Protein AF-0000000072931834 (afdb_homodimer)

Solvent-accessible surface area (backbone atoms only — not comparable to full-atom values): 66012 Å² total; per-residue (Å²): 115,67,67,61,47,52,50,42,48,51,49,43,52,51,46,62,69,48,61,74,78,80,80,76,85,80,78,79,78,73,82,78,74,77,70,80,76,71,84,69,80,75,71,74,67,72,70,67,72,64,76,77,71,76,77,73,57,65,72,69,63,38,68,81,48,69,62,38,82,63,57,65,69,58,27,56,60,33,34,58,47,34,62,70,28,42,31,35,56,56,59,52,70,56,64,66,62,57,57,58,51,65,78,66,47,95,62,77,56,69,51,35,39,27,36,27,50,58,27,48,61,78,58,82,58,83,81,57,43,71,67,51,43,41,13,27,38,48,32,37,53,45,53,48,51,41,44,34,42,69,49,42,22,67,61,36,47,54,28,48,49,44,38,44,56,37,42,52,26,50,38,68,51,65,56,35,49,32,57,45,33,26,49,57,50,46,63,62,64,62,50,87,58,94,45,30,67,69,46,59,86,82,76,84,73,59,100,57,72,75,48,67,65,57,50,48,48,53,50,35,47,46,51,50,50,50,49,49,44,37,57,48,19,61,46,46,65,45,80,63,86,76,49,67,67,58,49,60,67,48,47,75,48,45,54,56,66,34,35,58,85,58,54,91,80,64,87,75,72,80,41,31,45,38,52,42,45,56,40,52,54,49,38,55,49,47,47,54,50,40,50,55,54,56,48,62,55,64,34,73,101,37,67,70,52,46,55,53,46,53,52,52,50,52,53,52,53,50,48,57,57,50,50,66,70,69,52,57,74,87,71,47,53,82,74,72,40,40,83,49,94,68,50,54,75,72,29,43,43,26,49,50,45,43,52,35,41,49,34,24,50,51,29,60,60,29,39,57,48,40,60,43,75,52,68,77,57,65,36,77,91,33,44,67,61,20,52,54,25,36,53,49,31,52,51,31,40,51,51,46,51,52,50,48,63,58,35,67,74,75,41,60,75,28,53,57,56,66,42,42,49,20,46,44,49,43,39,41,48,53,52,22,50,25,67,77,69,63,61,76,51,66,67,60,53,50,49,42,50,51,42,37,50,51,24,44,59,43,23,65,71,21,45,37,25,32,51,49,22,51,52,49,54,51,37,52,49,43,62,72,66,63,59,64,90,48,73,80,63,62,50,67,57,53,41,35,78,77,51,40,58,33,59,57,47,50,75,64,48,84,53,60,72,22,48,52,80,57,55,93,77,58,65,82,37,79,66,39,45,83,61,49,69,63,62,59,80,63,48,81,52,62,73,77,77,69,73,70,61,75,70,58,66,69,77,75,76,83,69,69,82,60,66,78,79,81,84,86,63,78,91,63,54,93,70,71,89,61,88,128,115,66,67,62,47,51,53,45,48,50,50,43,52,50,45,60,69,49,59,72,77,79,79,77,85,81,76,78,79,76,80,78,71,76,70,78,76,72,80,70,74,77,70,76,68,73,71,69,71,66,77,77,73,78,77,73,57,65,72,67,63,37,70,81,49,67,62,38,82,62,57,65,67,59,28,55,60,34,35,58,48,37,62,68,29,43,30,34,54,57,58,52,71,58,64,66,61,57,57,57,49,66,78,68,47,95,63,76,57,68,50,34,41,27,35,27,49,59,28,49,61,78,58,82,57,86,82,58,43,71,67,50,43,41,12,25,38,48,32,36,54,45,55,49,49,42,44,34,44,68,50,40,17,69,65,36,45,53,28,47,50,45,39,44,55,37,42,52,26,50,37,66,50,66,54,36,49,32,57,43,33,25,49,58,50,47,62,62,64,61,52,87,58,87,44,33,75,60,49,64,87,73,73,80,71,57,103,59,71,75,48,68,66,56,49,48,48,52,51,35,47,45,51,49,50,49,49,50,43,38,58,49,18,60,47,47,66,45,80,63,85,75,48,67,68,58,49,59,68,46,47,77,48,45,53,55,67,33,36,60,85,56,54,89,81,62,87,77,73,81,41,32,45,40,51,40,45,55,39,50,54,49,37,56,50,47,47,55,48,39,50,55,54,58,48,60,47,65,32,71,99,38,68,70,52,45,55,55,46,53,50,51,49,50,52,51,54,50,49,55,57,50,50,68,69,68,53,59,74,86,70,45,53,83,73,72,40,40,80,70,84,69,50,55,75,71,31,42,42,25,50,50,45,43,51,36,42,49,34,23,51,49,28,61,61,30,39,56,47,38,58,42,75,50,68,78,57,64,35,75,90,33,44,67,60,20,52,53,24,37,53,50,31,53,50,30,40,52,53,45,52,54,49,48,64,60,35,69,75,74,41,58,76,27,53,58,56,66,42,43,49,19,45,44,49,43,39,40,49,52,50,21,49,26,68,76,68,63,60,78,50,68,66,61,52,49,49,43,50,50,42,37,52,49,23,44,60,44,22,64,70,21,46,37,25,32,51,50,21,51,53,49,52,50,38,52,51,45,62,72,66,64,61,64,90,52,74,83,64,62,49,68,56,52,39,34,79,77,52,39,58,32,59,56,48,36,74,64,47,84,53,60,80,15,48,54,81,57,54,94,78,58,68,82,40,79,67,38,44,83,59,47,72,64,58,54,82,66,48,81,54,59,72,77,78,66,75,72,60,74,69,59,66,69,78,76,77,85,73,72,83,65,71,79,79,80,89,89,63,79,89,59,67,82,67,73,76,77,80,121

Secondary structure (DSSP, 8-state):
-HHHHHHHHHHHHHHHTT---------------------------------------HHHHHTTPPP-PPPHHHHHHHHHHHHHHTTTT---S-HHHHHHHHTT-SS--HHHHHHHHHHGGG---TT--HHHHHHHHHHHHHHHHHHHHHS--HHHHHHHHHHHHHHHTT-SSHHHHHHHHHHHHHHHH----SSSSS--SS----S----HHHHHHHHHHHHHHHHHHHHHHHHHT---SS-HHHHHHHHHHHHHHHSTT--SS-TT---HHHHHHHHHHHHHHHHHHHHHHHHHTT-TT-HHHHHHHHHHHHHHHHHHHHHHHHS-GGG--TTTTIIIIIS-GGGHHHHHHHHHHHHHHHHHHHHHHHS--SHHHHSGGGHHHHHHHHHHHHHHHHHHHHHHHHHTTT-GGG--HHHHHHHHHHHHHHHHHHHHH----HHHHHHHHHHHHHHHHHTTT-HHHHHHHHHHHHHHHHHHHTPPTTSS-SHHHHH-TTS-HHHHHHHT---TTTS----TT----SS--GGGGS-----SS---S--GGGT-------------------S---------/-HHHHHHHHHHHHHHHTT---------------------------------------HHHHHTTPPP-PPPHHHHHHHHHHHHHHTTTT---S-HHHHHHHHTT-SS--HHHHHHHHHHGGG---TT--HHHHHHHHHHHHHHHHHHHHHS--HHHHHHHHHHHHHHHTT-SSHHHHHHHHHHHHHHHH----SSSSS--SS----S----HHHHHHHHHHHHHHHHHHHHHHHHHT---SS-HHHHHHHHHHHHHHHSTT--SS-TT---HHHHHHHHHHHHHHHHHHHHHHHHHTT-TT-HHHHHHHHHHHHHHHHHHHHHHHHS-GGG--TTTTIIIIIS-GGGHHHHHHHHHHHHHHHHHHHHHHHS--SHHHHSGGGHHHHHHHHHHHHHHHHHHHHHHHHHTTT-GGG--HHHHHHHHHHHHHHHHHHHHH----HHHHHHHHHHHHHHHHHTTT-HHHHHHHHHHHHHHHHHHHTPPTTSS-SHHHHH-TTS-HHHHHHHT---TTTS----TT----SS--GGGGS-----SS---S--GGGS------------------STT--------

Foldseek 3Di:
DVVVVVVVVVVVVVVVVPPPPDDDDDDDPPDPPPPPPPPPDPPPPPPPPPPPPDDAFLVVVLPPAAADADDQVLLLVLLVQCCVFPCLAQVLDDPVVSVVQSPPDPHDDLLSLLSSQLRVLVDPDPVDDPRNNSRNNVNSVVVLVCCCVVAPALVSLSSLLSNLLSVLLRALDCVNVVSLVSNLVCLQPVDPPCDDDRDDPDDPPPNDDPDPVNVLNSLSSSLSSLLSQLLSCLQNLHARPDDPVNCVVSVVCLCCNQVVPVDPPPPPDDASSNLVSLLSVVSVLSNLLSVLLLLLLVCQPPPVSVVVSVVSLVVSLVVLVVSLVPDDPLLNCVVVPNLPDPPPPSNNQNSLLRLLLSLLSLLLSLLCLLQPLDPVSPDPVNVVSNVVSVVSNVVSLVVNLVSLVSCVPPRLSNHGCSSLVSLLSSLLSLLLVCVVVVDDDPVSVVSNVSSLVSLCVSCSSGVVSVLSSVLSVQSVVCSVVVPDPQQQGLSVLSNHSSRRNNNSSLSPNPPCVSPPCPPPPDSPSPVNPPVVSSSPCVVCPPCPPPDPVVVPPPPPPPPPVPPDPDDDDVVDDPPPDDPD/DVVVVVVVVVVVVVVVVPPPPDDDDDDDPPDPPPPPPDPPDPPPPPPPPPPPPPDAFLVVVLPPAAADADDQVLLLVLLVLCCVFPCLAQVLDDPVVSVVQSPPDPHDDLLSLLSSQLRVLVDPDPVDDPRNNSRNNVNSVVVLVCCCVVAPALVSLLSLLSNLLSVLLRALDCVNVVSLVSNLVCLQPVDVPQAPHRDDPDDPPPVDDPDPVNVLNSLSSSLSSLLSQLLSCLQNLHARPDDPVNCVVSVVVLCCNQVVPVDPPPPPDDASSNLVSLLSVVSVLSNLLSVLLLLLLACFPPPVSVVVSVVSLVVSLVVLVVSLVPDDPLLNCVVVPNLDDPPPPSNNQNSLLRLLLSLLSLLLSLLCLLQPLDPVSPDPVNVVSNVVSVVSNVVSLVVLLVSLVRCLVPRLSNHGCSSLVSLLSSLLSLLLVCVVPVDDDPVSVVSNVSSLVSLCVSCSSGVVSVLSSVLSVQSVVCSVVVPDPQQLGLSVLSNHSSRRNNNSSLSPNPPCVSPPCPPPPDSPSPVSPPCCSVVHCVVCPPCPPDDPVVVPPPDPPDPPPPDDPDDDDDVPDPPPVPPD

Nearest PDB structures (foldseek):
  6x2o-assembly1_C  TM=2.136E-01  e=5.270E-01  Saccharomyces cerevisiae
  5qsu-assembly2_A  TM=3.467E-01  e=9.207E+00  Homo sapiens
  7a6y-assembly2_D  TM=3.320E-01  e=7.905E+00  Homo sapiens
  6x2o-assembly1_C  TM=2.116E-01  e=9.904E-01  Saccharomyces cerevisiae

Sequence (1160 aa):
MLEDKIERLESELRAIRSTPRTSTSTDQAPTQDTIEVDNKSTNEQAIRSMPVGEASPTFERTRRVTERRPPADLVVSLASLYFRHIHPWFPFLDVQRVCADMGSMDEPALLYYALFGVTLPYSFDSRLDQASSDSFWKYSKRSIFVDVLEEPSYSSLEVLTVLVLDLSGMTHGPQVWGPLAVATKLAVQLKNTDGLVFRTSTEAESSESLSKSDGIFRQRLFWAIYALDCTICITTNHHSTLGDDHVHHFLPARQQVWRENLSEVDDTSLTPASVFSYQLELFDLSRRIHRVGMEYSTLYNNQELESTWLGEFHNTAAELNSWMETLPSRLFWHNHSIVEDRVPGAIRPATFMLYGYYYALDIYLNGFLAVPCHFNFQSDSHHEIRRQCLERCLSSVQALAQIVTKVADQTVDKLGWPFAWSVWVAARFLTAHRYFTGETGPEIMARVSLFTTFLSTMGRFWQISASYARMLRRATSDLDAGTEPGQGTILQLMADLRVPTSHIEDQFRPDSMLHGVISPGQSVSTYDNPSYMDVERLDTLLPVFADDACFDMSQDQDNWFRMPLFASSAYQQFNAPEQEMLEDKIERLESELRAIRSTPRTSTSTDQAPTQDTIEVDNKSTNEQAIRSMPVGEASPTFERTRRVTERRPPADLVVSLASLYFRHIHPWFPFLDVQRVCADMGSMDEPALLYYALFGVTLPYSFDSRLDQASSDSFWKYSKRSIFVDVLEEPSYSSLEVLTVLVLDLSGMTHGPQVWGPLAVATKLAVQLKNTDGLVFRTSTEAESSESLSKSDGIFRQRLFWAIYALDCTICITTNHHSTLGDDHVHHFLPARQQVWRENLSEVDDTSLTPASVFSYQLELFDLSRRIHRVGMEYSTLYNNQELESTWLGEFHNTAAELNSWMETLPSRLFWHNHSIVEDRVPGAIRPATFMLYGYYYALDIYLNGFLAVPCHFNFQSDSHHEIRRQCLERCLSSVQALAQIVTKVADQTVDKLGWPFAWSVWVAARFLTAHRYFTGETGPEIMARVSLFTTFLSTMGRFWQISASYARMLRRATSDLDAGTEPGQGTILQLMADLRVPTSHIEDQFRPDSMLHGVISPGQSVSTYDNPSYMDVERLDTLLPVFADDACFDMSQDQDNWFRMPLFASSAYQQFNAPEQE

InterPro domains:
  IPR007219 Xylanolytic transcriptional activator, regulatory domain [PF04082] (80-314)
  IPR050815 Transcription factor, fungi [PTHR47338] (2-525)

Organism: Fusarium oxysporum f. sp. lycopersici (strain 4287 / CBS 123668 / FGSC 9935 / NRRL 34936) (NCBI:txid426428)

Radius of gyration: 34.68 Å; Cα contacts (8 Å, |Δi|>4): 1234; chains: 2; bounding box: 91×113×88 Å

pLDDT: mean 71.9, std 27.27, range [16.44, 98.44]

Structure (mmCIF, N/CA/C/O backbone):
data_AF-0000000072931834-model_v1
#
loop_
_entity.id
_entity.type
_entity.pdbx_description
1 polymer 'Transcription factor domain-containing protein'
#
loop_
_atom_site.group_PDB
_atom_site.id
_atom_site.type_symbol
_atom_site.label_atom_id
_atom_site.label_alt_id
_atom_site.label_comp_id
_atom_site.label_asym_id
_atom_site.label_entity_id
_atom_site.label_seq_id
_atom_site.pdbx_PDB_ins_code
_atom_site.Cartn_x
_atom_site.Cartn_y
_atom_site.Cartn_z
_atom_site.occupancy
_atom_site.B_iso_or_equiv
_atom_site.auth_seq_id
_atom_site.auth_comp_id
_atom_site.auth_asym_id
_atom_site.auth_atom_id
_atom_site.pdbx_PDB_model_num
ATOM 1 N N . MET A 1 1 ? -3.938 44.562 -7.43 1 29.31 1 MET A N 1
ATOM 2 C CA . MET A 1 1 ? -4.988 44.719 -8.438 1 29.31 1 MET A CA 1
ATOM 3 C C . MET A 1 1 ? -6.184 43.812 -8.102 1 29.31 1 MET A C 1
ATOM 5 O O . MET A 1 1 ? -7.328 44.188 -8.359 1 29.31 1 MET A O 1
ATOM 9 N N . LEU A 1 2 ? -5.828 42.75 -7.621 1 33.75 2 LEU A N 1
ATOM 10 C CA . LEU A 1 2 ? -6.777 41.688 -7.328 1 33.75 2 LEU A CA 1
ATOM 11 C C . LEU A 1 2 ? -7.656 42.062 -6.137 1 33.75 2 LEU A C 1
ATOM 13 O O . LEU A 1 2 ? -8.852 41.75 -6.117 1 33.75 2 LEU A O 1
ATOM 17 N N . GLU A 1 3 ? -7.027 42.719 -5.184 1 36.22 3 GLU A N 1
ATOM 18 C CA . GLU A 1 3 ? -7.719 43.188 -3.975 1 36.22 3 GLU A CA 1
ATOM 19 C C . GLU A 1 3 ? -8.875 44.094 -4.309 1 36.22 3 GLU A C 1
ATOM 21 O O . GLU A 1 3 ? -9.969 43.969 -3.754 1 36.22 3 GLU A O 1
ATOM 26 N N . ASP A 1 4 ? -8.57 45.062 -5.125 1 37.12 4 ASP A N 1
ATOM 27 C CA . ASP A 1 4 ? -9.547 46.125 -5.391 1 37.12 4 ASP A CA 1
ATOM 28 C C . ASP A 1 4 ? -10.711 45.594 -6.227 1 37.12 4 ASP A C 1
ATOM 30 O O . ASP A 1 4 ? -11.852 46.031 -6.051 1 37.12 4 ASP A O 1
ATOM 34 N N . LYS A 1 5 ? -10.344 44.5 -7.027 1 40.81 5 LYS A N 1
ATOM 35 C CA . LYS A 1 5 ? -11.391 43.906 -7.855 1 40.81 5 LYS A CA 1
ATOM 36 C C . LYS A 1 5 ? -12.391 43.125 -7.004 1 40.81 5 LYS A C 1
ATOM 38 O O . LYS A 1 5 ? -13.586 43.125 -7.301 1 40.81 5 LYS A O 1
ATOM 43 N N . ILE A 1 6 ? -11.773 42.562 -6.016 1 40.56 6 ILE A N 1
ATOM 44 C CA . ILE A 1 6 ? -12.625 41.812 -5.074 1 40.56 6 ILE A CA 1
ATOM 45 C C . ILE A 1 6 ? -13.594 42.781 -4.402 1 40.56 6 ILE A C 1
ATOM 47 O O . ILE A 1 6 ? -14.781 42.5 -4.27 1 40.56 6 ILE A O 1
ATOM 51 N N . GLU A 1 7 ? -13.023 43.969 -4.152 1 41.78 7 GLU A N 1
ATOM 52 C CA . GLU A 1 7 ? -13.828 45 -3.512 1 41.78 7 GLU A CA 1
ATOM 53 C C . GLU A 1 7 ? -14.945 45.469 -4.434 1 41.78 7 GLU A C 1
ATOM 55 O O . GLU A 1 7 ? -16.062 45.719 -3.984 1 41.78 7 GLU A O 1
ATOM 60 N N . ARG A 1 8 ? -14.594 45.438 -5.688 1 43.09 8 ARG A N 1
ATOM 61 C CA . ARG A 1 8 ? -15.57 45.969 -6.648 1 43.09 8 ARG A CA 1
ATOM 62 C C . ARG A 1 8 ? -16.672 44.938 -6.898 1 43.09 8 ARG A C 1
ATOM 64 O O . ARG A 1 8 ? -17.844 45.281 -6.992 1 43.09 8 ARG A O 1
ATOM 71 N N . LEU A 1 9 ? -16.188 43.75 -6.977 1 41.59 9 LEU A N 1
ATOM 72 C CA . LEU A 1 9 ? -17.188 42.719 -7.219 1 41.59 9 LEU A CA 1
ATOM 73 C C . LEU A 1 9 ? -18.125 42.562 -6.027 1 41.59 9 LEU A C 1
ATOM 75 O O . LEU A 1 9 ? -19.328 42.344 -6.203 1 41.59 9 LEU A O 1
ATOM 79 N N . GLU A 1 10 ? -17.531 42.688 -4.879 1 41.53 10 GLU A N 1
ATOM 80 C CA . GLU A 1 10 ? -18.344 42.812 -3.678 1 41.53 10 GLU A CA 1
ATOM 81 C C . GLU A 1 10 ? -19.328 43.969 -3.777 1 41.53 10 GLU A C 1
ATOM 83 O O . GLU A 1 10 ? -20.484 43.844 -3.369 1 41.53 10 GLU A O 1
ATOM 88 N N . SER A 1 11 ? -18.734 45.094 -4.27 1 42.62 11 SER A N 1
ATOM 89 C CA . SER A 1 11 ? -19.578 46.281 -4.371 1 42.62 11 SER A CA 1
ATOM 90 C C . SER A 1 11 ? -20.688 46.094 -5.406 1 42.62 11 SER A C 1
ATOM 92 O O . SER A 1 11 ? -21.812 46.531 -5.199 1 42.62 11 SER A O 1
ATOM 94 N N . GLU A 1 12 ? -20.156 45.375 -6.48 1 40.62 12 GLU A N 1
ATOM 95 C CA . GLU A 1 12 ? -21.125 45.125 -7.551 1 40.62 12 GLU A CA 1
ATOM 96 C C . GLU A 1 12 ? -22.219 44.156 -7.102 1 40.62 12 GLU A C 1
ATOM 98 O O . GLU A 1 12 ? -23.391 44.312 -7.453 1 40.62 12 GLU A O 1
ATOM 103 N N . LEU A 1 13 ? -21.688 43.062 -6.402 1 35.84 13 LEU A N 1
ATOM 104 C CA . LEU A 1 13 ? -22.656 42.125 -5.84 1 35.84 13 LEU A CA 1
ATOM 105 C C . LEU A 1 13 ? -23.625 42.844 -4.91 1 35.84 13 LEU A C 1
ATOM 107 O O . LEU A 1 13 ? -24.812 42.531 -4.855 1 35.84 13 LEU A O 1
ATOM 111 N N . ARG A 1 14 ? -22.953 43.75 -4.18 1 36.66 14 ARG A N 1
ATOM 112 C CA . ARG A 1 14 ? -23.812 44.625 -3.371 1 36.66 14 ARG A CA 1
ATOM 113 C C . ARG A 1 14 ? -24.844 45.344 -4.238 1 36.66 14 ARG A C 1
ATOM 115 O O . ARG A 1 14 ? -25.984 45.531 -3.818 1 36.66 14 ARG A O 1
ATOM 122 N N . ALA A 1 15 ? -24.125 45.656 -5.402 1 34.28 15 ALA A N 1
ATOM 123 C CA . ALA A 1 15 ? -24.953 46.5 -6.238 1 34.28 15 ALA A CA 1
ATOM 124 C C . ALA A 1 15 ? -26.141 45.719 -6.824 1 34.28 15 ALA A C 1
ATOM 126 O O . ALA A 1 15 ? -27.203 46.281 -7.047 1 34.28 15 ALA A O 1
ATOM 127 N N . ILE A 1 16 ? -25.688 44.5 -7.309 1 34.47 16 ILE A N 1
ATOM 128 C CA . ILE A 1 16 ? -26.75 43.75 -7.969 1 34.47 16 ILE A CA 1
ATOM 129 C C . ILE A 1 16 ? -27.875 43.469 -6.973 1 34.47 16 ILE A C 1
ATOM 131 O O . ILE A 1 16 ? -29.016 43.25 -7.367 1 34.47 16 ILE A O 1
ATOM 135 N N . ARG A 1 17 ? -27.422 43.156 -5.711 1 31.44 17 ARG A N 1
ATOM 136 C CA . ARG A 1 17 ? -28.453 42.969 -4.691 1 31.44 17 ARG A CA 1
ATOM 137 C C . ARG A 1 17 ? -29.391 44.188 -4.621 1 31.44 17 ARG A C 1
ATOM 139 O O . ARG A 1 17 ? -30.359 44.188 -3.867 1 31.44 17 ARG A O 1
ATOM 146 N N . SER A 1 18 ? -28.719 45.281 -5.25 1 27.55 18 SER A N 1
ATOM 147 C CA . SER A 1 18 ? -29.516 46.5 -5.012 1 27.55 18 SER A CA 1
ATOM 148 C C . SER A 1 18 ? -30.75 46.531 -5.906 1 27.55 18 SER A C 1
ATOM 150 O O . SER A 1 18 ? -31.391 47.562 -6.047 1 27.55 18 SER A O 1
ATOM 152 N N . THR A 1 19 ? -30.75 45.531 -6.832 1 26.12 19 THR A N 1
ATOM 153 C CA . THR A 1 19 ? -31.828 45.875 -7.75 1 26.12 19 THR A CA 1
ATOM 154 C C . THR A 1 19 ? -33.125 46.094 -7 1 26.12 19 THR A C 1
ATOM 156 O O . THR A 1 19 ? -33.594 45.188 -6.273 1 26.12 19 THR A O 1
ATOM 159 N N . PRO A 1 20 ? -33.625 47.281 -7.023 1 23.39 20 PRO A N 1
ATOM 160 C CA . PRO A 1 20 ? -34.719 47.875 -6.234 1 23.39 20 PRO A CA 1
ATOM 161 C C . PRO A 1 20 ? -36.062 47.219 -6.484 1 23.39 20 PRO A C 1
ATOM 163 O O . PRO A 1 20 ? -36.531 47.156 -7.629 1 23.39 20 PRO A O 1
ATOM 166 N N . ARG A 1 21 ? -36.281 45.906 -6.133 1 22.39 21 ARG A N 1
ATOM 167 C CA . ARG A 1 21 ? -37.656 45.406 -6.27 1 22.39 21 ARG A CA 1
ATOM 168 C C . ARG A 1 21 ? -38.688 46.5 -6.059 1 22.39 21 ARG A C 1
ATOM 170 O O . ARG A 1 21 ? -38.5 47.344 -5.164 1 22.39 21 ARG A O 1
ATOM 177 N N . THR A 1 22 ? -39.469 46.75 -7.035 1 21.25 22 THR A N 1
ATOM 178 C CA . THR A 1 22 ? -40.5 47.719 -7.316 1 21.25 22 THR A CA 1
ATOM 179 C C . THR A 1 22 ? -41.438 47.844 -6.125 1 21.25 22 THR A C 1
ATOM 181 O O . THR A 1 22 ? -41.656 46.906 -5.379 1 21.25 22 THR A O 1
ATOM 184 N N . SER A 1 23 ? -42.156 49.094 -5.98 1 20.75 23 SER A N 1
ATOM 185 C CA . SER A 1 23 ? -42.719 50.062 -5.039 1 20.75 23 SER A CA 1
ATOM 186 C C . SER A 1 23 ? -44.094 49.625 -4.551 1 20.75 23 SER A C 1
ATOM 188 O O . SER A 1 23 ? -44.781 50.406 -3.891 1 20.75 23 SER A O 1
ATOM 190 N N . THR A 1 24 ? -44.594 48.344 -4.762 1 18.58 24 THR A N 1
ATOM 191 C CA . THR A 1 24 ? -46.062 48.469 -4.789 1 18.58 24 THR A CA 1
ATOM 192 C C . THR A 1 24 ? -46.562 49.219 -3.568 1 18.58 24 THR A C 1
ATOM 194 O O . THR A 1 24 ? -45.844 49.344 -2.564 1 18.58 24 THR A O 1
ATOM 197 N N . SER A 1 25 ? -47.938 48.938 -3.154 1 19.97 25 SER A N 1
ATOM 198 C CA . SER A 1 25 ? -49.094 49.719 -2.732 1 19.97 25 SER A CA 1
ATOM 199 C C . SER A 1 25 ? -48.906 50.25 -1.313 1 19.97 25 SER A C 1
ATOM 201 O O . SER A 1 25 ? -48.125 49.719 -0.541 1 19.97 25 SER A O 1
ATOM 203 N N . THR A 1 26 ? -49.656 51.406 -0.989 1 19.59 26 THR A N 1
ATOM 204 C CA . THR A 1 26 ? -49.719 52.562 -0.115 1 19.59 26 THR A CA 1
ATOM 205 C C . THR A 1 26 ? -50.094 52.156 1.307 1 19.59 26 THR A C 1
ATOM 207 O O . THR A 1 26 ? -50.156 53 2.205 1 19.59 26 THR A O 1
ATOM 210 N N . ASP A 1 27 ? -50.562 50.938 1.563 1 19.75 27 ASP A N 1
ATOM 211 C CA . ASP A 1 27 ? -51.594 51 2.576 1 19.75 27 ASP A CA 1
ATOM 212 C C . ASP A 1 27 ? -51.094 51.594 3.875 1 19.75 27 ASP A C 1
ATOM 214 O O . ASP A 1 27 ? -49.875 51.562 4.152 1 19.75 27 ASP A O 1
ATOM 218 N N . GLN A 1 28 ? -52.156 52.094 4.742 1 19.48 28 GLN A N 1
ATOM 219 C CA . GLN A 1 28 ? -52.312 53.125 5.785 1 19.48 28 GLN A CA 1
ATOM 220 C C . GLN A 1 28 ? -51.469 52.781 7.008 1 19.48 28 GLN A C 1
ATOM 222 O O . GLN A 1 28 ? -51.281 51.594 7.336 1 19.48 28 GLN A O 1
ATOM 227 N N . ALA A 1 29 ? -50.812 53.781 7.434 1 22.64 29 ALA A N 1
ATOM 228 C CA . ALA A 1 29 ? -49.719 54 8.383 1 22.64 29 ALA A CA 1
ATOM 229 C C . ALA A 1 29 ? -50.156 53.656 9.805 1 22.64 29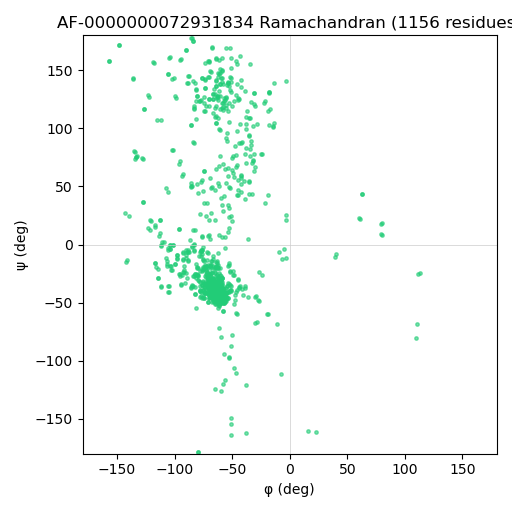 ALA A C 1
ATOM 231 O O . ALA A 1 29 ? -49.406 53.844 10.758 1 22.64 29 ALA A O 1
ATOM 232 N N . PRO A 1 30 ? -50.844 52.438 10.078 1 21.36 30 PRO A N 1
ATOM 233 C CA . PRO A 1 30 ? -51.625 52.625 11.305 1 21.36 30 PRO A CA 1
ATOM 234 C C . PRO A 1 30 ? -50.812 53.188 12.461 1 21.36 30 PRO A C 1
ATOM 236 O O . PRO A 1 30 ? -49.562 53.094 12.445 1 21.36 30 PRO A O 1
ATOM 239 N N . THR A 1 31 ? -51.594 53.781 13.484 1 20.09 31 THR A N 1
ATOM 240 C CA . THR A 1 31 ? -51.438 54.719 14.609 1 20.09 31 THR A CA 1
ATOM 241 C C . THR A 1 31 ? -50.469 54.125 15.633 1 20.09 31 THR A C 1
ATOM 243 O O . THR A 1 31 ? -50.406 52.906 15.836 1 20.09 31 THR A O 1
ATOM 246 N N . GLN A 1 32 ? -49.438 54.938 15.953 1 19.75 32 GLN A N 1
ATOM 247 C CA . GLN A 1 32 ? -48.219 54.844 16.719 1 19.75 32 GLN A CA 1
ATOM 248 C C . GLN A 1 32 ? -48.469 54.469 18.172 1 19.75 32 GLN A C 1
ATOM 250 O O . GLN A 1 32 ? -48.625 55.344 19.031 1 19.75 32 GLN A O 1
ATOM 255 N N . ASP A 1 33 ? -49.531 53.594 18.469 1 21.27 33 ASP A N 1
ATOM 256 C CA . ASP A 1 33 ? -49.906 53.688 19.875 1 21.27 33 ASP A CA 1
ATOM 257 C C . ASP A 1 33 ? -48.719 53.5 20.781 1 21.27 33 ASP A C 1
ATOM 259 O O . ASP A 1 33 ? -47.812 52.719 20.5 1 21.27 33 ASP A O 1
ATOM 263 N N . THR A 1 34 ? -48.469 54.531 21.609 1 22.27 34 THR A N 1
ATOM 264 C CA . THR A 1 34 ? -47.438 54.938 22.562 1 22.27 34 THR A CA 1
ATOM 265 C C . THR A 1 34 ? -47.219 53.812 23.578 1 22.27 34 THR A C 1
ATOM 267 O O . THR A 1 34 ? -47.969 53.688 24.547 1 22.27 34 THR A O 1
ATOM 270 N N . ILE A 1 35 ? -47.344 52.531 23.172 1 23.23 35 ILE A N 1
ATOM 271 C CA . ILE A 1 35 ? -47.469 51.656 24.344 1 23.23 35 ILE A CA 1
ATOM 272 C C . ILE A 1 35 ? -46.25 51.844 25.234 1 23.23 35 ILE A C 1
ATOM 274 O O . ILE A 1 35 ? -45.125 51.906 24.766 1 23.23 35 ILE A O 1
ATOM 278 N N . GLU A 1 36 ? -46.5 52.312 26.484 1 23.7 36 GLU A N 1
ATOM 279 C CA . GLU A 1 36 ? -45.688 52.594 27.672 1 23.7 36 GLU A CA 1
ATOM 280 C C . GLU A 1 36 ? -44.75 51.438 27.969 1 23.7 36 GLU A C 1
ATOM 282 O O . GLU A 1 36 ? -45.156 50.312 28.156 1 23.7 36 GLU A O 1
ATOM 287 N N . VAL A 1 37 ? -43.562 51.469 27.281 1 24.39 37 VAL A N 1
ATOM 288 C CA . VAL A 1 37 ? -42.531 50.438 27.359 1 24.39 37 VAL A CA 1
ATOM 289 C C . VAL A 1 37 ? -42.094 50.281 28.812 1 24.39 37 VAL A C 1
ATOM 291 O O . VAL A 1 37 ? -41.469 51.188 29.391 1 24.39 37 VAL A O 1
ATOM 294 N N . ASP A 1 38 ? -42.969 49.75 29.656 1 24.47 38 ASP A N 1
ATOM 295 C CA . ASP A 1 38 ? -42.562 49.562 31.047 1 24.47 38 ASP A CA 1
ATOM 296 C C . ASP A 1 38 ? -41.156 48.969 31.125 1 24.47 38 ASP A C 1
ATOM 298 O O . ASP A 1 38 ? -40.781 48.156 30.297 1 24.47 38 ASP A O 1
ATOM 302 N N . ASN A 1 39 ? -40.25 49.625 31.875 1 23.47 39 ASN A N 1
ATOM 303 C CA . ASN A 1 39 ? -38.812 49.5 32.156 1 23.47 39 ASN A CA 1
ATOM 304 C C . ASN A 1 39 ? -38.469 48.062 32.625 1 23.47 39 ASN A C 1
ATOM 306 O O . ASN A 1 39 ? -38.406 47.812 33.844 1 23.47 39 ASN A O 1
ATOM 310 N N . LYS A 1 40 ? -39.25 47.031 32.312 1 25.89 40 LYS A N 1
ATOM 311 C CA . LYS A 1 40 ? -38.969 45.75 33.031 1 25.89 40 LYS A CA 1
ATOM 312 C C . LYS A 1 40 ? -37.531 45.312 32.844 1 25.89 40 LYS A C 1
ATOM 314 O O . LYS A 1 40 ? -36.969 45.469 31.75 1 25.89 40 LYS A O 1
ATOM 319 N N . SER A 1 41 ? -36.812 45.094 33.969 1 26.38 41 SER A N 1
ATOM 320 C CA . SER A 1 41 ? -35.438 44.719 34.281 1 26.38 41 SER A CA 1
ATOM 321 C C . SER A 1 41 ? -34.969 43.562 33.406 1 26.38 41 SER A C 1
ATOM 323 O O . SER A 1 41 ? -35.656 42.531 33.281 1 26.38 41 SER A O 1
ATOM 325 N N . THR A 1 42 ? -34.281 43.844 32.375 1 25.75 42 THR A N 1
ATOM 326 C CA . THR A 1 42 ? -33.781 42.938 31.344 1 25.75 42 THR A CA 1
ATOM 327 C C . THR A 1 42 ? -33.062 41.75 31.984 1 25.75 42 THR A C 1
ATOM 329 O O . THR A 1 42 ? -31.984 41.938 32.562 1 25.75 42 THR A O 1
ATOM 332 N N . ASN A 1 43 ? -33.781 40.938 32.719 1 24.58 43 ASN A N 1
ATOM 333 C CA . ASN A 1 43 ? -33.188 39.688 33.219 1 24.58 43 ASN A CA 1
ATOM 334 C C . ASN A 1 43 ? -32.281 39.062 32.188 1 24.58 43 ASN A C 1
ATOM 336 O O . ASN A 1 43 ? -32.719 38.656 31.109 1 24.58 43 ASN A O 1
ATOM 340 N N . GLU A 1 44 ? -31.078 39.562 32.188 1 25.95 44 GLU A N 1
ATOM 341 C CA . GLU A 1 44 ? -30.016 38.969 31.375 1 25.95 44 GLU A CA 1
ATOM 342 C C . GLU A 1 44 ? -30.016 37.438 31.516 1 25.95 44 GLU A C 1
ATOM 344 O O . GLU A 1 44 ? -29.594 36.906 32.531 1 25.95 44 GLU A O 1
ATOM 349 N N . GLN A 1 45 ? -31.109 36.781 31.25 1 24.41 45 GLN A N 1
ATOM 350 C CA . GLN A 1 45 ? -31.047 35.344 31.234 1 24.41 45 GLN A CA 1
ATOM 351 C C . GLN A 1 45 ? -29.75 34.844 30.625 1 24.41 45 GLN A C 1
ATOM 353 O O . GLN A 1 45 ? -29.391 35.219 29.5 1 24.41 45 GLN A O 1
ATOM 358 N N . ALA A 1 46 ? -28.844 34.406 31.484 1 27.2 46 ALA A N 1
ATOM 359 C CA . ALA A 1 46 ? -27.625 33.688 31.125 1 27.2 46 ALA A CA 1
ATOM 360 C C . ALA A 1 46 ? -27.891 32.719 29.969 1 27.2 46 ALA A C 1
ATOM 362 O O . ALA A 1 46 ? -28.672 31.766 30.109 1 27.2 46 ALA A O 1
ATOM 363 N N . ILE A 1 47 ? -28.109 33.312 28.875 1 27.27 47 ILE A N 1
ATOM 364 C CA . ILE A 1 47 ? -28.062 32.344 27.781 1 27.27 47 ILE A CA 1
ATOM 365 C C . ILE A 1 47 ? -27.062 31.25 28.109 1 27.27 47 ILE A C 1
ATOM 367 O O . ILE A 1 47 ? -25.859 31.516 28.188 1 27.27 47 ILE A O 1
ATOM 371 N N . ARG A 1 48 ? -27.406 30.406 29 1 30.53 48 ARG A N 1
ATOM 372 C CA . ARG A 1 48 ? -26.656 29.172 29.172 1 30.53 48 ARG A CA 1
ATOM 373 C C . ARG A 1 48 ? -26.125 28.656 27.844 1 30.53 48 ARG A C 1
ATOM 375 O O . ARG A 1 48 ? -26.922 28.328 26.938 1 30.53 48 ARG A O 1
ATOM 382 N N . SER A 1 49 ? -25.031 29.234 27.469 1 28.5 49 SER A N 1
ATOM 383 C CA . SER A 1 49 ? -24.281 28.719 26.328 1 28.5 49 SER A CA 1
ATOM 384 C C . SER A 1 49 ? -24.391 27.203 26.219 1 28.5 49 SER A C 1
ATOM 386 O O . SER A 1 49 ? -23.938 26.484 27.109 1 28.5 49 SER A O 1
ATOM 388 N N . MET A 1 50 ? -25.547 26.734 25.859 1 29.55 50 MET A N 1
ATOM 389 C CA . MET A 1 50 ? -25.562 25.312 25.516 1 29.55 50 MET A CA 1
ATOM 390 C C . MET A 1 50 ? -24.219 24.875 24.984 1 29.55 50 MET A C 1
ATOM 392 O O . MET A 1 50 ? -23.625 25.547 24.141 1 29.55 50 MET A O 1
ATOM 396 N N . PRO A 1 51 ? -23.375 24.188 25.688 1 33.09 51 PRO A N 1
ATOM 397 C CA . PRO A 1 51 ? -22.141 23.672 25.078 1 33.09 51 PRO A CA 1
ATOM 398 C C . PRO A 1 51 ? -22.328 23.297 23.609 1 33.09 51 PRO A C 1
ATOM 400 O O . PRO A 1 51 ? -23.312 22.625 23.266 1 33.09 51 PRO A O 1
ATOM 403 N N . VAL A 1 52 ? -22.234 24.094 22.672 1 37.28 52 VAL A N 1
ATOM 404 C CA . VAL A 1 52 ? -22.188 23.734 21.25 1 37.28 52 VAL A CA 1
ATOM 405 C C . VAL A 1 52 ? -21.656 22.312 21.109 1 37.28 52 VAL A C 1
ATOM 407 O O . VAL A 1 52 ? -20.484 22.031 21.438 1 37.28 52 VAL A O 1
ATOM 410 N N . GLY A 1 53 ? -22.281 21.25 21.312 1 42.5 53 GLY A N 1
ATOM 411 C CA . GLY A 1 53 ? -21.922 19.844 21.141 1 42.5 53 GLY A CA 1
ATOM 412 C C . GLY A 1 53 ? -21.031 19.594 19.938 1 42.5 53 GLY A C 1
ATOM 413 O O . GLY A 1 53 ? -21.312 20.047 18.828 1 42.5 53 GLY A O 1
ATOM 414 N N . GLU A 1 54 ? -19.703 19.578 20.156 1 54.59 54 GLU A N 1
ATOM 415 C CA . GLU A 1 54 ? -18.719 19.312 19.125 1 54.59 54 GLU A CA 1
ATOM 416 C C . GLU A 1 54 ? -19.234 18.281 18.109 1 54.59 54 GLU A C 1
ATOM 418 O O . GLU A 1 54 ? -19.766 17.25 18.5 1 54.59 54 GLU A O 1
ATOM 423 N N . ALA A 1 55 ? -19.531 18.719 16.891 1 61.53 55 ALA A N 1
ATOM 424 C CA . ALA A 1 55 ? -20.031 17.875 15.812 1 61.53 55 ALA A CA 1
ATOM 425 C C . ALA A 1 55 ? -19.234 16.562 15.734 1 61.53 55 ALA A C 1
ATOM 427 O O . ALA A 1 55 ? -18.016 16.562 15.883 1 61.53 55 ALA A O 1
ATOM 428 N N . SER A 1 56 ? -19.891 15.414 15.781 1 77.25 56 SER A N 1
ATOM 429 C CA . SER A 1 56 ? -19.312 14.086 15.633 1 77.25 56 SER A CA 1
ATOM 430 C C . SER A 1 56 ? -18.5 13.977 14.344 1 77.25 56 SER A C 1
ATOM 432 O O . SER A 1 56 ? -18.812 14.641 13.352 1 77.25 56 SER A O 1
ATOM 434 N N . PRO A 1 57 ? -17.359 13.312 14.414 1 79.5 57 PRO A N 1
ATOM 435 C CA . PRO A 1 57 ? -16.531 13.141 13.227 1 79.5 57 PRO A CA 1
ATOM 436 C C . PRO A 1 57 ? -17.297 12.594 12.031 1 79.5 57 PRO A C 1
ATOM 438 O O . PRO A 1 57 ? -18.266 11.836 12.211 1 79.5 57 PRO A O 1
ATOM 441 N N . THR A 1 58 ? -17 13.016 10.93 1 79.88 58 THR A N 1
ATOM 442 C CA . THR A 1 58 ? -17.672 12.688 9.68 1 79.88 58 THR A CA 1
ATOM 443 C C . THR A 1 58 ? -17.797 11.18 9.516 1 79.88 58 THR A C 1
ATOM 445 O O . THR A 1 58 ? -18.859 10.68 9.141 1 79.88 58 THR A O 1
ATOM 448 N N . PHE A 1 59 ? -16.828 10.422 9.859 1 75.44 59 PHE A N 1
ATOM 449 C CA . PHE A 1 59 ? -16.828 8.977 9.648 1 75.44 59 PHE A CA 1
ATOM 450 C C . PHE A 1 59 ? -17.891 8.305 10.523 1 75.44 59 PHE A C 1
ATOM 452 O O . PHE A 1 59 ? -18.5 7.32 10.117 1 75.44 59 PHE A O 1
ATOM 459 N N . GLU A 1 60 ? -18.078 8.859 11.609 1 76.31 60 GLU A N 1
ATOM 460 C CA . GLU A 1 60 ? -19.094 8.312 12.508 1 76.31 60 GLU A CA 1
ATOM 461 C C . GLU A 1 60 ? -20.5 8.656 12.023 1 76.31 60 GLU A C 1
ATOM 463 O O . GLU A 1 60 ? -21.391 7.812 12.062 1 76.31 60 GLU A O 1
ATOM 468 N N . ARG A 1 61 ? -20.625 9.797 11.555 1 82.5 61 ARG A N 1
ATOM 469 C CA . ARG A 1 61 ? -21.938 10.266 11.109 1 82.5 61 ARG A CA 1
ATOM 470 C C . ARG A 1 61 ? -22.375 9.547 9.836 1 82.5 61 ARG A C 1
ATOM 472 O O . ARG A 1 61 ? -23.562 9.289 9.641 1 82.5 61 ARG A O 1
ATOM 479 N N . THR A 1 62 ? -21.422 9.195 9.039 1 85.12 62 THR A N 1
ATOM 480 C CA . THR A 1 62 ? -21.75 8.68 7.711 1 85.12 62 THR A CA 1
ATOM 481 C C . THR A 1 62 ? -21.969 7.172 7.754 1 85.12 62 THR A C 1
ATOM 483 O O . THR A 1 62 ? -22.422 6.578 6.777 1 85.12 62 THR A O 1
ATOM 486 N N . ARG A 1 63 ? -21.75 6.539 8.781 1 78.81 63 ARG A N 1
ATOM 487 C CA . ARG A 1 63 ? -21.891 5.09 8.875 1 78.81 63 ARG A CA 1
ATOM 488 C C . ARG A 1 63 ? -23.328 4.656 8.617 1 78.81 63 ARG A C 1
ATOM 490 O O . ARG A 1 63 ? -23.562 3.668 7.918 1 78.81 63 ARG A O 1
ATOM 497 N N . ARG A 1 64 ? -24.266 5.43 9.031 1 80 64 ARG A N 1
ATOM 498 C CA . ARG A 1 64 ? -25.672 5.004 8.945 1 80 64 ARG A CA 1
ATOM 499 C C . ARG A 1 64 ? -26.406 5.797 7.879 1 80 64 ARG A C 1
ATOM 501 O O . ARG A 1 64 ? -27.609 5.586 7.664 1 80 64 ARG A O 1
ATOM 508 N N . VAL A 1 65 ? -25.734 6.621 7.227 1 87.56 65 VAL A N 1
ATOM 509 C CA . VAL A 1 65 ? -26.375 7.469 6.227 1 87.56 65 VAL A CA 1
ATOM 510 C C . VAL A 1 65 ? -26.391 6.754 4.879 1 87.56 65 VAL A C 1
ATOM 512 O O . VAL A 1 65 ? -25.438 6.055 4.531 1 87.56 65 VAL A O 1
ATOM 515 N N . THR A 1 66 ? -27.453 6.883 4.227 1 89.56 66 THR A N 1
ATOM 516 C CA . THR A 1 66 ? -27.531 6.336 2.879 1 89.56 66 THR A CA 1
ATOM 517 C C . THR A 1 66 ? -26.891 7.281 1.869 1 89.56 66 THR A C 1
ATOM 519 O O . THR A 1 66 ? -27.094 8.5 1.936 1 89.56 66 THR A O 1
ATOM 522 N N . GLU A 1 67 ? -26.109 6.766 1.044 1 91.25 67 GLU A N 1
ATOM 523 C CA . GLU A 1 67 ? -25.406 7.594 0.07 1 91.25 67 GLU A CA 1
ATOM 524 C C . GLU A 1 67 ? -26.344 8.078 -1.026 1 91.25 67 GLU A C 1
ATOM 526 O O . GLU A 1 67 ? -27.25 7.348 -1.452 1 91.25 67 GLU A O 1
ATOM 531 N N . ARG A 1 68 ? -26.141 9.312 -1.46 1 93.06 68 ARG A N 1
ATOM 532 C CA . ARG A 1 68 ? -26.875 9.922 -2.572 1 93.06 68 ARG A CA 1
ATOM 533 C C . ARG A 1 68 ? -25.922 10.688 -3.49 1 93.06 68 ARG A C 1
ATOM 535 O O . ARG A 1 68 ? -25 11.352 -3.02 1 93.06 68 ARG A O 1
ATOM 542 N N . ARG A 1 69 ? -26.203 10.594 -4.711 1 94 69 ARG A N 1
ATOM 543 C CA . ARG A 1 69 ? -25.391 11.336 -5.676 1 94 69 ARG A CA 1
ATOM 544 C C . ARG A 1 69 ? -25.656 12.836 -5.562 1 94 69 ARG A C 1
ATOM 546 O O . ARG A 1 69 ? -26.812 13.281 -5.633 1 94 69 ARG A O 1
ATOM 553 N N . PRO A 1 70 ? -24.625 13.57 -5.379 1 93.19 70 PRO A N 1
ATOM 554 C CA . PRO A 1 70 ? -24.828 15.016 -5.328 1 93.19 70 PRO A CA 1
ATOM 555 C C . PRO A 1 70 ? -25.234 15.609 -6.676 1 93.19 70 PRO A C 1
ATOM 557 O O . PRO A 1 70 ? -24.844 15.094 -7.723 1 93.19 70 PRO A O 1
ATOM 560 N N . PRO A 1 71 ? -26.016 16.656 -6.613 1 90.44 71 PRO A N 1
ATOM 561 C CA . PRO A 1 71 ? -26.359 17.344 -7.863 1 90.44 71 PRO A CA 1
ATOM 562 C C . PRO A 1 71 ? -25.141 17.859 -8.609 1 90.44 71 PRO A C 1
ATOM 564 O O . PRO A 1 71 ? -24.219 18.406 -7.996 1 90.44 71 PRO A O 1
ATOM 567 N N . ALA A 1 72 ? -25.156 17.797 -9.93 1 88.38 72 ALA A N 1
ATOM 568 C CA . ALA A 1 72 ? -24.016 18.125 -10.781 1 88.38 72 ALA A CA 1
ATOM 569 C C . ALA A 1 72 ? -23.625 19.594 -10.633 1 88.38 72 ALA A C 1
ATOM 571 O O . ALA A 1 72 ? -22.438 19.922 -10.641 1 88.38 72 ALA A O 1
ATOM 572 N N . ASP A 1 73 ? -24.578 20.453 -10.531 1 86.94 73 ASP A N 1
ATOM 573 C CA . ASP A 1 73 ? -24.297 21.875 -10.43 1 86.94 73 ASP A CA 1
ATOM 574 C C . ASP A 1 73 ? -23.578 22.203 -9.125 1 86.94 73 ASP A C 1
ATOM 576 O O . ASP A 1 73 ? -22.688 23.047 -9.094 1 86.94 73 ASP A O 1
ATOM 580 N N . LEU A 1 74 ? -23.969 21.516 -8.062 1 89.12 74 LEU A N 1
ATOM 581 C CA . LEU A 1 74 ? -23.312 21.703 -6.77 1 89.12 74 LEU A CA 1
ATOM 582 C C . LEU A 1 74 ? -21.875 21.203 -6.816 1 89.12 74 LEU A C 1
ATOM 584 O O . LEU A 1 74 ? -20.984 21.859 -6.27 1 89.12 74 LEU A O 1
ATOM 588 N N . VAL A 1 75 ? -21.656 20.109 -7.465 1 91.31 75 VAL A N 1
ATOM 589 C CA . VAL A 1 75 ? -20.328 19.5 -7.582 1 91.31 75 VAL A CA 1
ATOM 590 C C . VAL A 1 75 ? -19.391 20.438 -8.336 1 91.31 75 VAL A C 1
ATOM 592 O O . VAL A 1 75 ? -18.266 20.672 -7.906 1 91.31 75 VAL A O 1
ATOM 595 N N . VAL A 1 76 ? -19.844 21.016 -9.352 1 87.44 76 VAL A N 1
ATOM 596 C CA . VAL A 1 76 ? -19.031 21.891 -10.18 1 87.44 76 VAL A CA 1
ATOM 597 C C . VAL A 1 76 ? -18.781 23.219 -9.453 1 87.44 76 VAL A C 1
ATOM 599 O O . VAL A 1 76 ? -17.688 23.766 -9.5 1 87.44 76 VAL A O 1
ATOM 602 N N . SER A 1 77 ? -19.766 23.703 -8.727 1 86.5 77 SER A N 1
ATOM 603 C CA . SER A 1 77 ? -19.656 24.984 -8.031 1 86.5 77 SER A CA 1
ATOM 604 C C . SER A 1 77 ? -18.625 24.922 -6.914 1 86.5 77 SER A C 1
ATOM 606 O O . SER A 1 77 ? -17.891 25.875 -6.695 1 86.5 77 SER A O 1
ATOM 608 N N . LEU A 1 78 ? -18.547 23.812 -6.285 1 90.94 78 LEU A N 1
ATOM 609 C CA . LEU A 1 78 ? -17.641 23.703 -5.141 1 90.94 78 LEU A CA 1
ATOM 610 C C . LEU A 1 78 ? -16.203 23.484 -5.594 1 90.94 78 LEU A C 1
ATOM 612 O O . LEU A 1 78 ? -15.266 23.703 -4.828 1 90.94 78 LEU A O 1
ATOM 616 N N . ALA A 1 79 ? -16.062 23.031 -6.82 1 88.69 79 ALA A N 1
ATOM 617 C CA . ALA A 1 79 ? -14.727 22.75 -7.328 1 88.69 79 ALA A CA 1
ATOM 618 C C . ALA A 1 79 ? -13.875 24.016 -7.34 1 88.69 79 ALA A C 1
ATOM 620 O O . ALA A 1 79 ? -12.656 23.953 -7.148 1 88.69 79 ALA A O 1
ATOM 621 N N . SER A 1 80 ? -14.469 25.156 -7.516 1 88.19 80 SER A N 1
ATOM 622 C CA . SER A 1 80 ? -13.734 26.406 -7.57 1 88.19 80 SER A CA 1
ATOM 623 C C . SER A 1 80 ? -13.156 26.781 -6.207 1 88.19 80 SER A C 1
ATOM 625 O O . SER A 1 80 ? -12.148 27.484 -6.125 1 88.19 80 SER A O 1
ATOM 627 N N . LEU A 1 81 ? -13.773 26.297 -5.168 1 93 81 LEU A N 1
ATOM 628 C CA . LEU A 1 81 ? -13.32 26.594 -3.814 1 93 81 LEU A CA 1
ATOM 629 C C . LEU A 1 81 ? -11.961 25.953 -3.543 1 93 81 LEU A C 1
ATOM 631 O O . LEU A 1 81 ? -11.211 26.422 -2.689 1 93 81 LEU A O 1
ATOM 635 N N . TYR A 1 82 ? -11.664 24.906 -4.27 1 94.81 82 TYR A N 1
ATOM 636 C CA . TYR A 1 82 ? -10.344 24.297 -4.129 1 94.81 82 TYR A CA 1
ATOM 637 C C . TYR A 1 82 ? -9.242 25.281 -4.48 1 94.81 82 TYR A C 1
ATOM 639 O O . TYR A 1 82 ? -8.242 25.391 -3.766 1 94.81 82 TYR A O 1
ATOM 647 N N . PHE A 1 83 ? -9.391 25.984 -5.539 1 91.19 83 PHE A N 1
ATOM 648 C CA . PHE A 1 83 ? -8.352 26.859 -6.055 1 91.19 83 PHE A CA 1
ATOM 649 C C . PHE A 1 83 ? -8.227 28.109 -5.195 1 91.19 83 PHE A C 1
ATOM 651 O O . PHE A 1 83 ? -7.16 28.734 -5.141 1 91.19 83 PHE A O 1
ATOM 658 N N . ARG A 1 84 ? -9.242 28.391 -4.445 1 90.88 84 ARG A N 1
ATOM 659 C CA . ARG A 1 84 ? -9.203 29.547 -3.557 1 90.88 84 ARG A CA 1
ATOM 660 C C . ARG A 1 84 ? -8.562 29.188 -2.219 1 90.88 84 ARG A C 1
ATOM 662 O O . ARG A 1 84 ? -7.781 29.969 -1.67 1 90.88 84 ARG A O 1
ATOM 669 N N . HIS A 1 85 ? -8.805 28 -1.725 1 93.31 85 HIS A N 1
ATOM 670 C CA . HIS A 1 85 ? -8.484 27.734 -0.327 1 93.31 85 HIS A CA 1
ATOM 671 C C . HIS A 1 85 ? -7.379 26.703 -0.207 1 93.31 85 HIS A C 1
ATOM 673 O O . HIS A 1 85 ? -6.629 26.688 0.774 1 93.31 85 HIS A O 1
ATOM 679 N N . ILE A 1 86 ? -7.246 25.781 -1.167 1 96.12 86 ILE A N 1
ATOM 680 C CA . ILE A 1 86 ? -6.324 24.656 -1.013 1 96.12 86 ILE A CA 1
ATOM 681 C C . ILE A 1 86 ? -5.164 24.797 -1.995 1 96.12 86 ILE A C 1
ATOM 683 O O . ILE A 1 86 ? -4.008 24.578 -1.635 1 96.12 86 ILE A O 1
ATOM 687 N N . HIS A 1 87 ? -5.418 25.297 -3.176 1 93.12 87 HIS A N 1
ATOM 688 C CA . HIS A 1 87 ? -4.426 25.422 -4.234 1 93.12 87 HIS A CA 1
ATOM 689 C C . HIS A 1 87 ? -3.26 26.312 -3.787 1 93.12 87 HIS A C 1
ATOM 691 O O . HIS A 1 87 ? -2.117 26.078 -4.191 1 93.12 87 HIS A O 1
ATOM 697 N N . PRO A 1 88 ? -3.445 27.281 -2.955 1 91.5 88 PRO A N 1
ATOM 698 C CA . PRO A 1 88 ? -2.344 28.172 -2.559 1 91.5 88 PRO A CA 1
ATOM 699 C C . PRO A 1 88 ? -1.241 27.422 -1.803 1 91.5 88 PRO A C 1
ATOM 701 O O . PRO A 1 88 ? -0.081 27.844 -1.833 1 91.5 88 PRO A O 1
ATOM 704 N N . TRP A 1 89 ? -1.619 26.344 -1.151 1 94.69 89 TRP A N 1
ATOM 705 C CA . TRP A 1 89 ? -0.579 25.641 -0.406 1 94.69 89 TRP A CA 1
ATOM 706 C C . TRP A 1 89 ? -0.367 24.234 -0.96 1 94.69 89 TRP A C 1
ATOM 708 O O . TRP A 1 89 ? 0.626 23.578 -0.64 1 94.69 89 TRP A O 1
ATOM 718 N N . PHE A 1 90 ? -1.275 23.75 -1.738 1 95.88 90 PHE A N 1
ATOM 719 C CA . PHE A 1 90 ? -1.176 22.422 -2.357 1 95.88 90 PHE A CA 1
ATOM 720 C C . PHE A 1 90 ? -1.522 22.5 -3.84 1 95.88 90 PHE A C 1
ATOM 722 O O . PHE A 1 90 ? -2.547 21.969 -4.27 1 95.88 90 PHE A O 1
ATOM 729 N N . PRO A 1 91 ? -0.582 23.031 -4.621 1 93.38 91 PRO A N 1
ATOM 730 C CA . PRO A 1 91 ? -0.873 23.391 -6.008 1 93.38 91 PRO A CA 1
ATOM 731 C C . PRO A 1 91 ? -0.543 22.281 -6.996 1 93.38 91 PRO A C 1
ATOM 733 O O . PRO A 1 91 ? 0.056 22.531 -8.047 1 93.38 91 PRO A O 1
ATOM 736 N N . PHE A 1 92 ? -1.118 21.109 -6.93 1 92.38 92 PHE A N 1
ATOM 737 C CA . PHE A 1 92 ? -0.681 20.031 -7.82 1 92.38 92 PHE A CA 1
ATOM 738 C C . PHE A 1 92 ? -1.631 19.891 -9.008 1 92.38 92 PHE A C 1
ATOM 740 O O . PHE A 1 92 ? -1.278 19.297 -10.023 1 92.38 92 PHE A O 1
ATOM 747 N N . LEU A 1 93 ? -2.818 20.484 -8.852 1 92.69 93 LEU A N 1
ATOM 748 C CA . LEU A 1 93 ? -3.773 20.375 -9.945 1 92.69 93 LEU A CA 1
ATOM 749 C C . LEU A 1 93 ? -3.51 21.453 -11 1 92.69 93 LEU A C 1
ATOM 751 O O . LEU A 1 93 ? -3.188 22.594 -10.664 1 92.69 93 LEU A O 1
ATOM 755 N N . ASP A 1 94 ? -3.648 21.062 -12.227 1 85.31 94 ASP A N 1
ATOM 756 C CA . ASP A 1 94 ? -3.578 22.016 -13.328 1 85.31 94 ASP A CA 1
ATOM 757 C C . ASP A 1 94 ? -4.848 22.859 -13.414 1 85.31 94 ASP A C 1
ATOM 759 O O . ASP A 1 94 ? -5.895 22.359 -13.844 1 85.31 94 ASP A O 1
ATOM 763 N N . VAL A 1 95 ? -4.688 24.078 -13.188 1 84.44 95 VAL A N 1
ATOM 764 C CA . VAL A 1 95 ? -5.84 24.969 -13.078 1 84.44 95 VAL A CA 1
ATOM 765 C C . VAL A 1 95 ? -6.555 25.062 -14.43 1 84.44 95 VAL A C 1
ATOM 767 O O . VAL A 1 95 ? -7.785 25.016 -14.492 1 84.44 95 VAL A O 1
ATOM 770 N N . GLN A 1 96 ? -5.777 25.125 -15.477 1 80.69 96 GLN A N 1
ATOM 771 C CA . GLN A 1 96 ? -6.363 25.297 -16.797 1 80.69 96 GLN A CA 1
ATOM 772 C C . GLN A 1 96 ? -7.137 24.047 -17.219 1 80.69 96 GLN A C 1
ATOM 774 O O . GLN A 1 96 ? -8.25 24.141 -17.75 1 80.69 96 GLN A O 1
ATOM 779 N N . ARG A 1 97 ? -6.566 22.953 -16.922 1 82.75 97 ARG A N 1
ATOM 780 C CA . ARG A 1 97 ? -7.207 21.703 -17.297 1 82.75 97 ARG A CA 1
ATOM 781 C C . ARG A 1 97 ? -8.5 21.484 -16.531 1 82.75 97 ARG A C 1
ATOM 783 O O . ARG A 1 97 ? -9.539 21.172 -17.125 1 82.75 97 ARG A O 1
ATOM 790 N N . VAL A 1 98 ? -8.484 21.719 -15.266 1 86.44 98 VAL A N 1
ATOM 791 C CA . VAL A 1 98 ? -9.633 21.453 -14.414 1 86.44 98 VAL A CA 1
ATOM 792 C C . VAL A 1 98 ? -10.742 22.469 -14.703 1 86.44 98 VAL A C 1
ATOM 794 O O . VAL A 1 98 ? -11.922 22.109 -14.734 1 86.44 98 VAL A O 1
ATOM 797 N N . CYS A 1 99 ? -10.367 23.656 -15 1 80.94 99 CYS A N 1
ATOM 798 C CA . CYS A 1 99 ? -11.359 24.703 -15.266 1 80.94 99 CYS A CA 1
ATOM 799 C C . CYS A 1 99 ? -11.969 24.531 -16.641 1 80.94 99 CYS A C 1
ATOM 801 O O . CYS A 1 99 ? -13.156 24.812 -16.844 1 80.94 99 CYS A O 1
ATOM 803 N N . ALA A 1 100 ? -11.188 24.078 -17.578 1 77.38 100 ALA A N 1
ATOM 804 C CA . ALA A 1 100 ? -11.695 23.844 -18.938 1 77.38 100 ALA A CA 1
ATOM 805 C C . ALA A 1 100 ? -12.734 22.719 -18.953 1 77.38 100 ALA A C 1
ATOM 807 O O . ALA A 1 100 ? -13.727 22.797 -19.672 1 77.38 100 ALA A O 1
ATOM 808 N N . ASP A 1 101 ? -12.57 21.812 -18.125 1 74.25 101 ASP A N 1
ATOM 809 C CA . ASP A 1 101 ? -13.438 20.641 -18.078 1 74.25 101 ASP A CA 1
ATOM 810 C C . ASP A 1 101 ? -14.742 20.953 -17.359 1 74.25 101 ASP A C 1
ATOM 812 O O . ASP A 1 101 ? -15.75 20.266 -17.547 1 74.25 101 ASP A O 1
ATOM 816 N N . MET A 1 102 ? -14.789 21.891 -16.484 1 69.5 102 MET A N 1
ATOM 817 C CA . MET A 1 102 ? -15.945 22.266 -15.664 1 69.5 102 MET A CA 1
ATOM 818 C C . MET A 1 102 ? -17.109 22.688 -16.547 1 69.5 102 MET A C 1
ATOM 820 O O . MET A 1 102 ? -18.281 22.422 -16.234 1 69.5 102 MET A O 1
ATOM 824 N N . GLY A 1 103 ? -16.844 23.328 -17.703 1 63.66 103 GLY A N 1
ATOM 825 C CA . GLY A 1 103 ? -17.875 23.891 -18.562 1 63.66 103 GLY A CA 1
ATOM 826 C C . GLY A 1 103 ? -18.344 22.938 -19.641 1 63.66 103 GLY A C 1
ATOM 827 O O . GLY A 1 103 ? -19.391 23.141 -20.266 1 63.66 103 GLY A O 1
ATOM 828 N N . SER A 1 104 ? -17.641 21.922 -19.828 1 61.38 104 SER A N 1
ATOM 829 C CA . SER A 1 104 ? -17.859 21.188 -21.062 1 61.38 104 SER A CA 1
ATOM 830 C C . SER A 1 104 ? -18.594 19.875 -20.812 1 61.38 104 SER A C 1
ATOM 832 O O . SER A 1 104 ? -19.156 19.281 -21.734 1 61.38 104 SER A O 1
ATOM 834 N N . MET A 1 105 ? -18.609 19.453 -19.625 1 63.06 105 MET A N 1
ATOM 835 C CA . MET A 1 105 ? -19.016 18.062 -19.5 1 63.06 105 MET A CA 1
ATOM 836 C C . MET A 1 105 ? -20.484 17.953 -19.078 1 63.06 105 MET A C 1
ATOM 838 O O . MET A 1 105 ? -20.953 18.766 -18.281 1 63.06 105 MET A O 1
ATOM 842 N N . ASP A 1 106 ? -21.281 17.25 -19.734 1 67 106 ASP A N 1
ATOM 843 C CA . ASP A 1 106 ? -22.641 16.922 -19.344 1 67 106 ASP A CA 1
ATOM 844 C C . ASP A 1 106 ? -22.656 16.297 -17.938 1 67 106 ASP A C 1
ATOM 846 O O . ASP A 1 106 ? -23.5 16.672 -17.109 1 67 106 ASP A O 1
ATOM 850 N N . GLU A 1 107 ? -21.609 15.391 -17.719 1 82.75 107 GLU A N 1
ATOM 851 C CA . GLU A 1 107 ? -21.438 14.789 -16.406 1 82.75 107 GLU A CA 1
ATOM 852 C C . GLU A 1 107 ? -20.047 15.078 -15.852 1 82.75 107 GLU A C 1
ATOM 854 O O . GLU A 1 107 ? -19.047 14.938 -16.562 1 82.75 107 GLU A O 1
ATOM 859 N N . PRO A 1 108 ? -20.156 15.57 -14.648 1 88.69 108 PRO A N 1
ATOM 860 C CA . PRO A 1 108 ? -18.859 15.891 -14.062 1 88.69 108 PRO A CA 1
ATOM 861 C C . PRO A 1 108 ? -17.953 14.664 -13.922 1 88.69 108 PRO A C 1
ATOM 863 O O . PRO A 1 108 ? -18.438 13.578 -13.617 1 88.69 108 PRO A O 1
ATOM 866 N N . ALA A 1 109 ? -16.719 14.867 -14.234 1 91.06 109 ALA A N 1
ATOM 867 C CA . ALA A 1 109 ? -15.727 13.812 -14.016 1 91.06 109 ALA A CA 1
ATOM 868 C C . ALA A 1 109 ? -15.586 13.5 -12.523 1 91.06 109 ALA A C 1
ATOM 870 O O . ALA A 1 109 ? -16 14.297 -11.68 1 91.06 109 ALA A O 1
ATOM 871 N N . LEU A 1 110 ? -15.062 12.367 -12.25 1 93.5 110 LEU A N 1
ATOM 872 C CA . LEU A 1 110 ? -14.93 11.914 -10.867 1 93.5 110 LEU A CA 1
ATOM 873 C C . LEU A 1 110 ? -14.047 12.859 -10.062 1 93.5 110 LEU A C 1
ATOM 875 O O . LEU A 1 110 ? -14.195 12.961 -8.844 1 93.5 110 LEU A O 1
ATOM 879 N N . LEU A 1 111 ? -13.156 13.586 -10.727 1 95.44 111 LEU A N 1
ATOM 880 C CA . LEU A 1 111 ? -12.297 14.562 -10.055 1 95.44 111 LEU A CA 1
ATOM 881 C C . LEU A 1 111 ? -13.133 15.617 -9.344 1 95.44 111 LEU A C 1
ATOM 883 O O . LEU A 1 111 ? -12.812 16.016 -8.227 1 95.44 111 LEU A O 1
ATOM 887 N N . TYR A 1 112 ? -14.203 16 -9.922 1 94.88 112 TYR A N 1
ATOM 888 C CA . TYR A 1 112 ? -15.039 17.047 -9.352 1 94.88 112 TYR A CA 1
ATOM 889 C C . TYR A 1 112 ? -15.758 16.562 -8.102 1 94.88 112 TYR A C 1
ATOM 891 O O . TYR A 1 112 ? -16.031 17.344 -7.188 1 94.88 112 TYR A O 1
ATOM 899 N N . TYR A 1 113 ? -16.016 15.312 -8.031 1 95.25 113 TYR A N 1
ATOM 900 C CA . TYR A 1 113 ? -16.609 14.758 -6.816 1 95.25 113 TYR A CA 1
ATOM 901 C C . TYR A 1 113 ? -15.594 14.75 -5.676 1 95.25 113 TYR A C 1
ATOM 903 O O . TYR A 1 113 ? -15.953 14.969 -4.516 1 95.25 113 TYR A O 1
ATOM 911 N N . ALA A 1 114 ? -14.352 14.461 -6.02 1 97.5 114 ALA A N 1
ATOM 912 C CA . ALA A 1 114 ? -13.297 14.539 -5.012 1 97.5 114 ALA A CA 1
ATOM 913 C C . ALA A 1 114 ? -13.125 15.977 -4.523 1 97.5 114 ALA A C 1
ATOM 915 O O . ALA A 1 114 ? -12.984 16.219 -3.32 1 97.5 114 ALA A O 1
ATOM 916 N N . LEU A 1 115 ? -13.133 16.891 -5.473 1 96.88 115 LEU A N 1
ATOM 917 C CA . LEU A 1 115 ? -13.008 18.297 -5.121 1 96.88 115 LEU A CA 1
ATOM 918 C C . LEU A 1 115 ? -14.195 18.766 -4.285 1 96.88 115 LEU A C 1
ATOM 920 O O . LEU A 1 115 ? -14.031 19.531 -3.338 1 96.88 115 LEU A O 1
ATOM 924 N N . PHE A 1 116 ? -15.406 18.266 -4.656 1 95.25 116 PHE A N 1
ATOM 925 C CA . PHE A 1 116 ? -16.609 18.547 -3.881 1 95.25 116 PHE A CA 1
ATOM 926 C C . PHE A 1 116 ? -16.422 18.141 -2.422 1 95.25 116 PHE A C 1
ATOM 928 O O . PHE A 1 116 ? -16.719 18.922 -1.514 1 95.25 116 PHE A O 1
ATOM 935 N N . GLY A 1 117 ? -15.812 16.969 -2.154 1 96.06 117 GLY A N 1
ATOM 936 C CA . GLY A 1 117 ? -15.617 16.469 -0.802 1 96.06 117 GLY A CA 1
ATOM 937 C C . GLY A 1 117 ? -14.664 17.328 0.016 1 96.06 117 GLY A C 1
ATOM 938 O O . GLY A 1 117 ? -15 17.75 1.123 1 96.06 117 GLY A O 1
ATOM 939 N N . VAL A 1 118 ? -13.508 17.641 -0.533 1 97.31 118 VAL A N 1
ATOM 940 C CA . VAL A 1 118 ? -12.445 18.297 0.221 1 97.31 118 VAL A CA 1
ATOM 941 C C . VAL A 1 118 ? -12.812 19.75 0.472 1 97.31 118 VAL A C 1
ATOM 943 O O . VAL A 1 118 ? -12.336 20.359 1.429 1 97.31 118 VAL A O 1
ATOM 946 N N . THR A 1 119 ? -13.781 20.328 -0.333 1 96.81 119 THR A N 1
ATOM 947 C CA . THR A 1 119 ? -14.102 21.75 -0.211 1 96.81 119 THR A CA 1
ATOM 948 C C . THR A 1 119 ? -15.422 21.938 0.523 1 96.81 119 THR A C 1
ATOM 950 O O . THR A 1 119 ? -15.859 23.078 0.739 1 96.81 119 THR A O 1
ATOM 953 N N . LEU A 1 120 ? -16.047 20.875 0.912 1 94.81 120 LEU A N 1
ATOM 954 C CA . LEU A 1 120 ? -17.328 20.922 1.588 1 94.81 120 LEU A CA 1
ATOM 955 C C . LEU A 1 120 ? -17.297 21.875 2.781 1 94.81 120 LEU A C 1
ATOM 957 O O . LEU A 1 120 ? -18.219 22.641 2.996 1 94.81 120 LEU A O 1
ATOM 961 N N . PRO A 1 121 ? -16.219 21.922 3.537 1 94.31 121 PRO A N 1
ATOM 962 C CA . PRO A 1 121 ? -16.203 22.781 4.723 1 94.31 121 PRO A CA 1
ATOM 963 C C . PRO A 1 121 ? -16.188 24.266 4.379 1 94.31 121 PRO A C 1
ATOM 965 O O . PRO A 1 121 ? -16.5 25.109 5.23 1 94.31 121 PRO A O 1
ATOM 968 N N . TYR A 1 122 ? -15.836 24.609 3.197 1 94.56 122 TYR A N 1
ATOM 969 C CA . TYR A 1 122 ? -15.719 26 2.805 1 94.56 122 TYR A CA 1
ATOM 970 C C . TYR A 1 122 ? -17.016 26.5 2.184 1 94.56 122 TYR A C 1
ATOM 972 O O . TYR A 1 122 ? -17.156 27.688 1.889 1 94.56 122 TYR A O 1
ATOM 980 N N . SER A 1 123 ? -17.953 25.578 1.969 1 92.69 123 SER A N 1
ATOM 981 C CA . SER A 1 123 ? -19.156 25.938 1.23 1 92.69 123 SER A CA 1
ATOM 982 C C . SER A 1 123 ? -20.234 26.5 2.16 1 92.69 123 SER A C 1
ATOM 984 O O . SER A 1 123 ? -20.375 26.031 3.297 1 92.69 123 SER A O 1
ATOM 986 N N . PHE A 1 124 ? -20.984 27.484 1.6 1 88.5 124 PHE A N 1
ATOM 987 C CA . PHE A 1 124 ? -22.109 28.062 2.324 1 88.5 124 PHE A CA 1
ATOM 988 C C . PHE A 1 124 ? -23.406 27.875 1.542 1 88.5 124 PHE A C 1
ATOM 990 O O . PHE A 1 124 ? -24.375 28.609 1.752 1 88.5 124 PHE A O 1
ATOM 997 N N . ASP A 1 125 ? -23.344 26.922 0.65 1 89.25 125 ASP A N 1
ATOM 998 C CA . ASP A 1 125 ? -24.547 26.641 -0.133 1 89.25 125 ASP A CA 1
ATOM 999 C C . ASP A 1 125 ? -25.688 26.141 0.759 1 89.25 125 ASP A C 1
ATOM 1001 O O . ASP A 1 125 ? -25.484 25.219 1.564 1 89.25 125 ASP A O 1
ATOM 1005 N N . SER A 1 126 ? -26.859 26.562 0.609 1 88.12 126 SER A N 1
ATOM 1006 C CA . SER A 1 126 ? -28 26.297 1.479 1 88.12 126 SER A CA 1
ATOM 1007 C C . SER A 1 126 ? -28.484 24.844 1.329 1 88.12 126 SER A C 1
ATOM 1009 O O . SER A 1 126 ? -29.141 24.312 2.217 1 88.12 126 SER A O 1
ATOM 1011 N N . ARG A 1 127 ? -28.188 24.203 0.289 1 88.62 127 ARG A N 1
ATOM 1012 C CA . ARG A 1 127 ? -28.625 22.828 0.038 1 88.62 127 ARG A CA 1
ATOM 1013 C C . ARG A 1 127 ? -27.797 21.844 0.838 1 88.62 127 ARG A C 1
ATOM 1015 O O . ARG A 1 127 ? -28.156 20.656 0.928 1 88.62 127 ARG A O 1
ATOM 1022 N N . LEU A 1 128 ? -26.766 22.359 1.414 1 90.56 128 LEU A N 1
ATOM 1023 C CA . LEU A 1 128 ? -25.812 21.484 2.096 1 90.56 128 LEU A CA 1
ATOM 1024 C C . LEU A 1 128 ? -26.016 21.531 3.605 1 90.56 128 LEU A C 1
ATOM 1026 O O . LEU A 1 128 ? -25.281 22.203 4.316 1 90.56 128 LEU A O 1
ATOM 1030 N N . ASP A 1 129 ? -26.969 20.797 4.066 1 88.62 129 ASP A N 1
ATOM 1031 C CA . ASP A 1 129 ? -27.062 20.531 5.5 1 88.62 129 ASP A CA 1
ATOM 1032 C C . ASP A 1 129 ? -26.188 19.344 5.902 1 88.62 129 ASP A C 1
ATOM 1034 O O . ASP A 1 129 ? -25.516 18.734 5.055 1 88.62 129 ASP A O 1
ATOM 1038 N N . GLN A 1 130 ? -26.156 19.078 7.059 1 88.12 130 GLN A N 1
ATOM 1039 C CA . GLN A 1 130 ? -25.25 18.047 7.531 1 88.12 130 GLN A CA 1
ATOM 1040 C C . GLN A 1 130 ? -25.594 16.688 6.926 1 88.12 130 GLN A C 1
ATOM 1042 O O . GLN A 1 130 ? -24.703 15.961 6.473 1 88.12 130 GLN A O 1
ATOM 1047 N N . ALA A 1 131 ? -26.812 16.375 6.859 1 88.31 131 ALA A N 1
ATOM 1048 C CA . ALA A 1 131 ? -27.25 15.07 6.359 1 88.31 131 ALA A CA 1
ATOM 1049 C C . ALA A 1 131 ? -26.938 14.922 4.875 1 88.31 131 ALA A C 1
ATOM 1051 O O . ALA A 1 131 ? -26.453 13.875 4.438 1 88.31 131 ALA A O 1
ATOM 1052 N N . SER A 1 132 ? -27.312 15.922 4.16 1 91.25 132 SER A N 1
ATOM 1053 C CA . SER A 1 132 ? -27.062 15.867 2.725 1 91.25 132 SER A CA 1
ATOM 1054 C C . SER A 1 132 ? -25.578 15.844 2.422 1 91.25 132 SER A C 1
ATOM 1056 O O . SER A 1 132 ? -25.125 15.094 1.55 1 91.25 132 SER A O 1
ATOM 1058 N N . SER A 1 133 ? -24.859 16.719 3.17 1 93.5 133 SER A N 1
ATOM 1059 C CA . SER A 1 133 ? -23.406 16.75 2.971 1 93.5 133 SER A CA 1
ATOM 1060 C C . SER A 1 133 ? -22.781 15.391 3.227 1 93.5 133 SER A C 1
ATOM 1062 O O . SER A 1 133 ? -21.938 14.938 2.453 1 93.5 133 SER A O 1
ATOM 1064 N N . ASP A 1 134 ? -23.234 14.766 4.27 1 93.38 134 ASP A N 1
ATOM 1065 C CA . ASP A 1 134 ? -22.703 13.453 4.625 1 93.38 134 ASP A CA 1
ATOM 1066 C C . ASP A 1 134 ? -23.062 12.414 3.568 1 93.38 134 ASP A C 1
ATOM 1068 O O . ASP A 1 134 ? -22.234 11.578 3.203 1 93.38 134 ASP A O 1
ATOM 1072 N N . SER A 1 135 ? -24.234 12.492 3.096 1 94.38 135 SER A N 1
ATOM 1073 C CA . SER A 1 135 ? -24.703 11.547 2.09 1 94.38 135 SER A CA 1
ATOM 1074 C C . SER A 1 135 ? -23.953 11.727 0.773 1 94.38 135 SER A C 1
ATOM 1076 O O . SER A 1 135 ? -23.578 10.742 0.131 1 94.38 135 SER A O 1
ATOM 1078 N N . PHE A 1 136 ? -23.812 12.977 0.382 1 95.31 136 PHE A N 1
ATOM 1079 C CA . PHE A 1 136 ? -23.125 13.289 -0.863 1 95.31 136 PHE A CA 1
ATOM 1080 C C . PHE A 1 136 ? -21.641 12.898 -0.775 1 95.31 136 PHE A C 1
ATOM 1082 O O . PHE A 1 136 ? -21.078 12.367 -1.73 1 95.31 136 PHE A O 1
ATOM 1089 N N . TRP A 1 137 ? -21.078 13.18 0.344 1 95.75 137 TRP A N 1
ATOM 1090 C CA . TRP A 1 137 ? -19.672 12.859 0.548 1 95.75 137 TRP A CA 1
ATOM 1091 C C . TRP A 1 137 ? -19.453 11.344 0.514 1 95.75 137 TRP A C 1
ATOM 1093 O O . TRP A 1 137 ? -18.484 10.867 -0.083 1 95.75 137 TRP A O 1
ATOM 1103 N N . LYS A 1 138 ? -20.328 10.641 1.166 1 95.12 138 LYS A N 1
ATOM 1104 C CA . LYS A 1 138 ? -20.25 9.18 1.19 1 95.12 138 LYS A CA 1
ATOM 1105 C C . LYS A 1 138 ? -20.312 8.602 -0.22 1 95.12 138 LYS A C 1
ATOM 1107 O O . LYS A 1 138 ? -19.562 7.695 -0.56 1 95.12 138 LYS A O 1
ATOM 1112 N N . TYR A 1 139 ? -21.188 9.109 -0.987 1 95.25 139 TYR A N 1
ATOM 1113 C CA . TYR A 1 139 ? -21.312 8.68 -2.375 1 95.25 139 TYR A CA 1
ATOM 1114 C C . TYR A 1 139 ? -20.016 8.922 -3.133 1 95.25 139 TYR A C 1
ATOM 1116 O O . TYR A 1 139 ? -19.531 8.047 -3.854 1 95.25 139 TYR A O 1
ATOM 1124 N N . SER A 1 140 ? -19.516 10.117 -3.008 1 95.69 140 SER A N 1
ATOM 1125 C CA . SER A 1 140 ? -18.297 10.5 -3.715 1 95.69 140 SER A CA 1
ATOM 1126 C C . SER A 1 140 ? -17.125 9.609 -3.312 1 95.69 140 SER A C 1
ATOM 1128 O O . SER A 1 140 ? -16.406 9.109 -4.172 1 95.69 140 SER A O 1
ATOM 1130 N N . LYS A 1 141 ? -16.938 9.469 -2.049 1 96.69 141 LYS A N 1
ATOM 1131 C CA . LYS A 1 141 ? -15.852 8.648 -1.517 1 96.69 141 LYS A CA 1
ATOM 1132 C C . LYS A 1 141 ? -15.922 7.227 -2.061 1 96.69 141 LYS A C 1
ATOM 1134 O O . LYS A 1 141 ? -14.93 6.695 -2.559 1 96.69 141 LYS A O 1
ATOM 1139 N N . ARG A 1 142 ? -17.047 6.629 -2.055 1 95.81 142 ARG A N 1
ATOM 1140 C CA . ARG A 1 142 ? -17.219 5.242 -2.479 1 95.81 142 ARG A CA 1
ATOM 1141 C C . ARG A 1 142 ? -16.984 5.098 -3.979 1 95.81 142 ARG A C 1
ATOM 1143 O O . ARG A 1 142 ? -16.375 4.125 -4.426 1 95.81 142 ARG A O 1
ATOM 1150 N N . SER A 1 143 ? -17.484 6.016 -4.711 1 95.69 143 SER A N 1
ATOM 1151 C CA . SER A 1 143 ? -17.281 5.992 -6.156 1 95.69 143 SER A CA 1
ATOM 1152 C C . SER A 1 143 ? -15.805 6.062 -6.512 1 95.69 143 SER A C 1
ATOM 1154 O O . SER A 1 143 ? -15.352 5.391 -7.445 1 95.69 143 SER A O 1
ATOM 1156 N N . ILE A 1 144 ? -15.102 6.828 -5.797 1 97.06 144 ILE A N 1
ATOM 1157 C CA . ILE A 1 144 ? -13.68 6.992 -6.055 1 97.06 144 ILE A CA 1
ATOM 1158 C C . ILE A 1 144 ? -12.938 5.707 -5.699 1 97.06 144 ILE A C 1
ATOM 1160 O O . ILE A 1 144 ? -12.062 5.262 -6.445 1 97.06 144 ILE A O 1
ATOM 1164 N N . PHE A 1 145 ? -13.289 5.082 -4.547 1 96 145 PHE A N 1
ATOM 1165 C CA . PHE A 1 145 ? -12.672 3.824 -4.141 1 96 145 PHE A CA 1
ATOM 1166 C C . PHE A 1 145 ? -12.812 2.773 -5.234 1 96 145 PHE A C 1
ATOM 1168 O O . PHE A 1 145 ? -11.836 2.125 -5.609 1 96 145 PHE A O 1
ATOM 1175 N N . VAL A 1 146 ? -13.961 2.689 -5.73 1 94.81 146 VAL A N 1
ATOM 1176 C CA . VAL A 1 146 ? -14.25 1.662 -6.727 1 94.81 146 VAL A CA 1
ATOM 1177 C C . VAL A 1 146 ? -13.508 1.977 -8.023 1 94.81 146 VAL A C 1
ATOM 1179 O O . VAL A 1 146 ? -12.898 1.09 -8.625 1 94.81 146 VAL A O 1
ATOM 1182 N N . ASP A 1 147 ? -13.516 3.172 -8.414 1 92.06 147 ASP A N 1
ATOM 1183 C CA . ASP A 1 147 ? -12.898 3.568 -9.68 1 92.06 147 ASP A CA 1
ATOM 1184 C C . ASP A 1 147 ? -11.398 3.285 -9.672 1 92.06 147 ASP A C 1
ATOM 1186 O O . ASP A 1 147 ? -10.867 2.713 -10.633 1 92.06 147 ASP A O 1
ATOM 1190 N N . VAL A 1 148 ? -10.727 3.664 -8.664 1 93.12 148 VAL A N 1
ATOM 1191 C CA . VAL A 1 148 ? -9.273 3.578 -8.641 1 93.12 148 VAL A CA 1
ATOM 1192 C C . VAL A 1 148 ? -8.844 2.115 -8.531 1 93.12 148 VAL A C 1
ATOM 1194 O O . VAL A 1 148 ? -7.809 1.725 -9.086 1 93.12 148 VAL A O 1
ATOM 1197 N N . LEU A 1 149 ? -9.602 1.3 -7.859 1 92.81 149 LEU A N 1
ATOM 1198 C CA . LEU A 1 149 ? -9.211 -0.096 -7.68 1 92.81 149 LEU A CA 1
ATOM 1199 C C . LEU A 1 149 ? -9.625 -0.933 -8.891 1 92.81 149 LEU A C 1
ATOM 1201 O O . LEU A 1 149 ? -8.969 -1.923 -9.211 1 92.81 149 LEU A O 1
ATOM 1205 N N . GLU A 1 150 ? -10.633 -0.514 -9.547 1 88.5 150 GLU A N 1
ATOM 1206 C CA . GLU A 1 150 ? -11.109 -1.266 -10.711 1 88.5 150 GLU A CA 1
ATOM 1207 C C . GLU A 1 150 ? -10.289 -0.929 -11.953 1 88.5 150 GLU A C 1
ATOM 1209 O O . GLU A 1 150 ? -10.008 -1.807 -12.773 1 88.5 150 GLU A O 1
ATOM 1214 N N . GLU A 1 151 ? -10.062 0.395 -12.016 1 85.38 151 GLU A N 1
ATOM 1215 C CA . GLU A 1 151 ? -9.352 0.87 -13.195 1 85.38 151 GLU A CA 1
ATOM 1216 C C . GLU A 1 151 ? -8.258 1.866 -12.82 1 85.38 151 GLU A C 1
ATOM 1218 O O . GLU A 1 151 ? -8.391 3.064 -13.078 1 85.38 151 GLU A O 1
ATOM 1223 N N . PRO A 1 152 ? -7.207 1.303 -12.406 1 88.19 152 PRO A N 1
ATOM 1224 C CA . PRO A 1 152 ? -6.129 2.223 -12.031 1 88.19 152 PRO A CA 1
ATOM 1225 C C . PRO A 1 152 ? -5.562 2.986 -13.227 1 88.19 152 PRO A C 1
ATOM 1227 O O . PRO A 1 152 ? -5.285 2.389 -14.273 1 88.19 152 PRO A O 1
ATOM 1230 N N . SER A 1 153 ? -5.539 4.238 -13.172 1 86.44 153 SER A N 1
ATOM 1231 C CA . SER A 1 153 ? -4.996 5.168 -14.156 1 86.44 153 SER A CA 1
ATOM 1232 C C . SER A 1 153 ? -4.449 6.422 -13.484 1 86.44 153 SER A C 1
ATOM 1234 O O . SER A 1 153 ? -4.621 6.617 -12.281 1 86.44 153 SER A O 1
ATOM 1236 N N . TYR A 1 154 ? -3.773 7.285 -14.234 1 87.38 154 TYR A N 1
ATOM 1237 C CA . TYR A 1 154 ? -3.281 8.531 -13.664 1 87.38 154 TYR A CA 1
ATOM 1238 C C . TYR A 1 154 ? -4.438 9.453 -13.289 1 87.38 154 TYR A C 1
ATOM 1240 O O . TYR A 1 154 ? -4.352 10.203 -12.312 1 87.38 154 TYR A O 1
ATOM 1248 N N . SER A 1 155 ? -5.52 9.367 -14.039 1 88.88 155 SER A N 1
ATOM 1249 C CA . SER A 1 155 ? -6.695 10.172 -13.711 1 88.88 155 SER A CA 1
ATOM 1250 C C . SER A 1 155 ? -7.332 9.719 -12.406 1 88.88 155 SER A C 1
ATOM 1252 O O . SER A 1 155 ? -7.68 10.539 -11.555 1 88.88 155 SER A O 1
ATOM 1254 N N . SER A 1 156 ? -7.484 8.398 -12.305 1 92.88 156 SER A N 1
ATOM 1255 C CA . SER A 1 156 ? -8.055 7.879 -11.062 1 92.88 156 SER A CA 1
ATOM 1256 C C . SER A 1 156 ? -7.125 8.133 -9.883 1 92.88 156 SER A C 1
ATOM 1258 O O . SER A 1 156 ? -7.582 8.336 -8.758 1 92.88 156 SER A O 1
ATOM 1260 N N . LEU A 1 157 ? -5.832 8.078 -10.164 1 94.62 157 LEU A N 1
ATOM 1261 C CA . LEU A 1 157 ? -4.848 8.352 -9.125 1 94.62 157 LEU A CA 1
ATOM 1262 C C . LEU A 1 157 ? -4.934 9.805 -8.664 1 94.62 157 LEU A C 1
ATOM 1264 O O . LEU A 1 157 ? -4.805 10.094 -7.473 1 94.62 157 LEU A O 1
ATOM 1268 N N . GLU A 1 158 ? -5.113 10.719 -9.609 1 96.06 158 GLU A N 1
ATOM 1269 C CA . GLU A 1 158 ? -5.305 12.125 -9.273 1 96.06 158 GLU A CA 1
ATOM 1270 C C . GLU A 1 158 ? -6.52 12.32 -8.375 1 96.06 158 GLU A C 1
ATOM 1272 O O . GLU A 1 158 ? -6.449 13.047 -7.383 1 96.06 158 GLU A O 1
ATOM 1277 N N . VAL A 1 159 ? -7.59 11.664 -8.703 1 97.38 159 VAL A N 1
ATOM 1278 C CA . VAL A 1 159 ? -8.828 11.727 -7.934 1 97.38 159 VAL A CA 1
ATOM 1279 C C . VAL A 1 159 ? -8.594 11.18 -6.527 1 97.38 159 VAL A C 1
ATOM 1281 O O . VAL A 1 159 ? -9.016 11.789 -5.539 1 97.38 159 VAL A O 1
ATOM 1284 N N . LEU A 1 160 ? -7.914 10.047 -6.453 1 98.12 160 LEU A N 1
ATOM 1285 C CA . LEU A 1 160 ? -7.613 9.43 -5.164 1 98.12 160 LEU A CA 1
ATOM 1286 C C . LEU A 1 160 ? -6.746 10.344 -4.309 1 98.12 160 LEU A C 1
ATOM 1288 O O . LEU A 1 160 ? -6.906 10.398 -3.088 1 98.12 160 LEU A O 1
ATOM 1292 N N . THR A 1 161 ? -5.824 11.023 -4.895 1 98.19 161 THR A N 1
ATOM 1293 C CA . THR A 1 161 ? -4.926 11.922 -4.176 1 98.19 161 THR A CA 1
ATOM 1294 C C . THR A 1 161 ? -5.715 13.016 -3.463 1 98.19 161 THR A C 1
ATOM 1296 O O . THR A 1 161 ? -5.438 13.328 -2.303 1 98.19 161 THR A O 1
ATOM 1299 N N . VAL A 1 162 ? -6.672 13.562 -4.152 1 98.44 162 VAL A N 1
ATOM 1300 C CA . VAL A 1 162 ? -7.527 14.578 -3.547 1 98.44 162 VAL A CA 1
ATOM 1301 C C . VAL A 1 162 ? -8.312 13.977 -2.385 1 98.44 162 VAL A C 1
ATOM 1303 O O . VAL A 1 162 ? -8.484 14.617 -1.345 1 98.44 162 VAL A O 1
ATOM 1306 N N . LEU A 1 163 ? -8.773 12.781 -2.598 1 98.44 163 LEU A N 1
ATOM 1307 C CA . LEU A 1 163 ? -9.523 12.125 -1.531 1 98.44 163 LEU A CA 1
ATOM 1308 C C . LEU A 1 163 ? -8.633 11.852 -0.326 1 98.44 163 LEU A C 1
ATOM 1310 O O . LEU A 1 163 ? -9.062 12 0.819 1 98.44 163 LEU A O 1
ATOM 1314 N N . VAL A 1 164 ? -7.414 11.406 -0.558 1 98.19 164 VAL A N 1
ATOM 1315 C CA . VAL A 1 164 ? -6.48 11.156 0.538 1 98.19 164 VAL A CA 1
ATOM 1316 C C . VAL A 1 164 ? -6.234 12.445 1.312 1 98.19 164 VAL A C 1
ATOM 1318 O O . VAL A 1 164 ? -6.148 12.438 2.543 1 98.19 164 VAL A O 1
ATOM 1321 N N . LEU A 1 165 ? -6.07 13.547 0.619 1 98.44 165 LEU A N 1
ATOM 1322 C CA . LEU A 1 165 ? -5.949 14.844 1.273 1 98.44 165 LEU A CA 1
ATOM 1323 C C . LEU A 1 165 ? -7.152 15.109 2.174 1 98.44 165 LEU A C 1
ATOM 1325 O O . LEU A 1 165 ? -6.992 15.555 3.311 1 98.44 165 LEU A O 1
ATOM 1329 N N . ASP A 1 166 ? -8.289 14.844 1.675 1 97.81 166 ASP A N 1
ATOM 1330 C CA . ASP A 1 166 ? -9.531 15.047 2.418 1 97.81 166 ASP A CA 1
ATOM 1331 C C . ASP A 1 166 ? -9.578 14.156 3.656 1 97.81 166 ASP A C 1
ATOM 1333 O O . ASP A 1 166 ? -9.828 14.641 4.766 1 97.81 166 ASP A O 1
ATOM 1337 N N . LEU A 1 167 ? -9.312 12.883 3.463 1 96.69 167 LEU A N 1
ATOM 1338 C CA . LEU A 1 167 ? -9.391 11.914 4.547 1 96.69 167 LEU A CA 1
ATOM 1339 C C . LEU A 1 167 ? -8.367 12.227 5.633 1 96.69 167 LEU A C 1
ATOM 1341 O O . LEU A 1 167 ? -8.672 12.141 6.824 1 96.69 167 LEU A O 1
ATOM 1345 N N . SER A 1 168 ? -7.188 12.594 5.25 1 96 168 SER A N 1
ATOM 1346 C CA . SER A 1 168 ? -6.121 12.867 6.207 1 96 168 SER A CA 1
ATOM 1347 C C . SER A 1 168 ? -6.41 14.125 7.012 1 96 168 SER A C 1
ATOM 1349 O O . SER A 1 168 ? -5.871 14.312 8.109 1 96 168 SER A O 1
ATOM 1351 N N . GLY A 1 169 ? -7.207 15.016 6.445 1 96.19 169 GLY A N 1
ATOM 1352 C CA . GLY A 1 169 ? -7.637 16.188 7.191 1 96.19 169 GLY A CA 1
ATOM 1353 C C . GLY A 1 169 ? -8.727 15.891 8.195 1 96.19 169 GLY A C 1
ATOM 1354 O O . GLY A 1 169 ? -9.086 16.734 9.016 1 96.19 169 GLY A O 1
ATOM 1355 N N . MET A 1 170 ? -9.203 14.648 8.164 1 92.94 170 MET A N 1
ATOM 1356 C CA . MET A 1 170 ? -10.305 14.273 9.047 1 92.94 170 MET A CA 1
ATOM 1357 C C . MET A 1 170 ? -9.805 13.422 10.203 1 92.94 170 MET A C 1
ATOM 1359 O O . MET A 1 170 ? -10.258 13.586 11.344 1 92.94 170 MET A O 1
ATOM 1363 N N . THR A 1 171 ? -8.859 12.484 9.852 1 88.69 171 THR A N 1
ATOM 1364 C CA . THR A 1 171 ? -8.453 11.555 10.898 1 88.69 171 THR A CA 1
ATOM 1365 C C . THR A 1 171 ? -7.07 10.977 10.602 1 88.69 171 THR A C 1
ATOM 1367 O O . THR A 1 171 ? -6.602 11.031 9.461 1 88.69 171 THR A O 1
ATOM 1370 N N . HIS A 1 172 ? -6.453 10.516 11.664 1 86.44 172 HIS A N 1
ATOM 1371 C CA . HIS A 1 172 ? -5.219 9.75 11.516 1 86.44 172 HIS A CA 1
ATOM 1372 C C . HIS A 1 172 ? -5.496 8.25 11.523 1 86.44 172 HIS A C 1
ATOM 1374 O O . HIS A 1 172 ? -4.562 7.445 11.57 1 86.44 172 HIS A O 1
ATOM 1380 N N . GLY A 1 173 ? -6.672 7.863 11.398 1 81.19 173 GLY A N 1
ATOM 1381 C CA . GLY A 1 173 ? -7.086 6.48 11.562 1 81.19 173 GLY A CA 1
ATOM 1382 C C . GLY A 1 173 ? -6.809 5.625 10.336 1 81.19 173 GLY A C 1
ATOM 1383 O O . GLY A 1 173 ? -6.195 6.094 9.375 1 81.19 173 GLY A O 1
ATOM 1384 N N . PRO A 1 174 ? -7.176 4.359 10.352 1 82.12 174 PRO A N 1
ATOM 1385 C CA . PRO A 1 174 ? -6.895 3.395 9.289 1 82.12 174 PRO A CA 1
ATOM 1386 C C . PRO A 1 174 ? -7.594 3.746 7.977 1 82.12 174 PRO A C 1
ATOM 1388 O O . PRO A 1 174 ? -7.203 3.26 6.914 1 82.12 174 PRO A O 1
ATOM 1391 N N . GLN A 1 175 ? -8.617 4.578 8.047 1 88.62 175 GLN A N 1
ATOM 1392 C CA . GLN A 1 175 ? -9.344 4.977 6.844 1 88.62 175 GLN A CA 1
ATOM 1393 C C . GLN A 1 175 ? -8.438 5.73 5.875 1 88.62 175 GLN A C 1
ATOM 1395 O O . GLN A 1 175 ? -8.742 5.84 4.684 1 88.62 175 GLN A O 1
ATOM 1400 N N . VAL A 1 176 ? -7.375 6.223 6.465 1 92.38 176 VAL A N 1
ATOM 1401 C CA . VAL A 1 176 ? -6.453 7 5.641 1 92.38 176 VAL A CA 1
ATOM 1402 C C . VAL A 1 176 ? -5.363 6.09 5.082 1 92.38 176 VAL A C 1
ATOM 1404 O O . VAL A 1 176 ? -4.812 6.355 4.012 1 92.38 176 VAL A O 1
ATOM 1407 N N . TRP A 1 177 ? -5.086 4.957 5.715 1 90.44 177 TRP A N 1
ATOM 1408 C CA . TRP A 1 177 ? -3.92 4.137 5.395 1 90.44 177 TRP A CA 1
ATOM 1409 C C . TRP A 1 177 ? -4.125 3.389 4.082 1 90.44 177 TRP A C 1
ATOM 1411 O O . TRP A 1 177 ? -3.23 3.354 3.234 1 90.44 177 TRP A O 1
ATOM 1421 N N . GLY A 1 178 ? -5.289 2.811 3.961 1 92.25 178 GLY A N 1
ATOM 1422 C CA . GLY A 1 178 ? -5.586 2.045 2.76 1 92.25 178 GLY A CA 1
ATOM 1423 C C . GLY A 1 178 ? -5.465 2.861 1.486 1 92.25 178 GLY A C 1
ATOM 1424 O O . GLY A 1 178 ? -4.664 2.533 0.608 1 92.25 178 GLY A O 1
ATOM 1425 N N . PRO A 1 179 ? -6.207 3.943 1.417 1 96.12 179 PRO A N 1
ATOM 1426 C CA . PRO A 1 179 ? -6.121 4.789 0.226 1 96.12 179 PRO A CA 1
ATOM 1427 C C . PRO A 1 179 ? -4.707 5.312 -0.026 1 96.12 179 PRO A C 1
ATOM 1429 O O . PRO A 1 179 ? -4.273 5.395 -1.178 1 96.12 179 PRO A O 1
ATOM 1432 N N . LEU A 1 180 ? -4.027 5.672 1.037 1 96.06 180 LEU A N 1
ATOM 1433 C CA . LEU A 1 180 ? -2.656 6.141 0.865 1 96.06 180 LEU A CA 1
ATOM 1434 C C . LEU A 1 180 ? -1.772 5.031 0.302 1 96.06 180 LEU A C 1
ATOM 1436 O O . LEU A 1 180 ? -0.918 5.285 -0.551 1 96.06 180 LEU A O 1
ATOM 1440 N N . ALA A 1 181 ? -1.962 3.848 0.748 1 93.81 181 ALA A N 1
ATOM 1441 C CA . ALA A 1 181 ? -1.188 2.713 0.252 1 93.81 181 ALA A CA 1
ATOM 1442 C C . ALA A 1 181 ? -1.42 2.502 -1.241 1 93.81 181 ALA A C 1
ATOM 1444 O O . ALA A 1 181 ? -0.476 2.246 -1.993 1 93.81 181 ALA A O 1
ATOM 1445 N N . VAL A 1 182 ? -2.65 2.582 -1.626 1 95.44 182 VAL A N 1
ATOM 1446 C CA . VAL A 1 182 ? -2.98 2.441 -3.041 1 95.44 182 VAL A CA 1
ATOM 1447 C C . VAL A 1 182 ? -2.295 3.545 -3.844 1 95.44 182 VAL A C 1
ATOM 1449 O O . VAL A 1 182 ? -1.688 3.277 -4.883 1 95.44 182 VAL A O 1
ATOM 1452 N N . ALA A 1 183 ? -2.389 4.75 -3.318 1 95.44 183 ALA A N 1
ATOM 1453 C CA . ALA A 1 183 ? -1.844 5.902 -4.035 1 95.44 183 ALA A CA 1
ATOM 1454 C C . ALA A 1 183 ? -0.333 5.773 -4.211 1 95.44 183 ALA A C 1
ATOM 1456 O O . ALA A 1 183 ? 0.191 5.992 -5.305 1 95.44 183 ALA A O 1
ATOM 1457 N N . THR A 1 184 ? 0.367 5.465 -3.189 1 91.94 184 THR A N 1
ATOM 1458 C CA . THR A 1 184 ? 1.822 5.387 -3.264 1 91.94 184 THR A CA 1
ATOM 1459 C C . THR A 1 184 ? 2.256 4.219 -4.148 1 91.94 184 THR A C 1
ATOM 1461 O O . THR A 1 184 ? 3.227 4.332 -4.898 1 91.94 184 THR A O 1
ATOM 1464 N N . LYS A 1 185 ? 1.519 3.094 -4.051 1 89.5 185 LYS A N 1
ATOM 1465 C CA . LYS A 1 185 ? 1.851 1.943 -4.887 1 89.5 185 LYS A CA 1
ATOM 1466 C C . LYS A 1 185 ? 1.663 2.266 -6.367 1 89.5 185 LYS A C 1
ATOM 1468 O O . LYS A 1 185 ? 2.541 1.983 -7.184 1 89.5 185 LYS A O 1
ATOM 1473 N N . LEU A 1 186 ? 0.548 2.834 -6.691 1 88.12 186 LEU A N 1
ATOM 1474 C CA . LEU A 1 186 ? 0.252 3.152 -8.086 1 88.12 186 LEU A CA 1
ATOM 1475 C C . LEU A 1 186 ? 1.178 4.25 -8.602 1 88.12 186 LEU A C 1
ATOM 1477 O O . LEU A 1 186 ? 1.542 4.258 -9.773 1 88.12 186 LEU A O 1
ATOM 1481 N N . ALA A 1 187 ? 1.597 5.168 -7.754 1 87.06 187 ALA A N 1
ATOM 1482 C CA . ALA A 1 187 ? 2.492 6.25 -8.156 1 87.06 187 ALA A CA 1
ATOM 1483 C C . ALA A 1 187 ? 3.83 5.699 -8.648 1 87.06 187 ALA A C 1
ATOM 1485 O O . ALA A 1 187 ? 4.465 6.289 -9.523 1 87.06 187 ALA A O 1
ATOM 1486 N N . VAL A 1 188 ? 4.215 4.598 -8.133 1 80.31 188 VAL A N 1
ATOM 1487 C CA . VAL A 1 188 ? 5.52 4.039 -8.461 1 80.31 188 VAL A CA 1
ATOM 1488 C C . VAL A 1 188 ? 5.375 3.039 -9.609 1 80.31 188 VAL A C 1
ATOM 1490 O O . VAL A 1 188 ? 6.27 2.922 -10.453 1 80.31 188 VAL A O 1
ATOM 1493 N N . GLN A 1 189 ? 4.262 2.35 -9.602 1 77.75 189 GLN A N 1
ATOM 1494 C CA . GLN A 1 189 ? 4.184 1.204 -10.508 1 77.75 189 GLN A CA 1
ATOM 1495 C C . GLN A 1 189 ? 3.541 1.592 -11.836 1 77.75 189 GLN A C 1
ATOM 1497 O O . GLN A 1 189 ? 3.768 0.938 -12.852 1 77.75 189 GLN A O 1
ATOM 1502 N N . LEU A 1 190 ? 2.701 2.662 -11.734 1 75.62 190 LEU A N 1
ATOM 1503 C CA . LEU A 1 190 ? 2.082 3.057 -12.992 1 75.62 190 LEU A CA 1
ATOM 1504 C C . LEU A 1 190 ? 3.133 3.547 -13.984 1 75.62 190 LEU A C 1
ATOM 1506 O O . LEU A 1 190 ? 4.039 4.297 -13.617 1 75.62 190 LEU A O 1
ATOM 1510 N N . LYS A 1 191 ? 3.447 2.801 -15.078 1 59.78 191 LYS A N 1
ATOM 1511 C CA . LYS A 1 191 ? 4.41 3.164 -16.109 1 59.78 191 LYS A CA 1
ATOM 1512 C C . LYS A 1 191 ? 3.701 3.674 -17.359 1 59.78 191 LYS A C 1
ATOM 1514 O O . LYS A 1 191 ? 2.523 3.381 -17.578 1 59.78 191 LYS A O 1
ATOM 1519 N N . ASN A 1 192 ? 4.332 4.746 -18.031 1 46.53 192 ASN A N 1
ATOM 1520 C CA . ASN A 1 192 ? 3.871 5.164 -19.344 1 46.53 192 ASN A CA 1
ATOM 1521 C C . ASN A 1 192 ? 4.008 4.039 -20.375 1 46.53 192 ASN A C 1
ATOM 1523 O O . ASN A 1 192 ? 5.121 3.639 -20.719 1 46.53 192 ASN A O 1
ATOM 1527 N N . THR A 1 193 ? 3.494 2.793 -20.078 1 39.75 193 THR A N 1
ATOM 1528 C CA . THR A 1 193 ? 3.738 1.926 -21.219 1 39.75 193 THR A CA 1
ATOM 1529 C C . THR A 1 193 ? 3.457 2.664 -22.531 1 39.75 193 THR A C 1
ATOM 1531 O O . THR A 1 193 ? 2.652 3.598 -22.562 1 39.75 193 THR A O 1
ATOM 1534 N N . ASP A 1 194 ? 4.168 2.588 -23.422 1 34.66 194 ASP A N 1
ATOM 1535 C CA . ASP A 1 194 ? 3.826 2.82 -24.812 1 34.66 194 ASP A CA 1
ATOM 1536 C C . ASP A 1 194 ? 2.449 2.248 -25.141 1 34.66 194 ASP A C 1
ATOM 1538 O O . ASP A 1 194 ? 2.34 1.274 -25.891 1 34.66 194 ASP A O 1
ATOM 1542 N N . GLY A 1 195 ? 1.175 2.336 -24.703 1 31.59 195 GLY A N 1
ATOM 1543 C CA . GLY A 1 195 ? -0.218 1.969 -24.891 1 31.59 195 GLY A CA 1
ATOM 1544 C C . GLY A 1 195 ? -0.731 0.992 -23.844 1 31.59 195 GLY A C 1
ATOM 1545 O O . GLY A 1 195 ? -1.929 0.704 -23.797 1 31.59 195 GLY A O 1
ATOM 1546 N N . LEU A 1 196 ? -0.567 -0.344 -23.781 1 32.12 196 LEU A N 1
ATOM 1547 C CA . LEU A 1 196 ? -1.348 -1.429 -23.188 1 32.12 196 LEU A CA 1
ATOM 1548 C C . LEU A 1 196 ? -1.541 -1.213 -21.688 1 32.12 196 LEU A C 1
ATOM 1550 O O . LEU A 1 196 ? -2.65 -1.366 -21.172 1 32.12 196 LEU A O 1
ATOM 1554 N N . VAL A 1 197 ? -1.271 -1.787 -20.719 1 34.25 197 VAL A N 1
ATOM 1555 C CA . VAL A 1 197 ? -1.95 -2.049 -19.453 1 34.25 197 VAL A CA 1
ATOM 1556 C C . VAL A 1 197 ? -2.533 -0.751 -18.891 1 34.25 197 VAL A C 1
ATOM 1558 O O . VAL A 1 197 ? -3.705 -0.701 -18.516 1 34.25 197 VAL A O 1
ATOM 1561 N N . PHE A 1 198 ? -2.111 0.043 -17.828 1 34.84 198 PHE A N 1
ATOM 1562 C CA . PHE A 1 198 ? -2.762 1.037 -16.984 1 34.84 198 PHE A CA 1
ATOM 1563 C C . PHE A 1 198 ? -3.277 2.203 -17.828 1 34.84 198 PHE A C 1
ATOM 1565 O O . PHE A 1 198 ? -2.49 3.006 -18.328 1 34.84 198 PHE A O 1
ATOM 1572 N N . ARG A 1 199 ? -4.379 2.025 -18.547 1 30.38 199 ARG A N 1
ATOM 1573 C CA . ARG A 1 199 ? -5.098 3.086 -19.25 1 30.38 199 ARG A CA 1
ATOM 1574 C C . ARG A 1 199 ? -5.203 4.336 -18.391 1 30.38 199 ARG A C 1
ATOM 1576 O O . ARG A 1 199 ? -5.465 4.25 -17.188 1 30.38 199 ARG A O 1
ATOM 1583 N N . THR A 1 200 ? -5.098 5.516 -18.875 1 29.52 200 THR A N 1
ATOM 1584 C CA . THR A 1 200 ? -5.797 6.781 -19.062 1 29.52 200 THR A CA 1
ATOM 1585 C C . THR A 1 200 ? -7.293 6.551 -19.266 1 29.52 200 THR A C 1
ATOM 1587 O O . THR A 1 200 ? -7.703 5.527 -19.797 1 29.52 200 THR A O 1
ATOM 1590 N N . SER A 1 201 ? -8.469 6.965 -18.641 1 27.17 201 SER A N 1
ATOM 1591 C CA . SER A 1 201 ? -9.586 7.438 -19.438 1 27.17 201 SER A CA 1
ATOM 1592 C C . SER A 1 201 ? -9.188 7.57 -20.906 1 27.17 201 SER A C 1
ATOM 1594 O O . SER A 1 201 ? -9.883 7.066 -21.797 1 27.17 201 SER A O 1
ATOM 1596 N N . THR A 1 202 ? -9.109 8.984 -21.469 1 27.14 202 THR A N 1
ATOM 1597 C CA . THR A 1 202 ? -9.375 9.422 -22.844 1 27.14 202 THR A CA 1
ATOM 1598 C C . THR A 1 202 ? -8.594 8.57 -23.844 1 27.14 202 THR A C 1
ATOM 1600 O O . THR A 1 202 ? -7.676 7.844 -23.453 1 27.14 202 THR A O 1
ATOM 1603 N N . GLU A 1 203 ? -8.211 9.344 -25.109 1 27.59 203 GLU A N 1
ATOM 1604 C CA . GLU A 1 203 ? -7.891 9.32 -26.531 1 27.59 203 GLU A CA 1
ATOM 1605 C C . GLU A 1 203 ? -6.613 8.531 -26.797 1 27.59 203 GLU A C 1
ATOM 1607 O O . GLU A 1 203 ? -5.695 8.531 -25.969 1 27.59 203 GLU A O 1
ATOM 1612 N N . ALA A 1 204 ? -6.566 7.531 -27.703 1 30.36 204 ALA A N 1
ATOM 1613 C CA . ALA A 1 204 ? -5.578 7.043 -28.656 1 30.36 204 ALA A CA 1
ATOM 1614 C C . ALA A 1 204 ? -4.332 7.926 -28.656 1 30.36 204 ALA A C 1
ATOM 1616 O O . ALA A 1 204 ? -4.207 8.828 -29.484 1 30.36 204 ALA A O 1
ATOM 1617 N N . GLU A 1 205 ? -3.924 8.719 -27.75 1 29.64 205 GLU A N 1
ATOM 1618 C CA . GLU A 1 205 ? -2.826 9.508 -28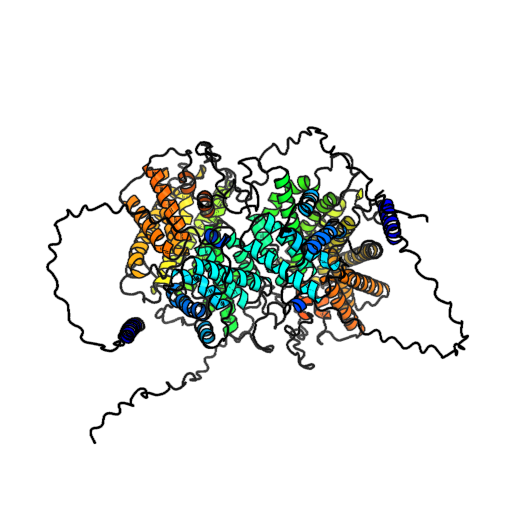.297 1 29.64 205 GLU A CA 1
ATOM 1619 C C . GLU A 1 205 ? -1.67 8.609 -28.734 1 29.64 205 GLU A C 1
ATOM 1621 O O . GLU A 1 205 ? -1.311 7.668 -28.031 1 29.64 205 GLU A O 1
ATOM 1626 N N . SER A 1 206 ? -1.26 8.5 -29.969 1 30.44 206 SER A N 1
ATOM 1627 C CA . SER A 1 206 ? -0.172 8.07 -30.844 1 30.44 206 SER A CA 1
ATOM 1628 C C . SER A 1 206 ? 1.107 7.82 -30.047 1 30.44 206 SER A C 1
ATOM 1630 O O . SER A 1 206 ? 1.296 8.391 -28.969 1 30.44 206 SER A O 1
ATOM 1632 N N . SER A 1 207 ? 1.854 6.738 -30.375 1 36.09 207 SER A N 1
ATOM 1633 C CA . SER A 1 207 ? 3.301 6.586 -30.25 1 36.09 207 SER A CA 1
ATOM 1634 C C . SER A 1 207 ? 3.967 7.914 -29.906 1 36.09 207 SER A C 1
ATOM 1636 O O . SER A 1 207 ? 5.191 8.047 -30 1 36.09 207 SER A O 1
ATOM 1638 N N . GLU A 1 208 ? 3.254 9.039 -29.891 1 37.16 208 GLU A N 1
ATOM 1639 C CA . GLU A 1 208 ? 3.857 10.367 -29.766 1 37.16 208 GLU A CA 1
ATOM 1640 C C . GLU A 1 208 ? 4.336 10.625 -28.344 1 37.16 208 GLU A C 1
ATOM 1642 O O . GLU A 1 208 ? 3.715 10.164 -27.375 1 37.16 208 GLU A O 1
ATOM 1647 N N . SER A 1 209 ? 5.547 10.992 -28.172 1 44.94 209 SER A N 1
ATOM 1648 C CA . SER A 1 209 ? 6.254 11.648 -27.078 1 44.94 209 SER A CA 1
ATOM 1649 C C . SER A 1 209 ? 5.277 12.25 -26.078 1 44.94 209 SER A C 1
ATOM 1651 O O . SER A 1 209 ? 4.297 12.891 -26.453 1 44.94 209 SER A O 1
ATOM 1653 N N . LEU A 1 210 ? 5.098 11.43 -24.797 1 53.12 210 LEU A N 1
ATOM 1654 C CA . LEU A 1 210 ? 4.391 12.141 -23.734 1 53.12 210 LEU A CA 1
ATOM 1655 C C . LEU A 1 210 ? 4.41 13.648 -23.984 1 53.12 210 LEU A C 1
ATOM 1657 O O . LEU A 1 210 ? 5.473 14.227 -24.203 1 53.12 210 LEU A O 1
ATOM 1661 N N . SER A 1 211 ? 3.168 14.117 -24.203 1 61.34 211 SER A N 1
ATOM 1662 C CA . SER A 1 211 ? 3.152 15.57 -24.281 1 61.34 211 SER A CA 1
ATOM 1663 C C . SER A 1 211 ? 3.797 16.203 -23.062 1 61.34 211 SER A C 1
ATOM 1665 O O . SER A 1 211 ? 3.857 15.586 -22 1 61.34 211 SER A O 1
ATOM 1667 N N . LYS A 1 212 ? 4.453 17.078 -23.281 1 65.25 212 LYS A N 1
ATOM 1668 C CA . LYS A 1 212 ? 5.082 17.828 -22.203 1 65.25 212 LYS A CA 1
ATOM 1669 C C . LYS A 1 212 ? 4.094 18.078 -21.062 1 65.25 212 LYS A C 1
ATOM 1671 O O . LYS A 1 212 ? 4.453 17.969 -19.891 1 65.25 212 LYS A O 1
ATOM 1676 N N . SER A 1 213 ? 2.879 18.281 -21.453 1 72.62 213 SER A N 1
ATOM 1677 C CA . SER A 1 213 ? 1.859 18.562 -20.438 1 72.62 213 SER A CA 1
ATOM 1678 C C . SER A 1 213 ? 1.556 17.328 -19.594 1 72.62 213 SER A C 1
ATOM 1680 O O . SER A 1 213 ? 1.379 17.438 -18.391 1 72.62 213 SER A O 1
ATOM 1682 N N . ASP A 1 214 ? 1.573 16.203 -20.234 1 74.12 214 ASP A N 1
ATOM 1683 C CA . ASP A 1 214 ? 1.316 14.961 -19.5 1 74.12 214 ASP A CA 1
ATOM 1684 C C . ASP A 1 214 ? 2.479 14.617 -18.578 1 74.12 214 ASP A C 1
ATOM 1686 O O . ASP A 1 214 ? 2.271 14.094 -17.469 1 74.12 214 ASP A O 1
ATOM 1690 N N . GLY A 1 215 ? 3.566 14.977 -19.031 1 74.31 215 GLY A N 1
ATOM 1691 C CA . GLY A 1 215 ? 4.734 14.766 -18.188 1 74.31 215 GLY A CA 1
ATOM 1692 C C . GLY A 1 215 ? 4.711 15.586 -16.922 1 74.31 215 GLY A C 1
ATOM 1693 O O . GLY A 1 215 ? 4.988 15.07 -15.836 1 74.31 215 GLY A O 1
ATOM 1694 N N . ILE A 1 216 ? 4.363 16.844 -17.078 1 77.56 216 ILE A N 1
ATOM 1695 C CA . ILE A 1 216 ? 4.293 17.734 -15.938 1 77.56 216 ILE A CA 1
ATOM 1696 C C . ILE A 1 216 ? 3.182 17.281 -14.992 1 77.56 216 ILE A C 1
ATOM 1698 O O . ILE A 1 216 ? 3.355 17.297 -13.766 1 77.56 216 ILE A O 1
ATOM 1702 N N . PHE A 1 217 ? 2.18 16.844 -15.648 1 82.94 217 PHE A N 1
ATOM 1703 C CA . PHE A 1 217 ? 1.046 16.359 -14.875 1 82.94 217 PHE A CA 1
ATOM 1704 C C . PHE A 1 217 ? 1.457 15.18 -14 1 82.94 217 PHE A C 1
ATOM 1706 O O . PHE A 1 217 ? 1.184 15.164 -12.805 1 82.94 217 PHE A O 1
ATOM 1713 N N . ARG A 1 218 ? 2.041 14.266 -14.523 1 82.44 218 ARG A N 1
ATOM 1714 C CA . ARG A 1 218 ? 2.43 13.047 -13.812 1 82.44 218 ARG A CA 1
ATOM 1715 C C . ARG A 1 218 ? 3.455 13.359 -12.727 1 82.44 218 ARG A C 1
ATOM 1717 O O . ARG A 1 218 ? 3.402 12.781 -11.641 1 82.44 218 ARG A O 1
ATOM 1724 N N . GLN A 1 219 ? 4.312 14.258 -13.008 1 82.44 219 GLN A N 1
ATOM 1725 C CA . GLN A 1 219 ? 5.324 14.625 -12.023 1 82.44 219 GLN A CA 1
ATOM 1726 C C . GLN A 1 219 ? 4.703 15.367 -10.844 1 82.44 219 GLN A C 1
ATOM 1728 O O . GLN A 1 219 ? 5.035 15.102 -9.688 1 82.44 219 GLN A O 1
ATOM 1733 N N . ARG A 1 220 ? 3.877 16.281 -11.141 1 87.31 220 ARG A N 1
ATOM 1734 C CA . ARG A 1 220 ? 3.211 17.016 -10.07 1 87.31 220 ARG A CA 1
ATOM 1735 C C . ARG A 1 220 ? 2.369 16.078 -9.211 1 87.31 220 ARG A C 1
ATOM 1737 O O . ARG A 1 220 ? 2.322 16.234 -7.984 1 87.31 220 ARG A O 1
ATOM 1744 N N . LEU A 1 221 ? 1.778 15.148 -9.906 1 90.5 221 LEU A N 1
ATOM 1745 C CA . LEU A 1 221 ? 0.968 14.164 -9.188 1 90.5 221 LEU A CA 1
ATOM 1746 C C . LEU A 1 221 ? 1.83 13.328 -8.25 1 90.5 221 LEU A C 1
ATOM 1748 O O . LEU A 1 221 ? 1.463 13.109 -7.094 1 90.5 221 LEU A O 1
ATOM 1752 N N . PHE A 1 222 ? 3.01 12.867 -8.719 1 88.44 222 PHE A N 1
ATOM 1753 C CA . PHE A 1 222 ? 3.91 12.086 -7.875 1 88.44 222 PHE A CA 1
ATOM 1754 C C . PHE A 1 222 ? 4.305 12.875 -6.629 1 88.44 222 PHE A C 1
ATOM 1756 O O . PHE A 1 222 ? 4.258 12.344 -5.516 1 88.44 222 PHE A O 1
ATOM 1763 N N . TRP A 1 223 ? 4.645 14.102 -6.801 1 89.81 223 TRP A N 1
ATOM 1764 C CA . TRP A 1 223 ? 5.148 14.898 -5.688 1 89.81 223 TRP A CA 1
ATOM 1765 C C . TRP A 1 223 ? 4.027 15.25 -4.719 1 89.81 223 TRP A C 1
ATOM 1767 O O . TRP A 1 223 ? 4.258 15.391 -3.516 1 89.81 223 TRP A O 1
ATOM 1777 N N . ALA A 1 224 ? 2.83 15.445 -5.262 1 94.38 224 ALA A N 1
ATOM 1778 C CA . ALA A 1 224 ? 1.69 15.648 -4.375 1 94.38 224 ALA A CA 1
ATOM 1779 C C . ALA A 1 224 ? 1.473 14.445 -3.471 1 94.38 224 ALA A C 1
ATOM 1781 O O . ALA A 1 224 ? 1.234 14.594 -2.27 1 94.38 224 ALA A O 1
ATOM 1782 N N . ILE A 1 225 ? 1.564 13.242 -4.051 1 94.62 225 ILE A N 1
ATOM 1783 C CA . ILE A 1 225 ? 1.404 12.008 -3.293 1 94.62 225 ILE A CA 1
ATOM 1784 C C . ILE A 1 225 ? 2.547 11.867 -2.289 1 94.62 225 ILE A C 1
ATOM 1786 O O . ILE A 1 225 ? 2.328 11.461 -1.143 1 94.62 225 ILE A O 1
ATOM 1790 N N . TYR A 1 226 ? 3.738 12.219 -2.711 1 92.25 226 TYR A N 1
ATOM 1791 C CA . TYR A 1 226 ? 4.906 12.156 -1.84 1 92.25 226 TYR A CA 1
ATOM 1792 C C . TYR A 1 226 ? 4.738 13.078 -0.636 1 92.25 226 TYR A C 1
ATOM 1794 O O . TYR A 1 226 ? 5.051 12.695 0.494 1 92.25 226 TYR A O 1
ATOM 1802 N N . ALA A 1 227 ? 4.246 14.273 -0.906 1 94.56 227 ALA A N 1
ATOM 1803 C CA . ALA A 1 227 ? 4.008 15.227 0.173 1 94.56 227 ALA A CA 1
ATOM 1804 C C . ALA A 1 227 ? 3.008 14.68 1.185 1 94.56 227 ALA A C 1
ATOM 1806 O O . ALA A 1 227 ? 3.219 14.773 2.395 1 94.56 227 ALA A O 1
ATOM 1807 N N . LEU A 1 228 ? 1.96 14.125 0.7 1 96.94 228 LEU A N 1
ATOM 1808 C CA . LEU A 1 228 ? 0.95 13.547 1.576 1 96.94 228 LEU A CA 1
ATOM 1809 C C . LEU A 1 228 ? 1.519 12.359 2.348 1 96.94 228 LEU A C 1
ATOM 1811 O O . LEU A 1 228 ? 1.248 12.203 3.541 1 96.94 228 LEU A O 1
ATOM 1815 N N . ASP A 1 229 ? 2.258 11.531 1.667 1 94.94 229 ASP A N 1
ATOM 1816 C CA . ASP A 1 229 ? 2.865 10.375 2.322 1 94.94 229 ASP A CA 1
ATOM 1817 C C . ASP A 1 229 ? 3.75 10.812 3.488 1 94.94 229 ASP A C 1
ATOM 1819 O O . ASP A 1 229 ? 3.66 10.25 4.582 1 94.94 229 ASP A O 1
ATOM 1823 N N . CYS A 1 230 ? 4.559 11.82 3.297 1 94.12 230 CYS A N 1
ATOM 1824 C CA . CYS A 1 230 ? 5.465 12.305 4.332 1 94.12 230 CYS A CA 1
ATOM 1825 C C . CYS A 1 230 ? 4.688 12.852 5.523 1 94.12 230 CYS A C 1
ATOM 1827 O O . CYS A 1 230 ? 4.969 12.508 6.668 1 94.12 230 CYS A O 1
ATOM 1829 N N . THR A 1 231 ? 3.732 13.68 5.203 1 95.62 231 THR A N 1
ATOM 1830 C CA . THR A 1 231 ? 3.012 14.359 6.277 1 95.62 231 THR A CA 1
ATOM 1831 C C . THR A 1 231 ? 2.127 13.375 7.039 1 95.62 231 THR A C 1
ATOM 1833 O O . THR A 1 231 ? 2.016 13.453 8.266 1 95.62 231 THR A O 1
ATOM 1836 N N . ILE A 1 232 ? 1.533 12.422 6.352 1 95.38 232 ILE A N 1
ATOM 1837 C CA . ILE A 1 232 ? 0.656 11.453 7.004 1 95.38 232 ILE A CA 1
ATOM 1838 C C . ILE A 1 232 ? 1.49 10.469 7.816 1 95.38 232 ILE A C 1
ATOM 1840 O O . ILE A 1 232 ? 1.13 10.125 8.945 1 95.38 232 ILE A O 1
ATOM 1844 N N . CYS A 1 233 ? 2.588 10.047 7.301 1 92.69 233 CYS A N 1
ATOM 1845 C CA . CYS A 1 233 ? 3.412 9.055 7.984 1 92.69 233 CYS A CA 1
ATOM 1846 C C . CYS A 1 233 ? 3.961 9.609 9.289 1 92.69 233 CYS A C 1
ATOM 1848 O O . CYS A 1 233 ? 3.992 8.914 10.305 1 92.69 233 CYS A O 1
ATOM 1850 N N . ILE A 1 234 ? 4.383 10.828 9.336 1 92.69 234 ILE A N 1
ATOM 1851 C CA . ILE A 1 234 ? 4.98 11.383 10.547 1 92.69 234 ILE A CA 1
ATOM 1852 C C . ILE A 1 234 ? 3.902 11.57 11.609 1 92.69 234 ILE A C 1
ATOM 1854 O O . ILE A 1 234 ? 4.176 11.453 12.805 1 92.69 234 ILE A O 1
ATOM 1858 N N . THR A 1 235 ? 2.635 11.812 11.203 1 90.06 235 THR A N 1
ATOM 1859 C CA . THR A 1 235 ? 1.557 12.016 12.164 1 90.06 235 THR A CA 1
ATOM 1860 C C . THR A 1 235 ? 1.015 10.68 12.664 1 90.06 235 THR A C 1
ATOM 1862 O O . THR A 1 235 ? 0.435 10.602 13.742 1 90.06 235 THR A O 1
ATOM 1865 N N . THR A 1 236 ? 1.159 9.641 11.875 1 84.25 236 THR A N 1
ATOM 1866 C CA . THR A 1 236 ? 0.613 8.336 12.234 1 84.25 236 THR A CA 1
ATOM 1867 C C . THR A 1 236 ? 1.718 7.406 12.719 1 84.25 236 THR A C 1
ATOM 1869 O O . THR A 1 236 ? 1.445 6.281 13.141 1 84.25 236 THR A O 1
ATOM 1872 N N . ASN A 1 237 ? 2.959 7.82 12.68 1 81.25 237 ASN A N 1
ATOM 1873 C CA . ASN A 1 237 ? 4.125 7.07 13.125 1 81.25 237 ASN A CA 1
ATOM 1874 C C . ASN A 1 237 ? 4.32 5.797 12.312 1 81.25 237 ASN A C 1
ATOM 1876 O O . ASN A 1 237 ? 4.531 4.719 12.875 1 81.25 237 ASN A O 1
ATOM 1880 N N . HIS A 1 238 ? 4.16 5.941 11.031 1 82.62 238 HIS A N 1
ATOM 1881 C CA . HIS A 1 238 ? 4.422 4.832 10.117 1 82.62 238 HIS A CA 1
ATOM 1882 C C . HIS A 1 238 ? 5.535 5.176 9.133 1 82.62 238 HIS A C 1
ATOM 1884 O O . HIS A 1 238 ? 5.805 6.355 8.883 1 82.62 238 HIS A O 1
ATOM 1890 N N . HIS A 1 239 ? 6.121 4.109 8.648 1 79.81 239 HIS A N 1
ATOM 1891 C CA . HIS A 1 239 ? 7.172 4.34 7.66 1 79.81 239 HIS A CA 1
ATOM 1892 C C . HIS A 1 239 ? 6.582 4.715 6.305 1 79.81 239 HIS A C 1
ATOM 1894 O O . HIS A 1 239 ? 5.527 4.203 5.918 1 79.81 239 HIS A O 1
ATOM 1900 N N . SER A 1 240 ? 7.293 5.57 5.734 1 81.5 240 SER A N 1
ATOM 1901 C CA . SER A 1 240 ? 6.902 5.918 4.371 1 81.5 240 SER A CA 1
ATOM 1902 C C . SER A 1 240 ? 7.027 4.723 3.436 1 81.5 240 SER A C 1
ATOM 1904 O O . SER A 1 240 ? 7.945 3.912 3.574 1 81.5 240 SER A O 1
ATOM 1906 N N . THR A 1 241 ? 6.105 4.613 2.551 1 76.31 241 THR A N 1
ATOM 1907 C CA . THR A 1 241 ? 6.145 3.537 1.567 1 76.31 241 THR A CA 1
ATOM 1908 C C . THR A 1 241 ? 7.129 3.859 0.45 1 76.31 241 THR A C 1
ATOM 1910 O O . THR A 1 241 ? 7.715 2.955 -0.152 1 76.31 241 THR A O 1
ATOM 1913 N N . LEU A 1 242 ? 7.223 5.164 0.195 1 79.5 242 LEU A N 1
ATOM 1914 C CA . LEU A 1 242 ? 8.133 5.582 -0.868 1 79.5 242 LEU A CA 1
ATOM 1915 C C . LEU A 1 242 ? 9.562 5.676 -0.353 1 79.5 242 LEU A C 1
ATOM 1917 O O . LEU A 1 242 ? 9.836 6.387 0.618 1 79.5 242 LEU A O 1
ATOM 1921 N N . GLY A 1 243 ? 10.438 4.855 -0.893 1 70 243 GLY A N 1
ATOM 1922 C CA . GLY A 1 243 ? 11.828 4.82 -0.467 1 70 243 GLY A CA 1
ATOM 1923 C C . GLY A 1 243 ? 12.68 5.871 -1.145 1 70 243 GLY A C 1
ATOM 1924 O O . GLY A 1 243 ? 12.195 6.633 -1.981 1 70 243 GLY A O 1
ATOM 1925 N N . ASP A 1 244 ? 13.859 5.906 -0.719 1 64.38 244 ASP A N 1
ATOM 1926 C CA . ASP A 1 244 ? 14.82 6.883 -1.225 1 64.38 244 ASP A CA 1
ATOM 1927 C C . ASP A 1 244 ? 15.055 6.695 -2.723 1 64.38 244 ASP A C 1
ATOM 1929 O O . ASP A 1 244 ? 15.227 7.672 -3.453 1 64.38 244 ASP A O 1
ATOM 1933 N N . ASP A 1 245 ? 14.961 5.531 -3.088 1 62.59 245 ASP A N 1
ATOM 1934 C CA . ASP A 1 245 ? 15.219 5.254 -4.496 1 62.59 245 ASP A CA 1
ATOM 1935 C C . ASP A 1 245 ? 14.156 5.895 -5.387 1 62.59 245 ASP A C 1
ATOM 1937 O O . ASP A 1 245 ? 14.477 6.43 -6.453 1 62.59 245 ASP A O 1
ATOM 1941 N N . HIS A 1 246 ? 13.07 5.848 -4.918 1 62.72 246 HIS A N 1
ATOM 1942 C CA . HIS A 1 246 ? 12 6.461 -5.691 1 62.72 246 HIS A CA 1
ATOM 1943 C C . HIS A 1 246 ? 12.148 7.977 -5.742 1 62.72 246 HIS A C 1
ATOM 1945 O O . HIS A 1 246 ? 12.016 8.586 -6.805 1 62.72 246 HIS A O 1
ATOM 1951 N N . VAL A 1 247 ? 12.469 8.469 -4.641 1 65.69 247 VAL A N 1
ATOM 1952 C CA . VAL A 1 247 ? 12.586 9.922 -4.512 1 65.69 247 VAL A CA 1
ATOM 1953 C C . VAL A 1 247 ? 13.758 10.422 -5.352 1 65.69 247 VAL A C 1
ATOM 1955 O O . VAL A 1 247 ? 13.641 11.43 -6.055 1 65.69 247 VAL A O 1
ATOM 1958 N N . HIS A 1 248 ? 14.75 9.68 -5.262 1 60.44 248 HIS A N 1
ATOM 1959 C CA . HIS A 1 248 ? 15.938 10.102 -5.992 1 60.44 248 HIS A CA 1
ATOM 1960 C C . HIS A 1 248 ? 15.703 10.062 -7.5 1 60.44 248 HIS A C 1
ATOM 1962 O O . HIS A 1 248 ? 16.25 10.875 -8.242 1 60.44 248 HIS A O 1
ATOM 1968 N N . HIS A 1 249 ? 14.914 9.219 -7.781 1 57.84 249 HIS A N 1
ATOM 1969 C CA . HIS A 1 249 ? 14.617 9.086 -9.203 1 57.84 249 HIS A CA 1
ATOM 1970 C C . HIS A 1 249 ? 13.836 10.297 -9.719 1 57.84 249 HIS A C 1
ATOM 1972 O O . HIS A 1 249 ? 14.055 10.75 -10.836 1 57.84 249 HIS A O 1
ATOM 1978 N N . PHE A 1 250 ? 13.102 10.836 -8.859 1 58.5 250 PHE A N 1
ATOM 1979 C CA . PHE A 1 250 ? 12.219 11.914 -9.289 1 58.5 250 PHE A CA 1
ATOM 1980 C C . PHE A 1 250 ? 12.844 13.273 -8.992 1 58.5 250 PHE A C 1
ATOM 1982 O O . PHE A 1 250 ? 12.391 14.297 -9.508 1 58.5 250 PHE A O 1
ATOM 1989 N N . LEU A 1 251 ? 13.891 13.289 -8.297 1 56.91 251 LEU A N 1
ATOM 1990 C CA . LEU A 1 251 ? 14.492 14.492 -7.746 1 56.91 251 LEU A CA 1
ATOM 1991 C C . LEU A 1 251 ? 14.898 15.453 -8.859 1 56.91 251 LEU A C 1
ATOM 1993 O O . LEU A 1 251 ? 14.648 16.656 -8.766 1 56.91 251 LEU A O 1
ATOM 1997 N N . PRO A 1 252 ? 15.445 14.828 -9.82 1 51.5 252 PRO A N 1
ATOM 1998 C CA . PRO A 1 252 ? 15.898 15.805 -10.812 1 51.5 252 PRO A CA 1
ATOM 1999 C C . PRO A 1 252 ? 14.75 16.594 -11.438 1 51.5 252 PRO A C 1
ATOM 2001 O O . PRO A 1 252 ? 14.938 17.719 -11.883 1 51.5 252 PRO A O 1
ATOM 2004 N N . ALA A 1 253 ? 13.609 16.062 -11.32 1 58.56 253 ALA A N 1
ATOM 2005 C CA . ALA A 1 253 ? 12.445 16.672 -11.969 1 58.56 253 ALA A CA 1
ATOM 2006 C C . ALA A 1 253 ? 11.758 17.672 -11.039 1 58.56 253 ALA A C 1
ATOM 2008 O O . ALA A 1 253 ? 10.969 18.5 -11.484 1 58.56 253 ALA A O 1
ATOM 2009 N N . ARG A 1 254 ? 12.156 17.672 -9.898 1 64.44 254 ARG A N 1
ATOM 2010 C CA . ARG A 1 254 ? 11.445 18.531 -8.953 1 64.44 254 ARG A CA 1
ATOM 2011 C C . ARG A 1 254 ? 11.641 20.016 -9.297 1 64.44 254 ARG A C 1
ATOM 2013 O O . ARG A 1 254 ? 10.672 20.781 -9.336 1 64.44 254 ARG A O 1
ATOM 2020 N N . GLN A 1 255 ? 12.82 20.266 -9.641 1 62.72 255 GLN A N 1
ATOM 2021 C CA . GLN A 1 255 ? 13.094 21.672 -9.906 1 62.72 255 GLN A CA 1
ATOM 2022 C C . GLN A 1 255 ? 12.484 22.094 -11.242 1 62.72 255 GLN A C 1
ATOM 2024 O O . GLN A 1 255 ? 11.945 23.203 -11.352 1 62.72 255 GLN A O 1
ATOM 2029 N N . GLN A 1 256 ? 12.484 21.234 -12.047 1 62.5 256 GLN A N 1
ATOM 2030 C CA . GLN A 1 256 ? 12.008 21.594 -13.375 1 62.5 256 GLN A CA 1
ATOM 2031 C C . GLN A 1 256 ? 10.492 21.719 -13.398 1 62.5 256 GLN A C 1
ATOM 2033 O O . GLN A 1 256 ? 9.945 22.609 -14.062 1 62.5 256 GLN A O 1
ATOM 2038 N N . VAL A 1 257 ? 9.914 21 -12.648 1 68.38 257 VAL A N 1
ATOM 2039 C CA . VAL A 1 257 ? 8.453 20.938 -12.703 1 68.38 257 VAL A CA 1
ATOM 2040 C C . VAL A 1 257 ? 7.852 22.047 -11.867 1 68.38 257 VAL A C 1
ATOM 2042 O O . VAL A 1 257 ? 6.855 22.672 -12.258 1 68.38 257 VAL A O 1
ATOM 2045 N N . TRP A 1 258 ? 8.492 22.344 -10.828 1 73.25 258 TRP A N 1
ATOM 2046 C CA . TRP A 1 258 ? 7.852 23.25 -9.883 1 73.25 258 TRP A CA 1
ATOM 2047 C C . TRP A 1 258 ? 8.453 24.641 -9.969 1 73.25 258 TRP A C 1
ATOM 2049 O O . TRP A 1 258 ? 7.848 25.625 -9.516 1 73.25 258 TRP A O 1
ATOM 2059 N N . ARG A 1 259 ? 9.711 24.656 -10.586 1 63.47 259 ARG A N 1
ATOM 2060 C CA . ARG A 1 259 ? 10.383 25.953 -10.617 1 63.47 259 ARG A CA 1
ATOM 2061 C C . ARG A 1 259 ? 10.5 26.469 -12.047 1 63.47 259 ARG A C 1
ATOM 2063 O O . ARG A 1 259 ? 11.297 27.375 -12.32 1 63.47 259 ARG A O 1
ATOM 2070 N N . GLU A 1 260 ? 9.898 25.828 -12.977 1 56.59 260 GLU A N 1
ATOM 2071 C CA . GLU A 1 260 ? 10.078 26.156 -14.391 1 56.59 260 GLU A CA 1
ATOM 2072 C C . GLU A 1 260 ? 10.422 27.625 -14.578 1 56.59 260 GLU A C 1
ATOM 2074 O O . GLU A 1 260 ? 11.273 27.969 -15.398 1 56.59 260 GLU A O 1
ATOM 2079 N N . ASN A 1 261 ? 9.469 28.5 -14.258 1 49.34 261 ASN A N 1
ATOM 2080 C CA . ASN A 1 261 ? 9.688 29.875 -14.695 1 49.34 261 ASN A CA 1
ATOM 2081 C C . ASN A 1 261 ? 10.719 30.594 -13.82 1 49.34 261 ASN A C 1
ATOM 2083 O O . ASN A 1 261 ? 10.797 31.812 -13.828 1 49.34 261 ASN A O 1
ATOM 2087 N N . LEU A 1 262 ? 11.305 29.859 -12.992 1 49.22 262 LEU A N 1
ATOM 2088 C CA . LEU A 1 262 ? 12.273 30.641 -12.234 1 49.22 262 LEU A CA 1
ATOM 2089 C C . LEU A 1 262 ? 13.523 30.906 -13.062 1 49.22 262 LEU A C 1
ATOM 2091 O O . LEU A 1 262 ? 14.344 30.016 -13.281 1 49.22 262 LEU A O 1
ATOM 2095 N N . SER A 1 263 ? 13.539 31.422 -14.188 1 43.12 263 SER A N 1
ATOM 2096 C CA . SER A 1 263 ? 14.742 31.984 -14.781 1 43.12 263 SER A CA 1
ATOM 2097 C C . SER A 1 263 ? 15.773 32.344 -13.711 1 43.12 263 SER A C 1
ATOM 2099 O O . SER A 1 263 ? 15.414 32.75 -12.609 1 43.12 263 SER A O 1
ATOM 2101 N N . GLU A 1 264 ? 17.016 31.812 -13.781 1 44.12 264 GLU A N 1
ATOM 2102 C CA . GLU A 1 264 ? 18.188 32.125 -12.961 1 44.12 264 GLU A CA 1
ATOM 2103 C C . GLU A 1 264 ? 18.016 33.5 -12.281 1 44.12 264 GLU A C 1
ATOM 2105 O O . GLU A 1 264 ? 18.641 33.75 -11.25 1 44.12 264 GLU A O 1
ATOM 2110 N N . VAL A 1 265 ? 17.859 34.531 -13.141 1 41.62 265 VAL A N 1
ATOM 2111 C CA . VAL A 1 265 ? 18.078 35.938 -12.797 1 41.62 265 VAL A CA 1
ATOM 2112 C C . VAL A 1 265 ? 17.141 36.344 -11.656 1 41.62 265 VAL A C 1
ATOM 2114 O O . VAL A 1 265 ? 17.562 37.031 -10.719 1 41.62 265 VAL A O 1
ATOM 2117 N N . ASP A 1 266 ? 15.68 36.688 -11.844 1 41.81 266 ASP A N 1
ATOM 2118 C CA . ASP A 1 266 ? 14.852 37.562 -11.008 1 41.81 266 ASP A CA 1
ATOM 2119 C C . ASP A 1 266 ? 14.07 36.75 -9.977 1 41.81 266 ASP A C 1
ATOM 2121 O O . ASP A 1 266 ? 13.172 36 -10.328 1 41.81 266 ASP A O 1
ATOM 2125 N N . ASP A 1 267 ? 14.594 36.125 -8.867 1 48.03 267 ASP A N 1
ATOM 2126 C CA . ASP A 1 267 ? 13.969 35.969 -7.555 1 48.03 267 ASP A CA 1
ATOM 2127 C C . ASP A 1 267 ? 12.617 36.688 -7.508 1 48.03 267 ASP A C 1
ATOM 2129 O O . ASP A 1 267 ? 12.023 36.844 -6.438 1 48.03 267 ASP A O 1
ATOM 2133 N N . THR A 1 268 ? 12.25 37.5 -8.438 1 51.75 268 THR A N 1
ATOM 2134 C CA . THR A 1 268 ? 11.211 38.531 -8.375 1 51.75 268 THR A CA 1
ATOM 2135 C C . THR A 1 268 ? 9.828 37.906 -8.422 1 51.75 268 THR A C 1
ATOM 2137 O O . THR A 1 268 ? 8.844 38.5 -7.977 1 51.75 268 THR A O 1
ATOM 2140 N N . SER A 1 269 ? 9.539 36.531 -8.961 1 65.12 269 SER A N 1
ATOM 2141 C CA . SER A 1 269 ? 8.102 36.312 -8.883 1 65.12 269 SER A CA 1
ATOM 2142 C C . SER A 1 269 ? 7.801 34.938 -8.289 1 65.12 269 SER A C 1
ATOM 2144 O O . SER A 1 269 ? 7.641 33.969 -9.016 1 65.12 269 SER A O 1
ATOM 2146 N N . LEU A 1 270 ? 7.957 34.75 -6.973 1 77.25 270 LEU A N 1
ATOM 2147 C CA . LEU A 1 270 ? 7.598 33.531 -6.246 1 77.25 270 LEU A CA 1
ATOM 2148 C C . LEU A 1 270 ? 6.113 33.219 -6.418 1 77.25 270 LEU A C 1
ATOM 2150 O O . LEU A 1 270 ? 5.277 34.125 -6.379 1 77.25 270 LEU A O 1
ATOM 2154 N N . THR A 1 271 ? 5.82 32.062 -6.938 1 81.12 271 THR A N 1
ATOM 2155 C CA . THR A 1 271 ? 4.465 31.516 -7.047 1 81.12 271 THR A CA 1
ATOM 2156 C C . THR A 1 271 ? 4.227 30.438 -5.996 1 81.12 271 THR A C 1
ATOM 2158 O O . THR A 1 271 ? 5.172 29.938 -5.375 1 81.12 271 THR A O 1
ATOM 2161 N N . PRO A 1 272 ? 3.023 30.156 -5.742 1 83.81 272 PRO A N 1
ATOM 2162 C CA . PRO A 1 272 ? 2.752 29.047 -4.82 1 83.81 272 PRO A CA 1
ATOM 2163 C C . PRO A 1 272 ? 3.453 27.75 -5.23 1 83.81 272 PRO A C 1
ATOM 2165 O O . PRO A 1 272 ? 3.938 27.016 -4.371 1 83.81 272 PRO A O 1
ATOM 2168 N N . ALA A 1 273 ? 3.586 27.547 -6.473 1 85.06 273 ALA A N 1
ATOM 2169 C CA . ALA A 1 273 ? 4.262 26.359 -6.973 1 85.06 273 ALA A CA 1
ATOM 2170 C C . ALA A 1 273 ? 5.746 26.375 -6.633 1 85.06 273 ALA A C 1
ATOM 2172 O O . ALA A 1 273 ? 6.324 25.359 -6.262 1 85.06 273 ALA A O 1
ATOM 2173 N N . SER A 1 274 ? 6.316 27.5 -6.77 1 84.38 274 SER A N 1
ATOM 2174 C CA . SER A 1 274 ? 7.738 27.625 -6.449 1 84.38 274 SER A CA 1
ATOM 2175 C C . SER A 1 274 ? 7.988 27.406 -4.961 1 84.38 274 SER A C 1
ATOM 2177 O O . SER A 1 274 ? 8.969 26.766 -4.578 1 84.38 274 SER A O 1
ATOM 2179 N N . VAL A 1 275 ? 7.102 28.016 -4.129 1 88.56 275 VAL A N 1
ATOM 2180 C CA . VAL A 1 275 ? 7.254 27.828 -2.689 1 88.56 275 VAL A CA 1
ATOM 2181 C C . VAL A 1 275 ? 7.066 26.359 -2.338 1 88.56 275 VAL A C 1
ATOM 2183 O O . VAL A 1 275 ? 7.766 25.828 -1.47 1 88.56 275 VAL A O 1
ATOM 2186 N N . PHE A 1 276 ? 6.141 25.719 -3.078 1 90.38 276 PHE A N 1
ATOM 2187 C CA . PHE A 1 276 ? 5.879 24.297 -2.844 1 90.38 276 PHE A CA 1
ATOM 2188 C C . PHE A 1 276 ? 7.113 23.453 -3.143 1 90.38 276 PHE A C 1
ATOM 2190 O O . PHE A 1 276 ? 7.355 22.438 -2.49 1 90.38 276 PHE A O 1
ATOM 2197 N N . SER A 1 277 ? 7.895 23.875 -4.074 1 86.44 277 SER A N 1
ATOM 2198 C CA . SER A 1 277 ? 9.125 23.156 -4.395 1 86.44 277 SER A CA 1
ATOM 2199 C C . SER A 1 277 ? 10.078 23.125 -3.201 1 86.44 277 SER A C 1
ATOM 2201 O O . SER A 1 277 ? 10.758 22.125 -2.967 1 86.44 277 SER A O 1
ATOM 2203 N N . TYR A 1 278 ? 10.148 24.219 -2.467 1 87.5 278 TYR A N 1
ATOM 2204 C CA . TYR A 1 278 ? 10.977 24.266 -1.269 1 87.5 278 TYR A CA 1
ATOM 2205 C C . TYR A 1 278 ? 10.352 23.438 -0.144 1 87.5 278 TYR A C 1
ATOM 2207 O O . TYR A 1 278 ? 11.062 22.828 0.657 1 87.5 278 TYR A O 1
ATOM 2215 N N . GLN A 1 279 ? 9.031 23.484 -0.138 1 92.56 279 GLN A N 1
ATOM 2216 C CA . GLN A 1 279 ? 8.344 22.656 0.849 1 92.56 279 GLN A CA 1
ATOM 2217 C C . GLN A 1 279 ? 8.641 21.188 0.631 1 92.56 279 GLN A C 1
ATOM 2219 O O . GLN A 1 279 ? 8.719 20.406 1.59 1 92.56 279 GLN A O 1
ATOM 2224 N N . LEU A 1 280 ? 8.781 20.75 -0.617 1 90.12 280 LEU A N 1
ATOM 2225 C CA . LEU A 1 280 ? 9.078 19.359 -0.938 1 90.12 280 LEU A CA 1
ATOM 2226 C C . LEU A 1 280 ? 10.43 18.953 -0.365 1 90.12 280 LEU A C 1
ATOM 2228 O O . LEU A 1 280 ? 10.602 17.812 0.082 1 90.12 280 LEU A O 1
ATOM 2232 N N . GLU A 1 281 ? 11.359 19.844 -0.344 1 88.06 281 GLU A N 1
ATOM 2233 C CA . GLU A 1 281 ? 12.648 19.578 0.281 1 88.06 281 GLU A CA 1
ATOM 2234 C C . GLU A 1 281 ? 12.5 19.359 1.783 1 88.06 281 GLU A C 1
ATOM 2236 O O . GLU A 1 281 ? 13.164 18.484 2.361 1 88.06 281 GLU A O 1
ATOM 2241 N N . LEU A 1 282 ? 11.688 20.188 2.275 1 92.81 282 LEU A N 1
ATOM 2242 C CA . LEU A 1 282 ? 11.43 20.062 3.705 1 92.81 282 LEU A CA 1
ATOM 2243 C C . LEU A 1 282 ? 10.727 18.734 4.012 1 92.81 282 LEU A C 1
ATOM 2245 O O . LEU A 1 282 ? 10.969 18.125 5.051 1 92.81 282 LEU A O 1
ATOM 2249 N N . PHE A 1 283 ? 9.82 18.328 3.139 1 92.69 283 PHE A N 1
ATOM 2250 C CA . PHE A 1 283 ? 9.148 17.047 3.311 1 92.69 283 PHE A CA 1
ATOM 2251 C C . PHE A 1 283 ? 10.156 15.898 3.258 1 92.69 283 PHE A C 1
ATOM 2253 O O . PHE A 1 283 ? 10.031 14.922 4 1 92.69 283 PHE A O 1
ATOM 2260 N N . ASP A 1 284 ? 11.102 16 2.445 1 89.31 284 ASP A N 1
ATOM 2261 C CA . ASP A 1 284 ? 12.148 14.984 2.387 1 89.31 284 ASP A CA 1
ATOM 2262 C C . ASP A 1 284 ? 12.906 14.906 3.711 1 89.31 284 ASP A C 1
ATOM 2264 O O . ASP A 1 284 ? 13.203 13.812 4.195 1 89.31 284 ASP A O 1
ATOM 2268 N N . LEU A 1 285 ? 13.211 16.047 4.227 1 92.06 285 LEU A N 1
ATOM 2269 C CA . LEU A 1 285 ? 13.875 16.094 5.523 1 92.06 285 LEU A CA 1
ATOM 2270 C C . LEU A 1 285 ? 12.984 15.523 6.617 1 92.06 285 LEU A C 1
ATOM 2272 O O . LEU A 1 285 ? 13.469 14.875 7.547 1 92.06 285 LEU A O 1
ATOM 2276 N N . SER A 1 286 ? 11.734 15.891 6.5 1 95.25 286 SER A N 1
ATOM 2277 C CA . SER A 1 286 ? 10.781 15.406 7.496 1 95.25 286 SER A CA 1
ATOM 2278 C C . SER A 1 286 ? 10.758 13.883 7.539 1 95.25 286 SER A C 1
ATOM 2280 O O . SER A 1 286 ? 10.578 13.289 8.602 1 95.25 286 SER A O 1
ATOM 2282 N N . ARG A 1 287 ? 10.875 13.219 6.43 1 91.38 287 ARG A N 1
ATOM 2283 C CA . ARG A 1 287 ? 10.938 11.758 6.379 1 91.38 287 ARG A CA 1
ATOM 2284 C C . ARG A 1 287 ? 12.133 11.234 7.168 1 91.38 287 ARG A C 1
ATOM 2286 O O . ARG A 1 287 ? 12.008 10.258 7.914 1 91.38 287 ARG A O 1
ATOM 2293 N N . ARG A 1 288 ? 13.25 11.852 7.02 1 91.38 288 ARG A N 1
ATOM 2294 C CA . ARG A 1 288 ? 14.453 11.445 7.742 1 91.38 288 ARG A CA 1
ATOM 2295 C C . ARG A 1 288 ? 14.312 11.719 9.234 1 91.38 288 ARG A C 1
ATOM 2297 O O . ARG A 1 288 ? 14.711 10.898 10.062 1 91.38 288 ARG A O 1
ATOM 2304 N N . ILE A 1 289 ? 13.789 12.867 9.484 1 95.88 289 ILE A N 1
ATOM 2305 C CA . ILE A 1 289 ? 13.555 13.234 10.875 1 95.88 289 ILE A CA 1
ATOM 2306 C C . ILE A 1 289 ? 12.617 12.227 11.523 1 95.88 289 ILE A C 1
ATOM 2308 O O . ILE A 1 289 ? 12.828 11.812 12.672 1 95.88 289 ILE A O 1
ATOM 2312 N N . HIS A 1 290 ? 11.609 11.867 10.797 1 94.19 290 HIS A N 1
ATOM 2313 C CA . HIS A 1 290 ? 10.656 10.891 11.305 1 94.19 290 HIS A CA 1
ATOM 2314 C C . HIS A 1 290 ? 11.336 9.555 11.586 1 94.19 290 HIS A C 1
ATOM 2316 O O . HIS A 1 290 ? 11.016 8.891 12.578 1 94.19 290 HIS A O 1
ATOM 2322 N N . ARG A 1 291 ? 12.242 9.133 10.766 1 91.06 291 ARG A N 1
ATOM 2323 C CA . ARG A 1 291 ? 12.992 7.895 10.992 1 91.06 291 ARG A CA 1
ATOM 2324 C C . ARG A 1 291 ? 13.797 7.973 12.281 1 91.06 291 ARG A C 1
ATOM 2326 O O . ARG A 1 291 ? 13.836 7.012 13.055 1 91.06 291 ARG A O 1
ATOM 2333 N N . VAL A 1 292 ? 14.43 9.086 12.5 1 94.06 292 VAL A N 1
ATOM 2334 C CA . VAL A 1 292 ? 15.188 9.297 13.727 1 94.06 292 VAL A CA 1
ATOM 2335 C C . VAL A 1 292 ? 14.258 9.188 14.93 1 94.06 292 VAL A C 1
ATOM 2337 O O . VAL A 1 292 ? 14.617 8.602 15.953 1 94.06 292 VAL A O 1
ATOM 2340 N N . GLY A 1 293 ? 13.094 9.812 14.758 1 92.75 293 GLY A N 1
ATOM 2341 C CA . GLY A 1 293 ? 12.117 9.727 15.828 1 92.75 293 GLY A CA 1
ATOM 2342 C C . GLY A 1 293 ? 11.664 8.305 16.109 1 92.75 293 GLY A C 1
ATOM 2343 O O . GLY A 1 293 ? 11.547 7.898 17.266 1 92.75 293 GLY A O 1
ATOM 2344 N N . MET A 1 294 ? 11.406 7.555 15.117 1 87.25 294 MET A N 1
ATOM 2345 C CA . MET A 1 294 ? 10.961 6.172 15.273 1 87.25 294 MET A CA 1
ATOM 2346 C C . MET A 1 294 ? 12.055 5.316 15.906 1 87.25 294 MET A C 1
ATOM 2348 O O . MET A 1 294 ? 11.773 4.434 16.719 1 87.25 294 MET A O 1
ATOM 2352 N N . GLU A 1 295 ? 13.266 5.555 15.547 1 87.56 295 GLU A N 1
ATOM 2353 C CA . GLU A 1 295 ? 14.398 4.816 16.094 1 87.56 295 GLU A CA 1
ATOM 2354 C C . GLU A 1 295 ? 14.586 5.113 17.578 1 87.56 295 GLU A C 1
ATOM 2356 O O . GLU A 1 295 ? 15.047 4.254 18.344 1 87.56 295 GLU A O 1
ATOM 2361 N N . TYR A 1 296 ? 14.289 6.336 17.953 1 89.31 296 TYR A N 1
ATOM 2362 C CA . TYR A 1 296 ? 14.375 6.711 19.359 1 89.31 296 TYR A CA 1
ATOM 2363 C C . TYR A 1 296 ? 13.547 5.77 20.234 1 89.31 296 TYR A C 1
ATOM 2365 O O . TYR A 1 296 ? 13.961 5.41 21.328 1 89.31 296 TYR A O 1
ATOM 2373 N N . SER A 1 297 ? 12.422 5.32 19.719 1 80 297 SER A N 1
ATOM 2374 C CA . SER A 1 297 ? 11.492 4.484 20.469 1 80 297 SER A CA 1
ATOM 2375 C C . SER A 1 297 ? 12.008 3.055 20.594 1 80 297 SER A C 1
ATOM 2377 O O . SER A 1 297 ? 11.531 2.289 21.438 1 80 297 SER A O 1
ATOM 2379 N N . THR A 1 298 ? 13.047 2.73 19.781 1 76.56 298 THR A N 1
ATOM 2380 C CA . THR A 1 298 ? 13.547 1.358 19.781 1 76.56 298 THR A CA 1
ATOM 2381 C C . THR A 1 298 ? 14.875 1.261 20.516 1 76.56 298 THR A C 1
ATOM 2383 O O . THR A 1 298 ? 15.523 0.209 20.516 1 76.56 298 THR A O 1
ATOM 2386 N N . LEU A 1 299 ? 15.477 2.334 21.016 1 79.62 299 LEU A N 1
ATOM 2387 C CA . LEU A 1 299 ? 16.812 2.369 21.609 1 79.62 299 LEU A CA 1
ATOM 2388 C C . LEU A 1 299 ? 16.859 1.488 22.859 1 79.62 299 LEU A C 1
ATOM 2390 O O . LEU A 1 299 ? 17.891 0.889 23.156 1 79.62 299 LEU A O 1
ATOM 2394 N N . TYR A 1 300 ? 15.93 1.09 23.375 1 69.69 300 TYR A N 1
ATOM 2395 C CA . TYR A 1 300 ? 15.961 0.312 24.609 1 69.69 300 TYR A CA 1
ATOM 2396 C C . TYR A 1 300 ? 17.25 0.562 25.391 1 69.69 300 TYR A C 1
ATOM 2398 O O . TYR A 1 300 ? 17.844 1.64 25.281 1 69.69 300 TYR A O 1
ATOM 2406 N N . ASN A 1 301 ? 17.75 -0.227 26.344 1 69.38 301 ASN A N 1
ATOM 2407 C CA . ASN A 1 301 ? 18.969 -0.038 27.125 1 69.38 301 ASN A CA 1
ATOM 2408 C C . ASN A 1 301 ? 20.188 -0.581 26.391 1 69.38 301 ASN A C 1
ATOM 2410 O O . ASN A 1 301 ? 20.859 -1.489 26.875 1 69.38 301 ASN A O 1
ATOM 2414 N N . ASN A 1 302 ? 20.312 -0.09 25.141 1 78.06 302 ASN A N 1
ATOM 2415 C CA . ASN A 1 302 ? 21.438 -0.49 24.312 1 78.06 302 ASN A CA 1
ATOM 2416 C C . ASN A 1 302 ? 22.359 0.692 24 1 78.06 302 ASN A C 1
ATOM 2418 O O . ASN A 1 302 ? 22.047 1.521 23.141 1 78.06 302 ASN A O 1
ATOM 2422 N N . GLN A 1 303 ? 23.484 0.706 24.594 1 78.75 303 GLN A N 1
ATOM 2423 C CA . GLN A 1 303 ? 24.406 1.837 24.531 1 78.75 303 GLN A CA 1
ATOM 2424 C C . GLN A 1 303 ? 24.906 2.061 23.109 1 78.75 303 GLN A C 1
ATOM 2426 O O . GLN A 1 303 ? 25.109 3.201 22.688 1 78.75 303 GLN A O 1
ATOM 2431 N N . GLU A 1 304 ? 25.172 1.006 22.438 1 84.81 304 GLU A N 1
ATOM 2432 C CA . GLU A 1 304 ? 25.641 1.135 21.062 1 84.81 304 GLU A CA 1
ATOM 2433 C C . GLU A 1 304 ? 24.594 1.794 20.172 1 84.81 304 GLU A C 1
ATOM 2435 O O . GLU A 1 304 ? 24.922 2.648 19.344 1 84.81 304 GLU A O 1
ATOM 2440 N N . LEU A 1 305 ? 23.406 1.445 20.375 1 87.19 305 LEU A N 1
ATOM 2441 C CA . LEU A 1 305 ? 22.312 2.035 19.609 1 87.19 305 LEU A CA 1
ATOM 2442 C C . LEU A 1 305 ? 22.125 3.504 19.984 1 87.19 305 LEU A C 1
ATOM 2444 O O . LEU A 1 305 ? 21.797 4.324 19.125 1 87.19 305 LEU A O 1
ATOM 2448 N N . GLU A 1 306 ? 22.391 3.85 21.234 1 90.62 306 GLU A N 1
ATOM 2449 C CA . GLU A 1 306 ? 22.234 5.227 21.703 1 90.62 306 GLU A CA 1
ATOM 2450 C C . GLU A 1 306 ? 23.25 6.145 21.031 1 90.62 306 GLU A C 1
ATOM 2452 O O . GLU A 1 306 ? 22.922 7.25 20.609 1 90.62 306 GLU A O 1
ATOM 2457 N N . SER A 1 307 ? 24.469 5.641 20.953 1 91.44 307 SER A N 1
ATOM 2458 C CA . SER A 1 307 ? 25.531 6.441 20.344 1 91.44 307 SER A CA 1
ATOM 2459 C C . SER A 1 307 ? 25.281 6.641 18.844 1 91.44 307 SER A C 1
ATOM 2461 O O . SER A 1 307 ? 25.484 7.734 18.328 1 91.44 307 SER A O 1
ATOM 2463 N N . THR A 1 308 ? 24.828 5.574 18.188 1 93.25 308 THR A N 1
ATOM 2464 C CA . THR A 1 308 ? 24.516 5.668 16.766 1 93.25 308 THR A CA 1
ATOM 2465 C C . THR A 1 308 ? 23.359 6.629 16.531 1 93.25 308 THR A C 1
ATOM 2467 O O . THR A 1 308 ? 23.375 7.418 15.586 1 93.25 308 THR A O 1
ATOM 2470 N N . TRP A 1 309 ? 22.391 6.555 17.422 1 94.69 309 TRP A N 1
ATOM 2471 C CA . TRP A 1 309 ? 21.219 7.422 17.312 1 94.69 309 TRP A CA 1
ATOM 2472 C C . TRP A 1 309 ? 21.609 8.883 17.484 1 94.69 309 TRP A C 1
ATOM 2474 O O . TRP A 1 309 ? 21.109 9.758 16.766 1 94.69 309 TRP A O 1
ATOM 2484 N N . LEU A 1 310 ? 22.469 9.203 18.5 1 95 310 LEU A N 1
ATOM 2485 C CA . LEU A 1 310 ? 22.922 10.57 18.75 1 95 310 LEU A CA 1
ATOM 2486 C C . LEU A 1 310 ? 23.656 11.133 17.547 1 95 310 LEU A C 1
ATOM 2488 O O . LEU A 1 310 ? 23.547 12.328 17.234 1 95 310 LEU A O 1
ATOM 2492 N N . GLY A 1 311 ? 24.375 10.211 16.891 1 95.81 311 GLY A N 1
ATOM 2493 C CA . GLY A 1 311 ? 25.031 10.625 15.648 1 95.81 311 GLY A CA 1
ATOM 2494 C C . GLY A 1 311 ? 24.047 11.016 14.562 1 95.81 311 GLY A C 1
ATOM 2495 O O . GLY A 1 311 ? 24.219 12.039 13.891 1 95.81 311 GLY A O 1
ATOM 2496 N N . GLU A 1 312 ? 23.016 10.219 14.383 1 96.38 312 GLU A N 1
ATOM 2497 C CA . GLU A 1 312 ? 21.984 10.516 13.398 1 96.38 312 GLU A CA 1
ATOM 2498 C C . GLU A 1 312 ? 21.219 11.781 13.758 1 96.38 312 GLU A C 1
ATOM 2500 O O . GLU A 1 312 ? 20.844 12.562 12.883 1 96.38 312 GLU A O 1
ATOM 2505 N N . PHE A 1 313 ? 20.969 11.938 15.07 1 97 313 PHE A N 1
ATOM 2506 C CA . PHE A 1 313 ? 20.297 13.133 15.57 1 97 313 PHE A CA 1
ATOM 2507 C C . PHE A 1 313 ? 21.078 14.391 15.195 1 97 313 PHE A C 1
ATOM 2509 O O . PHE A 1 313 ? 20.5 15.336 14.641 1 97 313 PHE A O 1
ATOM 2516 N N . HIS A 1 314 ? 22.328 14.383 15.414 1 97.44 314 HIS A N 1
ATOM 2517 C CA . HIS A 1 314 ? 23.156 15.555 15.141 1 97.44 314 HIS A CA 1
ATOM 2518 C C . HIS A 1 314 ? 23.234 15.844 13.648 1 97.44 314 HIS A C 1
ATOM 2520 O O . HIS A 1 314 ? 23.141 17 13.234 1 97.44 314 HIS A O 1
ATOM 2526 N N . ASN A 1 315 ? 23.359 14.789 12.898 1 96.81 315 ASN A N 1
ATOM 2527 C CA . ASN A 1 315 ? 23.422 14.969 11.453 1 96.81 315 ASN A CA 1
ATOM 2528 C C . ASN A 1 315 ? 22.141 15.562 10.898 1 96.81 315 ASN A C 1
ATOM 2530 O O . ASN A 1 315 ? 22.172 16.484 10.078 1 96.81 315 ASN A O 1
ATOM 2534 N N . THR A 1 316 ? 21.062 15.039 11.344 1 97.06 316 THR A N 1
ATOM 2535 C CA . THR A 1 316 ? 19.766 15.484 10.852 1 97.06 316 THR A CA 1
ATOM 2536 C C . THR A 1 316 ? 19.469 16.891 11.344 1 97.06 316 THR A C 1
ATOM 2538 O O . THR A 1 316 ? 18.891 17.703 10.609 1 97.06 316 THR A O 1
ATOM 2541 N N . ALA A 1 317 ? 19.781 17.203 12.594 1 96.94 317 ALA A N 1
ATOM 2542 C CA . ALA A 1 317 ? 19.594 18.547 13.133 1 96.94 317 ALA A CA 1
ATOM 2543 C C . ALA A 1 317 ? 20.422 19.578 12.352 1 96.94 317 ALA A C 1
ATOM 2545 O O . ALA A 1 317 ? 19.953 20.688 12.078 1 96.94 317 ALA A O 1
ATOM 2546 N N . ALA A 1 318 ? 21.609 19.156 12.055 1 96.38 318 ALA A N 1
ATOM 2547 C CA . ALA A 1 318 ? 22.484 20.047 11.289 1 96.38 318 ALA A CA 1
ATOM 2548 C C . ALA A 1 318 ? 21.922 20.297 9.891 1 96.38 318 ALA A C 1
ATOM 2550 O O . ALA A 1 318 ? 22 21.422 9.383 1 96.38 318 ALA A O 1
ATOM 2551 N N . GLU A 1 319 ? 21.422 19.281 9.297 1 95.81 319 GLU A N 1
ATOM 2552 C CA . GLU A 1 319 ? 20.828 19.422 7.969 1 95.81 319 GLU A CA 1
ATOM 2553 C C . GLU A 1 319 ? 19.609 20.328 7.996 1 95.81 319 GLU A C 1
ATOM 2555 O O . GLU A 1 319 ? 19.406 21.125 7.074 1 95.81 319 GLU A O 1
ATOM 2560 N N . LEU A 1 320 ? 18.766 20.203 8.984 1 96.25 320 LEU A N 1
ATOM 2561 C CA . LEU A 1 320 ? 17.594 21.047 9.117 1 96.25 320 LEU A CA 1
ATOM 2562 C C . LEU A 1 320 ? 17.984 22.516 9.266 1 96.25 320 LEU A C 1
ATOM 2564 O O . LEU A 1 320 ? 17.375 23.391 8.641 1 96.25 320 LEU A O 1
ATOM 2568 N N . ASN A 1 321 ? 18.984 22.719 10.047 1 93.94 321 ASN A N 1
ATOM 2569 C CA . ASN A 1 321 ? 19.469 24.078 10.242 1 93.94 321 ASN A CA 1
ATOM 2570 C C . ASN A 1 321 ? 20.047 24.656 8.961 1 93.94 321 ASN A C 1
ATOM 2572 O O . ASN A 1 321 ? 19.828 25.828 8.641 1 93.94 321 ASN A O 1
ATOM 2576 N N . SER A 1 322 ? 20.781 23.844 8.266 1 93.38 322 SER A N 1
ATOM 2577 C CA . SER A 1 322 ? 21.406 24.281 7.023 1 93.38 322 SER A CA 1
ATOM 2578 C C . SER A 1 322 ? 20.359 24.562 5.949 1 93.38 322 SER A C 1
ATOM 2580 O O . SER A 1 322 ? 20.531 25.438 5.113 1 93.38 322 SER A O 1
ATOM 2582 N N . TRP A 1 323 ? 19.328 23.812 5.977 1 92.88 323 TRP A N 1
ATOM 2583 C CA . TRP A 1 323 ? 18.266 23.969 4.984 1 92.88 323 TRP A CA 1
ATOM 2584 C C . TRP A 1 323 ? 17.672 25.359 5.051 1 92.88 323 TRP A C 1
ATOM 2586 O O . TRP A 1 323 ? 17.422 25.984 4.016 1 92.88 323 TRP A O 1
ATOM 2596 N N . MET A 1 324 ? 17.438 25.922 6.195 1 88.31 324 MET A N 1
ATOM 2597 C CA . MET A 1 324 ? 16.844 27.25 6.379 1 88.31 324 MET A CA 1
ATOM 2598 C C . MET A 1 324 ? 17.734 28.328 5.77 1 88.31 324 MET A C 1
ATOM 2600 O O . MET A 1 324 ? 17.234 29.312 5.223 1 88.31 324 MET A O 1
ATOM 2604 N N . GLU A 1 325 ? 19 28.031 5.738 1 86.06 325 GLU A N 1
ATOM 2605 C CA . GLU A 1 325 ? 19.953 29 5.23 1 86.06 325 GLU A CA 1
ATOM 2606 C C . GLU A 1 325 ? 20 28.984 3.705 1 86.06 325 GLU A C 1
ATOM 2608 O O . GLU A 1 325 ? 20.453 29.953 3.088 1 86.06 325 GLU A O 1
ATOM 2613 N N . THR A 1 326 ? 19.484 27.922 3.129 1 84.31 326 THR A N 1
ATOM 2614 C CA . THR A 1 326 ? 19.562 27.797 1.679 1 84.31 326 THR A CA 1
ATOM 2615 C C . THR A 1 326 ? 18.344 28.422 1.018 1 84.31 326 THR A C 1
ATOM 2617 O O . THR A 1 326 ? 18.297 28.578 -0.204 1 84.31 326 THR A O 1
ATOM 2620 N N . LEU A 1 327 ? 17.375 28.891 1.79 1 84.38 327 LEU A N 1
ATOM 2621 C CA . LEU A 1 327 ? 16.172 29.484 1.228 1 84.38 327 LEU A CA 1
ATOM 2622 C C . LEU A 1 327 ? 16.469 30.828 0.58 1 84.38 327 LEU A C 1
ATOM 2624 O O . LEU A 1 327 ? 17.328 31.578 1.053 1 84.38 327 LEU A O 1
ATOM 2628 N N . PRO A 1 328 ? 15.773 31.078 -0.497 1 80.81 328 PRO A N 1
ATOM 2629 C CA . PRO A 1 328 ? 15.93 32.406 -1.08 1 80.81 328 PRO A CA 1
ATOM 2630 C C . PRO A 1 328 ? 15.555 33.531 -0.11 1 80.81 328 PRO A C 1
ATOM 2632 O O . PRO A 1 328 ? 14.656 33.344 0.718 1 80.81 328 PRO A O 1
ATOM 2635 N N . SER A 1 329 ? 16.188 34.625 -0.267 1 75.69 329 SER A N 1
ATOM 2636 C CA . SER A 1 329 ? 16.047 35.75 0.646 1 75.69 329 SER A CA 1
ATOM 2637 C C . SER A 1 329 ? 14.594 36.219 0.709 1 75.69 329 SER A C 1
ATOM 2639 O O . SER A 1 329 ? 14.141 36.688 1.751 1 75.69 329 SER A O 1
ATOM 2641 N N . ARG A 1 330 ? 13.906 36.031 -0.345 1 76.19 330 ARG A N 1
ATOM 2642 C CA . ARG A 1 330 ? 12.531 36.5 -0.405 1 76.19 330 ARG A CA 1
ATOM 2643 C C . ARG A 1 330 ? 11.625 35.688 0.524 1 76.19 330 ARG A C 1
ATOM 2645 O O . ARG A 1 330 ? 10.531 36.125 0.871 1 76.19 330 ARG A O 1
ATOM 2652 N N . LEU A 1 331 ? 12.094 34.562 0.897 1 80.12 331 LEU A N 1
ATOM 2653 C CA . LEU A 1 331 ? 11.297 33.688 1.764 1 80.12 331 LEU A CA 1
ATOM 2654 C C . LEU A 1 331 ? 11.773 33.781 3.209 1 80.12 331 LEU A C 1
ATOM 2656 O O . LEU A 1 331 ? 11.234 33.094 4.09 1 80.12 331 LEU A O 1
ATOM 2660 N N . PHE A 1 332 ? 12.773 34.562 3.5 1 74.62 332 PHE A N 1
ATOM 2661 C CA . PHE A 1 332 ? 13.297 34.625 4.863 1 74.62 332 PHE A CA 1
ATOM 2662 C C . PHE A 1 332 ? 12.305 35.312 5.793 1 74.62 332 PHE A C 1
ATOM 2664 O O . PHE A 1 332 ? 11.797 36.406 5.477 1 74.62 332 PHE A O 1
ATOM 2671 N N . TRP A 1 333 ? 11.859 34.625 6.77 1 63.72 333 TRP A N 1
ATOM 2672 C CA . TRP A 1 333 ? 10.93 35.125 7.781 1 63.72 333 TRP A CA 1
ATOM 2673 C C . TRP A 1 333 ? 11.641 36.062 8.758 1 63.72 333 TRP A C 1
ATOM 2675 O O . TRP A 1 333 ? 11.039 37 9.297 1 63.72 333 TRP A O 1
ATOM 2685 N N . HIS A 1 334 ? 12.914 35.781 9.203 1 54.44 334 HIS A N 1
ATOM 2686 C CA . HIS A 1 334 ? 13.547 36.531 10.281 1 54.44 334 HIS A CA 1
ATOM 2687 C C . HIS A 1 334 ? 13.391 38.031 10.078 1 54.44 334 HIS A C 1
ATOM 2689 O O . HIS A 1 334 ? 13.562 38.812 11.023 1 54.44 334 HIS A O 1
ATOM 2695 N N . ASN A 1 335 ? 13.688 38.344 8.898 1 44.03 335 ASN A N 1
ATOM 2696 C CA . ASN A 1 335 ? 13.695 39.812 8.93 1 44.03 335 ASN A CA 1
ATOM 2697 C C . ASN A 1 335 ? 12.305 40.375 9.156 1 44.03 335 ASN A C 1
ATOM 2699 O O . ASN A 1 335 ? 12.047 41.562 8.867 1 44.03 335 ASN A O 1
ATOM 2703 N N . HIS A 1 336 ? 11.547 39.906 10.156 1 45.84 336 HIS A N 1
ATOM 2704 C CA . HIS A 1 336 ? 10.281 40.375 10.719 1 45.84 336 HIS A CA 1
ATOM 2705 C C . HIS A 1 336 ? 9.336 40.844 9.625 1 45.84 336 HIS A C 1
ATOM 2707 O O . HIS A 1 336 ? 8.203 41.25 9.906 1 45.84 336 HIS A O 1
ATOM 2713 N N . SER A 1 337 ? 9.844 40.906 8.461 1 45.25 337 SER A N 1
ATOM 2714 C CA . SER A 1 337 ? 9.156 41.594 7.375 1 45.25 337 SER A CA 1
ATOM 2715 C C . SER A 1 337 ? 8.273 40.625 6.582 1 45.25 337 SER A C 1
ATOM 2717 O O . SER A 1 337 ? 7.676 41.031 5.574 1 45.25 337 SER A O 1
ATOM 2719 N N . ILE A 1 338 ? 8.438 39.375 6.551 1 49.75 338 ILE A N 1
ATOM 2720 C CA . ILE A 1 338 ? 7.637 38.5 5.715 1 49.75 338 ILE A CA 1
ATOM 2721 C C . ILE A 1 338 ? 6.16 38.844 5.84 1 49.75 338 ILE A C 1
ATOM 2723 O O . ILE A 1 338 ? 5.43 38.875 4.848 1 49.75 338 ILE A O 1
ATOM 2727 N N . VAL A 1 339 ? 5.637 38.75 7.18 1 48.97 339 VAL A N 1
ATOM 2728 C CA . VAL A 1 339 ? 4.223 38.969 7.473 1 48.97 339 VAL A CA 1
ATOM 2729 C C . VAL A 1 339 ? 3.816 40.375 7.07 1 48.97 339 VAL A C 1
ATOM 2731 O O . VAL A 1 339 ? 2.646 40.625 6.777 1 48.97 339 VAL A O 1
ATOM 2734 N N . GLU A 1 340 ? 4.68 41.219 7.453 1 49.22 340 GLU A N 1
ATOM 2735 C CA . GLU A 1 340 ? 4.125 42.531 7.156 1 49.22 340 GLU A CA 1
ATOM 2736 C C . GLU A 1 340 ? 3.854 42.688 5.664 1 49.22 340 GLU A C 1
ATOM 2738 O O . GLU A 1 340 ? 3.988 41.719 4.895 1 49.22 340 GLU A O 1
ATOM 2743 N N . ASP A 1 341 ? 4.426 43.812 5 1 51.5 341 ASP A N 1
ATOM 2744 C CA . ASP A 1 341 ? 4.023 44.594 3.818 1 51.5 341 ASP A CA 1
ATOM 2745 C C . ASP A 1 341 ? 4.625 43.969 2.551 1 51.5 341 ASP A C 1
ATOM 2747 O O . ASP A 1 341 ? 4.242 44.344 1.439 1 51.5 341 ASP A O 1
ATOM 2751 N N . ARG A 1 342 ? 5.652 42.75 2.68 1 55.16 342 ARG A N 1
ATOM 2752 C CA . ARG A 1 342 ? 6.363 42.625 1.411 1 55.16 342 ARG A CA 1
ATOM 2753 C C . ARG A 1 342 ? 6.027 41.312 0.72 1 55.16 342 ARG A C 1
ATOM 2755 O O . ARG A 1 342 ? 6.379 41.094 -0.445 1 55.16 342 ARG A O 1
ATOM 2762 N N . VAL A 1 343 ? 5.504 40.219 1.527 1 62.34 343 VAL A N 1
ATOM 2763 C CA . VAL A 1 343 ? 5.207 39 0.793 1 62.34 343 VAL A CA 1
ATOM 2764 C C . VAL A 1 343 ? 3.873 39.156 0.062 1 62.34 343 VAL A C 1
ATOM 2766 O O . VAL A 1 343 ? 2.863 39.531 0.668 1 62.34 343 VAL A O 1
ATOM 2769 N N . PRO A 1 344 ? 4.082 38.938 -1.187 1 68.44 344 PRO A N 1
ATOM 2770 C CA . PRO A 1 344 ? 2.836 39.031 -1.949 1 68.44 344 PRO A CA 1
ATOM 2771 C C . PRO A 1 344 ? 1.725 38.156 -1.395 1 68.44 344 PRO A C 1
ATOM 2773 O O . PRO A 1 344 ? 1.997 37.062 -0.896 1 68.44 344 PRO A O 1
ATOM 2776 N N . GLY A 1 345 ? 0.625 38.625 -1.325 1 72.31 345 GLY A N 1
ATOM 2777 C CA . GLY A 1 345 ? -0.555 37.969 -0.792 1 72.31 345 GLY A CA 1
ATOM 2778 C C . GLY A 1 345 ? -0.763 36.594 -1.354 1 72.31 345 GLY A C 1
ATOM 2779 O O . GLY A 1 345 ? -1.201 35.688 -0.638 1 72.31 345 GLY A O 1
ATOM 2780 N N . ALA A 1 346 ? -0.271 36.375 -2.525 1 75.81 346 ALA A N 1
ATOM 2781 C CA . ALA A 1 346 ? -0.562 35.156 -3.236 1 75.81 346 ALA A CA 1
ATOM 2782 C C . ALA A 1 346 ? 0.271 34 -2.688 1 75.81 346 ALA A C 1
ATOM 2784 O O . ALA A 1 346 ? -0.139 32.812 -2.766 1 75.81 346 ALA A O 1
ATOM 2785 N N . ILE A 1 347 ? 1.357 34.281 -2.062 1 86.31 347 ILE A N 1
ATOM 2786 C CA . ILE A 1 347 ? 2.234 33.219 -1.636 1 86.31 347 ILE A CA 1
ATOM 2787 C C . ILE A 1 347 ? 2.244 33.125 -0.112 1 86.31 347 ILE A C 1
ATOM 2789 O O . ILE A 1 347 ? 2.883 32.219 0.461 1 86.31 347 ILE A O 1
ATOM 2793 N N . ARG A 1 348 ? 1.53 33.969 0.551 1 86.25 348 ARG A N 1
ATOM 2794 C CA . ARG A 1 348 ? 1.557 34.031 2.008 1 86.25 348 ARG A CA 1
ATOM 2795 C C . ARG A 1 348 ? 1.151 32.719 2.635 1 86.25 348 ARG A C 1
ATOM 2797 O O . ARG A 1 348 ? 1.841 32.188 3.52 1 86.25 348 ARG A O 1
ATOM 2804 N N . PRO A 1 349 ? 0.043 32.125 2.17 1 90.56 349 PRO A N 1
ATOM 2805 C CA . PRO A 1 349 ? -0.334 30.844 2.777 1 90.56 349 PRO A CA 1
ATOM 2806 C C . PRO A 1 349 ? 0.749 29.781 2.629 1 90.56 349 PRO A C 1
ATOM 2808 O O . PRO A 1 349 ? 1.049 29.062 3.586 1 90.56 349 PRO A O 1
ATOM 2811 N N . ALA A 1 350 ? 1.345 29.719 1.491 1 91.69 350 ALA A N 1
ATOM 2812 C CA . ALA A 1 350 ? 2.398 28.734 1.244 1 91.69 350 ALA A CA 1
ATOM 2813 C C . ALA A 1 350 ? 3.609 29 2.137 1 91.69 350 ALA A C 1
ATOM 2815 O O . ALA A 1 350 ? 4.254 28.062 2.604 1 91.69 350 ALA A O 1
ATOM 2816 N N . THR A 1 351 ? 3.9 30.234 2.336 1 90.56 351 THR A N 1
ATOM 2817 C CA . THR A 1 351 ? 5.047 30.594 3.158 1 90.56 351 THR A CA 1
ATOM 2818 C C . THR A 1 351 ? 4.797 30.25 4.621 1 90.56 351 THR A C 1
ATOM 2820 O O . THR A 1 351 ? 5.699 29.766 5.312 1 90.56 351 THR A O 1
ATOM 2823 N N . PHE A 1 352 ? 3.572 30.531 5.031 1 91.75 352 PHE A N 1
ATOM 2824 C CA . PHE A 1 352 ? 3.229 30.156 6.402 1 91.75 352 PHE A CA 1
ATOM 2825 C C . PHE A 1 352 ? 3.305 28.656 6.59 1 91.75 352 PHE A C 1
ATOM 2827 O O . PHE A 1 352 ? 3.773 28.172 7.625 1 91.75 352 PHE A O 1
ATOM 2834 N N . MET A 1 353 ? 2.811 27.891 5.59 1 95.19 353 MET A N 1
ATOM 2835 C CA . MET A 1 353 ? 2.91 26.438 5.633 1 95.19 353 MET A CA 1
ATOM 2836 C C . MET A 1 353 ? 4.367 26 5.754 1 95.19 353 MET A C 1
ATOM 2838 O O . MET A 1 353 ? 4.68 25.078 6.512 1 95.19 353 MET A O 1
ATOM 2842 N N . LEU A 1 354 ? 5.207 26.641 5.016 1 94.12 354 LEU A N 1
ATOM 2843 C CA . LEU A 1 354 ? 6.625 26.312 4.957 1 94.12 354 LEU A CA 1
ATOM 2844 C C . LEU A 1 354 ? 7.293 26.547 6.309 1 94.12 354 LEU A C 1
ATOM 2846 O O . LEU A 1 354 ? 7.926 25.641 6.855 1 94.12 354 LEU A O 1
ATOM 2850 N N . TYR A 1 355 ? 7.121 27.688 6.898 1 93.56 355 TYR A N 1
ATOM 2851 C CA . TYR A 1 355 ? 7.781 28.031 8.156 1 93.56 355 TYR A CA 1
ATOM 2852 C C . TYR A 1 355 ? 7.152 27.281 9.32 1 93.56 355 TYR A C 1
ATOM 2854 O O . TYR A 1 355 ? 7.848 26.875 10.258 1 93.56 355 TYR A O 1
ATOM 2862 N N . GLY A 1 356 ? 5.812 27.219 9.266 1 95.62 356 GLY A N 1
ATOM 2863 C CA . GLY A 1 356 ? 5.176 26.422 10.305 1 95.62 356 GLY A CA 1
ATOM 2864 C C . GLY A 1 356 ? 5.727 25.016 10.398 1 95.62 356 GLY A C 1
ATOM 2865 O O . GLY A 1 356 ? 6.051 24.547 11.492 1 95.62 356 GLY A O 1
ATOM 2866 N N . TYR A 1 357 ? 5.859 24.406 9.242 1 97.38 357 TYR A N 1
ATOM 2867 C CA . TYR A 1 357 ? 6.344 23.031 9.195 1 97.38 357 TYR A CA 1
ATOM 2868 C C . TYR A 1 357 ? 7.805 22.953 9.625 1 97.38 357 TYR A C 1
ATOM 2870 O O . TYR A 1 357 ? 8.219 22 10.289 1 97.38 357 TYR A O 1
ATOM 2878 N N . TYR A 1 358 ? 8.602 23.938 9.289 1 96.5 358 TYR A N 1
ATOM 2879 C CA . TYR A 1 358 ? 10.008 23.969 9.672 1 96.5 358 TYR A CA 1
ATOM 2880 C C . TYR A 1 358 ? 10.164 23.984 11.188 1 96.5 358 TYR A C 1
ATOM 2882 O O . TYR A 1 358 ? 10.898 23.172 11.75 1 96.5 358 TYR A O 1
ATOM 2890 N N . TYR A 1 359 ? 9.531 24.859 11.789 1 97.12 359 TYR A N 1
ATOM 2891 C CA . TYR A 1 359 ? 9.688 25 13.227 1 97.12 359 TYR A CA 1
ATOM 2892 C C . TYR A 1 359 ? 9.078 23.812 13.961 1 97.12 359 TYR A C 1
ATOM 2894 O O . TYR A 1 359 ? 9.578 23.391 15.008 1 97.12 359 TYR A O 1
ATOM 2902 N N . ALA A 1 360 ? 7.996 23.281 13.383 1 98.25 360 ALA A N 1
ATOM 2903 C CA . ALA A 1 360 ? 7.43 22.062 13.977 1 98.25 360 ALA A CA 1
ATOM 2904 C C . ALA A 1 360 ? 8.438 20.922 13.93 1 98.25 360 ALA A C 1
ATOM 2906 O O . ALA A 1 360 ? 8.562 20.156 14.898 1 98.25 360 ALA A O 1
ATOM 2907 N N . LEU A 1 361 ? 9.125 20.766 12.789 1 98.31 361 LEU A N 1
ATOM 2908 C CA . LEU A 1 361 ? 10.125 19.719 12.656 1 98.31 361 LEU A CA 1
ATOM 2909 C C . LEU A 1 361 ? 11.281 19.922 13.633 1 98.31 361 LEU A C 1
ATOM 2911 O O . LEU A 1 361 ? 11.828 18.969 14.172 1 98.31 361 LEU A O 1
ATOM 2915 N N . ASP A 1 362 ? 11.641 21.172 13.789 1 98.12 362 ASP A N 1
ATOM 2916 C CA . ASP A 1 362 ? 12.688 21.5 14.75 1 98.12 362 ASP A CA 1
ATOM 2917 C C . ASP A 1 362 ? 12.289 21.078 16.156 1 98.12 362 ASP A C 1
ATOM 2919 O O . ASP A 1 362 ? 13.094 20.5 16.891 1 98.12 362 ASP A O 1
ATOM 2923 N N . ILE A 1 363 ? 11.094 21.375 16.547 1 98.44 363 ILE A N 1
ATOM 2924 C CA . ILE A 1 363 ? 10.594 21 17.859 1 98.44 363 ILE A CA 1
ATOM 2925 C C . ILE A 1 363 ? 10.5 19.484 17.953 1 98.44 363 ILE A C 1
ATOM 2927 O O . ILE A 1 363 ? 10.891 18.8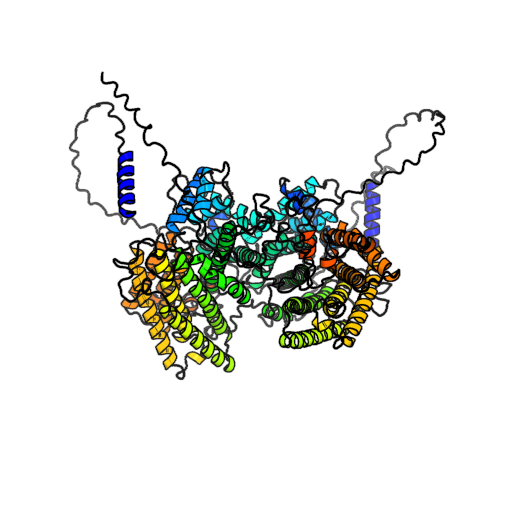91 18.969 1 98.44 363 ILE A O 1
ATOM 2931 N N . TYR A 1 364 ? 9.945 18.859 16.922 1 97.81 364 TYR A N 1
ATOM 2932 C CA . TYR A 1 364 ? 9.758 17.406 16.875 1 97.81 364 TYR A CA 1
ATOM 2933 C C . TYR A 1 364 ? 11.078 16.688 17.094 1 97.81 364 TYR A C 1
ATOM 2935 O O . TYR A 1 364 ? 11.156 15.766 17.922 1 97.81 364 TYR A O 1
ATOM 2943 N N . LEU A 1 365 ? 12.086 17.109 16.375 1 98.06 365 LEU A N 1
ATOM 2944 C CA . LEU A 1 365 ? 13.375 16.438 16.453 1 98.06 365 LEU A CA 1
ATOM 2945 C C . LEU A 1 365 ? 14.055 16.703 17.797 1 98.06 365 LEU A C 1
ATOM 2947 O O . LEU A 1 365 ? 14.477 15.766 18.469 1 98.06 365 LEU A O 1
ATOM 2951 N N . ASN A 1 366 ? 14.141 17.938 18.219 1 97.94 366 ASN A N 1
ATOM 2952 C CA . ASN A 1 366 ? 14.859 18.312 19.438 1 97.94 366 ASN A CA 1
ATOM 2953 C C . ASN A 1 366 ? 14.062 17.938 20.688 1 97.94 366 ASN A C 1
ATOM 2955 O O . ASN A 1 366 ? 14.633 17.844 21.781 1 97.94 366 ASN A O 1
ATOM 2959 N N . GLY A 1 367 ? 12.773 17.781 20.547 1 97.19 367 GLY A N 1
ATOM 2960 C CA . GLY A 1 367 ? 11.922 17.453 21.688 1 97.19 367 GLY A CA 1
ATOM 2961 C C . GLY A 1 367 ? 12.32 16.172 22.375 1 97.19 367 GLY A C 1
ATOM 2962 O O . GLY A 1 367 ? 12.164 16.031 23.594 1 97.19 367 GLY A O 1
ATOM 2963 N N . PHE A 1 368 ? 12.906 15.219 21.641 1 95.25 368 PHE A N 1
ATOM 2964 C CA . PHE A 1 368 ? 13.273 13.922 22.172 1 95.25 368 PHE A CA 1
ATOM 2965 C C . PHE A 1 368 ? 14.383 14.055 23.219 1 95.25 368 PHE A C 1
ATOM 2967 O O . PHE A 1 368 ? 14.484 13.234 24.125 1 95.25 368 PHE A O 1
ATOM 2974 N N . LEU A 1 369 ? 15.211 15.078 23.031 1 96.31 369 LEU A N 1
ATOM 2975 C CA . LEU A 1 369 ? 16.312 15.281 23.953 1 96.31 369 LEU A CA 1
ATOM 2976 C C . LEU A 1 369 ? 16 16.406 24.938 1 96.31 369 LEU A C 1
ATOM 2978 O O . LEU A 1 369 ? 16.578 16.469 26.031 1 96.31 369 LEU A O 1
ATOM 2982 N N . ALA A 1 370 ? 15.055 17.312 24.547 1 96.69 370 ALA A N 1
ATOM 2983 C CA . ALA A 1 370 ? 14.664 18.391 25.453 1 96.69 370 ALA A CA 1
ATOM 2984 C C . ALA A 1 370 ? 13.875 17.844 26.641 1 96.69 370 ALA A C 1
ATOM 2986 O O . ALA A 1 370 ? 14.07 18.297 27.766 1 96.69 370 ALA A O 1
ATOM 2987 N N . VAL A 1 371 ? 12.969 16.938 26.375 1 92.94 371 VAL A N 1
ATOM 2988 C CA . VAL A 1 371 ? 12.188 16.25 27.391 1 92.94 371 VAL A CA 1
ATOM 2989 C C . VAL A 1 371 ? 12.289 14.742 27.203 1 92.94 371 VAL A C 1
ATOM 2991 O O . VAL A 1 371 ? 11.305 14.086 26.844 1 92.94 371 VAL A O 1
ATOM 2994 N N . PRO A 1 372 ? 13.477 14.195 27.562 1 90.75 372 PRO A N 1
ATOM 2995 C CA . PRO A 1 372 ? 13.719 12.789 27.219 1 90.75 372 PRO A CA 1
ATOM 2996 C C . PRO A 1 372 ? 12.922 11.828 28.094 1 90.75 372 PRO A C 1
ATOM 2998 O O . PRO A 1 372 ? 12.812 12.031 29.312 1 90.75 372 PRO A O 1
ATOM 3001 N N . CYS A 1 373 ? 12.383 10.922 27.438 1 84.5 373 CYS A N 1
ATOM 3002 C CA . CYS A 1 373 ? 11.695 9.844 28.156 1 84.5 373 CYS A CA 1
ATOM 3003 C C . CYS A 1 373 ? 12.594 8.617 28.281 1 84.5 373 CYS A C 1
ATOM 3005 O O . CYS A 1 373 ? 12.305 7.719 29.078 1 84.5 373 CYS A O 1
ATOM 3007 N N . HIS A 1 374 ? 13.672 8.648 27.531 1 81.62 374 HIS A N 1
ATOM 3008 C CA . HIS A 1 374 ? 14.672 7.602 27.672 1 81.62 374 HIS A CA 1
ATOM 3009 C C . HIS A 1 374 ? 15.586 7.859 28.859 1 81.62 374 HIS A C 1
ATOM 3011 O O . HIS A 1 374 ? 16.219 8.914 28.953 1 81.62 374 HIS A O 1
ATOM 3017 N N . PHE A 1 375 ? 15.781 6.98 29.719 1 82.69 375 PHE A N 1
ATOM 3018 C CA . PHE A 1 375 ? 16.406 7.141 31.016 1 82.69 375 PHE A CA 1
ATOM 3019 C C . PHE A 1 375 ? 17.859 7.59 30.859 1 82.69 375 PHE A C 1
ATOM 3021 O O . PHE A 1 375 ? 18.312 8.477 31.594 1 82.69 375 PHE A O 1
ATOM 3028 N N . ASN A 1 376 ? 18.5 7.023 29.906 1 85.25 376 ASN A N 1
ATOM 3029 C CA . ASN A 1 376 ? 19.922 7.348 29.734 1 85.25 376 ASN A CA 1
ATOM 3030 C C . ASN A 1 376 ? 20.109 8.812 29.359 1 85.25 376 ASN A C 1
ATOM 3032 O O . ASN A 1 376 ? 21.125 9.422 29.719 1 85.25 376 ASN A O 1
ATOM 3036 N N . PHE A 1 377 ? 19.203 9.352 28.672 1 91.44 377 PHE A N 1
ATOM 3037 C CA . PHE A 1 377 ? 19.344 10.727 28.203 1 91.44 377 PHE A CA 1
ATOM 3038 C C . PHE A 1 377 ? 18.922 11.711 29.297 1 91.44 377 PHE A C 1
ATOM 3040 O O . PHE A 1 377 ? 19.125 12.914 29.156 1 91.44 377 PHE A O 1
ATOM 3047 N N . GLN A 1 378 ? 18.422 11.227 30.422 1 89.25 378 GLN A N 1
ATOM 3048 C CA . GLN A 1 378 ? 18.047 12.062 31.562 1 89.25 378 GLN A CA 1
ATOM 3049 C C . GLN A 1 378 ? 19.234 12.266 32.5 1 89.25 378 GLN A C 1
ATOM 3051 O O . GLN A 1 378 ? 19.203 13.156 33.375 1 89.25 378 GLN A O 1
ATOM 3056 N N . SER A 1 379 ? 20.188 11.469 32.281 1 89.12 379 SER A N 1
ATOM 3057 C CA . SER A 1 379 ? 21.328 11.5 33.188 1 89.12 379 SER A CA 1
ATOM 3058 C C . SER A 1 379 ? 22.094 12.82 33.062 1 89.12 379 SER A C 1
ATOM 3060 O O . SER A 1 379 ? 21.906 13.555 32.094 1 89.12 379 SER A O 1
ATOM 3062 N N . ASP A 1 380 ? 23.031 13.078 33.969 1 91.81 380 ASP A N 1
ATOM 3063 C CA . ASP A 1 380 ? 23.781 14.32 34.031 1 91.81 380 ASP A CA 1
ATOM 3064 C C . ASP A 1 380 ? 24.797 14.422 32.875 1 91.81 380 ASP A C 1
ATOM 3066 O O . ASP A 1 380 ? 25.156 15.523 32.469 1 91.81 380 ASP A O 1
ATOM 3070 N N . SER A 1 381 ? 25.141 13.32 32.406 1 90.75 381 SER A N 1
ATOM 3071 C CA . SER A 1 381 ? 26.109 13.312 31.328 1 90.75 381 SER A CA 1
ATOM 3072 C C . SER A 1 381 ? 25.562 13.984 30.078 1 90.75 381 SER A C 1
ATOM 3074 O O . SER A 1 381 ? 26.328 14.453 29.234 1 90.75 381 SER A O 1
ATOM 3076 N N . HIS A 1 382 ? 24.203 14.078 30 1 92.75 382 HIS A N 1
ATOM 3077 C CA . HIS A 1 382 ? 23.562 14.664 28.828 1 92.75 382 HIS A CA 1
ATOM 3078 C C . HIS A 1 382 ? 22.875 15.984 29.156 1 92.75 382 HIS A C 1
ATOM 3080 O O . HIS A 1 382 ? 22.016 16.438 28.422 1 92.75 382 HIS A O 1
ATOM 3086 N N . HIS A 1 383 ? 23.281 16.594 30.219 1 94.56 383 HIS A N 1
ATOM 3087 C CA . HIS A 1 383 ? 22.641 17.812 30.688 1 94.56 383 HIS A CA 1
ATOM 3088 C C . HIS A 1 383 ? 22.812 18.953 29.688 1 94.56 383 HIS A C 1
ATOM 3090 O O . HIS A 1 383 ? 21.875 19.703 29.422 1 94.56 383 HIS A O 1
ATOM 3096 N N . GLU A 1 384 ? 23.984 19.094 29.125 1 95.38 384 GLU A N 1
ATOM 3097 C CA . GLU A 1 384 ? 24.266 20.203 28.203 1 95.38 384 GLU A CA 1
ATOM 3098 C C . GLU A 1 384 ? 23.453 20.078 26.922 1 95.38 384 GLU A C 1
ATOM 3100 O O . GLU A 1 384 ? 22.875 21.062 26.453 1 95.38 384 GLU A O 1
ATOM 3105 N N . ILE A 1 385 ? 23.391 18.906 26.359 1 95.69 385 ILE A N 1
ATOM 3106 C CA . ILE A 1 385 ? 22.656 18.719 25.125 1 95.69 385 ILE A CA 1
ATOM 3107 C C . ILE A 1 385 ? 21.156 18.891 25.391 1 95.69 385 ILE A C 1
ATOM 3109 O O . ILE A 1 385 ? 20.422 19.391 24.547 1 95.69 385 ILE A O 1
ATOM 3113 N N . ARG A 1 386 ? 20.672 18.484 26.469 1 96.19 386 ARG A N 1
ATOM 3114 C CA . ARG A 1 386 ? 19.281 18.672 26.844 1 96.19 386 ARG A CA 1
ATOM 3115 C C . ARG A 1 386 ? 18.922 20.156 26.922 1 96.19 386 ARG A C 1
ATOM 3117 O O . ARG A 1 386 ? 17.891 20.578 26.406 1 96.19 386 ARG A O 1
ATOM 3124 N N . ARG A 1 387 ? 19.828 20.906 27.594 1 96.31 387 ARG A N 1
ATOM 3125 C CA . ARG A 1 387 ? 19.609 22.344 27.719 1 96.31 387 ARG A CA 1
ATOM 3126 C C . ARG A 1 387 ? 19.578 23.016 26.359 1 96.31 387 ARG A C 1
ATOM 3128 O O . ARG A 1 387 ? 18.719 23.859 26.094 1 96.31 387 ARG A O 1
ATOM 3135 N N . GLN A 1 388 ? 20.5 22.641 25.516 1 97 388 GLN A N 1
ATOM 3136 C CA . GLN A 1 388 ? 20.562 23.219 24.172 1 97 388 GLN A CA 1
ATOM 3137 C C . GLN A 1 388 ? 19.312 22.891 23.375 1 97 388 GLN A C 1
ATOM 3139 O O . GLN A 1 388 ? 18.75 23.766 22.703 1 97 388 GLN A O 1
ATOM 3144 N N . CYS A 1 389 ? 18.891 21.672 23.453 1 97.94 389 CYS A N 1
ATOM 3145 C CA . CYS A 1 389 ? 17.688 21.234 22.734 1 97.94 389 CYS A CA 1
ATOM 3146 C C . CYS A 1 389 ? 16.453 21.922 23.297 1 97.94 389 CYS A C 1
ATOM 3148 O O . CYS A 1 389 ? 15.531 22.266 22.547 1 97.94 389 CYS A O 1
ATOM 3150 N N . LEU A 1 390 ? 16.391 22.062 24.578 1 97.25 390 LEU A N 1
ATOM 3151 C CA . LEU A 1 390 ? 15.266 22.75 25.203 1 97.25 390 LEU A CA 1
ATOM 3152 C C . LEU A 1 390 ? 15.18 24.203 24.734 1 97.25 390 LEU A C 1
ATOM 3154 O O . LEU A 1 390 ? 14.094 24.688 24.406 1 97.25 390 LEU A O 1
ATOM 3158 N N . GLU A 1 391 ? 16.297 24.859 24.734 1 97.19 391 GLU A N 1
ATOM 3159 C CA . GLU A 1 391 ? 16.328 26.25 24.266 1 97.19 391 GLU A CA 1
ATOM 3160 C C . GLU A 1 391 ? 15.891 26.359 22.812 1 97.19 391 GLU A C 1
ATOM 3162 O O . GLU A 1 391 ? 15.18 27.297 22.438 1 97.19 391 GLU A O 1
ATOM 3167 N N . ARG A 1 392 ? 16.312 25.453 22.062 1 97.25 392 ARG A N 1
ATOM 3168 C CA . ARG A 1 392 ? 15.945 25.438 20.656 1 97.25 392 ARG A CA 1
ATOM 3169 C C . ARG A 1 392 ? 14.445 25.219 20.484 1 97.25 392 ARG A C 1
ATOM 3171 O O . ARG A 1 392 ? 13.805 25.891 19.656 1 97.25 392 ARG A O 1
ATOM 3178 N N . CYS A 1 393 ? 13.906 24.281 21.188 1 98.06 393 CYS A N 1
ATOM 3179 C CA . CYS A 1 393 ? 12.477 24.016 21.125 1 98.06 393 CYS A CA 1
ATOM 3180 C C . CYS A 1 393 ? 11.672 25.25 21.547 1 98.06 393 CYS A C 1
ATOM 3182 O O . CYS A 1 393 ? 10.703 25.625 20.891 1 98.06 393 CYS A O 1
ATOM 3184 N N . LEU A 1 394 ? 12.094 25.891 22.625 1 96.69 394 LEU A N 1
ATOM 3185 C CA . LEU A 1 394 ? 11.367 27.062 23.109 1 96.69 394 LEU A CA 1
ATOM 3186 C C . LEU A 1 394 ? 11.445 28.219 22.125 1 96.69 394 LEU A C 1
ATOM 3188 O O . LEU A 1 394 ? 10.477 28.953 21.938 1 96.69 394 LEU A O 1
ATOM 3192 N N . SER A 1 395 ? 12.594 28.359 21.516 1 96.69 395 SER A N 1
ATOM 3193 C CA . SER A 1 395 ? 12.742 29.375 20.484 1 96.69 395 SER A CA 1
ATOM 3194 C C . SER A 1 395 ? 11.836 29.109 19.297 1 96.69 395 SER A C 1
ATOM 3196 O O . SER A 1 395 ? 11.211 30.016 18.75 1 96.69 395 SER A O 1
ATOM 3198 N N . SER A 1 396 ? 11.812 27.891 18.859 1 97.5 396 SER A N 1
ATOM 3199 C CA . SER A 1 396 ? 10.953 27.5 17.75 1 97.5 396 SER A CA 1
ATOM 3200 C C . SER A 1 396 ? 9.477 27.656 18.109 1 97.5 396 SER A C 1
ATOM 3202 O O . SER A 1 396 ? 8.664 28.016 17.25 1 97.5 396 SER A O 1
ATOM 3204 N N . VAL A 1 397 ? 9.102 27.375 19.344 1 97.81 397 VAL A N 1
ATOM 3205 C CA . VAL A 1 397 ? 7.738 27.578 19.812 1 97.81 397 VAL A CA 1
ATOM 3206 C C . VAL A 1 397 ? 7.379 29.062 19.734 1 97.81 397 VAL A C 1
ATOM 3208 O O . VAL A 1 397 ? 6.273 29.406 19.328 1 97.81 397 VAL A O 1
ATOM 3211 N N . GLN A 1 398 ? 8.297 29.859 20.125 1 95.44 398 GLN A N 1
ATOM 3212 C CA . GLN A 1 398 ? 8.07 31.297 20.062 1 95.44 398 GLN A CA 1
ATOM 3213 C C . GLN A 1 398 ? 7.863 31.766 18.625 1 95.44 398 GLN A C 1
ATOM 3215 O O . GLN A 1 398 ? 6.977 32.594 18.359 1 95.44 398 GLN A O 1
ATOM 3220 N N . ALA A 1 399 ? 8.688 31.25 17.75 1 93.88 399 ALA A N 1
ATOM 3221 C CA . ALA A 1 399 ? 8.547 31.609 16.328 1 93.88 399 ALA A CA 1
ATOM 3222 C C . ALA A 1 399 ? 7.188 31.172 15.789 1 93.88 399 ALA A C 1
ATOM 3224 O O . ALA A 1 399 ? 6.531 31.922 15.07 1 93.88 399 ALA A O 1
ATOM 3225 N N . LEU A 1 400 ? 6.777 30 16.125 1 95.75 400 LEU A N 1
ATOM 3226 C CA . LEU A 1 400 ? 5.492 29.484 15.664 1 95.75 400 LEU A CA 1
ATOM 3227 C C . LEU A 1 400 ? 4.34 30.297 16.25 1 95.75 400 LEU A C 1
ATOM 3229 O O . LEU A 1 400 ? 3.322 30.5 15.586 1 95.75 400 LEU A O 1
ATOM 3233 N N . ALA A 1 401 ? 4.473 30.703 17.531 1 95.56 401 ALA A N 1
ATOM 3234 C CA . ALA A 1 401 ? 3.451 31.531 18.141 1 95.56 401 ALA A CA 1
ATOM 3235 C C . ALA A 1 401 ? 3.299 32.875 17.406 1 95.56 401 ALA A C 1
ATOM 3237 O O . ALA A 1 401 ? 2.186 33.375 17.234 1 95.56 401 ALA A O 1
ATOM 3238 N N . GLN A 1 402 ? 4.41 33.406 16.969 1 91.81 402 GLN A N 1
ATOM 3239 C CA . GLN A 1 402 ? 4.371 34.625 16.188 1 91.81 402 GLN A CA 1
ATOM 3240 C C . GLN A 1 402 ? 3.666 34.438 14.852 1 91.81 402 GLN A C 1
ATOM 3242 O O . GLN A 1 402 ? 2.877 35.281 14.422 1 91.81 402 GLN A O 1
ATOM 3247 N N . ILE A 1 403 ? 3.949 33.344 14.219 1 91.56 403 ILE A N 1
ATOM 3248 C CA . ILE A 1 403 ? 3.324 33.031 12.938 1 91.56 403 ILE A CA 1
ATOM 3249 C C . ILE A 1 403 ? 1.819 32.844 13.125 1 91.56 403 ILE A C 1
ATOM 3251 O O . ILE A 1 403 ? 1.021 33.375 12.359 1 91.56 403 ILE A O 1
ATOM 3255 N N . VAL A 1 404 ? 1.443 32.094 14.164 1 95 404 VAL A N 1
ATOM 3256 C CA . VAL A 1 404 ? 0.04 31.797 14.43 1 95 404 VAL A CA 1
ATOM 3257 C C . VAL A 1 404 ? -0.717 33.094 14.711 1 95 404 VAL A C 1
ATOM 3259 O O . VAL A 1 404 ? -1.86 33.25 14.273 1 95 404 VAL A O 1
ATOM 3262 N N . THR A 1 405 ? -0.125 33.969 15.438 1 90.62 405 THR A N 1
ATOM 3263 C CA . THR A 1 405 ? -0.748 35.281 15.734 1 90.62 405 THR A CA 1
ATOM 3264 C C . THR A 1 405 ? -0.98 36.062 14.453 1 90.62 405 THR A C 1
ATOM 3266 O O . THR A 1 405 ? -2.008 36.719 14.312 1 90.62 405 THR A O 1
ATOM 3269 N N . LYS A 1 406 ? -0.11 35.906 13.578 1 83.25 406 LYS A N 1
ATOM 3270 C CA . LYS A 1 406 ? -0.222 36.656 12.32 1 83.25 406 LYS A CA 1
ATOM 3271 C C . LYS A 1 406 ? -1.269 36.031 11.406 1 83.25 406 LYS A C 1
ATOM 3273 O O . LYS A 1 406 ? -1.995 36.719 10.703 1 83.25 406 LYS A O 1
ATOM 3278 N N . VAL A 1 407 ? -1.281 34.75 11.359 1 85.31 407 VAL A N 1
ATOM 3279 C CA . VAL A 1 407 ? -2.145 34 10.438 1 85.31 407 VAL A CA 1
ATOM 3280 C C . VAL A 1 407 ? -3.586 34.062 10.945 1 85.31 407 VAL A C 1
ATOM 3282 O O . VAL A 1 407 ? -4.527 34.031 10.148 1 85.31 407 VAL A O 1
ATOM 3285 N N . ALA A 1 408 ? -3.783 33.938 12.133 1 73.75 408 ALA A N 1
ATOM 3286 C CA . ALA A 1 408 ? -5.117 33.875 12.727 1 73.75 408 ALA A CA 1
ATOM 3287 C C . ALA A 1 408 ? -5.996 35.031 12.211 1 73.75 408 ALA A C 1
ATOM 3289 O O . ALA A 1 408 ? -7.211 34.875 12.07 1 73.75 408 ALA A O 1
ATOM 3290 N N . ASP A 1 409 ? -5.465 35.969 11.812 1 67.31 409 ASP A N 1
ATOM 3291 C CA . ASP A 1 409 ? -6.211 37.188 11.445 1 67.31 409 ASP A CA 1
ATOM 3292 C C . ASP A 1 409 ? -6.621 37.156 9.977 1 67.31 409 ASP A C 1
ATOM 3294 O O . ASP A 1 409 ? -7.672 37.656 9.609 1 67.31 409 ASP A O 1
ATOM 3298 N N . GLN A 1 410 ? -5.891 36.406 9.18 1 71.06 410 GLN A N 1
ATOM 3299 C CA . GLN A 1 410 ? -6.188 36.75 7.785 1 71.06 410 GLN A CA 1
ATOM 3300 C C . GLN A 1 410 ? -6.184 35.5 6.914 1 71.06 410 GLN A C 1
ATOM 3302 O O . GLN A 1 410 ? -6.777 35.469 5.836 1 71.06 410 GLN A O 1
ATOM 3307 N N . THR A 1 411 ? -5.691 34.469 7.355 1 82.25 411 THR A N 1
ATOM 3308 C CA . THR A 1 411 ? -5.371 33.438 6.344 1 82.25 411 THR A CA 1
ATOM 3309 C C . THR A 1 411 ? -5.645 32.031 6.871 1 82.25 411 THR A C 1
ATOM 3311 O O . THR A 1 411 ? -5.113 31.062 6.344 1 82.25 411 THR A O 1
ATOM 3314 N N . VAL A 1 412 ? -6.594 31.922 7.82 1 89.12 412 VAL A N 1
ATOM 3315 C CA . VAL A 1 412 ? -6.754 30.625 8.461 1 89.12 412 VAL A CA 1
ATOM 3316 C C . VAL A 1 412 ? -7.438 29.656 7.5 1 89.12 412 VAL A C 1
ATOM 3318 O O . VAL A 1 412 ? -7.16 28.453 7.516 1 89.12 412 VAL A O 1
ATOM 3321 N N . ASP A 1 413 ? -8.234 30.188 6.59 1 92.69 413 ASP A N 1
ATOM 3322 C CA . ASP A 1 413 ? -9 29.359 5.672 1 92.69 413 ASP A CA 1
ATOM 3323 C C . ASP A 1 413 ? -8.148 28.938 4.477 1 92.69 413 ASP A C 1
ATOM 3325 O O . ASP A 1 413 ? -8.617 28.188 3.613 1 92.69 413 ASP A O 1
ATOM 3329 N N . LYS A 1 414 ? -6.918 29.359 4.449 1 94.06 414 LYS A N 1
ATOM 3330 C CA . LYS A 1 414 ? -6.047 29.016 3.33 1 94.06 414 LYS A CA 1
ATOM 3331 C C . LYS A 1 414 ? -4.859 28.172 3.799 1 94.06 414 LYS A C 1
ATOM 3333 O O . LYS A 1 414 ? -3.844 28.094 3.107 1 94.06 414 LYS A O 1
ATOM 3338 N N . LEU A 1 415 ? -4.945 27.656 4.945 1 95.75 415 LEU A N 1
ATOM 3339 C CA . LEU A 1 415 ? -3.898 26.781 5.477 1 95.75 415 LEU A CA 1
ATOM 3340 C C . LEU A 1 415 ? -4.34 25.328 5.461 1 95.75 415 LEU A C 1
ATOM 3342 O O . LEU A 1 415 ? -5.531 25.031 5.582 1 95.75 415 LEU A O 1
ATOM 3346 N N . GLY A 1 416 ? -3.395 24.469 5.25 1 96.88 416 GLY A N 1
ATOM 3347 C CA . GLY A 1 416 ? -3.686 23.047 5.238 1 96.88 416 GLY A CA 1
ATOM 3348 C C . GLY A 1 416 ? -3.555 22.406 6.605 1 96.88 416 GLY A C 1
ATOM 3349 O O . GLY A 1 416 ? -3.068 23.031 7.551 1 96.88 416 GLY A O 1
ATOM 3350 N N . TRP A 1 417 ? -4.055 21.156 6.723 1 97.19 417 TRP A N 1
ATOM 3351 C CA . TRP A 1 417 ? -4.074 20.469 8.008 1 97.19 417 TRP A CA 1
ATOM 3352 C C . TRP A 1 417 ? -2.654 20.203 8.508 1 97.19 417 TRP A C 1
ATOM 3354 O O . TRP A 1 417 ? -2.428 20.078 9.711 1 97.19 417 TRP A O 1
ATOM 3364 N N . PRO A 1 418 ? -1.614 20.125 7.609 1 97.38 418 PRO A N 1
ATOM 3365 C CA . PRO A 1 418 ? -0.256 20 8.141 1 97.38 418 PRO A CA 1
ATOM 3366 C C . PRO A 1 418 ? 0.145 21.172 9.039 1 97.38 418 PRO A C 1
ATOM 3368 O O . PRO A 1 418 ? 0.978 21 9.93 1 97.38 418 PRO A O 1
ATOM 3371 N N . PHE A 1 419 ? -0.411 22.344 8.758 1 97.44 419 PHE A N 1
ATOM 3372 C CA . PHE A 1 419 ? -0.144 23.469 9.641 1 97.44 419 PHE A CA 1
ATOM 3373 C C . PHE A 1 419 ? -0.754 23.234 11.016 1 97.44 419 PHE A C 1
ATOM 3375 O O . PHE A 1 419 ? -0.176 23.625 12.031 1 97.44 419 PHE A O 1
ATOM 3382 N N . ALA A 1 420 ? -1.959 22.672 11.016 1 97.62 420 ALA A N 1
ATOM 3383 C CA . ALA A 1 420 ? -2.553 22.297 12.289 1 97.62 420 ALA A CA 1
ATOM 3384 C C . ALA A 1 420 ? -1.632 21.359 13.062 1 97.62 420 ALA A C 1
ATOM 3386 O O . ALA A 1 420 ? -1.49 21.484 14.281 1 97.62 420 ALA A O 1
ATOM 3387 N N . TRP A 1 421 ? -1.059 20.453 12.375 1 97.38 421 TRP A N 1
ATOM 3388 C CA . TRP A 1 421 ? -0.124 19.516 13.008 1 97.38 421 TRP A CA 1
ATOM 3389 C C . TRP A 1 421 ? 1.082 20.266 13.57 1 97.38 421 TRP A C 1
ATOM 3391 O O . TRP A 1 421 ? 1.587 19.922 14.641 1 97.38 421 TRP A O 1
ATOM 3401 N N . SER A 1 422 ? 1.569 21.234 12.828 1 98.12 422 SER A N 1
ATOM 3402 C CA . SER A 1 422 ? 2.695 22.031 13.312 1 98.12 422 SER A CA 1
ATOM 3403 C C . SER A 1 422 ? 2.369 22.703 14.641 1 98.12 422 SER A C 1
ATOM 3405 O O . SER A 1 422 ? 3.188 22.688 15.562 1 98.12 422 SER A O 1
ATOM 3407 N N . VAL A 1 423 ? 1.185 23.234 14.688 1 98.38 423 VAL A N 1
ATOM 3408 C CA . VAL A 1 423 ? 0.743 23.906 15.914 1 98.38 423 VAL A CA 1
ATOM 3409 C C . VAL A 1 423 ? 0.563 22.875 17.031 1 98.38 423 VAL A C 1
ATOM 3411 O O . VAL A 1 423 ? 0.915 23.141 18.172 1 98.38 423 VAL A O 1
ATOM 3414 N N . TRP A 1 424 ? 0.045 21.766 16.672 1 98 424 TRP A N 1
ATOM 3415 C CA . TRP A 1 424 ? -0.131 20.672 17.625 1 98 424 TRP A CA 1
ATOM 3416 C C . TRP A 1 424 ? 1.204 20.25 18.234 1 98 424 TRP A C 1
ATOM 3418 O O . TRP A 1 424 ? 1.302 20.062 19.453 1 98 424 TRP A O 1
ATOM 3428 N N . VAL A 1 425 ? 2.236 20.125 17.453 1 97.81 425 VAL A N 1
ATOM 3429 C CA . VAL A 1 425 ? 3.553 19.703 17.906 1 97.81 425 VAL A CA 1
ATOM 3430 C C . VAL A 1 425 ? 4.086 20.688 18.938 1 97.81 425 VAL A C 1
ATOM 3432 O O . VAL A 1 425 ? 4.621 20.297 19.984 1 97.81 425 VAL A O 1
ATOM 3435 N N . ALA A 1 426 ? 3.904 21.969 18.672 1 98.44 426 ALA A N 1
ATOM 3436 C CA . ALA A 1 426 ? 4.359 23 19.594 1 98.44 426 ALA A CA 1
ATOM 3437 C C . ALA A 1 426 ? 3.566 22.969 20.906 1 98.44 426 ALA A C 1
ATOM 3439 O O . ALA A 1 426 ? 4.145 23.016 22 1 98.44 426 ALA A O 1
ATOM 3440 N N . ALA A 1 427 ? 2.287 22.859 20.781 1 98.12 427 ALA A N 1
ATOM 3441 C CA . ALA A 1 427 ? 1.428 22.828 21.969 1 98.12 427 ALA A CA 1
ATOM 3442 C C . ALA A 1 427 ? 1.702 21.594 22.812 1 98.12 427 ALA A C 1
ATOM 3444 O O . ALA A 1 427 ? 1.729 21.672 24.047 1 98.12 427 ALA A O 1
ATOM 3445 N N . ARG A 1 428 ? 1.84 20.5 22.156 1 96.88 428 ARG A N 1
ATOM 3446 C CA . ARG A 1 428 ? 2.125 19.266 22.875 1 96.88 428 ARG A CA 1
ATOM 3447 C C . ARG A 1 428 ? 3.459 19.344 23.609 1 96.88 428 ARG A C 1
ATOM 3449 O O . ARG A 1 428 ? 3.58 18.891 24.75 1 96.88 428 ARG A O 1
ATOM 3456 N N . PHE A 1 429 ? 4.426 19.906 22.969 1 97.56 429 PHE A N 1
ATOM 3457 C CA . PHE A 1 429 ? 5.73 20.062 23.609 1 97.56 429 PHE A CA 1
ATOM 3458 C C . PHE A 1 429 ? 5.613 20.906 24.875 1 97.56 429 PHE A C 1
ATOM 3460 O O . PHE A 1 429 ? 6.176 20.547 25.906 1 97.56 429 PHE A O 1
ATOM 3467 N N . LEU A 1 430 ? 4.898 22 24.781 1 97.12 430 LEU A N 1
ATOM 3468 C CA . LEU A 1 430 ? 4.719 22.859 25.938 1 97.12 430 LEU A CA 1
ATOM 3469 C C . LEU A 1 430 ? 3.988 22.109 27.062 1 97.12 430 LEU A C 1
ATOM 3471 O O . LEU A 1 430 ? 4.312 22.281 28.234 1 97.12 430 LEU A O 1
ATOM 3475 N N . THR A 1 431 ? 3.025 21.328 26.656 1 94.75 431 THR A N 1
ATOM 3476 C CA . THR A 1 431 ? 2.283 20.547 27.625 1 94.75 431 THR A CA 1
ATOM 3477 C C . THR A 1 431 ? 3.195 19.531 28.312 1 94.75 431 THR A C 1
ATOM 3479 O O . THR A 1 431 ? 3.133 19.344 29.531 1 94.75 431 THR A O 1
ATOM 3482 N N . ALA A 1 432 ? 4.008 18.859 27.531 1 94.25 432 ALA A N 1
ATOM 3483 C CA . ALA A 1 432 ? 4.965 17.906 28.078 1 94.25 432 ALA A CA 1
ATOM 3484 C C . ALA A 1 432 ? 5.965 18.609 29 1 94.25 432 ALA A C 1
ATOM 3486 O O . ALA A 1 432 ? 6.293 18.109 30.062 1 94.25 432 ALA A O 1
ATOM 3487 N N . HIS A 1 433 ? 6.449 19.734 28.547 1 93.56 433 HIS A N 1
ATOM 3488 C CA . HIS A 1 433 ? 7.379 20.531 29.359 1 93.56 433 HIS A CA 1
ATOM 3489 C C . HIS A 1 433 ? 6.762 20.906 30.703 1 93.56 433 HIS A C 1
ATOM 3491 O O . HIS A 1 433 ? 7.41 20.781 31.734 1 93.56 433 HIS A O 1
ATOM 3497 N N . ARG A 1 434 ? 5.543 21.297 30.703 1 91.94 434 ARG A N 1
ATOM 3498 C CA . ARG A 1 434 ? 4.836 21.641 31.938 1 91.94 434 ARG A CA 1
ATOM 3499 C C . ARG A 1 434 ? 4.656 20.422 32.812 1 91.94 434 ARG A C 1
ATOM 3501 O O . ARG A 1 434 ? 4.777 20.5 34.031 1 91.94 434 ARG A O 1
ATOM 3508 N N . TYR A 1 435 ? 4.375 19.406 32.219 1 91 435 TYR A N 1
ATOM 3509 C CA . TYR A 1 435 ? 4.152 18.156 32.938 1 91 435 TYR A CA 1
ATOM 3510 C C . TYR A 1 435 ? 5.406 17.734 33.688 1 91 435 TYR A C 1
ATOM 3512 O O . TYR A 1 435 ? 5.328 17.359 34.875 1 91 435 TYR A O 1
ATOM 3520 N N . PHE A 1 436 ? 6.566 17.812 33.094 1 88.88 436 PHE A N 1
ATOM 3521 C CA . PHE A 1 436 ? 7.805 17.312 33.688 1 88.88 436 PHE A CA 1
ATOM 3522 C C . PHE A 1 436 ? 8.391 18.344 34.656 1 88.88 436 PHE A C 1
ATOM 3524 O O . PHE A 1 436 ? 9.008 17.969 35.656 1 88.88 436 PHE A O 1
ATOM 3531 N N . THR A 1 437 ? 8.273 19.609 34.344 1 88.25 437 THR A N 1
ATOM 3532 C CA . THR A 1 437 ? 8.938 20.625 35.125 1 88.25 437 THR A CA 1
ATOM 3533 C C . THR A 1 437 ? 7.98 21.188 36.188 1 88.25 437 THR A C 1
ATOM 3535 O O . THR A 1 437 ? 8.414 21.812 37.156 1 88.25 437 THR A O 1
ATOM 3538 N N . GLY A 1 438 ? 6.672 21.125 35.875 1 85.56 438 GLY A N 1
ATOM 3539 C CA . GLY A 1 438 ? 5.691 21.75 36.75 1 85.56 438 GLY A CA 1
ATOM 3540 C C . GLY A 1 438 ? 5.57 23.25 36.562 1 85.56 438 GLY A C 1
ATOM 3541 O O . GLY A 1 438 ? 4.898 23.938 37.312 1 85.56 438 GLY A O 1
ATOM 3542 N N . GLU A 1 439 ? 6.23 23.719 35.531 1 83.5 439 GLU A N 1
ATOM 3543 C CA . GLU A 1 439 ? 6.211 25.156 35.25 1 83.5 439 GLU A CA 1
ATOM 3544 C C . GLU A 1 439 ? 4.812 25.625 34.844 1 83.5 439 GLU A C 1
ATOM 3546 O O . GLU A 1 439 ? 4.168 25 34 1 83.5 439 GLU A O 1
ATOM 3551 N N . THR A 1 440 ? 4.309 26.703 35.5 1 81.56 440 THR A N 1
ATOM 3552 C CA . THR A 1 440 ? 2.994 27.25 35.188 1 81.56 440 THR A CA 1
ATOM 3553 C C . THR A 1 440 ? 3.094 28.75 34.906 1 81.56 440 THR A C 1
ATOM 3555 O O . THR A 1 440 ? 2.191 29.516 35.281 1 81.56 440 THR A O 1
ATOM 3558 N N . GLY A 1 441 ? 4.09 29.156 34.312 1 86.69 441 GLY A N 1
ATOM 3559 C CA . GLY A 1 441 ? 4.266 30.562 33.969 1 86.69 441 GLY A CA 1
ATOM 3560 C C . GLY A 1 441 ? 3.188 31.094 33.062 1 86.69 441 GLY A C 1
ATOM 3561 O O . GLY A 1 441 ? 2.652 30.359 32.219 1 86.69 441 GLY A O 1
ATOM 3562 N N . PRO A 1 442 ? 2.857 32.312 33.188 1 90.19 442 PRO A N 1
ATOM 3563 C CA . PRO A 1 442 ? 1.777 32.906 32.406 1 90.19 442 PRO A CA 1
ATOM 3564 C C . PRO A 1 442 ? 2.072 32.875 30.906 1 90.19 442 PRO A C 1
ATOM 3566 O O . PRO A 1 442 ? 1.154 32.75 30.094 1 90.19 442 PRO A O 1
ATOM 3569 N N . GLU A 1 443 ? 3.33 33.031 30.594 1 92.69 443 GLU A N 1
ATOM 3570 C CA . GLU A 1 443 ? 3.688 33.062 29.172 1 92.69 443 GLU A CA 1
ATOM 3571 C C . GLU A 1 443 ? 3.408 31.703 28.516 1 92.69 443 GLU A C 1
ATOM 3573 O O . GLU A 1 443 ? 2.891 31.656 27.391 1 92.69 443 GLU A O 1
ATOM 3578 N N . ILE A 1 444 ? 3.801 30.672 29.172 1 92.81 444 ILE A N 1
ATOM 3579 C CA . ILE A 1 444 ? 3.604 29.328 28.641 1 92.81 444 ILE A CA 1
ATOM 3580 C C . ILE A 1 444 ? 2.109 29.031 28.547 1 92.81 444 ILE A C 1
ATOM 3582 O O . ILE A 1 444 ? 1.648 28.469 27.547 1 92.81 444 ILE A O 1
ATOM 3586 N N . MET A 1 445 ? 1.39 29.422 29.531 1 92.69 445 MET A N 1
ATOM 3587 C CA . MET A 1 445 ? -0.052 29.203 29.531 1 92.69 445 MET A CA 1
ATOM 3588 C C . MET A 1 445 ? -0.731 29.984 28.406 1 92.69 445 MET A C 1
ATOM 3590 O O . MET A 1 445 ? -1.653 29.484 27.766 1 92.69 445 MET A O 1
ATOM 3594 N N . ALA A 1 446 ? -0.277 31.156 28.219 1 95.25 446 ALA A N 1
ATOM 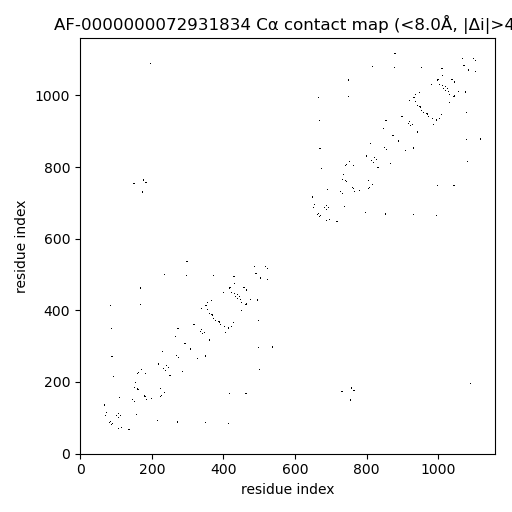3595 C CA . ALA A 1 446 ? -0.832 31.984 27.156 1 95.25 446 ALA A CA 1
ATOM 3596 C C . ALA A 1 446 ? -0.575 31.375 25.781 1 95.25 446 ALA A C 1
ATOM 3598 O O . ALA A 1 446 ? -1.425 31.438 24.891 1 95.25 446 ALA A O 1
ATOM 3599 N N . ARG A 1 447 ? 0.581 30.828 25.641 1 96.06 447 ARG A N 1
ATOM 3600 C CA . ARG A 1 447 ? 0.929 30.219 24.375 1 96.06 447 ARG A CA 1
ATOM 3601 C C . ARG A 1 447 ? 0.09 28.969 24.125 1 96.06 447 ARG A C 1
ATOM 3603 O O . ARG A 1 447 ? -0.367 28.734 23 1 96.06 447 ARG A O 1
ATOM 3610 N N . VAL A 1 448 ? -0.068 28.109 25.094 1 96.31 448 VAL A N 1
ATOM 3611 C CA . VAL A 1 448 ? -0.895 26.922 24.969 1 96.31 448 VAL A CA 1
ATOM 3612 C C . VAL A 1 448 ? -2.324 27.312 24.609 1 96.31 448 VAL A C 1
ATOM 3614 O O . VAL A 1 448 ? -2.957 26.688 23.766 1 96.31 448 VAL A O 1
ATOM 3617 N N . SER A 1 449 ? -2.801 28.344 25.266 1 96.31 449 SER A N 1
ATOM 3618 C CA . SER A 1 449 ? -4.145 28.844 24.984 1 96.31 449 SER A CA 1
ATOM 3619 C C . SER A 1 449 ? -4.25 29.359 23.547 1 96.31 449 SER A C 1
ATOM 3621 O O . SER A 1 449 ? -5.246 29.125 22.859 1 96.31 449 SER A O 1
ATOM 3623 N N . LEU A 1 450 ? -3.242 30.109 23.156 1 97.31 450 LEU A N 1
ATOM 3624 C CA . LEU A 1 450 ? -3.191 30.609 21.781 1 97.31 450 LEU A CA 1
ATOM 3625 C C . LEU A 1 450 ? -3.26 29.469 20.781 1 97.31 450 LEU A C 1
ATOM 3627 O O . LEU A 1 450 ? -4.055 29.516 19.844 1 97.31 450 LEU A O 1
ATOM 3631 N N . PHE A 1 451 ? -2.451 28.484 20.984 1 98.38 451 PHE A N 1
ATOM 3632 C CA . PHE A 1 451 ? -2.398 27.344 20.078 1 98.38 451 PHE A CA 1
ATOM 3633 C C . PHE A 1 451 ? -3.717 26.578 20.094 1 98.38 451 PHE A C 1
ATOM 3635 O O . PHE A 1 451 ? -4.227 26.188 19.031 1 98.38 451 PHE A O 1
ATOM 3642 N N . THR A 1 452 ? -4.277 26.359 21.25 1 97.81 452 THR A N 1
ATOM 3643 C CA . THR A 1 452 ? -5.531 25.625 21.375 1 97.81 452 THR A CA 1
ATOM 3644 C C . THR A 1 452 ? -6.664 26.359 20.672 1 97.81 452 THR A C 1
ATOM 3646 O O . THR A 1 452 ? -7.473 25.734 19.984 1 97.81 452 THR A O 1
ATOM 3649 N N . THR A 1 453 ? -6.727 27.656 20.859 1 96.75 453 THR A N 1
ATOM 3650 C CA . THR A 1 453 ? -7.762 28.469 20.219 1 96.75 453 THR A CA 1
ATOM 3651 C C . THR A 1 453 ? -7.605 28.438 18.703 1 96.75 453 THR A C 1
ATOM 3653 O O . THR A 1 453 ? -8.594 28.344 17.984 1 96.75 453 THR A O 1
ATOM 3656 N N . PHE A 1 454 ? -6.441 28.594 18.25 1 97.31 454 PHE A N 1
ATOM 3657 C CA . PHE A 1 454 ? -6.18 28.547 16.828 1 97.31 454 PHE A CA 1
ATOM 3658 C C . PHE A 1 454 ? -6.625 27.219 16.234 1 97.31 454 PHE A C 1
ATOM 3660 O O . PHE A 1 454 ? -7.273 27.188 15.18 1 97.31 454 PHE A O 1
ATOM 3667 N N . LEU A 1 455 ? -6.188 26.125 16.875 1 97.94 455 LEU A N 1
ATOM 3668 C CA . LEU A 1 455 ? -6.562 24.797 16.406 1 97.94 455 LEU A CA 1
ATOM 3669 C C . LEU A 1 455 ? -8.078 24.625 16.391 1 97.94 455 LEU A C 1
ATOM 3671 O O . LEU A 1 455 ? -8.633 24.016 15.477 1 97.94 455 LEU A O 1
ATOM 3675 N N . SER A 1 456 ? -8.734 25.156 17.375 1 96.12 456 SER A N 1
ATOM 3676 C CA . SER A 1 456 ? -10.195 25.109 17.422 1 96.12 456 SER A CA 1
ATOM 3677 C C . SER A 1 456 ? -10.805 25.844 16.234 1 96.12 456 SER A C 1
ATOM 3679 O O . SER A 1 456 ? -11.766 25.375 15.625 1 96.12 456 SER A O 1
ATOM 3681 N N . THR A 1 457 ? -10.219 26.969 15.93 1 95 457 THR A N 1
ATOM 3682 C CA . THR A 1 457 ? -10.703 27.75 14.797 1 95 457 THR A CA 1
ATOM 3683 C C . THR A 1 457 ? -10.469 27.016 13.484 1 95 457 THR A C 1
ATOM 3685 O O . THR A 1 457 ? -11.352 26.984 12.625 1 95 457 THR A O 1
ATOM 3688 N N . MET A 1 458 ? -9.32 26.453 13.367 1 96.19 458 MET A N 1
ATOM 3689 C CA . MET A 1 458 ? -8.984 25.719 12.156 1 96.19 458 MET A CA 1
ATOM 3690 C C . MET A 1 458 ? -9.828 24.438 12.047 1 96.19 458 MET A C 1
ATOM 3692 O O . MET A 1 458 ? -9.945 23.875 10.961 1 96.19 458 MET A O 1
ATOM 3696 N N . GLY A 1 459 ? -10.422 24 13.148 1 95.19 459 GLY A N 1
ATOM 3697 C CA . GLY A 1 459 ? -11.258 22.812 13.195 1 95.19 459 GLY A CA 1
ATOM 3698 C C . GLY A 1 459 ? -12.5 22.938 12.336 1 95.19 459 GLY A C 1
ATOM 3699 O O . GLY A 1 459 ? -13.109 21.922 11.969 1 95.19 459 GLY A O 1
ATOM 3700 N N . ARG A 1 460 ? -12.805 24.156 11.969 1 92.38 460 ARG A N 1
ATOM 3701 C CA . ARG A 1 460 ? -13.93 24.375 11.07 1 92.38 460 ARG A CA 1
ATOM 3702 C C . ARG A 1 460 ? -13.656 23.812 9.68 1 92.38 460 ARG A C 1
ATOM 3704 O O . ARG A 1 460 ? -14.57 23.344 9.008 1 92.38 460 ARG A O 1
ATOM 3711 N N . PHE A 1 461 ? -12.414 23.781 9.297 1 94.25 461 PHE A N 1
ATOM 3712 C CA . PHE A 1 461 ? -12.047 23.391 7.941 1 94.25 461 PHE A CA 1
ATOM 3713 C C . PHE A 1 461 ? -11.461 21.984 7.922 1 94.25 461 PHE A C 1
ATOM 3715 O O . PHE A 1 461 ? -11.633 21.25 6.949 1 94.25 461 PHE A O 1
ATOM 3722 N N . TRP A 1 462 ? -10.734 21.688 8.961 1 96.5 462 TRP A N 1
ATOM 3723 C CA . TRP A 1 462 ? -10.094 20.391 9.078 1 96.5 462 TRP A CA 1
ATOM 3724 C C . TRP A 1 462 ? -10.445 19.719 10.406 1 96.5 462 TRP A C 1
ATOM 3726 O O . TRP A 1 462 ? -10.047 20.188 11.477 1 96.5 462 TRP A O 1
ATOM 3736 N N . GLN A 1 463 ? -11.086 18.656 10.391 1 93.88 463 GLN A N 1
ATOM 3737 C CA . GLN A 1 463 ? -11.594 17.984 11.586 1 93.88 463 GLN A CA 1
ATOM 3738 C C . GLN A 1 463 ? -10.461 17.531 12.492 1 93.88 463 GLN A C 1
ATOM 3740 O O . GLN A 1 463 ? -10.602 17.516 13.719 1 93.88 463 GLN A O 1
ATOM 3745 N N . ILE A 1 464 ? -9.383 17.188 11.969 1 94 464 ILE A N 1
ATOM 3746 C CA . ILE A 1 464 ? -8.25 16.703 12.758 1 94 464 ILE A CA 1
ATOM 3747 C C . ILE A 1 464 ? -7.766 17.812 13.688 1 94 464 ILE A C 1
ATOM 3749 O O . ILE A 1 464 ? -7.293 17.547 14.797 1 94 464 ILE A O 1
ATOM 3753 N N . SER A 1 465 ? -7.836 19.062 13.211 1 95.94 465 SER A N 1
ATOM 3754 C CA . SER A 1 465 ? -7.457 20.203 14.047 1 95.94 465 SER A CA 1
ATOM 3755 C C . SER A 1 465 ? -8.359 20.312 15.273 1 95.94 465 SER A C 1
ATOM 3757 O O . SER A 1 465 ? -7.891 20.625 16.359 1 95.94 465 SER A O 1
ATOM 3759 N N . ALA A 1 466 ? -9.617 20.062 15.078 1 93.62 466 ALA A N 1
ATOM 3760 C CA . ALA A 1 466 ? -10.547 20.062 16.203 1 93.62 466 ALA A CA 1
ATOM 3761 C C . ALA A 1 466 ? -10.203 18.953 17.203 1 93.62 466 ALA A C 1
ATOM 3763 O O . ALA A 1 466 ? -10.352 19.125 18.406 1 93.62 466 ALA A O 1
ATOM 3764 N N . SER A 1 467 ? -9.781 17.844 16.672 1 91.88 467 SER A N 1
ATOM 3765 C CA . SER A 1 467 ? -9.367 16.75 17.531 1 91.88 467 SER A CA 1
ATOM 3766 C C . SER A 1 467 ? -8.148 17.125 18.359 1 91.88 467 SER A C 1
ATOM 3768 O O . SER A 1 467 ? -8.07 16.797 19.547 1 91.88 467 SER A O 1
ATOM 3770 N N . TYR A 1 468 ? -7.172 17.812 17.734 1 95.31 468 TYR A N 1
ATOM 3771 C CA . TYR A 1 468 ? -6.012 18.312 18.453 1 95.31 468 TYR A CA 1
ATOM 3772 C C . TYR A 1 468 ? -6.43 19.25 19.594 1 95.31 468 TYR A C 1
ATOM 3774 O O . TYR A 1 468 ? -5.941 19.125 20.719 1 95.31 468 TYR A O 1
ATOM 3782 N N . ALA A 1 469 ? -7.363 20.141 19.266 1 95.75 469 ALA A N 1
ATOM 3783 C CA . ALA A 1 469 ? -7.828 21.109 20.266 1 95.75 469 ALA A CA 1
ATOM 3784 C C . ALA A 1 469 ? -8.508 20.406 21.438 1 95.75 469 ALA A C 1
ATOM 3786 O O . ALA A 1 469 ? -8.305 20.766 22.594 1 95.75 469 ALA A O 1
ATOM 3787 N N . ARG A 1 470 ? -9.258 19.391 21.125 1 91.81 470 ARG A N 1
ATOM 3788 C CA . ARG A 1 470 ? -9.938 18.641 22.156 1 91.81 470 ARG A CA 1
ATOM 3789 C C . ARG A 1 470 ? -8.945 17.938 23.078 1 91.81 470 ARG A C 1
ATOM 3791 O O . ARG A 1 470 ? -9.094 17.953 24.297 1 91.81 470 ARG A O 1
ATOM 3798 N N . MET A 1 471 ? -7.988 17.344 22.516 1 91.62 471 MET A N 1
ATOM 3799 C CA . MET A 1 471 ? -6.965 16.641 23.281 1 91.62 471 MET A CA 1
ATOM 3800 C C . MET A 1 471 ? -6.191 17.625 24.156 1 91.62 471 MET A C 1
ATOM 3802 O O . MET A 1 471 ? -5.895 17.328 25.328 1 91.62 471 MET A O 1
ATOM 3806 N N . LEU A 1 472 ? -5.887 18.766 23.609 1 95.12 472 LEU A N 1
ATOM 3807 C CA . LEU A 1 472 ? -5.137 19.766 24.359 1 95.12 472 LEU A CA 1
ATOM 3808 C C . LEU A 1 472 ? -5.965 20.328 25.5 1 95.12 472 LEU A C 1
ATOM 3810 O O . LEU A 1 472 ? -5.434 20.578 26.594 1 95.12 472 LEU A O 1
ATOM 3814 N N . ARG A 1 473 ? -7.254 20.547 25.281 1 93.62 473 ARG A N 1
ATOM 3815 C CA . ARG A 1 473 ? -8.133 21.031 26.344 1 93.62 473 ARG A CA 1
ATOM 3816 C C . ARG A 1 473 ? -8.203 20.031 27.5 1 93.62 473 ARG A C 1
ATOM 3818 O O . ARG A 1 473 ? -8.164 20.422 28.672 1 93.62 473 ARG A O 1
ATOM 3825 N N . ARG A 1 474 ? -8.258 18.812 27.094 1 89.62 474 ARG A N 1
ATOM 3826 C CA . ARG A 1 474 ? -8.289 17.781 28.125 1 89.62 474 ARG A CA 1
ATOM 3827 C C . ARG A 1 474 ? -6.973 17.734 28.891 1 89.62 474 ARG A C 1
ATOM 3829 O O . ARG A 1 474 ? -6.973 17.609 30.125 1 89.62 474 ARG A O 1
ATOM 3836 N N . ALA A 1 475 ? -5.922 17.781 28.234 1 91.44 475 ALA A N 1
ATOM 3837 C CA . ALA A 1 475 ? -4.613 17.766 28.875 1 91.44 475 ALA A CA 1
ATOM 3838 C C . ALA A 1 475 ? -4.426 18.969 29.797 1 91.44 475 ALA A C 1
ATOM 3840 O O . ALA A 1 475 ? -3.881 18.828 30.891 1 91.44 475 ALA A O 1
ATOM 3841 N N . THR A 1 476 ? -4.84 20.125 29.312 1 91.88 476 THR A N 1
ATOM 3842 C CA . THR A 1 476 ? -4.723 21.344 30.125 1 91.88 476 THR A CA 1
ATOM 3843 C C . THR A 1 476 ? -5.59 21.25 31.375 1 91.88 476 THR A C 1
ATOM 3845 O O . THR A 1 476 ? -5.172 21.672 32.469 1 91.88 476 THR A O 1
ATOM 3848 N N . SER A 1 477 ? -6.742 20.672 31.219 1 89.19 477 SER A N 1
ATOM 3849 C CA . SER A 1 477 ? -7.625 20.469 32.344 1 89.19 477 SER A CA 1
ATOM 3850 C C . SER A 1 477 ? -7.02 19.516 33.375 1 89.19 477 SER A C 1
ATOM 3852 O O . SER A 1 477 ? -7.09 19.75 34.594 1 89.19 477 SER A O 1
ATOM 3854 N N . ASP A 1 478 ? -6.422 18.438 32.906 1 87.5 478 ASP A N 1
ATOM 3855 C CA . ASP A 1 478 ? -5.777 17.453 33.781 1 87.5 478 ASP A CA 1
ATOM 3856 C C . ASP A 1 478 ? -4.59 18.062 34.5 1 87.5 478 ASP A C 1
ATOM 3858 O O . ASP A 1 478 ? -4.359 17.766 35.688 1 87.5 478 ASP A O 1
ATOM 3862 N N . LEU A 1 479 ? -3.824 18.859 33.875 1 88.69 479 LEU A N 1
ATOM 3863 C CA . LEU A 1 479 ? -2.67 19.516 34.469 1 88.69 479 LEU A CA 1
ATOM 3864 C C . LEU A 1 479 ? -3.109 20.5 35.562 1 88.69 479 LEU A C 1
ATOM 3866 O O . LEU A 1 479 ? -2.48 20.594 36.625 1 88.69 479 LEU A O 1
ATOM 3870 N N . ASP A 1 480 ? -4.137 21.234 35.25 1 86.56 480 ASP A N 1
ATOM 3871 C CA . ASP A 1 480 ? -4.613 22.25 36.188 1 86.56 480 ASP A CA 1
ATOM 3872 C C . ASP A 1 480 ? -5.277 21.609 37.406 1 86.56 480 ASP A C 1
ATOM 3874 O O . ASP A 1 480 ? -5.242 22.156 38.5 1 86.56 480 ASP A O 1
ATOM 3878 N N . ALA A 1 481 ? -5.875 20.438 37.188 1 82.69 481 ALA A N 1
ATOM 3879 C CA . ALA A 1 481 ? -6.52 19.719 38.281 1 82.69 481 ALA A CA 1
ATOM 3880 C C . ALA A 1 481 ? -5.488 19.031 39.188 1 82.69 481 ALA A C 1
ATOM 3882 O O . ALA A 1 481 ? -5.789 18.641 40.312 1 82.69 481 ALA A O 1
ATOM 3883 N N . GLY A 1 482 ? -4.25 19.062 38.875 1 73.69 482 GLY A N 1
ATOM 3884 C CA . GLY A 1 482 ? -3.217 18.391 39.656 1 73.69 482 GLY A CA 1
ATOM 3885 C C . GLY A 1 482 ? -3.414 16.891 39.75 1 73.69 482 GLY A C 1
ATOM 3886 O O . GLY A 1 482 ? -3.086 16.281 40.75 1 73.69 482 GLY A O 1
ATOM 3887 N N . THR A 1 483 ? -4.145 16.328 38.781 1 63.53 483 THR A N 1
ATOM 3888 C CA . THR A 1 483 ? -4.465 14.906 38.812 1 63.53 483 THR A CA 1
ATOM 3889 C C . THR A 1 483 ? -3.193 14.07 38.719 1 63.53 483 THR A C 1
ATOM 3891 O O . THR A 1 483 ? -2.291 14.383 37.938 1 63.53 483 THR A O 1
ATOM 3894 N N . GLU A 1 484 ? -3.031 13.125 39.719 1 59.16 484 GLU A N 1
ATOM 3895 C CA . GLU A 1 484 ? -1.873 12.234 39.781 1 59.16 484 GLU A CA 1
ATOM 3896 C C . GLU A 1 484 ? -1.741 11.398 38.531 1 59.16 484 GLU A C 1
ATOM 3898 O O . GLU A 1 484 ? -2.746 11 37.938 1 59.16 484 GLU A O 1
ATOM 3903 N N . PRO A 1 485 ? -0.397 11.273 38.062 1 57.94 485 PRO A N 1
ATOM 3904 C CA . PRO A 1 485 ? -0.111 10.406 36.938 1 57.94 485 PRO A CA 1
ATOM 3905 C C . PRO A 1 485 ? -0.694 9 37.094 1 57.94 485 PRO A C 1
ATOM 3907 O O . PRO A 1 485 ? -0.688 8.453 38.219 1 57.94 485 PRO A O 1
ATOM 3910 N N . GLY A 1 486 ? -1.37 8.367 36.25 1 51 486 GLY A N 1
ATOM 3911 C CA . GLY A 1 486 ? -1.896 7.016 36.312 1 51 486 GLY A CA 1
ATOM 3912 C C . GLY A 1 486 ? -3.412 6.965 36.375 1 51 486 GLY A C 1
ATOM 3913 O O . GLY A 1 486 ? -4.012 5.918 36.125 1 51 486 GLY A O 1
ATOM 3914 N N . GLN A 1 487 ? -4.035 7.977 36.844 1 49.78 487 GLN A N 1
ATOM 3915 C CA . GLN A 1 487 ? -5.461 7.945 37.125 1 49.78 487 GLN A CA 1
ATOM 3916 C C . GLN A 1 487 ? -6.293 8.273 35.906 1 49.78 487 GLN A C 1
ATOM 3918 O O . GLN A 1 487 ? -7.156 9.148 35.938 1 49.78 487 GLN A O 1
ATOM 3923 N N . GLY A 1 488 ? -6.035 7.609 34.75 1 58.41 488 GLY A N 1
ATOM 3924 C CA . GLY A 1 488 ? -6.945 7.719 33.625 1 58.41 488 GLY A CA 1
ATOM 3925 C C . GLY A 1 488 ? -6.758 9 32.844 1 58.41 488 GLY A C 1
ATOM 3926 O O . GLY A 1 488 ? -7.695 9.484 32.188 1 58.41 488 GLY A O 1
ATOM 3927 N N . THR A 1 489 ? -5.688 9.641 33 1 68.44 489 THR A N 1
ATOM 3928 C CA . THR A 1 489 ? -5.469 10.914 32.312 1 68.44 489 THR A CA 1
ATOM 3929 C C . THR A 1 489 ? -4.707 10.711 31 1 68.44 489 THR A C 1
ATOM 3931 O O . THR A 1 489 ? -4.137 9.641 30.766 1 68.44 489 THR A O 1
ATOM 3934 N N . ILE A 1 490 ? -4.852 11.727 30.125 1 81.25 490 ILE A N 1
ATOM 3935 C CA . ILE A 1 490 ? -4.195 11.688 28.828 1 81.25 490 ILE A CA 1
ATOM 3936 C C . ILE A 1 490 ? -2.766 12.211 28.953 1 81.25 490 ILE A C 1
ATOM 3938 O O . ILE A 1 490 ? -1.994 12.172 27.984 1 81.25 490 ILE A O 1
ATOM 3942 N N . LEU A 1 491 ? -2.383 12.641 30.203 1 84.88 491 LEU A N 1
ATOM 3943 C CA . LEU A 1 491 ? -1.166 13.422 30.391 1 84.88 491 LEU A CA 1
ATOM 3944 C C . LEU A 1 491 ? 0.074 12.57 30.156 1 84.88 491 LEU A C 1
ATOM 3946 O O . LEU A 1 491 ? 1.049 13.031 29.562 1 84.88 491 LEU A O 1
ATOM 3950 N N . GLN A 1 492 ? 0.022 11.367 30.594 1 82.81 492 GLN A N 1
ATOM 3951 C CA . GLN A 1 492 ? 1.184 10.508 30.391 1 82.81 492 GLN A CA 1
ATOM 3952 C C . GLN A 1 492 ? 1.443 10.25 28.922 1 82.81 492 GLN A C 1
ATOM 3954 O O . GLN A 1 492 ? 2.596 10.227 28.469 1 82.81 492 GLN A O 1
ATOM 3959 N N . LEU A 1 493 ? 0.365 10.102 28.156 1 84.5 493 LEU A N 1
ATOM 3960 C CA . LEU A 1 493 ? 0.49 9.883 26.719 1 84.5 493 LEU A CA 1
ATOM 3961 C C . LEU A 1 493 ? 0.96 11.148 26.016 1 84.5 493 LEU A C 1
ATOM 3963 O O . LEU A 1 493 ? 1.765 11.078 25.078 1 84.5 493 LEU A O 1
ATOM 3967 N N . MET A 1 494 ? 0.487 12.227 26.516 1 89.5 494 MET A N 1
ATOM 3968 C CA . MET A 1 494 ? 0.828 13.516 25.922 1 89.5 494 MET A CA 1
ATOM 3969 C C . MET A 1 494 ? 2.279 13.883 26.219 1 89.5 494 MET A C 1
ATOM 3971 O O . MET A 1 494 ? 2.945 14.5 25.375 1 89.5 494 MET A O 1
ATOM 3975 N N . ALA A 1 495 ? 2.697 13.516 27.344 1 90.31 495 ALA A N 1
ATOM 3976 C CA . ALA A 1 495 ? 4.023 13.93 27.797 1 90.31 495 ALA A CA 1
ATOM 3977 C C . ALA A 1 495 ? 5.109 13.062 27.172 1 90.31 495 ALA A C 1
ATOM 3979 O O . ALA A 1 495 ? 6.258 13.492 27.031 1 90.31 495 ALA A O 1
ATOM 3980 N N . ASP A 1 496 ? 4.762 11.852 26.828 1 88.31 496 ASP A N 1
ATOM 3981 C CA . ASP A 1 496 ? 5.719 10.953 26.188 1 88.31 496 ASP A CA 1
ATOM 3982 C C . ASP A 1 496 ? 5.75 11.164 24.688 1 88.31 496 ASP A C 1
ATOM 3984 O O . ASP A 1 496 ? 4.906 10.633 23.953 1 88.31 496 ASP A O 1
ATOM 3988 N N . LEU A 1 497 ? 6.746 11.836 24.234 1 90.38 497 LEU A N 1
ATOM 3989 C CA . LEU A 1 497 ? 6.828 12.227 22.828 1 90.38 497 LEU A CA 1
ATOM 3990 C C . LEU A 1 497 ? 7.105 11.016 21.938 1 90.38 497 LEU A C 1
ATOM 3992 O O . LEU A 1 497 ? 7.059 11.117 20.719 1 90.38 497 LEU A O 1
ATOM 3996 N N . ARG A 1 498 ? 7.375 9.82 22.516 1 85.81 498 ARG A N 1
ATOM 3997 C CA . ARG A 1 498 ? 7.516 8.578 21.766 1 85.81 498 ARG A CA 1
ATOM 3998 C C . ARG A 1 498 ? 6.16 8.094 21.25 1 85.81 498 ARG A C 1
ATOM 4000 O O . ARG A 1 498 ? 6.09 7.324 20.297 1 85.81 498 ARG A O 1
ATOM 4007 N N . VAL A 1 499 ? 5.168 8.5 21.969 1 83.69 499 VAL A N 1
ATOM 4008 C CA . VAL A 1 499 ? 3.812 8.086 21.609 1 83.69 499 VAL A CA 1
ATOM 4009 C C . VAL A 1 499 ? 3.312 8.906 20.422 1 83.69 499 VAL A C 1
ATOM 4011 O O . VAL A 1 499 ? 3.258 10.133 20.484 1 83.69 499 VAL A O 1
ATOM 4014 N N . PRO A 1 500 ? 2.938 8.203 19.422 1 81.81 500 PRO A N 1
ATOM 4015 C CA . PRO A 1 500 ? 2.467 8.945 18.25 1 81.81 500 PRO A CA 1
ATOM 4016 C C . PRO A 1 500 ? 1.118 9.625 18.484 1 81.81 500 PRO A C 1
ATOM 4018 O O . PRO A 1 500 ? 0.334 9.172 19.312 1 81.81 500 PRO A O 1
ATOM 4021 N N . THR A 1 501 ? 0.947 10.609 17.672 1 83.31 501 THR A N 1
ATOM 4022 C CA . THR A 1 501 ? -0.289 11.383 17.766 1 83.31 501 THR A CA 1
ATOM 4023 C C . THR A 1 501 ? -1.501 10.492 17.5 1 83.31 501 THR A C 1
ATOM 4025 O O . THR A 1 501 ? -2.549 10.656 18.125 1 83.31 501 THR A O 1
ATOM 4028 N N . SER A 1 502 ? -1.397 9.609 16.594 1 79.38 502 SER A N 1
ATOM 4029 C CA . SER A 1 502 ? -2.504 8.727 16.234 1 79.38 502 SER A CA 1
ATOM 4030 C C . SER A 1 502 ? -2.92 7.855 17.422 1 79.38 502 SER A C 1
ATOM 4032 O O . SER A 1 502 ? -4.109 7.582 17.609 1 79.38 502 SER A O 1
ATOM 4034 N N . HIS A 1 503 ? -1.988 7.488 18.219 1 76.94 503 HIS A N 1
ATOM 4035 C CA . HIS A 1 503 ? -2.279 6.68 19.406 1 76.94 503 HIS A CA 1
ATOM 4036 C C . HIS A 1 503 ? -3.057 7.48 20.438 1 76.94 503 HIS A C 1
ATOM 4038 O O . HIS A 1 503 ? -3.951 6.945 21.109 1 76.94 503 HIS A O 1
ATOM 4044 N N . ILE A 1 504 ? -2.688 8.695 20.578 1 79.75 504 ILE A N 1
ATOM 4045 C CA . ILE A 1 504 ? -3.4 9.562 21.516 1 79.75 504 ILE A CA 1
ATOM 4046 C C . ILE A 1 504 ? -4.836 9.758 21.031 1 79.75 504 ILE A C 1
ATOM 4048 O O . ILE A 1 504 ? -5.777 9.695 21.828 1 79.75 504 ILE A O 1
ATOM 4052 N N . GLU A 1 505 ? -4.973 9.953 19.75 1 77.56 505 GLU A N 1
ATOM 4053 C CA . GLU A 1 505 ? -6.297 10.141 19.156 1 77.56 505 GLU A CA 1
ATOM 4054 C C . GLU A 1 505 ? -7.168 8.906 19.359 1 77.56 505 GLU A C 1
ATOM 4056 O O . GLU A 1 505 ? -8.367 9.023 19.625 1 77.56 505 GLU A O 1
ATOM 4061 N N . ASP A 1 506 ? -6.621 7.789 19.188 1 68.56 506 ASP A N 1
ATOM 4062 C CA . ASP A 1 506 ? -7.363 6.539 19.328 1 68.56 506 ASP A CA 1
ATOM 4063 C C . ASP A 1 506 ? -7.91 6.379 20.75 1 68.56 506 ASP A C 1
ATOM 4065 O O . ASP A 1 506 ? -8.992 5.82 20.938 1 68.56 506 ASP A O 1
ATOM 4069 N N . GLN A 1 507 ? -7.164 6.812 21.656 1 64.62 507 GLN A N 1
ATOM 4070 C CA . GLN A 1 507 ? -7.574 6.66 23.047 1 64.62 507 GLN A CA 1
ATOM 4071 C C . GLN A 1 507 ? -8.703 7.625 23.406 1 64.62 507 GLN A C 1
ATOM 4073 O O . GLN A 1 507 ? -9.5 7.359 24.312 1 64.62 507 GLN A O 1
ATOM 4078 N N . PHE A 1 508 ? -8.875 8.609 22.625 1 61.81 508 PHE A N 1
ATOM 4079 C CA . PHE A 1 508 ? -9.859 9.625 22.984 1 61.81 508 PHE A CA 1
ATOM 4080 C C . PHE A 1 508 ? -10.906 9.789 21.891 1 61.81 508 PHE A C 1
ATOM 4082 O O . PHE A 1 508 ? -11.516 10.852 21.766 1 61.81 508 PHE A O 1
ATOM 4089 N N . ARG A 1 509 ? -10.922 8.859 21.016 1 57.56 509 ARG A N 1
ATOM 4090 C CA . ARG A 1 509 ? -11.992 8.906 20.016 1 57.56 509 ARG A CA 1
ATOM 4091 C C . ARG A 1 509 ? -13.359 8.727 20.672 1 57.56 509 ARG A C 1
ATOM 4093 O O . ARG A 1 509 ? -13.523 7.887 21.562 1 57.56 509 ARG A O 1
ATOM 4100 N N . PRO A 1 510 ? -14.328 9.766 20.562 1 46.62 510 PRO A N 1
ATOM 4101 C CA . PRO A 1 510 ? -15.641 9.648 21.203 1 46.62 510 PRO A CA 1
ATOM 4102 C C . PRO A 1 510 ? -16.359 8.352 20.844 1 46.62 510 PRO A C 1
ATOM 4104 O O . PRO A 1 510 ? -17.422 8.055 21.391 1 46.62 510 PRO A O 1
ATOM 4107 N N . ASP A 1 511 ? -15.992 7.781 19.922 1 41.81 511 ASP A N 1
ATOM 4108 C CA . ASP A 1 511 ? -16.734 6.621 19.438 1 41.81 511 ASP A CA 1
ATOM 4109 C C . ASP A 1 511 ? -16.734 5.5 20.469 1 41.81 511 ASP A C 1
ATOM 4111 O O . ASP A 1 511 ? -15.68 5.09 20.953 1 41.81 511 ASP A O 1
ATOM 4115 N N . SER A 1 512 ? -17.891 5.375 21.109 1 35.53 512 SER A N 1
ATOM 4116 C CA . SER A 1 512 ? -18.25 4.359 22.094 1 35.53 512 SER A CA 1
ATOM 4117 C C . SER A 1 512 ? -17.688 2.998 21.719 1 35.53 512 SER A C 1
ATOM 4119 O O . SER A 1 512 ? -17.734 2.061 22.516 1 35.53 512 SER A O 1
ATOM 4121 N N . MET A 1 513 ? -17.688 2.754 20.562 1 33.22 513 MET A N 1
ATOM 4122 C CA . MET A 1 513 ? -17.344 1.396 20.141 1 33.22 513 MET A CA 1
ATOM 4123 C C . MET A 1 513 ? -15.906 1.054 20.531 1 33.22 513 MET A C 1
ATOM 4125 O O . MET A 1 513 ? -15.531 -0.12 20.562 1 33.22 513 MET A O 1
ATOM 4129 N N . LEU A 1 514 ? -15.094 2.037 20.5 1 37.59 514 LEU A N 1
ATOM 4130 C CA . LEU A 1 514 ? -13.719 1.807 20.938 1 37.59 514 LEU A CA 1
ATOM 4131 C C . LEU A 1 514 ? -13.641 1.702 22.453 1 37.59 514 LEU A C 1
ATOM 4133 O O . LEU A 1 514 ? -12.766 1.022 22.984 1 37.59 514 LEU A O 1
ATOM 4137 N N . HIS A 1 515 ? -14.406 2.74 23.188 1 32.53 515 HIS A N 1
ATOM 4138 C CA . HIS A 1 515 ? -14.398 2.729 24.641 1 32.53 515 HIS A CA 1
ATOM 4139 C C . HIS A 1 515 ? -15.266 1.603 25.188 1 32.53 515 HIS A C 1
ATOM 4141 O O . HIS A 1 515 ? -16.484 1.636 25.062 1 32.53 515 HIS A O 1
ATOM 4147 N N . GLY A 1 516 ? -15.047 0.417 25 1 31.03 516 GLY A N 1
ATOM 4148 C CA . GLY A 1 516 ? -15.773 -0.398 25.969 1 31.03 516 GLY A CA 1
ATOM 4149 C C . GLY A 1 516 ? -16.234 0.383 27.172 1 31.03 516 GLY A C 1
ATOM 4150 O O . GLY A 1 516 ? -15.672 1.433 27.5 1 31.03 516 GLY A O 1
ATOM 4151 N N . VAL A 1 517 ? -17.531 0.242 27.562 1 29.56 517 VAL A N 1
ATOM 4152 C CA . VAL A 1 517 ? -18 0.73 28.859 1 29.56 517 VAL A CA 1
ATOM 4153 C C . VAL A 1 517 ? -16.875 0.646 29.875 1 29.56 517 VAL A C 1
ATOM 4155 O O . VAL A 1 517 ? -16.5 -0.447 30.312 1 29.56 517 VAL A O 1
ATOM 4158 N N . ILE A 1 518 ? -15.852 1.253 29.797 1 30.61 518 ILE A N 1
ATOM 4159 C CA . ILE A 1 518 ? -15.219 1.372 31.109 1 30.61 518 ILE A CA 1
ATOM 4160 C C . ILE A 1 518 ? -16.266 1.685 32.156 1 30.61 518 ILE A C 1
ATOM 4162 O O . ILE A 1 518 ? -16.953 2.705 32.094 1 30.61 518 ILE A O 1
ATOM 4166 N N . SER A 1 519 ? -16.844 0.634 32.688 1 28.34 519 SER A N 1
ATOM 4167 C CA . SER A 1 519 ? -17.516 1.037 33.938 1 28.34 519 SER A CA 1
ATOM 4168 C C . SER A 1 519 ? -16.766 2.178 34.594 1 28.34 519 SER A C 1
ATOM 4170 O O . SER A 1 519 ? -15.531 2.219 34.594 1 28.34 519 SER A O 1
ATOM 4172 N N . PRO A 1 520 ? -17.375 3.287 35 1 30.92 520 PRO A N 1
ATOM 4173 C CA . PRO A 1 520 ? -16.719 4.383 35.719 1 30.92 520 PRO A CA 1
ATOM 4174 C C . PRO A 1 520 ? -15.508 3.926 36.531 1 30.92 520 PRO A C 1
ATOM 4176 O O . PRO A 1 520 ? -14.594 4.715 36.75 1 30.92 520 PRO A O 1
ATOM 4179 N N . GLY A 1 521 ? -15.578 2.896 37.312 1 28.98 521 GLY A N 1
ATOM 4180 C CA . GLY A 1 521 ? -14.617 2.467 38.312 1 28.98 521 GLY A CA 1
ATOM 4181 C C . GLY A 1 521 ? -13.398 1.779 37.719 1 28.98 521 GLY A C 1
ATOM 4182 O O . GLY A 1 521 ? -12.438 1.489 38.438 1 28.98 521 GLY A O 1
ATOM 4183 N N . GLN A 1 522 ? -13.625 0.882 36.75 1 30.36 522 GLN A N 1
ATOM 4184 C CA . GLN A 1 522 ? -12.453 0.06 36.469 1 30.36 522 GLN A CA 1
ATOM 4185 C C . GLN A 1 522 ? -11.5 0.762 35.531 1 30.36 522 GLN A C 1
ATOM 4187 O O . GLN A 1 522 ? -11.898 1.12 34.406 1 30.36 522 GLN A O 1
ATOM 4192 N N . SER A 1 523 ? -10.562 1.574 36 1 30.36 523 SER A N 1
ATOM 4193 C CA . SER A 1 523 ? -9.336 2.158 35.469 1 30.36 523 SER A CA 1
ATOM 4194 C C . SER A 1 523 ? -8.617 1.18 34.531 1 30.36 523 SER A C 1
ATOM 4196 O O . SER A 1 523 ? -8.164 0.122 34.969 1 30.36 523 SER A O 1
ATOM 4198 N N . VAL A 1 524 ? -9.188 0.698 33.625 1 32.91 524 VAL A N 1
ATOM 4199 C CA . VAL A 1 524 ? -8.328 -0.183 32.844 1 32.91 524 VAL A CA 1
ATOM 4200 C C . VAL A 1 524 ? -6.961 0.47 32.656 1 32.91 524 VAL A C 1
ATOM 4202 O O . VAL A 1 524 ? -6.816 1.389 31.844 1 32.91 524 VAL A O 1
ATOM 4205 N N . SER A 1 525 ? -6.211 0.838 33.688 1 31.33 525 SER A N 1
ATOM 4206 C CA . SER A 1 525 ? -4.875 1.342 34 1 31.33 525 SER A CA 1
ATOM 4207 C C . SER A 1 525 ? -3.797 0.483 33.344 1 31.33 525 SER A C 1
ATOM 4209 O O . SER A 1 525 ? -3.219 -0.393 34 1 31.33 525 SER A O 1
ATOM 4211 N N . THR A 1 526 ? -4.086 -0.234 32.25 1 33.41 526 THR A N 1
ATOM 4212 C CA . THR A 1 526 ? -2.838 -0.872 31.844 1 33.41 526 THR A CA 1
ATOM 4213 C C . THR A 1 526 ? -1.68 0.121 31.891 1 33.41 526 THR A C 1
ATOM 4215 O O . THR A 1 526 ? -0.514 -0.275 31.844 1 33.41 526 THR A O 1
ATOM 4218 N N . TYR A 1 527 ? -1.979 1.355 31.672 1 31.95 527 TYR A N 1
ATOM 4219 C CA . TYR A 1 527 ? -0.995 2.41 31.906 1 31.95 527 TYR A CA 1
ATOM 4220 C C . TYR A 1 527 ? -0.858 2.725 33.375 1 31.95 527 TYR A C 1
ATOM 4222 O O . TYR A 1 527 ? -0.188 3.689 33.75 1 31.95 527 TYR A O 1
ATOM 4230 N N . ASP A 1 528 ? -1.589 2.195 34.25 1 32.44 528 ASP A N 1
ATOM 4231 C CA . ASP A 1 528 ? -1.446 2.412 35.688 1 32.44 528 ASP A CA 1
ATOM 4232 C C . ASP A 1 528 ? -0.154 1.789 36.219 1 32.44 528 ASP A C 1
ATOM 4234 O O . ASP A 1 528 ? 0.02 1.63 37.406 1 32.44 528 ASP A O 1
ATOM 4238 N N . ASN A 1 529 ? 0.48 0.893 35.375 1 30.38 529 ASN A N 1
ATOM 4239 C CA . ASN A 1 529 ? 1.77 0.512 35.969 1 30.38 529 ASN A CA 1
ATOM 4240 C C . ASN A 1 529 ? 2.684 1.722 36.125 1 30.38 529 ASN A C 1
ATOM 4242 O O . ASN A 1 529 ? 2.992 2.418 35.156 1 30.38 529 ASN A O 1
ATOM 4246 N N . PRO A 1 530 ? 2.756 2.285 37.344 1 32.75 530 PRO A N 1
ATOM 4247 C CA . PRO A 1 530 ? 3.713 3.357 37.625 1 32.75 530 PRO A CA 1
ATOM 4248 C C . PRO A 1 530 ? 4.98 3.258 36.781 1 32.75 530 PRO A C 1
ATOM 4250 O O . PRO A 1 530 ? 5.703 4.246 36.625 1 32.75 530 PRO A O 1
ATOM 4253 N N . SER A 1 531 ? 5.555 2.027 36.656 1 29.39 531 SER A N 1
ATOM 4254 C CA . SER A 1 531 ? 6.785 1.829 35.906 1 29.39 531 SER A CA 1
ATOM 4255 C C . SER A 1 531 ? 6.535 1.983 34.406 1 29.39 531 SER A C 1
ATOM 4257 O O . SER A 1 531 ? 7.211 1.355 33.594 1 29.39 531 SER A O 1
ATOM 4259 N N . TYR A 1 532 ? 5.531 2.336 34.125 1 31.72 532 TYR A N 1
ATOM 4260 C CA . TYR A 1 532 ? 5.148 2.555 32.719 1 31.72 532 TYR A CA 1
ATOM 4261 C C . TYR A 1 532 ? 6.234 3.311 31.969 1 31.72 532 TYR A C 1
ATOM 4263 O O . TYR A 1 532 ? 6.223 3.369 30.734 1 31.72 532 TYR A O 1
ATOM 4271 N N . MET A 1 533 ? 6.781 4.25 32.719 1 32.91 533 MET A N 1
ATOM 4272 C CA . MET A 1 533 ? 7.973 4.836 32.125 1 32.91 533 MET A CA 1
ATOM 4273 C C . MET A 1 533 ? 8.961 3.75 31.703 1 32.91 533 MET A C 1
ATOM 4275 O O . MET A 1 533 ? 10.039 4.051 31.188 1 32.91 533 MET A O 1
ATOM 4279 N N . ASP A 1 534 ? 8.969 2.732 32.5 1 31.72 534 ASP A N 1
ATOM 4280 C CA . ASP A 1 534 ? 9.797 1.662 31.969 1 31.72 534 ASP A CA 1
ATOM 4281 C C . ASP A 1 534 ? 9.312 1.251 30.578 1 31.72 534 ASP A C 1
ATOM 4283 O O . ASP A 1 534 ? 8.398 0.432 30.453 1 31.72 534 ASP A O 1
ATOM 4287 N N . VAL A 1 535 ? 9.016 2.184 29.875 1 34.31 535 VAL A N 1
ATOM 4288 C CA . VAL A 1 535 ? 8.695 2.332 28.469 1 34.31 535 VAL A CA 1
ATOM 4289 C C . VAL A 1 535 ? 9.211 1.117 27.688 1 34.31 535 VAL A C 1
ATOM 4291 O O . VAL A 1 535 ? 10.398 1.031 27.375 1 34.31 535 VAL A O 1
ATOM 4294 N N . GLU A 1 536 ? 9.031 0.062 28.203 1 33.59 536 GLU A N 1
ATOM 4295 C CA . GLU A 1 536 ? 9.375 -1.094 27.375 1 33.59 536 GLU A CA 1
ATOM 4296 C C . GLU A 1 536 ? 8.992 -0.867 25.922 1 33.59 536 GLU A C 1
ATOM 4298 O O . GLU A 1 536 ? 8.32 0.114 25.594 1 33.59 536 GLU A O 1
ATOM 4303 N N . ARG A 1 537 ? 8.914 -2.104 25.109 1 35.5 537 ARG A N 1
ATOM 4304 C CA . ARG A 1 537 ? 8.977 -2.285 23.672 1 35.5 537 ARG A CA 1
ATOM 4305 C C . ARG A 1 537 ? 7.73 -1.72 22.984 1 35.5 537 ARG A C 1
ATOM 4307 O O . ARG A 1 537 ? 6.641 -2.275 23.125 1 35.5 537 ARG A O 1
ATOM 4314 N N . LEU A 1 538 ? 7.535 -0.447 23.234 1 34.56 538 LEU A N 1
ATOM 4315 C CA . LEU A 1 538 ? 6.598 0.058 22.234 1 34.56 538 LEU A CA 1
ATOM 4316 C C . LEU A 1 538 ? 6.82 -0.621 20.891 1 34.56 538 LEU A C 1
ATOM 4318 O O . LEU A 1 538 ? 7.645 -0.169 20.094 1 34.56 538 LEU A O 1
ATOM 4322 N N . ASP A 1 539 ? 6.988 -1.85 20.969 1 35.84 539 ASP A N 1
ATOM 4323 C CA . ASP A 1 539 ? 7.148 -2.574 19.703 1 35.84 539 ASP A CA 1
ATOM 4324 C C . ASP A 1 539 ? 6.039 -2.215 18.719 1 35.84 539 ASP A C 1
ATOM 4326 O O . ASP A 1 539 ? 4.859 -2.443 19 1 35.84 539 ASP A O 1
ATOM 4330 N N . THR A 1 540 ? 6.27 -1.087 18.281 1 37.78 540 THR A N 1
ATOM 4331 C CA . THR A 1 540 ? 5.387 -0.652 17.219 1 37.78 540 THR A CA 1
ATOM 4332 C C . THR A 1 540 ? 4.824 -1.853 16.453 1 37.78 540 THR A C 1
ATOM 4334 O O . THR A 1 540 ? 3.949 -1.699 15.602 1 37.78 540 THR A O 1
ATOM 4337 N N . LEU A 1 541 ? 5.605 -2.93 16.562 1 33.66 541 LEU A N 1
ATOM 4338 C CA . LEU A 1 541 ? 5.055 -4.105 15.891 1 33.66 541 LEU A CA 1
ATOM 4339 C C . LEU A 1 541 ? 4.051 -4.816 16.797 1 33.66 541 LEU A C 1
ATOM 4341 O O . LEU A 1 541 ? 4.176 -4.781 18.016 1 33.66 541 LEU A O 1
ATOM 4345 N N . LEU A 1 542 ? 3.004 -4.934 16.5 1 35.22 542 LEU A N 1
ATOM 4346 C CA . LEU A 1 542 ? 1.915 -5.621 17.188 1 35.22 542 LEU A CA 1
ATOM 4347 C C . LEU A 1 542 ? 2.457 -6.586 18.234 1 35.22 542 LEU A C 1
ATOM 4349 O O . LEU A 1 542 ? 3.332 -7.402 17.953 1 35.22 542 LEU A O 1
ATOM 4353 N N . PRO A 1 543 ? 2.422 -6.246 19.656 1 33.25 543 PRO A N 1
ATOM 4354 C CA . PRO A 1 543 ? 2.656 -7.355 20.578 1 33.25 543 PRO A CA 1
ATOM 4355 C C . PRO A 1 543 ? 1.879 -8.617 20.203 1 33.25 543 PRO A C 1
ATOM 4357 O O . PRO A 1 543 ? 0.708 -8.75 20.562 1 33.25 543 PRO A O 1
ATOM 4360 N N . VAL A 1 544 ? 1.89 -8.977 19.141 1 33.25 544 VAL A N 1
ATOM 4361 C CA . VAL A 1 544 ? 1.096 -10.172 18.891 1 33.25 544 VAL A CA 1
ATOM 4362 C C . VAL A 1 544 ? 1.27 -11.156 20.047 1 33.25 544 VAL A C 1
ATOM 4364 O O . VAL A 1 544 ? 0.373 -11.953 20.344 1 33.25 544 VAL A O 1
ATOM 4367 N N . PHE A 1 545 ? 2.562 -11.406 20.594 1 31.61 545 PHE A N 1
ATOM 4368 C CA . PHE A 1 545 ? 2.828 -12.508 21.5 1 31.61 545 PHE A CA 1
ATOM 4369 C C . PHE A 1 545 ? 3.051 -11.992 22.922 1 31.61 545 PHE A C 1
ATOM 4371 O O . PHE A 1 545 ? 4.188 -11.727 23.312 1 31.61 545 PHE A O 1
ATOM 4378 N N . ALA A 1 546 ? 2.377 -11.258 23.438 1 30.11 546 ALA A N 1
ATOM 4379 C CA . ALA A 1 546 ? 2.717 -10.898 24.812 1 30.11 546 ALA A CA 1
ATOM 4380 C C . ALA A 1 546 ? 2.881 -12.141 25.688 1 30.11 546 ALA A C 1
ATOM 4382 O O . ALA A 1 546 ? 3.887 -12.281 26.375 1 30.11 546 ALA A O 1
ATOM 4383 N N . ASP A 1 547 ? 1.699 -12.547 26.5 1 28.89 547 ASP A N 1
ATOM 4384 C CA . ASP A 1 547 ? 1.708 -13.281 27.766 1 28.89 547 ASP A CA 1
ATOM 4385 C C . ASP A 1 547 ? 2.312 -14.672 27.594 1 28.89 547 ASP A C 1
ATOM 4387 O O . ASP A 1 547 ? 2.164 -15.289 26.531 1 28.89 547 ASP A O 1
ATOM 4391 N N . ASP A 1 548 ? 3.066 -15.164 28.625 1 29.66 548 ASP A N 1
ATOM 4392 C CA . ASP A 1 548 ? 3.521 -16.484 29.062 1 29.66 548 ASP A CA 1
ATOM 4393 C C . ASP A 1 548 ? 2.414 -17.531 28.922 1 29.66 548 ASP A C 1
ATOM 4395 O O . ASP A 1 548 ? 2.625 -18.703 29.203 1 29.66 548 ASP A O 1
ATOM 4399 N N . ALA A 1 549 ? 1.158 -17.125 29.234 1 28.7 549 ALA A N 1
ATOM 4400 C CA . ALA A 1 549 ? 0.081 -18.094 29.344 1 28.7 549 ALA A CA 1
ATOM 4401 C C . ALA A 1 549 ? -0.1 -18.859 28.047 1 28.7 549 ALA A C 1
ATOM 4403 O O . ALA A 1 549 ? -0.821 -19.859 28 1 28.7 549 ALA A O 1
ATOM 4404 N N . CYS A 1 550 ? 0.11 -18.219 26.969 1 29.72 550 CYS A N 1
ATOM 4405 C CA . CYS A 1 550 ? -0.126 -19.141 25.859 1 29.72 550 CYS A CA 1
ATOM 4406 C C . CYS A 1 550 ? 0.883 -20.281 25.891 1 29.72 550 CYS A C 1
ATOM 4408 O O . CYS A 1 550 ? 0.789 -21.219 25.094 1 29.72 550 CYS A O 1
ATOM 4410 N N . PHE A 1 551 ? 1.952 -20.016 26.594 1 28.94 551 PHE A N 1
ATOM 4411 C CA . PHE A 1 551 ? 2.789 -21.203 26.688 1 28.94 551 PHE A CA 1
ATOM 4412 C C . PHE A 1 551 ? 2.273 -22.156 27.75 1 28.94 551 PHE A C 1
ATOM 4414 O O . PHE A 1 551 ? 2.83 -23.234 27.953 1 28.94 551 PHE A O 1
ATOM 4421 N N . ASP A 1 552 ? 1.638 -21.609 28.797 1 25.14 552 ASP A N 1
ATOM 4422 C CA . ASP A 1 552 ? 1.207 -22.656 29.703 1 25.14 552 ASP A CA 1
ATOM 4423 C C . ASP A 1 552 ? -0.019 -23.391 29.156 1 25.14 552 ASP A C 1
ATOM 4425 O O . ASP A 1 552 ? -1.153 -23.031 29.484 1 25.14 552 ASP A O 1
ATOM 4429 N N . MET A 1 553 ? 0.033 -23.703 27.984 1 27.58 553 MET A N 1
ATOM 4430 C CA . MET A 1 553 ? -0.953 -24.688 27.547 1 27.58 553 MET A CA 1
ATOM 4431 C C . MET A 1 553 ? -0.927 -25.922 28.438 1 27.58 553 MET A C 1
ATOM 4433 O O . MET A 1 553 ? -0.242 -26.891 28.141 1 27.58 553 MET A O 1
ATOM 4437 N N . SER A 1 554 ? -0.962 -25.766 29.734 1 23.81 554 SER A N 1
ATOM 4438 C CA . SER A 1 554 ? -1.326 -27 30.422 1 23.81 554 SER A CA 1
ATOM 4439 C C . SER A 1 554 ? -2.652 -27.547 29.906 1 23.81 554 SER A C 1
ATOM 4441 O O . SER A 1 554 ? -3.621 -26.797 29.75 1 23.81 554 SER A O 1
ATOM 4443 N N . GLN A 1 555 ? -2.615 -28.703 29.406 1 24.42 555 GLN A N 1
ATOM 4444 C CA . GLN A 1 555 ? -3.617 -29.688 28.984 1 24.42 555 GLN A CA 1
ATOM 4445 C C . GLN A 1 555 ? -4.707 -29.844 30.047 1 24.42 555 GLN A C 1
ATOM 4447 O O . GLN A 1 555 ? -4.527 -30.594 31.016 1 24.42 555 GLN A O 1
ATOM 4452 N N . ASP A 1 556 ? -5.289 -29 30.703 1 23.44 556 ASP A N 1
ATOM 4453 C CA . ASP A 1 556 ? -6.398 -29.688 31.344 1 23.44 556 ASP A CA 1
ATOM 4454 C C . ASP A 1 556 ? -7.277 -30.391 30.312 1 23.44 556 ASP A C 1
ATOM 4456 O O . ASP A 1 556 ? -7.551 -29.844 29.25 1 23.44 556 ASP A O 1
ATOM 4460 N N . GLN A 1 557 ? -7.551 -31.781 30.5 1 22.86 557 GLN A N 1
ATOM 4461 C CA . GLN A 1 557 ? -8.25 -32.875 29.812 1 22.86 557 GLN A CA 1
ATOM 4462 C C . GLN A 1 557 ? -9.711 -32.5 29.562 1 22.86 557 GLN A C 1
ATOM 4464 O O . GLN A 1 557 ? -10.547 -33.375 29.328 1 22.86 557 GLN A O 1
ATOM 4469 N N . ASP A 1 558 ? -10.266 -31.484 29.922 1 22.34 558 ASP A N 1
ATOM 4470 C CA . ASP A 1 558 ? -11.719 -31.625 30 1 22.34 558 ASP A CA 1
ATOM 4471 C C . ASP A 1 558 ? -12.297 -32.062 28.656 1 22.34 558 ASP A C 1
ATOM 4473 O O . ASP A 1 558 ? -11.867 -31.578 27.609 1 22.34 558 ASP A O 1
ATOM 4477 N N . ASN A 1 559 ? -13.07 -33.281 28.688 1 20.83 559 ASN A N 1
ATOM 4478 C CA . ASN A 1 559 ? -13.812 -34.25 27.906 1 20.83 559 ASN A CA 1
ATOM 4479 C C . ASN A 1 559 ? -14.922 -33.594 27.094 1 20.83 559 ASN A C 1
ATOM 4481 O O . ASN A 1 559 ? -15.859 -34.281 26.656 1 20.83 559 ASN A O 1
ATOM 4485 N N . TRP A 1 560 ? -14.984 -32.469 27.078 1 20.05 560 TRP A N 1
ATOM 4486 C CA . TRP A 1 560 ? -16.344 -31.969 26.922 1 20.05 560 TRP A CA 1
ATOM 4487 C C . TRP A 1 560 ? -16.953 -32.438 25.609 1 20.05 560 TRP A C 1
ATOM 4489 O O . TRP A 1 560 ? -18.109 -32.094 25.297 1 20.05 560 TRP A O 1
ATOM 4499 N N . PHE A 1 561 ? -16.125 -32.812 24.688 1 19.45 561 PHE A N 1
ATOM 4500 C CA . PHE A 1 561 ? -16.875 -32.844 23.438 1 19.45 561 PHE A CA 1
ATOM 4501 C C . PHE A 1 561 ? -17.906 -33.969 23.438 1 19.45 561 PHE A C 1
ATOM 4503 O O . PHE A 1 561 ? -17.875 -34.875 22.578 1 19.45 561 PHE A O 1
ATOM 4510 N N . ARG A 1 562 ? -18.375 -34.344 24.719 1 20.06 562 ARG A N 1
ATOM 4511 C CA . ARG A 1 562 ? -19.297 -35.469 24.562 1 20.06 562 ARG A CA 1
ATOM 4512 C C . ARG A 1 562 ? -20.594 -35.031 23.906 1 20.06 562 ARG A C 1
ATOM 4514 O O . ARG A 1 562 ? -21.578 -34.781 24.578 1 20.06 562 ARG A O 1
ATOM 4521 N N . MET A 1 563 ? -20.703 -34.031 23.234 1 18.39 563 MET A N 1
ATOM 4522 C CA . MET A 1 563 ? -22.125 -33.875 23.016 1 18.39 563 MET A CA 1
ATOM 4523 C C . MET A 1 563 ? -22.719 -35.125 22.344 1 18.39 563 MET A C 1
ATOM 4525 O O . MET A 1 563 ? -22.078 -35.719 21.469 1 18.39 563 MET A O 1
ATOM 4529 N N . PRO A 1 564 ? -23.719 -35.688 22.922 1 17.41 564 PRO A N 1
ATOM 4530 C CA . PRO A 1 564 ? -24.406 -36.875 22.469 1 17.41 564 PRO A CA 1
ATOM 4531 C C . PRO A 1 564 ? -24.781 -36.844 20.984 1 17.41 564 PRO A C 1
ATOM 4533 O O . PRO A 1 564 ? -25 -35.75 20.438 1 17.41 564 PRO A O 1
ATOM 4536 N N . LEU A 1 565 ? -24.375 -37.781 20.219 1 18.38 565 LEU A N 1
ATOM 4537 C CA . LEU A 1 565 ? -24.672 -38.188 18.844 1 18.38 565 LEU A CA 1
ATOM 4538 C C . LEU A 1 565 ? -26.172 -38.281 18.594 1 18.38 565 LEU A C 1
ATOM 4540 O O . LEU A 1 565 ? -26.844 -39.125 19.188 1 18.38 565 LEU A O 1
ATOM 4544 N N . PHE A 1 566 ? -27.016 -37.156 18.719 1 18.11 566 PHE A N 1
ATOM 4545 C CA . PHE A 1 566 ? -28.453 -37.375 18.703 1 18.11 566 PHE A CA 1
ATOM 4546 C C . PHE A 1 566 ? -28.812 -38.531 17.766 1 18.11 566 PHE A C 1
ATOM 4548 O O . PHE A 1 566 ? -28.062 -38.844 16.844 1 18.11 566 PHE A O 1
ATOM 4555 N N . ALA A 1 567 ? -30.141 -39.25 18.094 1 16.44 567 ALA A N 1
ATOM 4556 C CA . ALA A 1 567 ? -30.969 -40.406 17.891 1 16.44 567 ALA A CA 1
ATOM 4557 C C . ALA A 1 567 ? -31.25 -40.656 16.406 1 16.44 567 ALA A C 1
ATOM 4559 O O . ALA A 1 567 ? -31.141 -39.719 15.594 1 16.44 567 ALA A O 1
ATOM 4560 N N . SER A 1 568 ? -31.844 -41.875 16.078 1 17.28 568 SER A N 1
ATOM 4561 C CA . SER A 1 568 ? -32.125 -42.906 15.102 1 17.28 568 SER A CA 1
ATOM 4562 C C . SER A 1 568 ? -33 -42.375 13.969 1 17.28 568 SER A C 1
ATOM 4564 O O . SER A 1 568 ? -33.438 -41.219 14.008 1 17.28 568 SER A O 1
ATOM 4566 N N . SER A 1 569 ? -34.219 -43.094 13.742 1 18.98 569 SER A N 1
ATOM 4567 C CA . SER A 1 569 ? -34.969 -43.906 12.805 1 18.98 569 SER A CA 1
ATOM 4568 C C . SER A 1 569 ? -36.125 -43.094 12.195 1 18.98 569 SER A C 1
ATOM 4570 O O . SER A 1 569 ? -36.875 -43.594 11.367 1 18.98 569 SER A O 1
ATOM 4572 N N . ALA A 1 570 ? -36.531 -41.906 12.727 1 18.38 570 ALA A N 1
ATOM 4573 C CA . ALA A 1 570 ? -38 -41.875 12.609 1 18.38 570 ALA A CA 1
ATOM 4574 C C . ALA A 1 570 ? -38.438 -41.812 11.148 1 18.38 570 ALA A C 1
ATOM 4576 O O . ALA A 1 570 ? -39.594 -41.531 10.859 1 18.38 570 ALA A O 1
ATOM 4577 N N . TYR A 1 571 ? -37.562 -41.594 10.148 1 17.59 571 TYR A N 1
ATOM 4578 C CA . TYR A 1 571 ? -38.25 -41.719 8.867 1 17.59 571 TYR A CA 1
ATOM 4579 C C . TYR A 1 571 ? -38.75 -43.156 8.633 1 17.59 571 TYR A C 1
ATOM 4581 O O . TYR A 1 571 ? -38.188 -43.875 7.785 1 17.59 571 TYR A O 1
ATOM 4589 N N . GLN A 1 572 ? -38.906 -43.969 9.844 1 17.41 572 GLN A N 1
ATOM 4590 C CA . GLN A 1 572 ? -39.594 -45.219 9.609 1 17.41 572 GLN A CA 1
ATOM 4591 C C . GLN A 1 572 ? -40.906 -45 8.867 1 17.41 572 GLN A C 1
ATOM 4593 O O . GLN A 1 572 ? -41.156 -45.656 7.855 1 17.41 572 GLN A O 1
ATOM 4598 N N . GLN A 1 573 ? -41.969 -44.75 9.617 1 18.09 573 GLN A N 1
ATOM 4599 C CA . GLN A 1 573 ? -43.094 -45.688 9.703 1 18.09 573 GLN A CA 1
ATOM 4600 C C . GLN A 1 573 ? -44.156 -45.375 8.648 1 18.09 573 GLN A C 1
ATOM 4602 O O . GLN A 1 573 ? -45.062 -46.156 8.445 1 18.09 573 GLN A O 1
ATOM 4607 N N . PHE A 1 574 ? -44.5 -44.156 8.164 1 18.55 574 PHE A N 1
ATOM 4608 C CA . PHE A 1 574 ? -45.969 -44.281 8.117 1 18.55 574 PHE A CA 1
ATOM 4609 C C . PHE A 1 574 ? -46.375 -45.219 6.977 1 18.55 574 PHE A C 1
ATOM 4611 O O . PHE A 1 574 ? -46.469 -44.781 5.824 1 18.55 574 PHE A O 1
ATOM 4618 N N . ASN A 1 575 ? -45.469 -46.375 6.73 1 17.69 575 ASN A N 1
ATOM 4619 C CA . ASN A 1 575 ? -46.188 -47.375 5.977 1 17.69 575 ASN A CA 1
ATOM 4620 C C . ASN A 1 575 ? -47.5 -47.781 6.648 1 17.69 575 ASN A C 1
ATOM 4622 O O . ASN A 1 575 ? -47.5 -48.219 7.789 1 17.69 575 ASN A O 1
ATOM 4626 N N . ALA A 1 576 ? -48.688 -47.281 6.367 1 19.5 576 ALA A N 1
ATOM 4627 C CA . ALA A 1 576 ? -50.062 -47.75 6.629 1 19.5 576 ALA A CA 1
ATOM 4628 C C . ALA A 1 576 ? -50.25 -49.156 6.129 1 19.5 576 ALA A C 1
ATOM 4630 O O . ALA A 1 576 ? -51.312 -49.781 6.34 1 19.5 576 ALA A O 1
ATOM 4631 N N . PRO A 1 577 ? -49.281 -50.156 5.715 1 20.16 577 PRO A N 1
ATOM 4632 C CA . PRO A 1 577 ? -50.188 -51.219 5.234 1 20.16 577 PRO A CA 1
ATOM 4633 C C . PRO A 1 577 ? -51.094 -51.75 6.332 1 20.16 577 PRO A C 1
ATOM 4635 O O . PRO A 1 577 ? -50.781 -51.656 7.52 1 20.16 577 PRO A O 1
ATOM 4638 N N . GLU A 1 578 ? -52.531 -52.25 6.113 1 19.92 578 GLU A N 1
ATOM 4639 C CA . GLU A 1 578 ? -53.781 -53.062 6.266 1 19.92 578 GLU A CA 1
ATOM 4640 C C . GLU A 1 578 ? -53.438 -54.531 6.539 1 19.92 578 GLU A C 1
ATOM 4642 O O . GLU A 1 578 ? -54.344 -55.281 6.91 1 19.92 578 GLU A O 1
ATOM 4647 N N . GLN A 1 579 ? -52.5 -55.5 6.777 1 19.02 579 GLN A N 1
ATOM 4648 C CA . GLN A 1 579 ? -53.25 -56.75 6.922 1 19.02 579 GLN A CA 1
ATOM 4649 C C . GLN A 1 579 ? -54.156 -56.719 8.156 1 19.02 579 GLN A C 1
ATOM 4651 O O . GLN A 1 579 ? -55.219 -57.344 8.164 1 19.02 579 GLN A O 1
ATOM 4656 N N . GLU A 1 580 ? -54.156 -56.281 9.484 1 19.94 580 GLU A N 1
ATOM 4657 C CA . GLU A 1 580 ? -55.406 -56.75 10.086 1 19.94 580 GLU A CA 1
ATOM 4658 C C . GLU A 1 580 ? -56.562 -55.844 9.711 1 19.94 580 GLU A C 1
ATOM 4660 O O . GLU A 1 580 ? -56.406 -54.594 9.656 1 19.94 580 GLU A O 1
ATOM 4665 N N . MET B 1 1 ? -12.016 -42.656 4.336 1 29.09 1 MET B N 1
ATOM 4666 C CA . MET B 1 1 ? -13.398 -42.625 4.793 1 29.09 1 MET B CA 1
ATOM 4667 C C . MET B 1 1 ? -14.211 -41.594 4.008 1 29.09 1 MET B C 1
ATOM 4669 O O . MET B 1 1 ? -15.391 -41.812 3.719 1 29.09 1 MET B O 1
ATOM 4673 N N . LEU B 1 2 ? -13.539 -40.625 3.719 1 34.44 2 LEU B N 1
ATOM 4674 C CA . LEU B 1 2 ? -14.148 -39.469 3.09 1 34.44 2 LEU B CA 1
ATOM 4675 C C . LEU B 1 2 ? -14.477 -39.75 1.626 1 34.44 2 LEU B C 1
ATOM 4677 O O . LEU B 1 2 ? -15.492 -39.281 1.112 1 34.44 2 LEU B O 1
ATOM 4681 N N . GLU B 1 3 ? -13.617 -40.5 0.981 1 35.69 3 GLU B N 1
ATOM 4682 C CA . GLU B 1 3 ? -13.789 -40.875 -0.422 1 35.69 3 GLU B CA 1
ATOM 4683 C C . GLU B 1 3 ? -15.086 -41.656 -0.635 1 35.69 3 GLU B C 1
ATOM 4685 O O . GLU B 1 3 ? -15.828 -41.375 -1.581 1 35.69 3 GLU B O 1
ATOM 4690 N N . ASP B 1 4 ? -15.289 -42.656 0.152 1 36.69 4 ASP B N 1
ATOM 4691 C CA . ASP B 1 4 ? -16.406 -43.562 -0.098 1 36.69 4 ASP B CA 1
ATOM 4692 C C . ASP B 1 4 ? -17.734 -42.906 0.23 1 36.69 4 ASP B C 1
ATOM 4694 O O . ASP B 1 4 ? -18.75 -43.188 -0.409 1 36.69 4 ASP B O 1
ATOM 4698 N N . LYS B 1 5 ? -17.625 -41.812 1.195 1 40.84 5 LYS B N 1
ATOM 4699 C CA . LYS B 1 5 ? -18.859 -41.094 1.517 1 40.84 5 LYS B CA 1
ATOM 4700 C C . LYS B 1 5 ? -19.297 -40.219 0.35 1 40.84 5 LYS B C 1
ATOM 4702 O O . LYS B 1 5 ? -20.484 -40.031 0.116 1 40.84 5 LYS B O 1
ATOM 4707 N N . ILE B 1 6 ? -18.266 -39.719 -0.275 1 40.97 6 ILE B N 1
ATOM 4708 C CA . ILE B 1 6 ? -18.547 -38.906 -1.455 1 40.97 6 ILE B CA 1
ATOM 4709 C C . ILE B 1 6 ? -19.25 -39.781 -2.508 1 40.97 6 ILE B C 1
ATOM 4711 O O . ILE B 1 6 ? -20.234 -39.344 -3.117 1 40.97 6 ILE B O 1
ATOM 4715 N N . GLU B 1 7 ? -18.781 -41.031 -2.557 1 41 7 GLU B N 1
ATOM 4716 C CA . GLU B 1 7 ? -19.375 -41.938 -3.52 1 41 7 GLU B CA 1
ATOM 4717 C C . GLU B 1 7 ? -20.828 -42.25 -3.152 1 41 7 GLU B C 1
ATOM 4719 O O . GLU B 1 7 ? -21.688 -42.375 -4.027 1 41 7 GLU B O 1
ATOM 4724 N N . ARG B 1 8 ? -21.047 -42.25 -1.836 1 43.47 8 ARG B N 1
ATOM 4725 C CA . ARG B 1 8 ? -22.391 -42.625 -1.392 1 43.47 8 ARG B CA 1
ATOM 4726 C C . ARG B 1 8 ? -23.359 -41.438 -1.587 1 43.47 8 ARG B C 1
ATOM 4728 O O . ARG B 1 8 ? -24.5 -41.625 -2.008 1 43.47 8 ARG B O 1
ATOM 4735 N N . LEU B 1 9 ? -22.797 -40.312 -1.29 1 41.75 9 LEU B N 1
ATOM 4736 C CA . LEU B 1 9 ? -23.672 -39.156 -1.464 1 41.75 9 LEU B CA 1
ATOM 4737 C C . LEU B 1 9 ? -23.984 -38.938 -2.939 1 41.75 9 LEU B C 1
ATOM 4739 O O . LEU B 1 9 ? -25.094 -38.562 -3.291 1 41.75 9 LEU B O 1
ATOM 4743 N N . GLU B 1 10 ? -22.984 -39.188 -3.74 1 41.44 10 GLU B N 1
ATOM 4744 C CA . GLU B 1 10 ? -23.219 -39.219 -5.18 1 41.44 10 GLU B CA 1
ATOM 4745 C C . GLU B 1 10 ? -24.281 -40.25 -5.539 1 41.44 10 GLU B C 1
ATOM 4747 O O . GLU B 1 10 ? -25.141 -39.969 -6.387 1 41.44 10 GLU B O 1
ATOM 4752 N N . SER B 1 11 ? -24.141 -41.406 -4.906 1 42.81 11 SER B N 1
ATOM 4753 C CA . SER B 1 11 ? -25.094 -42.469 -5.219 1 42.81 11 SER B CA 1
ATOM 4754 C C . SER B 1 11 ? -26.484 -42.125 -4.719 1 42.81 11 SER B C 1
ATOM 4756 O O . SER B 1 11 ? -27.484 -42.406 -5.391 1 42.81 11 SER B O 1
ATOM 4758 N N . GLU B 1 12 ? -26.406 -41.406 -3.504 1 41.69 12 GLU B N 1
ATOM 4759 C CA . GLU B 1 12 ? -27.688 -41 -2.953 1 41.69 12 GLU B CA 1
ATOM 4760 C C . GLU B 1 12 ? -28.344 -39.938 -3.803 1 41.69 12 GLU B C 1
ATOM 4762 O O . GLU B 1 12 ? -29.547 -39.938 -4.004 1 41.69 12 GLU B O 1
ATOM 4767 N N . LEU B 1 13 ? -27.438 -38.938 -4.184 1 36.12 13 LEU B N 1
ATOM 4768 C CA . LEU B 1 13 ? -27.953 -37.906 -5.082 1 36.12 13 LEU B CA 1
ATOM 4769 C C . LEU B 1 13 ? -28.484 -38.531 -6.367 1 36.12 13 LEU B C 1
ATOM 4771 O O . LEU B 1 13 ? -29.469 -38.031 -6.938 1 36.12 13 LEU B O 1
ATOM 4775 N N . ARG B 1 14 ? -27.672 -39.5 -6.758 1 37.12 14 ARG B N 1
ATOM 4776 C CA . ARG B 1 14 ? -28.203 -40.281 -7.883 1 37.12 14 ARG B CA 1
ATOM 4777 C C . ARG B 1 14 ? -29.578 -40.844 -7.551 1 37.12 14 ARG B C 1
ATOM 4779 O O . ARG B 1 14 ? -30.438 -40.938 -8.43 1 37.12 14 ARG B O 1
ATOM 4786 N N . ALA B 1 15 ? -29.5 -41.188 -6.215 1 35.16 15 ALA B N 1
ATOM 4787 C CA . ALA B 1 15 ? -30.719 -41.906 -5.836 1 35.16 15 ALA B CA 1
ATOM 4788 C C . ALA B 1 15 ? -31.922 -40.969 -5.785 1 35.16 15 ALA B C 1
ATOM 4790 O O . ALA B 1 15 ? -33.062 -41.406 -6.027 1 35.16 15 ALA B O 1
ATOM 4791 N N . ILE B 1 16 ? -31.562 -39.781 -5.184 1 34.94 16 ILE B N 1
ATOM 4792 C CA . ILE B 1 16 ? -32.719 -38.875 -5.066 1 34.94 16 ILE B CA 1
ATOM 4793 C C . ILE B 1 16 ? -33.219 -38.531 -6.457 1 34.94 16 ILE B C 1
ATOM 4795 O O . ILE B 1 16 ? -34.406 -38.156 -6.617 1 34.94 16 ILE B O 1
ATOM 4799 N N . ARG B 1 17 ? -32.25 -38.312 -7.391 1 31.8 17 ARG B N 1
ATOM 4800 C CA . ARG B 1 17 ? -32.688 -38.094 -8.758 1 31.8 17 ARG B CA 1
ATOM 4801 C C . ARG B 1 17 ? -33.625 -39.188 -9.234 1 31.8 17 ARG B C 1
ATOM 4803 O O . ARG B 1 17 ? -34.188 -39.125 -10.328 1 31.8 17 ARG B O 1
ATOM 4810 N N . SER B 1 18 ? -33.375 -40.344 -8.414 1 27.61 18 SER B N 1
ATOM 4811 C CA . SER B 1 18 ? -34.156 -41.469 -8.969 1 27.61 18 SER B CA 1
ATOM 4812 C C . SER B 1 18 ? -35.625 -41.344 -8.633 1 27.61 18 SER B C 1
ATOM 4814 O O . SER B 1 18 ? -36.375 -42.312 -8.688 1 27.61 18 SER B O 1
ATOM 4816 N N . THR B 1 19 ? -35.906 -40.25 -7.852 1 25.91 19 THR B N 1
ATOM 4817 C CA . THR B 1 19 ? -37.312 -40.438 -7.473 1 25.91 19 THR B CA 1
ATOM 4818 C C . THR B 1 19 ? -38.188 -40.594 -8.711 1 25.91 19 THR B C 1
ATOM 4820 O O . THR B 1 19 ? -38.156 -39.75 -9.602 1 25.91 19 THR B O 1
ATOM 4823 N N . PRO B 1 20 ? -38.781 -41.688 -8.828 1 22.83 20 PRO B N 1
ATOM 4824 C CA . PRO B 1 20 ? -39.531 -42.281 -9.969 1 22.83 20 PRO B CA 1
ATOM 4825 C C . PRO B 1 20 ? -40.75 -41.438 -10.359 1 22.83 20 PRO B C 1
ATOM 4827 O O . PRO B 1 20 ? -41.625 -41.188 -9.523 1 22.83 20 PRO B O 1
ATOM 4830 N N . ARG B 1 21 ? -40.594 -40.188 -10.914 1 22.17 21 ARG B N 1
ATOM 4831 C CA . ARG B 1 21 ? -41.844 -39.594 -11.438 1 22.17 21 ARG B CA 1
ATOM 4832 C C . ARG B 1 21 ? -42.781 -40.656 -11.938 1 22.17 21 ARG B C 1
ATOM 4834 O O . ARG B 1 21 ? -42.344 -41.656 -12.539 1 22.17 21 ARG B O 1
ATOM 4841 N N . THR B 1 22 ? -43.938 -40.688 -11.367 1 20.89 22 THR B N 1
ATOM 4842 C CA . THR B 1 22 ? -45.125 -41.531 -11.5 1 20.89 22 THR B CA 1
ATOM 4843 C C . THR B 1 22 ? -45.469 -41.719 -12.969 1 20.89 22 THR B C 1
ATOM 4845 O O . THR B 1 22 ? -45.156 -40.875 -13.812 1 20.89 22 THR B O 1
ATOM 4848 N N . SER B 1 23 ? -46.25 -42.844 -13.273 1 20.03 23 SER B N 1
ATOM 4849 C CA . SER B 1 23 ? -46.5 -43.906 -14.242 1 20.03 23 SER B CA 1
ATOM 4850 C C . SER B 1 23 ? -47.438 -43.406 -15.359 1 20.03 23 SER B C 1
ATOM 4852 O O . SER B 1 23 ? -47.906 -44.219 -16.172 1 20.03 23 SER B O 1
ATOM 4854 N N . THR B 1 24 ? -47.719 -42.062 -15.5 1 18.94 24 THR B N 1
ATOM 4855 C CA . THR B 1 24 ? -49.031 -42 -16.156 1 18.94 24 THR B CA 1
ATOM 4856 C C . THR B 1 24 ? -49.031 -42.875 -17.406 1 18.94 24 THR B C 1
ATOM 4858 O O . THR B 1 24 ? -47.969 -43.219 -17.938 1 18.94 24 THR B O 1
ATOM 4861 N N . SER B 1 25 ? -50.125 -42.594 -18.312 1 19.95 25 SER B N 1
ATOM 4862 C CA . SER B 1 25 ? -51.031 -43.344 -19.172 1 19.95 25 SER B CA 1
ATOM 4863 C C . SER B 1 25 ? -50.312 -43.938 -20.375 1 19.95 25 SER B C 1
ATOM 4865 O O . SER B 1 25 ? -49.219 -43.469 -20.75 1 19.95 25 SER B O 1
ATOM 4867 N N . THR B 1 26 ? -50.906 -45.031 -20.969 1 19.61 26 THR B N 1
ATOM 4868 C CA . THR B 1 26 ? -50.719 -46.219 -21.781 1 19.61 26 THR B CA 1
ATOM 4869 C C . THR B 1 26 ? -50.375 -45.844 -23.219 1 19.61 26 THR B C 1
ATOM 4871 O O . THR B 1 26 ? -50.031 -46.719 -24.031 1 19.61 26 THR B O 1
ATOM 4874 N N . ASP B 1 27 ? -50.625 -44.594 -23.656 1 20 27 ASP B N 1
ATOM 4875 C CA . ASP B 1 27 ? -51.156 -44.625 -25.016 1 20 27 ASP B CA 1
ATOM 4876 C C . ASP B 1 27 ? -50.156 -45.25 -25.984 1 20 27 ASP B C 1
ATOM 4878 O O . ASP B 1 27 ? -48.969 -45.25 -25.734 1 20 27 ASP B O 1
ATOM 4882 N N . GLN B 1 28 ? -50.75 -45.75 -27.172 1 19.91 28 GLN B N 1
ATOM 4883 C CA . GLN B 1 28 ? -50.531 -46.719 -28.234 1 19.91 28 GLN B CA 1
ATOM 4884 C C . GLN B 1 28 ? -49.312 -46.312 -29.078 1 19.91 28 GLN B C 1
ATOM 4886 O O . GLN B 1 28 ? -49.156 -45.156 -29.438 1 19.91 28 GLN B O 1
ATOM 4891 N N . ALA B 1 29 ? -48.344 -47.125 -28.969 1 22.83 29 ALA B N 1
ATOM 4892 C CA . ALA B 1 29 ? -46.969 -47.062 -29.469 1 22.83 29 ALA B CA 1
ATOM 4893 C C . ALA B 1 29 ? -46.969 -46.875 -31 1 22.83 29 ALA B C 1
ATOM 4895 O O . ALA B 1 29 ? -47.312 -47.812 -31.734 1 22.83 29 ALA B O 1
ATOM 4896 N N . PRO B 1 30 ? -47.469 -45.719 -31.562 1 21.86 30 PRO B N 1
ATOM 4897 C CA . PRO B 1 30 ? -47.75 -45.906 -33 1 21.86 30 PRO B CA 1
ATOM 4898 C C . PRO B 1 30 ? -46.562 -46.5 -33.75 1 21.86 30 PRO B C 1
ATOM 4900 O O . PRO B 1 30 ? -45.406 -46.438 -33.281 1 21.86 30 PRO B O 1
ATOM 4903 N N . THR B 1 31 ? -46.906 -47.25 -34.875 1 20.3 31 THR B N 1
ATOM 4904 C CA . THR B 1 31 ? -46.312 -48.125 -35.875 1 20.3 31 THR B CA 1
ATOM 4905 C C . THR B 1 31 ? -45.125 -47.469 -36.531 1 20.3 31 THR B C 1
ATOM 4907 O O . THR B 1 31 ? -45.188 -46.312 -36.969 1 20.3 31 THR B O 1
ATOM 4910 N N . GLN B 1 32 ? -43.906 -47.906 -36.188 1 19.52 32 GLN B N 1
ATOM 4911 C CA . GLN B 1 32 ? -42.531 -47.531 -36.5 1 19.52 32 GLN B CA 1
ATOM 4912 C C . GLN B 1 32 ? -42.312 -47.531 -38.031 1 19.52 32 GLN B C 1
ATOM 4914 O O . GLN B 1 32 ? -42.25 -48.594 -38.656 1 19.52 32 GLN B O 1
ATOM 4919 N N . ASP B 1 33 ? -43.219 -46.781 -38.781 1 20.95 33 ASP B N 1
ATOM 4920 C CA . ASP B 1 33 ? -43.062 -46.938 -40.219 1 20.95 33 ASP B CA 1
ATOM 4921 C C . ASP B 1 33 ? -41.594 -46.812 -40.594 1 20.95 33 ASP B C 1
ATOM 4923 O O . ASP B 1 33 ? -40.844 -46.062 -40 1 20.95 33 ASP B O 1
ATOM 4927 N N . THR B 1 34 ? -41.156 -47.812 -41.344 1 22.58 34 THR B N 1
ATOM 4928 C CA . THR B 1 34 ? -39.906 -48.25 -41.938 1 22.58 34 THR B CA 1
ATOM 4929 C C . THR B 1 34 ? -39.281 -47.125 -42.75 1 22.58 34 THR B C 1
ATOM 4931 O O . THR B 1 34 ? -39.469 -47.062 -43.969 1 22.58 34 THR B O 1
ATOM 4934 N N . ILE B 1 35 ? -39.5 -45.844 -42.344 1 23.22 35 ILE B N 1
ATOM 4935 C CA . ILE B 1 35 ? -39.094 -45 -43.469 1 23.22 35 ILE B CA 1
ATOM 4936 C C . ILE B 1 35 ? -37.625 -45.281 -43.812 1 23.22 35 ILE B C 1
ATOM 4938 O O . ILE B 1 35 ? -36.781 -45.375 -42.938 1 23.22 35 ILE B O 1
ATOM 4942 N N . GLU B 1 36 ? -37.469 -45.812 -45.031 1 23.3 36 GLU B N 1
ATOM 4943 C CA . GLU B 1 36 ? -36.312 -46.156 -45.844 1 23.3 36 GLU B CA 1
ATOM 4944 C C . GLU B 1 36 ? -35.281 -45.031 -45.844 1 23.3 36 GLU B C 1
ATOM 4946 O O . GLU B 1 36 ? -35.562 -43.938 -46.344 1 23.3 36 GLU B O 1
ATOM 4951 N N . VAL B 1 37 ? -34.688 -44.875 -44.656 1 25.3 37 VAL B N 1
ATOM 4952 C CA . VAL B 1 37 ? -33.719 -43.781 -44.5 1 25.3 37 VAL B CA 1
ATOM 4953 C C . VAL B 1 37 ? -32.625 -43.906 -45.562 1 25.3 37 VAL B C 1
ATOM 4955 O O . VAL B 1 37 ? -31.953 -44.906 -45.656 1 25.3 37 VAL B O 1
ATOM 4958 N N . ASP B 1 38 ? -32.875 -43.219 -46.719 1 23.06 38 ASP B N 1
ATOM 4959 C CA . ASP B 1 38 ? -31.984 -43.031 -47.844 1 23.06 38 ASP B CA 1
ATOM 4960 C C . ASP B 1 38 ? -30.547 -42.812 -47.375 1 23.06 38 ASP B C 1
ATOM 4962 O O . ASP B 1 38 ? -30.328 -42.219 -46.312 1 23.06 38 ASP B O 1
ATOM 4966 N N . ASN B 1 39 ? -29.656 -43.531 -48 1 21.64 39 ASN B N 1
ATOM 4967 C CA . ASN B 1 39 ? -28.219 -43.781 -47.938 1 21.64 39 ASN B CA 1
ATOM 4968 C C . ASN B 1 39 ? -27.422 -42.5 -48 1 21.64 39 ASN B C 1
ATOM 4970 O O . ASN B 1 39 ? -26.719 -42.25 -48.969 1 21.64 39 ASN B O 1
ATOM 4974 N N . LYS B 1 40 ? -28.109 -41.281 -47.875 1 25.75 40 LYS B N 1
ATOM 4975 C CA . LYS B 1 40 ? -27.266 -40.156 -48.281 1 25.75 40 LYS B CA 1
ATOM 4976 C C . LYS B 1 40 ? -25.906 -40.219 -47.594 1 25.75 40 LYS B C 1
ATOM 4978 O O . LYS B 1 40 ? -25.828 -40.562 -46.406 1 25.75 40 LYS B O 1
ATOM 4983 N N . SER B 1 41 ? -24.875 -40.312 -48.406 1 24.14 41 SER B N 1
ATOM 4984 C CA . SER B 1 41 ? -23.438 -40.312 -48.156 1 24.14 41 SER B CA 1
ATOM 4985 C C . SER B 1 41 ? -23.047 -39.344 -47.062 1 24.14 41 SER B C 1
ATOM 4987 O O . SER B 1 41 ? -23.531 -38.219 -47.031 1 24.14 41 SER B O 1
ATOM 4989 N N . THR B 1 42 ? -22.859 -39.844 -45.938 1 26.66 42 THR B N 1
ATOM 4990 C CA . THR B 1 42 ? -22.516 -39.156 -44.719 1 26.66 42 THR B CA 1
ATOM 4991 C C . THR B 1 42 ? -21.344 -38.188 -44.969 1 26.66 42 THR B C 1
ATOM 4993 O O . THR B 1 42 ? -20.203 -38.625 -45.125 1 26.66 42 THR B O 1
ATOM 4996 N N . ASN B 1 43 ? -21.578 -37.219 -45.969 1 26.55 43 ASN B N 1
ATOM 4997 C CA . ASN B 1 43 ? -20.562 -36.219 -46.125 1 26.55 43 ASN B CA 1
ATOM 4998 C C . ASN B 1 43 ? -20.031 -35.719 -44.781 1 26.55 43 ASN B C 1
ATOM 5000 O O . ASN B 1 43 ? -20.781 -35.188 -43.969 1 26.55 43 ASN B O 1
ATOM 5004 N N . GLU B 1 44 ? -19.031 -36.438 -44.344 1 25.73 44 GLU B N 1
ATOM 5005 C CA . GLU B 1 44 ? -18.234 -36.031 -43.188 1 25.73 44 GLU B CA 1
ATOM 5006 C C . GLU B 1 44 ? -17.906 -34.562 -43.188 1 25.73 44 GLU B C 1
ATOM 5008 O O . GLU B 1 44 ? -16.984 -34.125 -43.906 1 25.73 44 GLU B O 1
ATOM 5013 N N . GLN B 1 45 ? -18.906 -33.719 -43.469 1 26.98 45 GLN B N 1
ATOM 5014 C CA . GLN B 1 45 ? -18.531 -32.312 -43.375 1 26.98 45 GLN B CA 1
ATOM 5015 C C . GLN B 1 45 ? -17.688 -32.062 -42.125 1 26.98 45 GLN B C 1
ATOM 5017 O O . GLN B 1 45 ? -18.094 -32.406 -41 1 26.98 45 GLN B O 1
ATOM 5022 N N . ALA B 1 46 ? -16.359 -31.906 -42.406 1 29.59 46 ALA B N 1
ATOM 5023 C CA . ALA B 1 46 ? -15.344 -31.453 -41.469 1 29.59 46 ALA B CA 1
ATOM 5024 C C . ALA B 1 46 ? -15.898 -30.344 -40.562 1 29.59 46 ALA B C 1
ATOM 5026 O O . ALA B 1 46 ? -16.281 -29.281 -41.062 1 29.59 46 ALA B O 1
ATOM 5027 N N . ILE B 1 47 ? -16.594 -30.75 -39.688 1 27.52 47 ILE B N 1
ATOM 5028 C CA . ILE B 1 47 ? -16.953 -29.766 -38.656 1 27.52 47 ILE B CA 1
ATOM 5029 C C . ILE B 1 47 ? -15.797 -28.797 -38.438 1 27.52 47 ILE B C 1
ATOM 5031 O O . ILE B 1 47 ? -14.727 -29.203 -38 1 27.52 47 ILE B O 1
ATOM 5035 N N . ARG B 1 48 ? -15.648 -27.891 -39.344 1 30.12 48 ARG B N 1
ATOM 5036 C CA . ARG B 1 48 ? -14.781 -26.75 -39.062 1 30.12 48 ARG B CA 1
ATOM 5037 C C . ARG B 1 48 ? -14.781 -26.391 -37.594 1 30.12 48 ARG B C 1
ATOM 5039 O O . ARG B 1 48 ? -15.82 -26.016 -37.031 1 30.12 48 ARG B O 1
ATOM 5046 N N . SER B 1 49 ? -14.031 -27.188 -36.875 1 26.89 49 SER B N 1
ATOM 5047 C CA . SER B 1 49 ? -13.797 -26.828 -35.469 1 26.89 49 SER B CA 1
ATOM 5048 C C . SER B 1 49 ? -13.773 -25.312 -35.281 1 26.89 49 SER B C 1
ATOM 5050 O O . SER B 1 49 ? -12.898 -24.641 -35.844 1 26.89 49 SER B O 1
ATOM 5052 N N . MET B 1 50 ? -14.867 -24.703 -35.375 1 29.11 50 MET B N 1
ATOM 5053 C CA . MET B 1 50 ? -14.859 -23.297 -35 1 29.11 50 MET B CA 1
ATOM 5054 C C . MET B 1 50 ? -13.844 -23.031 -33.906 1 29.11 50 MET B C 1
ATOM 5056 O O . MET B 1 50 ? -13.805 -23.75 -32.906 1 29.11 50 MET B O 1
ATOM 5060 N N . PRO B 1 51 ? -12.664 -22.484 -34.125 1 33.12 51 PRO B N 1
ATOM 5061 C CA . PRO B 1 51 ? -11.773 -22.125 -33 1 33.12 51 PRO B CA 1
ATOM 5062 C C . PRO B 1 51 ? -12.531 -21.672 -31.766 1 33.12 51 PRO B C 1
ATOM 5064 O O . PRO B 1 51 ? -13.492 -20.906 -31.875 1 33.12 51 PRO B O 1
ATOM 5067 N N . VAL B 1 52 ? -12.938 -22.469 -30.859 1 37.22 52 VAL B N 1
ATOM 5068 C CA . VAL B 1 52 ? -13.453 -22.062 -29.562 1 37.22 52 VAL B CA 1
ATOM 5069 C C . VAL B 1 52 ? -12.906 -20.688 -29.188 1 37.22 52 VAL B C 1
ATOM 5071 O O . VAL B 1 52 ? -11.703 -20.531 -28.984 1 37.22 52 VAL B O 1
ATOM 5074 N N . GLY B 1 53 ? -13.266 -19.594 -29.594 1 42.47 53 GLY B N 1
ATOM 5075 C CA . GLY B 1 53 ? -12.891 -18.219 -29.281 1 42.47 53 GLY B CA 1
ATOM 5076 C C . GLY B 1 53 ? -12.562 -18 -27.812 1 42.47 53 GLY B C 1
ATOM 5077 O O . GLY B 1 53 ? -13.344 -18.375 -26.938 1 42.47 53 GLY B O 1
ATOM 5078 N N . GLU B 1 54 ? -11.281 -18.094 -27.406 1 54.31 54 GLU B N 1
ATOM 5079 C CA . GLU B 1 54 ? -10.773 -17.875 -26.047 1 54.31 54 GLU B CA 1
ATOM 5080 C C . GLU B 1 54 ? -11.547 -16.766 -25.344 1 54.31 54 GLU B C 1
ATOM 5082 O O . GLU B 1 54 ? -11.758 -15.688 -25.906 1 54.31 54 GLU B O 1
ATOM 5087 N N . ALA B 1 55 ? -12.375 -17.109 -24.344 1 61.06 55 ALA B N 1
ATOM 5088 C CA . ALA B 1 55 ? -13.188 -16.188 -23.562 1 61.06 55 ALA B CA 1
ATOM 5089 C C . ALA B 1 55 ? -12.375 -14.969 -23.141 1 61.06 55 ALA B C 1
ATOM 5091 O O . ALA B 1 55 ? -11.211 -15.102 -22.75 1 61.06 55 ALA B O 1
ATOM 5092 N N . SER B 1 56 ? -12.797 -13.75 -23.453 1 77.06 56 SER B N 1
ATOM 5093 C CA . SER B 1 56 ? -12.211 -12.484 -23.031 1 77.06 56 SER B CA 1
ATOM 5094 C C . SER B 1 56 ? -12 -12.438 -21.516 1 77.06 56 SER B C 1
ATOM 5096 O O . SER B 1 56 ? -12.773 -13.031 -20.766 1 77.06 56 SER B O 1
ATOM 5098 N N . PRO B 1 57 ? -10.875 -11.883 -21.078 1 79.75 57 PRO B N 1
ATOM 5099 C CA . PRO B 1 57 ? -10.609 -11.773 -19.656 1 79.75 57 PRO B CA 1
ATOM 5100 C C . PRO B 1 57 ? -11.758 -11.117 -18.891 1 79.75 57 PRO B C 1
ATOM 5102 O O . PRO B 1 57 ? -12.469 -10.273 -19.438 1 79.75 57 PRO B O 1
ATOM 5105 N N . THR B 1 58 ? -11.984 -11.539 -17.766 1 80.62 58 THR B N 1
ATOM 5106 C CA . THR B 1 58 ? -13.086 -11.109 -16.922 1 80.62 58 THR B CA 1
ATOM 5107 C C . THR B 1 58 ? -13.109 -9.586 -16.797 1 80.62 58 THR B C 1
ATOM 5109 O O . THR B 1 58 ? -14.172 -8.969 -16.891 1 80.62 58 THR B O 1
ATOM 5112 N N . PHE B 1 59 ? -12.016 -8.945 -16.672 1 76.25 59 PHE B N 1
ATOM 5113 C CA . PHE B 1 59 ? -11.961 -7.504 -16.453 1 76.25 59 PHE B CA 1
ATOM 5114 C C . PHE B 1 59 ? -12.461 -6.75 -17.688 1 76.25 59 PHE B C 1
ATOM 5116 O O . PHE B 1 59 ? -13.086 -5.695 -17.562 1 76.25 59 PHE B O 1
ATOM 5123 N N . GLU B 1 60 ? -12.25 -7.305 -18.766 1 76.5 60 GLU B N 1
ATOM 5124 C CA . GLU B 1 60 ? -12.734 -6.684 -20 1 76.5 60 GLU B CA 1
ATOM 5125 C C . GLU B 1 60 ? -14.234 -6.867 -20.156 1 76.5 60 GLU B C 1
ATOM 5127 O O . GLU B 1 60 ? -14.945 -5.938 -20.547 1 76.5 60 GLU B O 1
ATOM 5132 N N . ARG B 1 61 ? -14.664 -7.98 -19.812 1 82.94 61 ARG B N 1
ATOM 5133 C CA . ARG B 1 61 ? -16.078 -8.297 -19.969 1 82.94 61 ARG B CA 1
ATOM 5134 C C . ARG B 1 61 ? -16.922 -7.504 -18.984 1 82.94 61 ARG B C 1
ATOM 5136 O O . ARG B 1 61 ? -18.047 -7.113 -19.297 1 82.94 61 ARG B O 1
ATOM 5143 N N . THR B 1 62 ? -16.375 -7.23 -17.844 1 85.56 62 THR B N 1
ATOM 5144 C CA . THR B 1 62 ? -17.172 -6.652 -16.781 1 85.56 62 THR B CA 1
ATOM 5145 C C . THR B 1 62 ? -17.203 -5.129 -16.875 1 85.56 62 THR B C 1
ATOM 5147 O O . THR B 1 62 ? -17.969 -4.469 -16.188 1 85.56 62 THR B O 1
ATOM 5150 N N . ARG B 1 63 ? -16.5 -4.535 -17.703 1 78.75 63 ARG B N 1
ATOM 5151 C CA . ARG B 1 63 ? -16.438 -3.08 -17.812 1 78.75 63 ARG B CA 1
ATOM 5152 C C . ARG B 1 63 ? -17.797 -2.502 -18.188 1 78.75 63 ARG B C 1
ATOM 5154 O O . ARG B 1 63 ? -18.203 -1.466 -17.656 1 78.75 63 ARG B O 1
ATOM 5161 N N . ARG B 1 64 ? -18.578 -3.209 -18.953 1 80 64 ARG B N 1
ATOM 5162 C CA . ARG B 1 64 ? -19.828 -2.646 -19.469 1 80 64 ARG B CA 1
ATOM 5163 C C . ARG B 1 64 ? -21.031 -3.328 -18.828 1 80 64 ARG B C 1
ATOM 5165 O O . ARG B 1 64 ? -22.172 -2.984 -19.125 1 80 64 ARG B O 1
ATOM 5172 N N . VAL B 1 65 ? -20.766 -4.184 -17.969 1 87.56 65 VAL B N 1
ATOM 5173 C CA . VAL B 1 65 ? -21.859 -4.934 -17.344 1 87.56 65 VAL B CA 1
ATOM 5174 C C . VAL B 1 65 ? -22.359 -4.191 -16.109 1 87.56 65 VAL B C 1
ATOM 5176 O O . VAL B 1 65 ? -21.578 -3.576 -15.391 1 87.56 65 VAL B O 1
ATOM 5179 N N . THR B 1 66 ? -23.594 -4.191 -15.969 1 89.88 66 THR B N 1
ATOM 5180 C CA . THR B 1 66 ? -24.172 -3.607 -14.766 1 89.88 66 THR B CA 1
ATOM 5181 C C . THR B 1 66 ? -24.109 -4.594 -13.602 1 89.88 66 THR B C 1
ATOM 5183 O O . THR B 1 66 ? -24.375 -5.785 -13.781 1 89.88 66 THR B O 1
ATOM 5186 N N . GLU B 1 67 ? -23.703 -4.141 -12.516 1 91.25 67 GLU B N 1
ATOM 5187 C CA . GLU B 1 67 ? -23.578 -5.016 -11.352 1 91.25 67 GLU B CA 1
ATOM 5188 C C . GLU B 1 67 ? -24.938 -5.375 -10.766 1 91.25 67 GLU B C 1
ATOM 5190 O O . GLU B 1 67 ? -25.844 -4.543 -10.742 1 91.25 67 GLU B O 1
ATOM 5195 N N . ARG B 1 68 ? -25.062 -6.617 -10.336 1 93.12 68 ARG B N 1
ATOM 5196 C CA . ARG B 1 68 ? -26.25 -7.117 -9.641 1 93.12 68 ARG B CA 1
ATOM 5197 C C . ARG B 1 68 ? -25.859 -7.961 -8.438 1 93.12 68 ARG B C 1
ATOM 5199 O O . ARG B 1 68 ? -24.906 -8.727 -8.492 1 93.12 68 ARG B O 1
ATOM 5206 N N . ARG B 1 69 ? -26.609 -7.828 -7.445 1 94.06 69 ARG B N 1
ATOM 5207 C CA . ARG B 1 69 ? -26.375 -8.633 -6.25 1 94.06 69 ARG B CA 1
ATOM 5208 C C . ARG B 1 69 ? -26.719 -10.094 -6.5 1 94.06 69 ARG B C 1
ATOM 5210 O O . ARG B 1 69 ? -27.828 -10.414 -6.938 1 94.06 69 ARG B O 1
ATOM 5217 N N . PRO B 1 70 ? -25.781 -10.93 -6.242 1 93.25 70 PRO B N 1
ATOM 5218 C CA . PRO B 1 70 ? -26.109 -12.352 -6.414 1 93.25 70 PRO B CA 1
ATOM 5219 C C . PRO B 1 70 ? -27.094 -12.867 -5.379 1 93.25 70 PRO B C 1
ATOM 5221 O O . PRO B 1 70 ? -27.125 -12.375 -4.25 1 93.25 70 PRO B O 1
ATOM 5224 N N . PRO B 1 71 ? -27.891 -13.844 -5.785 1 90.56 71 PRO B N 1
ATOM 5225 C CA . PRO B 1 71 ? -28.797 -14.453 -4.82 1 90.56 71 PRO B CA 1
ATOM 5226 C C . PRO B 1 71 ? -28.062 -15.086 -3.637 1 90.56 71 PRO B C 1
ATOM 5228 O O . PRO B 1 71 ? -27.031 -15.727 -3.816 1 90.56 71 PRO B O 1
ATOM 5231 N N . ALA B 1 72 ? -28.625 -14.992 -2.447 1 88.56 72 ALA B N 1
ATOM 5232 C CA . ALA B 1 72 ? -27.984 -15.414 -1.202 1 88.56 72 ALA B CA 1
ATOM 5233 C C . ALA B 1 72 ? -27.719 -16.922 -1.203 1 88.56 72 ALA B C 1
ATOM 5235 O O . ALA B 1 72 ? -26.688 -17.375 -0.706 1 88.56 72 ALA B O 1
ATOM 5236 N N . ASP B 1 73 ? -28.625 -17.672 -1.718 1 87.19 73 ASP B N 1
ATOM 5237 C CA . ASP B 1 73 ? -28.469 -19.109 -1.723 1 87.19 73 ASP B CA 1
ATOM 5238 C C . ASP B 1 73 ? -27.297 -19.547 -2.609 1 87.19 73 ASP B C 1
ATOM 5240 O O . ASP B 1 73 ? -26.578 -20.484 -2.279 1 87.19 73 ASP B O 1
ATOM 5244 N N . LEU B 1 74 ? -27.156 -18.844 -3.725 1 89.38 74 LEU B N 1
ATOM 5245 C CA . LEU B 1 74 ? -26.031 -19.125 -4.625 1 89.38 74 LEU B CA 1
ATOM 5246 C C . LEU B 1 74 ? -24.703 -18.781 -3.961 1 89.38 74 LEU B C 1
ATOM 5248 O O . LEU B 1 74 ? -23.734 -19.531 -4.086 1 89.38 74 LEU B O 1
ATOM 5252 N N . VAL B 1 75 ? -24.672 -17.688 -3.26 1 91.56 75 VAL B N 1
ATOM 5253 C CA . VAL B 1 75 ? -23.469 -17.219 -2.582 1 91.56 75 VAL B CA 1
ATOM 5254 C C . VAL B 1 75 ? -23.047 -18.234 -1.523 1 91.56 75 VAL B C 1
ATOM 5256 O O . VAL B 1 75 ? -21.859 -18.594 -1.443 1 91.56 75 VAL B O 1
ATOM 5259 N N . VAL B 1 76 ? -23.922 -18.734 -0.807 1 87.69 76 VAL B N 1
ATOM 5260 C CA . VAL B 1 76 ? -23.625 -19.672 0.271 1 87.69 76 VAL B CA 1
ATOM 5261 C C . VAL B 1 76 ? -23.25 -21.031 -0.315 1 87.69 76 VAL B C 1
ATOM 5263 O O . VAL B 1 76 ? -22.328 -21.703 0.179 1 87.69 76 VAL B O 1
ATOM 5266 N N . SER B 1 77 ? -23.875 -21.422 -1.393 1 86.88 77 SER B N 1
ATOM 5267 C CA . SER B 1 77 ? -23.609 -22.719 -2.008 1 86.88 77 SER B CA 1
ATOM 5268 C C . SER B 1 77 ? -22.203 -22.797 -2.58 1 86.88 77 SER B C 1
ATOM 5270 O O . SER B 1 77 ? -21.547 -23.828 -2.488 1 86.88 77 SER B O 1
ATOM 5272 N N . LEU B 1 78 ? -21.75 -21.719 -3.088 1 91.12 78 LEU B N 1
ATOM 5273 C CA . LEU B 1 78 ? -20.453 -21.734 -3.74 1 91.12 78 LEU B CA 1
ATOM 5274 C C . LEU B 1 78 ? -19.328 -21.656 -2.711 1 91.12 78 LEU B C 1
ATOM 5276 O O . LEU B 1 78 ? -18.172 -21.984 -3.01 1 91.12 78 LEU B O 1
ATOM 5280 N N . ALA B 1 79 ? -19.672 -21.188 -1.527 1 88.81 79 ALA B N 1
ATOM 5281 C CA . ALA B 1 79 ? -18.656 -21.031 -0.488 1 88.81 79 ALA B CA 1
ATOM 5282 C C . ALA B 1 79 ? -18.016 -22.375 -0.147 1 88.81 79 ALA B C 1
ATOM 5284 O O . ALA B 1 79 ? -16.828 -22.453 0.2 1 88.81 79 ALA B O 1
ATOM 5285 N N . SER B 1 80 ? -18.734 -23.438 -0.272 1 88.19 80 SER B N 1
ATOM 5286 C CA . SER B 1 80 ? -18.234 -24.766 0.059 1 88.19 80 SER B CA 1
ATOM 5287 C C . SER B 1 80 ? -17.172 -25.219 -0.94 1 88.19 80 SER B C 1
ATOM 5289 O O . SER B 1 80 ? -16.297 -26.031 -0.606 1 88.19 80 SER B O 1
ATOM 5291 N N . LEU B 1 81 ? -17.25 -24.703 -2.139 1 93 81 LEU B N 1
ATOM 5292 C CA . LEU B 1 81 ? -16.297 -25.094 -3.174 1 93 81 LEU B CA 1
ATOM 5293 C C . LEU B 1 81 ? -14.898 -24.594 -2.83 1 93 81 LEU B C 1
ATOM 5295 O O . LEU B 1 81 ? -13.906 -25.156 -3.297 1 93 81 LEU B O 1
ATOM 5299 N N . TYR B 1 82 ? -14.797 -23.578 -1.994 1 94.94 82 TYR B N 1
ATOM 5300 C CA . TYR B 1 82 ? -13.492 -23.094 -1.543 1 94.94 82 TYR B CA 1
ATOM 5301 C C . TYR B 1 82 ? -12.75 -24.188 -0.78 1 94.94 82 TYR B C 1
ATOM 5303 O O . TYR B 1 82 ? -11.562 -24.406 -1.002 1 94.94 82 TYR B O 1
ATOM 5311 N N . PHE B 1 83 ? -13.422 -24.859 0.068 1 91.06 83 PHE B N 1
ATOM 5312 C CA . PHE B 1 83 ? -12.789 -25.828 0.954 1 91.06 83 PHE B CA 1
ATOM 5313 C C . PHE B 1 83 ? -12.438 -27.109 0.196 1 91.06 83 PHE B C 1
ATOM 5315 O O . PHE B 1 83 ? -11.523 -27.828 0.582 1 91.06 83 PHE B O 1
ATOM 5322 N N . ARG B 1 84 ? -13.094 -27.281 -0.935 1 90.88 84 ARG B N 1
ATOM 5323 C CA . ARG B 1 84 ? -12.797 -28.453 -1.753 1 90.88 84 ARG B CA 1
ATOM 5324 C C . ARG B 1 84 ? -11.617 -28.188 -2.682 1 90.88 84 ARG B C 1
ATOM 5326 O O . ARG B 1 84 ? -10.758 -29.062 -2.863 1 90.88 84 ARG B O 1
ATOM 5333 N N . HIS B 1 85 ? -11.508 -27.016 -3.199 1 93.38 85 HIS B N 1
ATOM 5334 C CA . HIS B 1 85 ? -10.602 -26.812 -4.32 1 93.38 85 HIS B CA 1
ATOM 5335 C C . HIS B 1 85 ? -9.445 -25.891 -3.938 1 93.38 85 HIS B C 1
ATOM 5337 O O . HIS B 1 85 ? -8.359 -25.969 -4.508 1 93.38 85 HIS B O 1
ATOM 5343 N N . ILE B 1 86 ? -9.633 -24.969 -2.996 1 96.12 86 ILE B N 1
ATOM 5344 C CA . ILE B 1 86 ? -8.625 -23.953 -2.721 1 96.12 86 ILE B CA 1
ATOM 5345 C C . ILE B 1 86 ? -8.016 -24.188 -1.342 1 96.12 86 ILE B C 1
ATOM 5347 O O . ILE B 1 86 ? -6.797 -24.109 -1.176 1 96.12 86 ILE B O 1
ATOM 5351 N N . HIS B 1 87 ? -8.789 -24.625 -0.387 1 93.12 87 HIS B N 1
ATOM 5352 C CA . HIS B 1 87 ? -8.352 -24.844 0.989 1 93.12 87 HIS B CA 1
ATOM 5353 C C . HIS B 1 87 ? -7.207 -25.844 1.06 1 93.12 87 HIS B C 1
ATOM 5355 O O . HIS B 1 87 ? -6.328 -25.719 1.914 1 93.12 87 HIS B O 1
ATOM 5361 N N . PRO B 1 88 ? -7.121 -26.828 0.206 1 91.62 88 PRO B N 1
ATOM 5362 C CA . PRO B 1 88 ? -6.051 -27.812 0.295 1 91.62 88 PRO B CA 1
ATOM 5363 C C . PRO B 1 88 ? -4.664 -27.219 0.096 1 91.62 88 PRO B C 1
ATOM 5365 O O . PRO B 1 88 ? -3.674 -27.75 0.609 1 91.62 88 PRO B O 1
ATOM 5368 N N . TRP B 1 89 ? -4.621 -26.109 -0.628 1 94.75 89 TRP B N 1
ATOM 5369 C CA . TRP B 1 89 ? -3.297 -25.531 -0.846 1 94.75 89 TRP B CA 1
ATOM 5370 C C . TRP B 1 89 ? -3.197 -24.141 -0.228 1 94.75 89 TRP B C 1
ATOM 5372 O O . TRP B 1 89 ? -2.102 -23.594 -0.088 1 94.75 89 TRP B O 1
ATOM 5382 N N . PHE B 1 90 ? -4.297 -23.547 0.096 1 95.81 90 PHE B N 1
ATOM 5383 C CA . PHE B 1 90 ? -4.336 -22.234 0.727 1 95.81 90 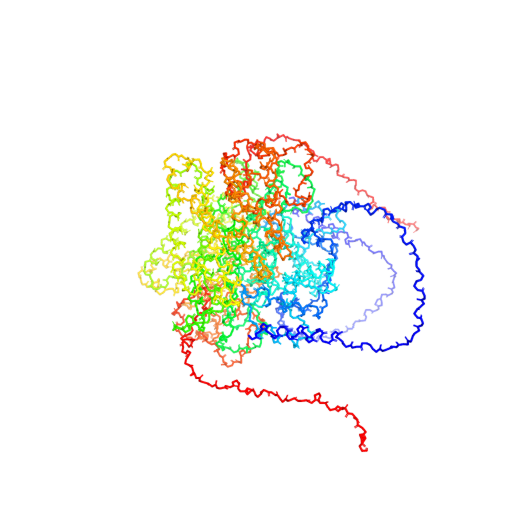PHE B CA 1
ATOM 5384 C C . PHE B 1 90 ? -5.281 -22.234 1.922 1 95.81 90 PHE B C 1
ATOM 5386 O O . PHE B 1 90 ? -6.332 -21.594 1.889 1 95.81 90 PHE B O 1
ATOM 5393 N N . PRO B 1 91 ? -4.816 -22.828 3.023 1 93.38 91 PRO B N 1
ATOM 5394 C CA . PRO B 1 91 ? -5.707 -23.141 4.148 1 93.38 91 PRO B CA 1
ATOM 5395 C C . PRO B 1 91 ? -5.715 -22.031 5.211 1 93.38 91 PRO B C 1
ATOM 5397 O O . PRO B 1 91 ? -5.648 -22.328 6.406 1 93.38 91 PRO B O 1
ATOM 5400 N N . PHE B 1 92 ? -6.066 -20.812 4.934 1 92.38 92 PHE B N 1
ATOM 5401 C CA . PHE B 1 92 ? -5.938 -19.781 5.953 1 92.38 92 PHE B CA 1
ATOM 5402 C C . PHE B 1 92 ? -7.277 -19.516 6.629 1 92.38 92 PHE B C 1
ATOM 5404 O O . PHE B 1 92 ? -7.328 -18.953 7.723 1 92.38 92 PHE B O 1
ATOM 5411 N N . LEU B 1 93 ? -8.352 -19.969 5.965 1 92.69 93 LEU B N 1
ATOM 5412 C CA . LEU B 1 93 ? -9.664 -19.75 6.555 1 92.69 93 LEU B CA 1
ATOM 5413 C C . LEU B 1 93 ? -9.984 -20.812 7.598 1 92.69 93 LEU B C 1
ATOM 5415 O O . LEU B 1 93 ? -9.672 -22 7.402 1 92.69 93 LEU B O 1
ATOM 5419 N N . ASP B 1 94 ? -10.562 -20.375 8.656 1 85.38 94 ASP B N 1
ATOM 5420 C CA . ASP B 1 94 ? -11.062 -21.312 9.672 1 85.38 94 ASP B CA 1
ATOM 5421 C C . ASP B 1 94 ? -12.336 -22.016 9.195 1 85.38 94 ASP B C 1
ATOM 5423 O O . ASP B 1 94 ? -13.406 -21.406 9.164 1 85.38 94 ASP B O 1
ATOM 5427 N N . VAL B 1 95 ? -12.227 -23.266 9.023 1 84.69 95 VAL B N 1
ATOM 5428 C CA . VAL B 1 95 ? -13.312 -24.031 8.422 1 84.69 95 VAL B CA 1
ATOM 5429 C C . VAL B 1 95 ? -14.531 -24.016 9.344 1 84.69 95 VAL B C 1
ATOM 5431 O O . VAL B 1 95 ? -15.664 -23.844 8.883 1 84.69 95 VAL B O 1
ATOM 5434 N N . GLN B 1 96 ? -14.273 -24.125 10.617 1 81.25 96 GLN B N 1
ATOM 5435 C CA . GLN B 1 96 ? -15.375 -24.203 11.578 1 81.25 96 GLN B CA 1
ATOM 5436 C C . GLN B 1 96 ? -16.125 -22.875 11.664 1 81.25 96 GLN B C 1
ATOM 5438 O O . GLN B 1 96 ? -17.359 -22.859 11.656 1 81.25 96 GLN B O 1
ATOM 5443 N N . ARG B 1 97 ? -15.375 -21.875 11.641 1 83.12 97 ARG B N 1
ATOM 5444 C CA . ARG B 1 97 ? -15.984 -20.547 11.75 1 83.12 97 ARG B CA 1
ATOM 5445 C C . ARG B 1 97 ? -16.797 -20.219 10.508 1 83.12 97 ARG B C 1
ATOM 5447 O O . ARG B 1 97 ? -17.953 -19.781 10.609 1 83.12 97 ARG B O 1
ATOM 5454 N N . VAL B 1 98 ? -16.281 -20.469 9.359 1 86.62 98 VAL B N 1
ATOM 5455 C CA . VAL B 1 98 ? -16.938 -20.109 8.109 1 86.62 98 VAL B CA 1
ATOM 5456 C C . VAL B 1 98 ? -18.156 -20.984 7.883 1 86.62 98 VAL B C 1
ATOM 5458 O O . VAL B 1 98 ? -19.203 -20.5 7.426 1 86.62 98 VAL B O 1
ATOM 5461 N N . CYS B 1 99 ? -18.062 -22.219 8.281 1 81.44 99 CYS B N 1
ATOM 5462 C CA . CYS B 1 99 ? -19.172 -23.141 8.078 1 81.44 99 CYS B CA 1
ATOM 5463 C C . CYS B 1 99 ? -20.281 -22.875 9.086 1 81.44 99 CYS B C 1
ATOM 5465 O O . CYS B 1 99 ? -21.469 -23.031 8.758 1 81.44 99 CYS B O 1
ATOM 5467 N N . ALA B 1 100 ? -19.922 -22.484 10.281 1 77.62 100 ALA B N 1
ATOM 5468 C CA . ALA B 1 100 ? -20.922 -22.172 11.297 1 77.62 100 ALA B CA 1
ATOM 5469 C C . ALA B 1 100 ? -21.75 -20.953 10.898 1 77.62 100 ALA B C 1
ATOM 5471 O O . ALA B 1 100 ? -22.953 -20.906 11.141 1 77.62 100 ALA B O 1
ATOM 5472 N N . ASP B 1 101 ? -21.156 -20.094 10.219 1 74.38 101 ASP B N 1
ATOM 5473 C CA . ASP B 1 101 ? -21.797 -18.844 9.836 1 74.38 101 ASP B CA 1
ATOM 5474 C C . ASP B 1 101 ? -22.703 -19.047 8.625 1 74.38 101 ASP B C 1
ATOM 5476 O O . ASP B 1 101 ? -23.625 -18.25 8.391 1 74.38 101 ASP B O 1
ATOM 5480 N N . MET B 1 102 ? -22.484 -20 7.793 1 69.94 102 MET B N 1
ATOM 5481 C CA . MET B 1 102 ? -23.219 -20.266 6.559 1 69.94 102 MET B CA 1
ATOM 5482 C C . MET B 1 102 ? -24.688 -20.547 6.848 1 69.94 102 MET B C 1
ATOM 5484 O O . MET B 1 102 ? -25.562 -20.156 6.078 1 69.94 102 MET B O 1
ATOM 5488 N N . GLY B 1 103 ? -25 -21.188 8.016 1 63.81 103 GLY B N 1
ATOM 5489 C CA . GLY B 1 103 ? -26.359 -21.625 8.336 1 63.81 103 GLY B CA 1
ATOM 5490 C C . GLY B 1 103 ? -27.141 -20.594 9.133 1 63.81 103 GLY B C 1
ATOM 5491 O O . GLY B 1 103 ? -28.359 -20.688 9.25 1 63.81 103 GLY B O 1
ATOM 5492 N N . SER B 1 104 ? -26.5 -19.641 9.625 1 61.28 104 SER B N 1
ATOM 5493 C CA . SER B 1 104 ? -27.141 -18.859 10.664 1 61.28 104 SER B CA 1
ATOM 5494 C C . SER B 1 104 ? -27.578 -17.484 10.133 1 61.28 104 SER B C 1
ATOM 5496 O O . SER B 1 104 ? -28.406 -16.812 10.742 1 61.28 104 SER B O 1
ATOM 5498 N N . MET B 1 105 ? -27.031 -17.078 9.062 1 62.81 105 MET B N 1
ATOM 5499 C CA . MET B 1 105 ? -27.188 -15.656 8.797 1 62.81 105 MET B CA 1
ATOM 5500 C C . MET B 1 105 ? -28.328 -15.414 7.801 1 62.81 105 MET B C 1
ATOM 5502 O O . MET B 1 105 ? -28.5 -16.188 6.852 1 62.81 105 MET B O 1
ATOM 5506 N N . ASP B 1 106 ? -29.266 -14.625 8.062 1 67.12 106 ASP B N 1
ATOM 5507 C CA . ASP B 1 106 ? -30.281 -14.156 7.125 1 67.12 106 ASP B CA 1
ATOM 5508 C C . ASP B 1 106 ? -29.625 -13.562 5.875 1 67.12 106 ASP B C 1
ATOM 5510 O O . ASP B 1 106 ? -30.047 -13.859 4.754 1 67.12 106 ASP B O 1
ATOM 5514 N N . GLU B 1 107 ? -28.5 -12.781 6.148 1 83 107 GLU B N 1
ATOM 5515 C CA . GLU B 1 107 ? -27.719 -12.219 5.059 1 83 107 GLU B CA 1
ATOM 5516 C C . GLU B 1 107 ? -26.25 -12.672 5.145 1 83 107 GLU B C 1
ATOM 5518 O O . GLU B 1 107 ? -25.641 -12.617 6.215 1 83 107 GLU B O 1
ATOM 5523 N N . PRO B 1 108 ? -25.891 -13.188 4 1 88.81 108 PRO B N 1
ATOM 5524 C CA . PRO B 1 108 ? -24.5 -13.648 4.02 1 88.81 108 PRO B CA 1
ATOM 5525 C C . PRO B 1 108 ? -23.5 -12.531 4.301 1 88.81 108 PRO B C 1
ATOM 5527 O O . PRO B 1 108 ? -23.688 -11.398 3.838 1 88.81 108 PRO B O 1
ATOM 5530 N N . ALA B 1 109 ? -22.547 -12.836 5.098 1 91.19 109 ALA B N 1
ATOM 5531 C CA . ALA B 1 109 ? -21.453 -11.898 5.344 1 91.19 109 ALA B CA 1
ATOM 5532 C C . ALA B 1 109 ? -20.656 -11.641 4.066 1 91.19 109 ALA B C 1
ATOM 5534 O O . ALA B 1 109 ? -20.75 -12.398 3.1 1 91.19 109 ALA B O 1
ATOM 5535 N N . LEU B 1 110 ? -19.953 -10.57 4.043 1 93.5 110 LEU B N 1
ATOM 5536 C CA . LEU B 1 110 ? -19.203 -10.156 2.863 1 93.5 110 LEU B CA 1
ATOM 5537 C C . LEU B 1 110 ? -18.172 -11.211 2.482 1 93.5 110 LEU B C 1
ATOM 5539 O O . LEU B 1 110 ? -17.797 -11.328 1.312 1 93.5 110 LEU B O 1
ATOM 5543 N N . LEU B 1 111 ? -17.719 -12.008 3.449 1 95.44 111 LEU B N 1
ATOM 5544 C CA . LEU B 1 111 ? -16.766 -13.086 3.184 1 95.44 111 LEU B CA 1
ATOM 5545 C C . LEU B 1 111 ? -17.328 -14.062 2.158 1 95.44 111 LEU B C 1
ATOM 5547 O O . LEU B 1 111 ? -16.609 -14.523 1.271 1 95.44 111 LEU B O 1
ATOM 5551 N N . TYR B 1 112 ? -18.578 -14.32 2.223 1 94.94 112 TYR B N 1
ATOM 5552 C CA . TYR B 1 112 ? -19.203 -15.297 1.33 1 94.94 112 TYR B CA 1
ATOM 5553 C C . TYR B 1 112 ? -19.266 -14.758 -0.096 1 94.94 112 TYR B C 1
ATOM 5555 O O . TYR B 1 112 ? -19.203 -15.531 -1.057 1 94.94 112 TYR B O 1
ATOM 5563 N N . TYR B 1 113 ? -19.344 -13.492 -0.248 1 95.25 113 TYR B N 1
ATOM 5564 C CA . TYR B 1 113 ? -19.312 -12.898 -1.582 1 95.25 113 TYR B CA 1
ATOM 5565 C C . TYR B 1 113 ? -17.906 -13.023 -2.188 1 95.25 113 TYR B C 1
ATOM 5567 O O . TYR B 1 113 ? -17.766 -13.234 -3.395 1 95.25 113 TYR B O 1
ATOM 5575 N N . ALA B 1 114 ? -16.906 -12.852 -1.344 1 97.56 114 ALA B N 1
ATOM 5576 C CA . ALA B 1 114 ? -15.531 -13.07 -1.818 1 97.56 114 ALA B CA 1
ATOM 5577 C C . ALA B 1 114 ? -15.32 -14.531 -2.219 1 97.56 114 ALA B C 1
ATOM 5579 O O . ALA B 1 114 ? -14.719 -14.812 -3.258 1 97.56 114 ALA B O 1
ATOM 5580 N N . LEU B 1 115 ? -15.828 -15.414 -1.376 1 96.94 115 LEU B N 1
ATOM 5581 C CA . LEU B 1 115 ? -15.719 -16.844 -1.671 1 96.94 115 LEU B CA 1
ATOM 5582 C C . LEU B 1 115 ? -16.484 -17.188 -2.941 1 96.94 115 LEU B C 1
ATOM 5584 O O . LEU B 1 115 ? -16.016 -18 -3.748 1 96.94 115 LEU B O 1
ATOM 5588 N N . PHE B 1 116 ? -17.688 -16.562 -3.111 1 95.38 116 PHE B N 1
ATOM 5589 C CA . PHE B 1 116 ? -18.469 -16.734 -4.332 1 95.38 116 PHE B CA 1
ATOM 5590 C C . PHE B 1 116 ? -17.641 -16.375 -5.559 1 95.38 116 PHE B C 1
ATOM 5592 O O . PHE B 1 116 ? -17.625 -17.141 -6.535 1 95.38 116 PHE B O 1
ATOM 5599 N N . GLY B 1 117 ? -16.844 -15.297 -5.523 1 96.19 117 GLY B N 1
ATOM 5600 C CA . GLY B 1 117 ? -16.047 -14.852 -6.656 1 96.19 117 GLY B CA 1
ATOM 5601 C C . GLY B 1 117 ? -14.938 -15.812 -7.008 1 96.19 117 GLY B C 1
ATOM 5602 O O . GLY B 1 117 ? -14.805 -16.234 -8.164 1 96.19 117 GLY B O 1
ATOM 5603 N N . VAL B 1 118 ? -14.148 -16.234 -6.023 1 97.44 118 VAL B N 1
ATOM 5604 C CA . VAL B 1 118 ? -12.945 -17.016 -6.27 1 97.44 118 VAL B CA 1
ATOM 5605 C C . VAL B 1 118 ? -13.32 -18.438 -6.688 1 97.44 118 VAL B C 1
ATOM 5607 O O . VAL B 1 118 ? -12.555 -19.109 -7.363 1 97.44 118 VAL B O 1
ATOM 5610 N N . THR B 1 119 ? -14.602 -18.891 -6.379 1 96.94 119 THR B N 1
ATOM 5611 C CA . THR B 1 119 ? -14.984 -20.266 -6.66 1 96.94 119 THR B CA 1
ATOM 5612 C C . THR B 1 119 ? -15.883 -20.344 -7.891 1 96.94 119 THR B C 1
ATOM 5614 O O . THR B 1 119 ? -16.312 -21.422 -8.297 1 96.94 119 THR B O 1
ATOM 5617 N N . LEU B 1 120 ? -16.172 -19.219 -8.477 1 94.94 120 LEU B N 1
ATOM 5618 C CA . LEU B 1 120 ? -17.062 -19.141 -9.641 1 94.94 120 LEU B CA 1
ATOM 5619 C C . LEU B 1 120 ? -16.625 -20.125 -10.727 1 94.94 120 LEU B C 1
ATOM 5621 O O . LEU B 1 120 ? -17.453 -20.812 -11.328 1 94.94 120 LEU B O 1
ATOM 5625 N N . PRO B 1 121 ? -15.336 -20.297 -10.969 1 94.38 121 PRO B N 1
ATOM 5626 C CA . PRO B 1 121 ? -14.906 -21.188 -12.055 1 94.38 121 PRO B CA 1
ATOM 5627 C C . PRO B 1 121 ? -15.195 -22.656 -11.766 1 94.38 121 PRO B C 1
ATOM 5629 O O . PRO B 1 121 ? -15.203 -23.469 -12.688 1 94.38 121 PRO B O 1
ATOM 5632 N N . TYR B 1 122 ? -15.406 -23 -10.539 1 94.75 122 TYR B N 1
ATOM 5633 C CA . TYR B 1 122 ? -15.617 -24.406 -10.164 1 94.75 122 TYR B CA 1
ATOM 5634 C C . TYR B 1 122 ? -17.109 -24.75 -10.164 1 94.75 122 TYR B C 1
ATOM 5636 O O . TYR B 1 122 ? -17.469 -25.906 -9.984 1 94.75 122 TYR B O 1
ATOM 5644 N N . SER B 1 123 ? -17.953 -23.719 -10.359 1 92.88 123 SER B N 1
ATOM 5645 C CA . SER B 1 123 ? -19.391 -23.938 -10.203 1 92.88 123 SER B CA 1
ATOM 5646 C C . SER B 1 123 ? -20.016 -24.406 -11.516 1 92.88 123 SER B C 1
ATOM 5648 O O . SER B 1 123 ? -19.625 -23.953 -12.594 1 92.88 123 SER B O 1
ATOM 5650 N N . PHE B 1 124 ? -21.031 -25.297 -11.352 1 88.81 124 PHE B N 1
ATOM 5651 C CA . PHE B 1 124 ? -21.797 -25.766 -12.5 1 88.81 124 PHE B CA 1
ATOM 5652 C C . PHE B 1 124 ? -23.266 -25.438 -12.336 1 88.81 124 PHE B C 1
ATOM 5654 O O . PHE B 1 124 ? -24.125 -26.062 -12.953 1 88.81 124 PHE B O 1
ATOM 5661 N N . ASP B 1 125 ? -23.484 -24.469 -11.477 1 89.69 125 ASP B N 1
ATOM 5662 C CA . ASP B 1 125 ? -24.875 -24.031 -11.273 1 89.69 125 ASP B CA 1
ATOM 5663 C C . ASP B 1 125 ? -25.453 -23.438 -12.555 1 89.69 125 ASP B C 1
ATOM 5665 O O . ASP B 1 125 ? -24.844 -22.578 -13.18 1 89.69 125 ASP B O 1
ATOM 5669 N N . SER B 1 126 ? -26.641 -23.75 -12.93 1 88.56 126 SER B N 1
ATOM 5670 C CA . SER B 1 126 ? -27.266 -23.375 -14.188 1 88.56 126 SER B CA 1
ATOM 5671 C C . SER B 1 126 ? -27.594 -21.891 -14.219 1 88.56 126 SER B C 1
ATOM 5673 O O . SER B 1 126 ? -27.75 -21.312 -15.297 1 88.56 126 SER B O 1
ATOM 5675 N N . ARG B 1 127 ? -27.688 -21.25 -13.148 1 88.81 127 ARG B N 1
ATOM 5676 C CA . ARG B 1 127 ? -28.047 -19.844 -13.07 1 88.81 127 ARG B CA 1
ATOM 5677 C C . ARG B 1 127 ? -26.844 -18.953 -13.414 1 88.81 127 ARG B C 1
ATOM 5679 O O . ARG B 1 127 ? -27 -17.75 -13.617 1 88.81 127 ARG B O 1
ATOM 5686 N N . LEU B 1 128 ? -25.734 -19.594 -13.5 1 90.75 128 LEU B N 1
ATOM 5687 C CA . LEU B 1 128 ? -24.5 -18.844 -13.695 1 90.75 128 LEU B CA 1
ATOM 5688 C C . LEU B 1 128 ? -24.047 -18.906 -15.148 1 90.75 128 LEU B C 1
ATOM 5690 O O . LEU B 1 128 ? -23.125 -19.656 -15.484 1 90.75 128 LEU B O 1
ATOM 5694 N N . ASP B 1 129 ? -24.641 -18.078 -15.945 1 88.94 129 ASP B N 1
ATOM 5695 C CA . ASP B 1 129 ? -24.094 -17.844 -17.281 1 88.94 129 ASP B CA 1
ATOM 5696 C C . ASP B 1 129 ? -23.016 -16.766 -17.25 1 88.94 129 ASP B C 1
ATOM 5698 O O . ASP B 1 129 ? -22.719 -16.203 -16.188 1 88.94 129 ASP B O 1
ATOM 5702 N N . GLN B 1 130 ? -22.484 -16.531 -18.281 1 88.25 130 GLN B N 1
ATOM 5703 C CA . GLN B 1 130 ? -21.359 -15.602 -18.312 1 88.25 130 GLN B CA 1
ATOM 5704 C C . GLN B 1 130 ? -21.781 -14.203 -17.859 1 88.25 130 GLN B C 1
ATOM 5706 O O . GLN B 1 130 ? -21.094 -13.562 -17.062 1 88.25 130 GLN B O 1
ATOM 5711 N N . ALA B 1 131 ? -22.875 -13.742 -18.312 1 88.5 131 ALA B N 1
ATOM 5712 C CA . ALA B 1 131 ? -23.344 -12.398 -18.016 1 88.5 131 ALA B CA 1
ATOM 5713 C C . ALA B 1 131 ? -23.688 -12.242 -16.531 1 88.5 131 ALA B C 1
ATOM 5715 O O . ALA B 1 131 ? -23.328 -11.25 -15.906 1 88.5 131 ALA B O 1
ATOM 5716 N N . SER B 1 132 ? -24.406 -13.203 -16.078 1 91.38 132 SER B N 1
ATOM 5717 C CA . SER B 1 132 ? -24.797 -13.141 -14.672 1 91.38 132 SER B CA 1
ATOM 5718 C C . SER B 1 132 ? -23.578 -13.266 -13.766 1 91.38 132 SER B C 1
ATOM 5720 O O . SER B 1 132 ? -23.453 -12.547 -12.766 1 91.38 132 SER B O 1
ATOM 5722 N N . SER B 1 133 ? -22.703 -14.211 -14.156 1 93.56 133 SER B N 1
ATOM 5723 C CA . SER B 1 133 ? -21.484 -14.398 -13.367 1 93.56 133 SER B CA 1
ATOM 5724 C C . SER B 1 133 ? -20.672 -13.109 -13.297 1 93.56 133 SER B C 1
ATOM 5726 O O . SER B 1 133 ? -20.188 -12.727 -12.227 1 93.56 133 SER B O 1
ATOM 5728 N N . ASP B 1 134 ? -20.578 -12.469 -14.438 1 93.44 134 ASP B N 1
ATOM 5729 C CA . ASP B 1 134 ? -19.812 -11.227 -14.5 1 93.44 134 ASP B CA 1
ATOM 5730 C C . ASP B 1 134 ? -20.469 -10.133 -13.672 1 93.44 134 ASP B C 1
ATOM 5732 O O . ASP B 1 134 ? -19.781 -9.383 -12.969 1 93.44 134 ASP B O 1
ATOM 5736 N N . SER B 1 135 ? -21.75 -10.078 -13.742 1 94.44 135 SER B N 1
ATOM 5737 C CA . SER B 1 135 ? -22.5 -9.062 -13 1 94.44 135 SER B CA 1
ATOM 5738 C C . SER B 1 135 ? -22.391 -9.289 -11.5 1 94.44 135 SER B C 1
ATOM 5740 O O . SER B 1 135 ? -22.203 -8.344 -10.734 1 94.44 135 SER B O 1
ATOM 5742 N N . PHE B 1 136 ? -22.562 -10.539 -11.109 1 95.38 136 PHE B N 1
ATOM 5743 C CA . PHE B 1 136 ? -22.5 -10.891 -9.695 1 95.38 136 PHE B CA 1
ATOM 5744 C C . PHE B 1 136 ? -21.094 -10.664 -9.141 1 95.38 136 PHE B C 1
ATOM 5746 O O . PHE B 1 136 ? -20.938 -10.172 -8.023 1 95.38 136 PHE B O 1
ATOM 5753 N N . TRP B 1 137 ? -20.141 -11.031 -9.914 1 95.75 137 TRP B N 1
ATOM 5754 C CA . TRP B 1 137 ? -18.75 -10.859 -9.492 1 95.75 137 TRP B CA 1
ATOM 5755 C C . TRP B 1 137 ? -18.406 -9.383 -9.336 1 95.75 137 TRP B C 1
ATOM 5757 O O . TRP B 1 137 ? -17.734 -8.992 -8.375 1 95.75 137 TRP B O 1
ATOM 5767 N N . LYS B 1 138 ? -18.859 -8.602 -10.289 1 95.25 138 LYS B N 1
ATOM 5768 C CA . LYS B 1 138 ? -18.625 -7.16 -10.242 1 95.25 138 LYS B CA 1
ATOM 5769 C C . LYS B 1 138 ? -19.219 -6.547 -8.977 1 95.25 138 LYS B C 1
ATOM 5771 O O . LYS B 1 138 ? -18.578 -5.719 -8.328 1 95.25 138 LYS B O 1
ATOM 5776 N N . TYR B 1 139 ? -20.375 -6.941 -8.656 1 95.31 139 TYR B N 1
ATOM 5777 C CA . TYR B 1 139 ? -21.016 -6.473 -7.438 1 95.31 139 TYR B CA 1
ATOM 5778 C C . TYR B 1 139 ? -20.203 -6.836 -6.207 1 95.31 139 TYR B C 1
ATOM 5780 O O . TYR B 1 139 ? -19.969 -6 -5.328 1 95.31 139 TYR B O 1
ATOM 5788 N N . SER B 1 140 ? -19.828 -8.078 -6.156 1 95.69 140 SER B N 1
ATOM 5789 C CA . SER B 1 140 ? -19.062 -8.57 -5.012 1 95.69 140 SER B CA 1
ATOM 5790 C C . SER B 1 140 ? -17.75 -7.816 -4.855 1 95.69 140 SER B C 1
ATOM 5792 O O . SER B 1 140 ? -17.406 -7.371 -3.758 1 95.69 140 SER B O 1
ATOM 5794 N N . LYS B 1 141 ? -17.031 -7.711 -5.914 1 96.75 141 LYS B N 1
ATOM 5795 C CA . LYS B 1 141 ? -15.734 -7.023 -5.914 1 96.75 141 LYS B CA 1
ATOM 5796 C C . LYS B 1 141 ? -15.883 -5.586 -5.418 1 96.75 141 LYS B C 1
ATOM 5798 O O . LYS B 1 141 ? -15.141 -5.152 -4.531 1 96.75 141 LYS B O 1
ATOM 5803 N N . ARG B 1 142 ? -16.844 -4.879 -5.879 1 95.88 142 ARG B N 1
ATOM 5804 C CA . ARG B 1 142 ? -17.031 -3.473 -5.535 1 95.88 142 ARG B CA 1
ATOM 5805 C C . ARG B 1 142 ? -17.438 -3.318 -4.078 1 95.88 142 ARG B C 1
ATOM 5807 O O . ARG B 1 142 ? -16.984 -2.408 -3.387 1 95.88 142 ARG B O 1
ATOM 5814 N N . SER B 1 143 ? -18.281 -4.168 -3.65 1 95.69 143 SER B N 1
ATOM 5815 C CA . SER B 1 143 ? -18.719 -4.133 -2.258 1 95.69 143 SER B CA 1
ATOM 5816 C C . SER B 1 143 ? -17.547 -4.352 -1.309 1 95.69 143 SER B C 1
ATOM 5818 O O . SER B 1 143 ? -17.469 -3.711 -0.258 1 95.69 143 SER B O 1
ATOM 5820 N N . ILE B 1 144 ? -16.688 -5.199 -1.673 1 97.06 144 ILE B N 1
ATOM 5821 C CA . ILE B 1 144 ? -15.539 -5.508 -0.84 1 97.06 144 ILE B CA 1
ATOM 5822 C C . ILE B 1 144 ? -14.586 -4.316 -0.817 1 97.06 144 ILE B C 1
ATOM 5824 O O . ILE B 1 144 ? -14.07 -3.947 0.24 1 97.06 144 ILE B O 1
ATOM 5828 N N . PHE B 1 145 ? -14.344 -3.684 -1.991 1 96.06 145 PHE B N 1
ATOM 5829 C CA . PHE B 1 145 ? -13.484 -2.51 -2.068 1 96.06 145 PHE B CA 1
ATOM 5830 C C . PHE B 1 145 ? -13.961 -1.422 -1.118 1 96.06 145 PHE B C 1
ATOM 5832 O O . PHE B 1 145 ? -13.172 -0.867 -0.35 1 96.06 145 PHE B O 1
ATOM 5839 N N . VAL B 1 146 ? -15.203 -1.204 -1.15 1 94.81 146 VAL B N 1
ATOM 5840 C CA . VAL B 1 146 ? -15.781 -0.129 -0.346 1 94.81 146 VAL B CA 1
ATOM 5841 C C . VAL B 1 146 ? -15.688 -0.487 1.136 1 94.81 146 VAL B C 1
ATOM 5843 O O . VAL B 1 146 ? -15.297 0.345 1.959 1 94.81 146 VAL B O 1
ATOM 5846 N N . ASP B 1 147 ? -15.984 -1.666 1.456 1 92.19 147 ASP B N 1
ATOM 5847 C CA . ASP B 1 147 ? -16.016 -2.092 2.852 1 92.19 147 ASP B CA 1
ATOM 5848 C C . ASP B 1 147 ? -14.625 -1.969 3.488 1 92.19 147 ASP B C 1
ATOM 5850 O O . ASP B 1 147 ? -14.492 -1.435 4.59 1 92.19 147 ASP B O 1
ATOM 5854 N N . VAL B 1 148 ? -13.633 -2.436 2.852 1 93.12 148 VAL B N 1
ATOM 5855 C CA . VAL B 1 148 ? -12.297 -2.504 3.445 1 93.12 148 VAL B CA 1
ATOM 5856 C C . VAL B 1 148 ? -11.719 -1.098 3.562 1 93.12 148 VAL B C 1
ATOM 5858 O O . VAL B 1 148 ? -10.977 -0.802 4.508 1 93.12 148 VAL B O 1
ATOM 5861 N N . LEU B 1 149 ? -12.023 -0.219 2.65 1 92.75 149 LEU B N 1
ATOM 5862 C CA . LEU B 1 149 ? -11.453 1.125 2.68 1 92.75 149 LEU B CA 1
ATOM 5863 C C . LEU B 1 149 ? -12.242 2.027 3.621 1 92.75 149 LEU B C 1
ATOM 5865 O O . LEU B 1 149 ? -11.688 2.951 4.219 1 92.75 149 LEU B O 1
ATOM 5869 N N . GLU B 1 150 ? -13.469 1.731 3.797 1 88.31 150 GLU B N 1
ATOM 5870 C CA . GLU B 1 150 ? -14.305 2.553 4.672 1 88.31 150 GLU B CA 1
ATOM 5871 C C . GLU B 1 150 ? -14.125 2.16 6.133 1 88.31 150 GLU B C 1
ATOM 5873 O O . GLU B 1 150 ? -14.117 3.02 7.016 1 88.31 150 GLU B O 1
ATOM 5878 N N . GLU B 1 151 ? -14.094 0.82 6.25 1 85.12 151 GLU B N 1
ATOM 5879 C CA . GLU B 1 151 ? -14.008 0.301 7.609 1 85.12 151 GLU B CA 1
ATOM 5880 C C . GLU B 1 151 ? -12.969 -0.813 7.707 1 85.12 151 GLU B C 1
ATOM 5882 O O . GLU B 1 151 ? -13.32 -1.983 7.871 1 85.12 151 GLU B O 1
ATOM 5887 N N . PRO B 1 152 ? -11.781 -0.375 7.777 1 88.06 152 PRO B N 1
ATOM 5888 C CA . PRO B 1 152 ? -10.75 -1.409 7.867 1 88.06 152 PRO B CA 1
ATOM 5889 C C . PRO B 1 152 ? -10.82 -2.201 9.172 1 88.06 152 PRO B C 1
ATOM 5891 O O . PRO B 1 152 ? -10.945 -1.614 10.25 1 88.06 152 PRO B O 1
ATOM 5894 N N . SER B 1 153 ? -10.914 -3.439 9.102 1 86.31 153 SER B N 1
ATOM 5895 C CA . SER B 1 153 ? -10.938 -4.398 10.195 1 86.31 153 SER B CA 1
ATOM 5896 C C . SER B 1 153 ? -10.297 -5.723 9.797 1 86.31 153 SER B C 1
ATOM 5898 O O . SER B 1 153 ? -9.961 -5.926 8.625 1 86.31 153 SER B O 1
ATOM 5900 N N . TYR B 1 154 ? -10.094 -6.625 10.742 1 87.19 154 TYR B N 1
ATOM 5901 C CA . TYR B 1 154 ? -9.539 -7.93 10.406 1 87.19 154 TYR B CA 1
ATOM 5902 C C . TYR B 1 154 ? -10.516 -8.734 9.555 1 87.19 154 TYR B C 1
ATOM 5904 O O . TYR B 1 154 ? -10.102 -9.508 8.695 1 87.19 154 TYR B O 1
ATOM 5912 N N . SER B 1 155 ? -11.805 -8.539 9.781 1 88.75 155 SER B N 1
ATOM 5913 C CA . SER B 1 155 ? -12.805 -9.227 8.969 1 88.75 155 SER B CA 1
ATOM 5914 C C . SER B 1 155 ? -12.781 -8.734 7.523 1 88.75 155 SER B C 1
ATOM 5916 O O . SER B 1 155 ? -12.82 -9.531 6.59 1 88.75 155 SER B O 1
ATOM 5918 N N . SER B 1 156 ? -12.734 -7.406 7.395 1 92.69 156 SER B N 1
ATOM 5919 C CA . SER B 1 156 ? -12.672 -6.859 6.043 1 92.69 156 SER B CA 1
ATOM 5920 C C . SER B 1 156 ? -11.359 -7.234 5.359 1 92.69 156 SER B C 1
ATOM 5922 O O . SER B 1 156 ? -11.32 -7.418 4.141 1 92.69 156 SER B O 1
ATOM 5924 N N . LEU B 1 157 ? -10.312 -7.312 6.16 1 94.62 157 LEU B N 1
ATOM 5925 C CA . LEU B 1 157 ? -9.016 -7.711 5.629 1 94.62 157 LEU B CA 1
ATOM 5926 C C . LEU B 1 157 ? -9.047 -9.156 5.141 1 94.62 157 LEU B C 1
ATOM 5928 O O . LEU B 1 157 ? -8.461 -9.484 4.105 1 94.62 157 LEU B O 1
ATOM 5932 N N . GLU B 1 158 ? -9.703 -10.008 5.906 1 95.94 158 GLU B N 1
ATOM 5933 C CA . GLU B 1 158 ? -9.883 -11.398 5.488 1 95.94 158 GLU B CA 1
ATOM 5934 C C . GLU B 1 158 ? -10.609 -11.484 4.152 1 95.94 158 GLU B C 1
ATOM 5936 O O . GLU B 1 158 ? -10.203 -12.242 3.266 1 95.94 158 GLU B O 1
ATOM 5941 N N . VAL B 1 159 ? -11.664 -10.727 4.012 1 97.38 159 VAL B N 1
ATOM 5942 C CA . VAL B 1 159 ? -12.461 -10.68 2.791 1 97.38 159 VAL B CA 1
ATOM 5943 C C . VAL B 1 159 ? -11.602 -10.195 1.629 1 97.38 159 VAL B C 1
ATOM 5945 O O . VAL B 1 159 ? -11.625 -10.773 0.541 1 97.38 159 VAL B O 1
ATOM 5948 N N . LEU B 1 160 ? -10.828 -9.141 1.871 1 98.19 160 LEU B N 1
ATOM 5949 C CA . LEU B 1 160 ? -9.953 -8.586 0.844 1 98.19 160 LEU B CA 1
ATOM 5950 C C . LEU B 1 160 ? -8.906 -9.609 0.417 1 98.19 160 LEU B C 1
ATOM 5952 O O . LEU B 1 160 ? -8.539 -9.672 -0.759 1 98.19 160 LEU B O 1
ATOM 5956 N N . THR B 1 161 ? -8.391 -10.359 1.331 1 98.19 161 THR B N 1
ATOM 5957 C CA . THR B 1 161 ? -7.371 -11.359 1.037 1 98.19 161 THR B CA 1
ATOM 5958 C C . THR B 1 161 ? -7.895 -12.383 0.034 1 98.19 161 THR B C 1
ATOM 5960 O O . THR B 1 161 ? -7.191 -12.75 -0.912 1 98.19 161 THR B O 1
ATOM 5963 N N . VAL B 1 162 ? -9.109 -12.82 0.249 1 98.44 162 VAL B N 1
ATOM 5964 C CA . VAL B 1 162 ? -9.727 -13.758 -0.682 1 98.44 162 VAL B CA 1
ATOM 5965 C C . VAL B 1 162 ? -9.875 -13.102 -2.053 1 98.44 162 VAL B C 1
ATOM 5967 O O . VAL B 1 162 ? -9.664 -13.742 -3.082 1 98.44 162 VAL B O 1
ATOM 5970 N N . LEU B 1 163 ? -10.266 -11.852 -2.037 1 98.44 163 LEU B N 1
ATOM 5971 C CA . LEU B 1 163 ? -10.422 -11.148 -3.305 1 98.44 163 LEU B CA 1
ATOM 5972 C C . LEU B 1 163 ? -9.078 -11 -4.016 1 98.44 163 LEU B C 1
ATOM 5974 O O . LEU B 1 163 ? -9 -11.141 -5.238 1 98.44 163 LEU B O 1
ATOM 5978 N N . VAL B 1 164 ? -8.031 -10.68 -3.285 1 98.25 164 VAL B N 1
ATOM 5979 C CA . VAL B 1 164 ? -6.703 -10.547 -3.879 1 98.25 164 VAL B CA 1
ATOM 5980 C C . VAL B 1 164 ? -6.285 -11.875 -4.508 1 98.25 164 VAL B C 1
ATOM 5982 O O . VAL B 1 164 ? -5.684 -11.898 -5.582 1 98.25 164 VAL B O 1
ATOM 5985 N N . LEU B 1 165 ? -6.551 -12.961 -3.83 1 98.44 165 LEU B N 1
ATOM 5986 C CA . LEU B 1 165 ? -6.297 -14.273 -4.402 1 98.44 165 LEU B CA 1
ATOM 5987 C C . LEU B 1 165 ? -7.027 -14.438 -5.73 1 98.44 165 LEU B C 1
ATOM 5989 O O . LEU B 1 165 ? -6.449 -14.922 -6.707 1 98.44 165 LEU B O 1
ATOM 5993 N N . ASP B 1 166 ? -8.234 -14.055 -5.754 1 97.88 166 ASP B N 1
ATOM 5994 C CA . ASP B 1 166 ? -9.062 -14.148 -6.953 1 97.88 166 ASP B CA 1
ATOM 5995 C C . ASP B 1 166 ? -8.492 -13.281 -8.078 1 97.88 166 ASP B C 1
ATOM 5997 O O . ASP B 1 166 ? -8.305 -13.758 -9.195 1 97.88 166 ASP B O 1
ATOM 6001 N N . LEU B 1 167 ? -8.203 -12.039 -7.766 1 96.69 167 LEU B N 1
ATOM 6002 C CA . LEU B 1 167 ? -7.711 -11.094 -8.758 1 96.69 167 LEU B CA 1
ATOM 6003 C C . LEU B 1 167 ? -6.363 -11.539 -9.312 1 96.69 167 LEU B C 1
ATOM 6005 O O . LEU B 1 167 ? -6.121 -11.445 -10.516 1 96.69 167 LEU B O 1
ATOM 6009 N N . SER B 1 168 ? -5.5 -12.016 -8.484 1 96.12 168 SER B N 1
ATOM 6010 C CA . SER B 1 168 ? -4.164 -12.422 -8.906 1 96.12 168 SER B CA 1
ATOM 6011 C C . SER B 1 168 ? -4.219 -13.664 -9.789 1 96.12 168 SER B C 1
ATOM 6013 O O . SER B 1 168 ? -3.287 -13.938 -10.547 1 96.12 168 SER B O 1
ATOM 6015 N N . GLY B 1 169 ? -5.277 -14.445 -9.625 1 96.31 169 GLY B N 1
ATOM 6016 C CA . GLY B 1 169 ? -5.473 -15.586 -10.516 1 96.31 169 GLY B CA 1
ATOM 6017 C C . GLY B 1 169 ? -6 -15.195 -11.883 1 96.31 169 GLY B C 1
ATOM 6018 O O . GLY B 1 169 ? -6.066 -16.031 -12.789 1 96.31 169 GLY B O 1
ATOM 6019 N N . MET B 1 170 ? -6.305 -13.906 -12.023 1 93.06 170 MET B N 1
ATOM 6020 C CA . MET B 1 170 ? -6.887 -13.438 -13.281 1 93.06 170 MET B CA 1
ATOM 6021 C C . MET B 1 170 ? -5.859 -12.664 -14.102 1 93.06 170 MET B C 1
ATOM 6023 O O . MET B 1 170 ? -5.809 -12.805 -15.328 1 93.06 170 MET B O 1
ATOM 6027 N N . THR B 1 171 ? -5.059 -11.828 -13.359 1 88.81 171 THR B N 1
ATOM 6028 C CA . THR B 1 171 ? -4.148 -10.977 -14.117 1 88.81 171 THR B CA 1
ATOM 6029 C C . THR B 1 171 ? -2.973 -10.539 -13.242 1 88.81 171 THR B C 1
ATOM 6031 O O . THR B 1 171 ? -3.035 -10.625 -12.016 1 88.81 171 THR B O 1
ATOM 6034 N N . HIS B 1 172 ? -1.913 -10.18 -13.93 1 86.81 172 HIS B N 1
ATOM 6035 C CA . HIS B 1 172 ? -0.786 -9.555 -13.25 1 86.81 172 HIS B CA 1
ATOM 6036 C C . HIS B 1 172 ? -0.866 -8.031 -13.344 1 86.81 172 HIS B C 1
ATOM 6038 O O . HIS B 1 172 ? 0.076 -7.332 -12.969 1 86.81 172 HIS B O 1
ATOM 6044 N N . GLY B 1 173 ? -1.94 -7.508 -13.734 1 81.31 173 GLY B N 1
ATOM 6045 C CA . GLY B 1 173 ? -2.094 -6.094 -14.023 1 81.31 173 GLY B CA 1
ATOM 6046 C C . GLY B 1 173 ? -2.273 -5.242 -12.781 1 81.31 173 GLY B C 1
ATOM 6047 O O . GLY B 1 173 ? -2.17 -5.738 -11.664 1 81.31 173 GLY B O 1
ATOM 6048 N N . PRO B 1 174 ? -2.459 -3.945 -12.93 1 82.25 174 PRO B N 1
ATOM 6049 C CA . PRO B 1 174 ? -2.559 -2.988 -11.828 1 82.25 174 PRO B CA 1
ATOM 6050 C C . PRO B 1 174 ? -3.781 -3.232 -10.945 1 82.25 174 PRO B C 1
ATOM 6052 O O . PRO B 1 174 ? -3.826 -2.762 -9.805 1 82.25 174 PRO B O 1
ATOM 6055 N N . GLN B 1 175 ? -4.758 -3.955 -11.453 1 88.81 175 GLN B N 1
ATOM 6056 C CA . GLN B 1 175 ? -5.961 -4.246 -10.68 1 88.81 175 GLN B CA 1
ATOM 6057 C C . GLN B 1 175 ? -5.629 -5.062 -9.438 1 88.81 175 GLN B C 1
ATOM 6059 O O . GLN B 1 175 ? -6.422 -5.113 -8.492 1 88.81 175 GLN B O 1
ATOM 6064 N N . VAL B 1 176 ? -4.477 -5.68 -9.531 1 92.5 176 VAL B N 1
ATOM 6065 C CA . VAL B 1 176 ? -4.078 -6.531 -8.414 1 92.5 176 VAL B CA 1
ATOM 6066 C C . VAL B 1 176 ? -3.242 -5.723 -7.422 1 92.5 176 VAL B C 1
ATOM 6068 O O . VAL B 1 176 ? -3.227 -6.023 -6.227 1 92.5 176 VAL B O 1
ATOM 6071 N N . TRP B 1 177 ? -2.607 -4.645 -7.832 1 90.56 177 TRP B N 1
ATOM 6072 C CA . TRP B 1 177 ? -1.61 -3.941 -7.031 1 90.56 177 TRP B CA 1
ATOM 6073 C C . TRP B 1 177 ? -2.273 -3.145 -5.914 1 90.56 177 TRP B C 1
ATOM 6075 O O . TRP B 1 177 ? -1.824 -3.184 -4.766 1 90.56 177 TRP B O 1
ATOM 6085 N N . GLY B 1 178 ? -3.314 -2.447 -6.289 1 92.5 178 GLY B N 1
ATOM 6086 C CA . GLY B 1 178 ? -4.012 -1.629 -5.305 1 92.5 178 GLY B CA 1
ATOM 6087 C C . GLY B 1 178 ? -4.52 -2.426 -4.121 1 92.5 178 GLY B C 1
ATOM 6088 O O . GLY B 1 178 ? -4.137 -2.162 -2.979 1 92.5 178 GLY B O 1
ATOM 6089 N N . PRO B 1 179 ? -5.332 -3.42 -4.406 1 96.19 179 PRO B N 1
ATOM 6090 C CA . PRO B 1 179 ? -5.844 -4.246 -3.311 1 96.19 179 PRO B CA 1
ATOM 6091 C C . PRO B 1 179 ? -4.734 -4.906 -2.498 1 96.19 179 PRO B C 1
ATOM 6093 O O . PRO B 1 179 ? -4.836 -5.004 -1.271 1 96.19 179 PRO B O 1
ATOM 6096 N N . LEU B 1 180 ? -3.707 -5.359 -3.176 1 96.12 180 LEU B N 1
ATOM 6097 C CA . LEU B 1 180 ? -2.594 -5.961 -2.449 1 96.12 180 LEU B CA 1
ATOM 6098 C C . LEU B 1 180 ? -1.92 -4.941 -1.539 1 96.12 180 LEU B C 1
ATOM 6100 O O . LEU B 1 180 ? -1.541 -5.266 -0.411 1 96.12 180 LEU B O 1
ATOM 6104 N N . ALA B 1 181 ? -1.779 -3.75 -2.002 1 93.88 181 ALA B N 1
ATOM 6105 C CA . ALA B 1 181 ? -1.171 -2.693 -1.198 1 93.88 181 ALA B CA 1
ATOM 6106 C C . ALA B 1 181 ? -1.989 -2.422 0.061 1 93.88 181 ALA B C 1
ATOM 6108 O O . ALA B 1 181 ? -1.431 -2.254 1.147 1 93.88 181 ALA B O 1
ATOM 6109 N N . VAL B 1 182 ? -3.27 -2.367 -0.107 1 95.62 182 VAL B N 1
ATOM 6110 C CA . VAL B 1 182 ? -4.148 -2.158 1.039 1 95.62 182 VAL B CA 1
ATOM 6111 C C . VAL B 1 182 ? -3.986 -3.309 2.031 1 95.62 182 VAL B C 1
ATOM 6113 O O . VAL B 1 182 ? -3.854 -3.084 3.236 1 95.62 182 VAL B O 1
ATOM 6116 N N . ALA B 1 183 ? -3.969 -4.508 1.486 1 95.5 183 ALA B N 1
ATOM 6117 C CA . ALA B 1 183 ? -3.902 -5.691 2.338 1 95.5 183 ALA B CA 1
ATOM 6118 C C . ALA B 1 183 ? -2.604 -5.719 3.139 1 95.5 183 ALA B C 1
ATOM 6120 O O . ALA B 1 183 ? -2.619 -5.965 4.348 1 95.5 183 ALA B O 1
ATOM 6121 N N . THR B 1 184 ? -1.51 -5.512 2.52 1 92 184 THR B N 1
ATOM 6122 C CA . THR B 1 184 ? -0.224 -5.586 3.205 1 92 184 THR B CA 1
ATOM 6123 C C . THR B 1 184 ? -0.082 -4.453 4.215 1 92 184 THR B C 1
ATOM 6125 O O . THR B 1 184 ? 0.463 -4.645 5.301 1 92 184 THR B O 1
ATOM 6128 N N . LYS B 1 185 ? -0.589 -3.258 3.842 1 89.75 185 LYS B N 1
ATOM 6129 C CA . LYS B 1 185 ? -0.523 -2.129 4.766 1 89.75 185 LYS B CA 1
ATOM 6130 C C . LYS B 1 185 ? -1.35 -2.396 6.02 1 89.75 185 LYS B C 1
ATOM 6132 O O . LYS B 1 185 ? -0.873 -2.191 7.137 1 89.75 185 LYS B O 1
ATOM 6137 N N . LEU B 1 186 ? -2.551 -2.836 5.836 1 88.25 186 LEU B N 1
ATOM 6138 C CA . LEU B 1 186 ? -3.438 -3.088 6.965 1 88.25 186 LEU B CA 1
ATOM 6139 C C . LEU B 1 186 ? -2.939 -4.266 7.797 1 88.25 186 LEU B C 1
ATOM 6141 O O . LEU B 1 186 ? -3.113 -4.285 9.016 1 88.25 186 LEU B O 1
ATOM 6145 N N . ALA B 1 187 ? -2.289 -5.234 7.18 1 87.19 187 ALA B N 1
ATOM 6146 C CA . ALA B 1 187 ? -1.766 -6.395 7.898 1 87.19 187 ALA B CA 1
ATOM 6147 C C . ALA B 1 187 ? -0.713 -5.977 8.922 1 87.19 187 ALA B C 1
ATOM 6149 O O . ALA B 1 187 ? -0.572 -6.609 9.969 1 87.19 187 ALA B O 1
ATOM 6150 N N . VAL B 1 188 ? -0.028 -4.93 8.656 1 80.56 188 VAL B N 1
ATOM 6151 C CA . VAL B 1 188 ? 1.066 -4.504 9.516 1 80.56 188 VAL B CA 1
ATOM 6152 C C . VAL B 1 188 ? 0.561 -3.467 10.516 1 80.56 188 VAL B C 1
ATOM 6154 O O . VAL B 1 188 ? 1.031 -3.41 11.656 1 80.56 188 VAL B O 1
ATOM 6157 N N . GLN B 1 189 ? -0.391 -2.662 10.062 1 77.81 189 GLN B N 1
ATOM 6158 C CA . GLN B 1 189 ? -0.719 -1.492 10.875 1 77.81 189 GLN B CA 1
ATOM 6159 C C . GLN B 1 189 ? -1.906 -1.772 11.789 1 77.81 189 GLN B C 1
ATOM 6161 O O . GLN B 1 189 ? -2.068 -1.117 12.82 1 77.81 189 GLN B O 1
ATOM 6166 N N . LEU B 1 190 ? -2.732 -2.75 11.328 1 75.44 190 LEU B N 1
ATOM 6167 C CA . LEU B 1 190 ? -3.873 -3.035 12.188 1 75.44 190 LEU B CA 1
ATOM 6168 C C . LEU B 1 190 ? -3.41 -3.588 13.531 1 75.44 190 LEU B C 1
ATOM 6170 O O . LEU B 1 190 ? -2.512 -4.43 13.586 1 75.44 190 LEU B O 1
ATOM 6174 N N . LYS B 1 191 ? -3.557 -2.807 14.656 1 60.03 191 LYS B N 1
ATOM 6175 C CA . LYS B 1 191 ? -3.18 -3.221 16.016 1 60.03 191 LYS B CA 1
ATOM 6176 C C . LYS B 1 191 ? -4.398 -3.672 16.812 1 60.03 191 LYS B C 1
ATOM 6178 O O . LYS B 1 191 ? -5.531 -3.307 16.484 1 60.03 191 LYS B O 1
ATOM 6183 N N . ASN B 1 192 ? -4.188 -4.727 17.672 1 47.06 192 ASN B N 1
ATOM 6184 C CA . ASN B 1 192 ? -5.203 -5.164 18.609 1 47.06 192 ASN B CA 1
ATOM 6185 C C . ASN B 1 192 ? -5.594 -4.043 19.578 1 47.06 192 ASN B C 1
ATOM 6187 O O . ASN B 1 192 ? -4.848 -3.727 20.5 1 47.06 192 ASN B O 1
ATOM 6191 N N . THR B 1 193 ? -5.703 -2.732 19.016 1 39.97 193 THR B N 1
ATOM 6192 C CA . THR B 1 193 ? -6.07 -1.905 20.172 1 39.97 193 THR B CA 1
ATOM 6193 C C . THR B 1 193 ? -7.164 -2.578 20.984 1 39.97 193 THR B C 1
ATOM 6195 O O . THR B 1 193 ? -7.93 -3.393 20.469 1 39.97 193 THR B O 1
ATOM 6198 N N . ASP B 1 194 ? -7.125 -2.572 22.172 1 35.34 194 ASP B N 1
ATOM 6199 C CA . ASP B 1 194 ? -8.211 -2.863 23.109 1 35.34 194 ASP B CA 1
ATOM 6200 C C . ASP B 1 194 ? -9.555 -2.42 22.531 1 35.34 194 ASP B C 1
ATOM 6202 O O . ASP B 1 194 ? -10.398 -1.893 23.266 1 35.34 194 ASP B O 1
ATOM 6206 N N . GLY B 1 195 ? -10.203 -2.443 21.484 1 31.66 195 GLY B N 1
ATOM 6207 C CA . GLY B 1 195 ? -11.461 -2.104 20.844 1 31.66 195 GLY B CA 1
ATOM 6208 C C . GLY B 1 195 ? -11.336 -0.972 19.844 1 31.66 195 GLY B C 1
ATOM 6209 O O . GLY B 1 195 ? -12.32 -0.583 19.219 1 31.66 195 GLY B O 1
ATOM 6210 N N . LEU B 1 196 ? -11.078 0.342 19.984 1 31.5 196 LEU B N 1
ATOM 6211 C CA . LEU B 1 196 ? -11.383 1.518 19.172 1 31.5 196 LEU B CA 1
ATOM 6212 C C . LEU B 1 196 ? -10.836 1.358 17.75 1 31.5 196 LEU B C 1
ATOM 6214 O O . LEU B 1 196 ? -11.516 1.691 16.781 1 31.5 196 LEU B O 1
ATOM 6218 N N . VAL B 1 197 ? -10.055 1.896 17.094 1 35.12 197 VAL B N 1
ATOM 6219 C CA . VAL B 1 197 ? -9.961 2.154 15.656 1 35.12 197 VAL B CA 1
ATOM 6220 C C . VAL B 1 197 ? -10.273 0.877 14.875 1 35.12 197 VAL B C 1
ATOM 6222 O O . VAL B 1 197 ? -11.078 0.891 13.945 1 35.12 197 VAL B O 1
ATOM 6225 N N . PHE B 1 198 ? -9.648 -0.064 14.086 1 34.66 198 PHE B N 1
ATOM 6226 C CA . PHE B 1 198 ? -10.18 -1.105 13.219 1 34.66 198 PHE B CA 1
ATOM 6227 C C . PHE B 1 198 ? -11.141 -2.008 13.977 1 34.66 198 PHE B C 1
ATOM 6229 O O . PHE B 1 198 ? -10.75 -2.68 14.938 1 34.66 198 PHE B O 1
ATOM 6236 N N . ARG B 1 199 ? -12.477 -1.73 14.062 1 30.91 199 ARG B N 1
ATOM 6237 C CA . ARG B 1 199 ? -13.648 -2.486 14.5 1 30.91 199 ARG B CA 1
ATOM 6238 C C . ARG B 1 199 ? -13.531 -3.951 14.094 1 30.91 199 ARG B C 1
ATOM 6240 O O . ARG B 1 199 ? -13.445 -4.27 12.906 1 30.91 199 ARG B O 1
ATOM 6247 N N . THR B 1 200 ? -13.438 -4.898 14.742 1 28.66 200 THR B N 1
ATOM 6248 C CA . THR B 1 200 ? -14.125 -6.16 15.008 1 28.66 200 THR B CA 1
ATOM 6249 C C . THR B 1 200 ? -15.641 -5.961 15 1 28.66 200 THR B C 1
ATOM 6251 O O . THR B 1 200 ? -16.141 -4.914 15.422 1 28.66 200 THR B O 1
ATOM 6254 N N . SER B 1 201 ? -16.688 -6.344 14.125 1 27.69 201 SER B N 1
ATOM 6255 C CA . SER B 1 201 ? -17.969 -6.797 14.68 1 27.69 201 SER B CA 1
ATOM 6256 C C . SER B 1 201 ? -17.859 -7.039 16.188 1 27.69 201 SER B C 1
ATOM 6258 O O . SER B 1 201 ? -18.859 -7.297 16.844 1 27.69 201 SER B O 1
ATOM 6260 N N . THR B 1 202 ? -17.141 -8.031 16.75 1 26.45 202 THR B N 1
ATOM 6261 C CA . THR B 1 202 ? -17.672 -8.625 17.984 1 26.45 202 THR B CA 1
ATOM 6262 C C . THR B 1 202 ? -17.984 -7.551 19.016 1 26.45 202 THR B C 1
ATOM 6264 O O . THR B 1 202 ? -17.469 -6.434 18.922 1 26.45 202 THR B O 1
ATOM 6267 N N . GLU B 1 203 ? -18.703 -7.926 20.156 1 27.64 203 GLU B N 1
ATOM 6268 C CA . GLU B 1 203 ? -19 -7.824 21.578 1 27.64 203 GLU B CA 1
ATOM 6269 C C . GLU B 1 203 ? -17.859 -7.152 22.344 1 27.64 203 GLU B C 1
ATOM 6271 O O . GLU B 1 203 ? -16.703 -7.277 21.953 1 27.64 203 GLU B O 1
ATOM 6276 N N . ALA B 1 204 ? -18.078 -6.141 23.203 1 29.73 204 ALA B N 1
ATOM 6277 C CA . ALA B 1 204 ? -17.438 -5.75 24.453 1 29.73 204 ALA B CA 1
ATOM 6278 C C . ALA B 1 204 ? -16.359 -6.746 24.844 1 29.73 204 ALA B C 1
ATOM 6280 O O . ALA B 1 204 ? -16.594 -7.66 25.641 1 29.73 204 ALA B O 1
ATOM 6281 N N . GLU B 1 205 ? -15.695 -7.523 24.047 1 29.77 205 GLU B N 1
ATOM 6282 C CA . GLU B 1 205 ? -14.922 -8.391 24.922 1 29.77 205 GLU B CA 1
ATOM 6283 C C . GLU B 1 205 ? -13.922 -7.594 25.766 1 29.77 205 GLU B C 1
ATOM 6285 O O . GLU B 1 205 ? -13.242 -6.707 25.234 1 29.77 205 GLU B O 1
ATOM 6290 N N . SER B 1 206 ? -13.992 -7.371 27.031 1 30.66 206 SER B N 1
ATOM 6291 C CA . SER B 1 206 ? -13.211 -7.07 28.219 1 30.66 206 SER B CA 1
ATOM 6292 C C . SER B 1 206 ? -11.719 -7.039 27.906 1 30.66 206 SER B C 1
ATOM 6294 O O . SER B 1 206 ? -11.266 -7.66 26.953 1 30.66 206 SER B O 1
ATOM 6296 N N . SER B 1 207 ? -10.914 -6.129 28.469 1 35.66 207 SER B N 1
ATOM 6297 C CA . SER B 1 207 ? -9.523 -6.328 28.859 1 35.66 207 SER B CA 1
ATOM 6298 C C . SER B 1 207 ? -9.094 -7.777 28.656 1 35.66 207 SER B C 1
ATOM 6300 O O . SER B 1 207 ? -8.109 -8.227 29.25 1 35.66 207 SER B O 1
ATOM 6302 N N . GLU B 1 208 ? -9.992 -8.688 28.25 1 37.5 208 GLU B N 1
ATOM 6303 C CA . GLU B 1 208 ? -9.695 -10.117 28.219 1 37.5 208 GLU B CA 1
ATOM 6304 C C . GLU B 1 208 ? -8.781 -10.469 27.047 1 37.5 208 GLU B C 1
ATOM 6306 O O . GLU B 1 208 ? -8.898 -9.891 25.969 1 37.5 208 GLU B O 1
ATOM 6311 N N . SER B 1 209 ? -7.648 -11.039 27.266 1 45.75 209 SER B N 1
ATOM 6312 C CA . SER B 1 209 ? -6.672 -11.805 26.5 1 45.75 209 SER B CA 1
ATOM 6313 C C . SER B 1 209 ? -7.258 -12.273 25.172 1 45.75 209 SER B C 1
ATOM 6315 O O . SER B 1 209 ? -8.383 -12.773 25.125 1 45.75 209 SER B O 1
ATOM 6317 N N . LEU B 1 210 ? -6.848 -11.453 23.969 1 53.69 210 LEU B N 1
ATOM 6318 C CA . LEU B 1 210 ? -7.16 -12.094 22.688 1 53.69 210 LEU B CA 1
ATOM 6319 C C . LEU B 1 210 ? -7.422 -13.586 22.891 1 53.69 210 LEU B C 1
ATOM 6321 O O . LEU B 1 210 ? -6.629 -14.281 23.516 1 53.69 210 LEU B O 1
ATOM 6325 N N . SER B 1 211 ? -8.711 -13.898 22.562 1 61.94 211 SER B N 1
ATOM 6326 C CA . SER B 1 211 ? -8.922 -15.336 22.594 1 61.94 211 SER B CA 1
ATOM 6327 C C . SER B 1 211 ? -7.891 -16.062 21.734 1 61.94 211 SER B C 1
ATOM 6329 O O . SER B 1 211 ? -7.324 -15.484 20.812 1 61.94 211 SER B O 1
ATOM 6331 N N . LYS B 1 212 ? -7.5 -17.016 22.203 1 65.62 212 LYS B N 1
ATOM 6332 C CA . LYS B 1 212 ? -6.559 -17.859 21.469 1 65.62 212 LYS B CA 1
ATOM 6333 C C . LYS B 1 212 ? -6.992 -18.031 20.016 1 65.62 212 LYS B C 1
ATOM 6335 O O . LYS B 1 212 ? -6.164 -17.984 19.109 1 65.62 212 LYS B O 1
ATOM 6340 N N . SER B 1 213 ? -8.273 -18.109 19.844 1 72.88 213 SER B N 1
ATOM 6341 C CA . SER B 1 213 ? -8.797 -18.312 18.484 1 72.88 213 SER B CA 1
ATOM 6342 C C . SER B 1 213 ? -8.586 -17.078 17.625 1 72.88 213 SER B C 1
ATOM 6344 O O . SER B 1 213 ? -8.234 -17.188 16.453 1 72.88 213 SER B O 1
ATOM 6346 N N . ASP B 1 214 ? -8.727 -15.922 18.234 1 74.25 214 ASP B N 1
ATOM 6347 C CA . ASP B 1 214 ? -8.523 -14.68 17.484 1 74.25 214 ASP B CA 1
ATOM 6348 C C . ASP B 1 214 ? -7.051 -14.477 17.156 1 74.25 214 ASP B C 1
ATOM 6350 O O . ASP B 1 214 ? -6.719 -13.969 16.078 1 74.25 214 ASP B O 1
ATOM 6354 N N . GLY B 1 215 ? -6.297 -14.938 18.016 1 74.12 215 GLY B N 1
ATOM 6355 C CA . GLY B 1 215 ? -4.867 -14.859 17.75 1 74.12 215 GLY B CA 1
ATOM 6356 C C . GLY B 1 215 ? -4.434 -15.711 16.562 1 74.12 215 GLY B C 1
ATOM 6357 O O . GLY B 1 215 ? -3.676 -15.25 15.711 1 74.12 215 GLY B O 1
ATOM 6358 N N . ILE B 1 216 ? -4.953 -16.922 16.547 1 77.31 216 ILE B N 1
ATOM 6359 C CA . ILE B 1 216 ? -4.625 -17.828 15.461 1 77.31 216 ILE B CA 1
ATOM 6360 C C . ILE B 1 216 ? -5.176 -17.281 14.141 1 77.31 216 ILE B C 1
ATOM 6362 O O . ILE B 1 216 ? -4.5 -17.344 13.109 1 77.31 216 ILE B O 1
ATOM 6366 N N . PHE B 1 217 ? -6.324 -16.734 14.336 1 83.06 217 PHE B N 1
ATOM 6367 C CA . PHE B 1 217 ? -6.969 -16.141 13.164 1 83.06 217 PHE B CA 1
ATOM 6368 C C . PHE B 1 217 ? -6.105 -15.031 12.578 1 83.06 217 PHE B C 1
ATOM 6370 O O . PHE B 1 217 ? -5.844 -15.016 11.375 1 83.06 217 PHE B O 1
ATOM 6377 N N . ARG B 1 218 ? -5.695 -14.18 13.32 1 82.19 218 ARG B N 1
ATOM 6378 C CA . ARG B 1 218 ? -4.918 -13.031 12.867 1 82.19 218 ARG B CA 1
ATOM 6379 C C . ARG B 1 218 ? -3.568 -13.469 12.312 1 82.19 218 ARG B C 1
ATOM 6381 O O . ARG B 1 218 ? -3.098 -12.914 11.312 1 82.19 218 ARG B O 1
ATOM 6388 N N . GLN B 1 219 ? -3.004 -14.43 12.891 1 82.12 219 GLN B N 1
ATOM 6389 C CA . GLN B 1 219 ? -1.714 -14.922 12.422 1 82.12 219 GLN B CA 1
ATOM 6390 C C . GLN B 1 219 ? -1.854 -15.625 11.078 1 82.12 219 GLN B C 1
ATOM 6392 O O . GLN B 1 219 ? -1.043 -15.414 10.172 1 82.12 219 GLN B O 1
ATOM 6397 N N . ARG B 1 220 ? -2.826 -16.453 10.977 1 87.19 220 ARG B N 1
ATOM 6398 C CA . ARG B 1 220 ? -3.053 -17.141 9.703 1 87.19 220 ARG B CA 1
ATOM 6399 C C . ARG B 1 220 ? -3.35 -16.141 8.586 1 87.19 220 ARG B C 1
ATOM 6401 O O . ARG B 1 220 ? -2.893 -16.312 7.457 1 87.19 220 ARG B O 1
ATOM 6408 N N . LEU B 1 221 ? -4.094 -15.141 8.992 1 90.56 221 LEU B N 1
ATOM 6409 C CA . LEU B 1 221 ? -4.418 -14.094 8.023 1 90.56 221 LEU B CA 1
ATOM 6410 C C . LEU B 1 221 ? -3.16 -13.375 7.559 1 90.56 221 LEU B C 1
ATOM 6412 O O . LEU B 1 221 ? -2.979 -13.148 6.359 1 90.56 221 LEU B O 1
ATOM 6416 N N . PHE B 1 222 ? -2.26 -13.031 8.469 1 88.38 222 PHE B N 1
ATOM 6417 C CA . PHE B 1 222 ? -1.017 -12.367 8.102 1 88.38 222 PHE B CA 1
ATOM 6418 C C . PHE B 1 222 ? -0.217 -13.211 7.117 1 88.38 222 PHE B C 1
ATOM 6420 O O . PHE B 1 222 ? 0.26 -12.711 6.098 1 88.38 222 PHE B O 1
ATOM 6427 N N . TRP B 1 223 ? -0.085 -14.453 7.402 1 89.88 223 TRP B N 1
ATOM 6428 C CA . TRP B 1 223 ? 0.758 -15.32 6.594 1 89.88 223 TRP B CA 1
ATOM 6429 C C . TRP B 1 223 ? 0.12 -15.586 5.234 1 89.88 223 TRP B C 1
ATOM 6431 O O . TRP B 1 223 ? 0.822 -15.773 4.238 1 89.88 223 TRP B O 1
ATOM 6441 N N . ALA B 1 224 ? -1.21 -15.648 5.227 1 94.31 224 ALA B N 1
ATOM 6442 C CA . ALA B 1 224 ? -1.882 -15.758 3.936 1 94.31 224 ALA B CA 1
ATOM 6443 C C . ALA B 1 224 ? -1.573 -14.555 3.051 1 94.31 224 ALA B C 1
ATOM 6445 O O . ALA B 1 224 ? -1.295 -14.703 1.858 1 94.31 224 ALA B O 1
ATOM 6446 N N . ILE B 1 225 ? -1.62 -13.359 3.643 1 94.81 225 ILE B N 1
ATOM 6447 C CA . ILE B 1 225 ? -1.315 -12.133 2.914 1 94.81 225 ILE B CA 1
ATOM 6448 C C . ILE B 1 225 ? 0.15 -12.133 2.486 1 94.81 225 ILE B C 1
ATOM 6450 O O . ILE B 1 225 ? 0.478 -11.742 1.364 1 94.81 225 ILE B O 1
ATOM 6454 N N . TYR B 1 226 ? 0.986 -12.602 3.361 1 92.38 226 TYR B N 1
ATOM 6455 C CA . TYR B 1 226 ? 2.412 -12.688 3.068 1 92.38 226 TYR B CA 1
ATOM 6456 C C . TYR B 1 226 ? 2.672 -13.617 1.886 1 92.38 226 TYR B C 1
ATOM 6458 O O . TYR B 1 226 ? 3.475 -13.297 1.005 1 92.38 226 TYR B O 1
ATOM 6466 N N . ALA B 1 227 ? 2.008 -14.734 1.892 1 94.56 227 ALA B N 1
ATOM 6467 C CA . ALA B 1 227 ? 2.152 -15.688 0.792 1 94.56 227 ALA B CA 1
ATOM 6468 C C . ALA B 1 227 ? 1.735 -15.055 -0.535 1 94.56 227 ALA B C 1
ATOM 6470 O O . ALA B 1 227 ? 2.43 -15.203 -1.544 1 94.56 227 ALA B O 1
ATOM 6471 N N . LEU B 1 228 ? 0.651 -14.391 -0.515 1 97 228 LEU B N 1
ATOM 6472 C CA . LEU B 1 228 ? 0.172 -13.727 -1.722 1 97 228 LEU B CA 1
ATOM 6473 C C . LEU B 1 228 ? 1.136 -12.625 -2.154 1 97 228 LEU B C 1
ATOM 6475 O O . LEU B 1 228 ? 1.414 -12.469 -3.346 1 97 228 LEU B O 1
ATOM 6479 N N . ASP B 1 229 ? 1.589 -11.867 -1.211 1 95 229 ASP B N 1
ATOM 6480 C CA . ASP B 1 229 ? 2.535 -10.797 -1.523 1 95 229 ASP B CA 1
ATOM 6481 C C . ASP B 1 229 ? 3.777 -11.352 -2.217 1 95 229 ASP B C 1
ATOM 6483 O O . ASP B 1 229 ? 4.215 -10.812 -3.236 1 95 229 ASP B O 1
ATOM 6487 N N . CYS B 1 230 ? 4.32 -12.43 -1.732 1 94.25 230 CYS B N 1
ATOM 6488 C CA . CYS B 1 230 ? 5.523 -13.039 -2.301 1 94.25 230 CYS B CA 1
ATOM 6489 C C . CYS B 1 230 ? 5.266 -13.531 -3.717 1 94.25 230 CYS B C 1
ATOM 6491 O O . CYS B 1 230 ? 6.039 -13.25 -4.633 1 94.25 230 CYS B O 1
ATOM 6493 N N . THR B 1 231 ? 4.191 -14.242 -3.854 1 95.69 231 THR B N 1
ATOM 6494 C CA . THR B 1 231 ? 3.922 -14.859 -5.145 1 95.69 231 THR B CA 1
ATOM 6495 C C . THR B 1 231 ? 3.553 -13.805 -6.184 1 95.69 231 THR B C 1
ATOM 6497 O O . THR B 1 231 ? 3.961 -13.906 -7.344 1 95.69 231 THR B O 1
ATOM 6500 N N . ILE B 1 232 ? 2.828 -12.773 -5.797 1 95.44 232 ILE B N 1
ATOM 6501 C CA . ILE B 1 232 ? 2.416 -11.734 -6.734 1 95.44 232 ILE B CA 1
ATOM 6502 C C . ILE B 1 232 ? 3.615 -10.867 -7.098 1 95.44 232 ILE B C 1
ATOM 6504 O O . ILE B 1 232 ? 3.803 -10.516 -8.266 1 95.44 232 ILE B O 1
ATOM 6508 N N . CYS B 1 233 ? 4.434 -10.555 -6.152 1 92.94 233 CYS B N 1
ATOM 6509 C CA . CYS B 1 233 ? 5.57 -9.672 -6.402 1 92.94 233 CYS B CA 1
ATOM 6510 C C . CYS B 1 233 ? 6.559 -10.312 -7.367 1 92.94 233 CYS B C 1
ATOM 6512 O O . CYS B 1 233 ? 7.086 -9.648 -8.258 1 92.94 233 CYS B O 1
ATOM 6514 N N . ILE B 1 234 ? 6.832 -11.57 -7.258 1 92.94 234 ILE B N 1
ATOM 6515 C CA . ILE B 1 234 ? 7.82 -12.211 -8.117 1 92.94 234 ILE B CA 1
ATOM 6516 C C . ILE B 1 234 ? 7.285 -12.312 -9.539 1 92.94 234 ILE B C 1
ATOM 6518 O O . ILE B 1 234 ? 8.047 -12.25 -10.508 1 92.94 234 ILE B O 1
ATOM 6522 N N . THR B 1 235 ? 5.949 -12.414 -9.711 1 90.25 235 THR B N 1
ATOM 6523 C CA . THR B 1 235 ? 5.363 -12.523 -11.047 1 90.25 235 THR B CA 1
ATOM 6524 C C . THR B 1 235 ? 5.23 -11.148 -11.688 1 90.25 235 THR B C 1
ATOM 6526 O O . THR B 1 235 ? 5.176 -11.039 -12.914 1 90.25 235 THR B O 1
ATOM 6529 N N . THR B 1 236 ? 5.133 -10.109 -10.891 1 84.81 236 THR B N 1
ATOM 6530 C CA . THR B 1 236 ? 4.934 -8.766 -11.422 1 84.81 236 THR B CA 1
ATOM 6531 C C . THR B 1 236 ? 6.23 -7.965 -11.367 1 84.81 236 THR B C 1
ATOM 6533 O O . THR B 1 236 ? 6.285 -6.832 -11.844 1 84.81 236 THR B O 1
ATOM 6536 N N . ASN B 1 237 ? 7.289 -8.5 -10.812 1 81.75 237 ASN B N 1
ATOM 6537 C CA . ASN B 1 237 ? 8.609 -7.887 -10.695 1 81.75 237 ASN B CA 1
ATOM 6538 C C . ASN B 1 237 ? 8.562 -6.621 -9.844 1 81.75 237 ASN B C 1
ATOM 6540 O O . ASN B 1 237 ? 9.109 -5.586 -10.234 1 81.75 237 ASN B O 1
ATOM 6544 N N . HIS B 1 238 ? 7.855 -6.723 -8.766 1 82.88 238 HIS B N 1
ATOM 6545 C CA . HIS B 1 238 ? 7.809 -5.629 -7.801 1 82.88 238 HIS B CA 1
ATOM 6546 C C . HIS B 1 238 ? 8.367 -6.062 -6.449 1 82.88 238 HIS B C 1
ATOM 6548 O O . HIS B 1 238 ? 8.398 -7.254 -6.137 1 82.88 238 HIS B O 1
ATOM 6554 N N . HIS B 1 239 ? 8.797 -5.047 -5.734 1 80.06 239 HIS B N 1
ATOM 6555 C CA . HIS B 1 239 ? 9.305 -5.355 -4.402 1 80.06 239 HIS B CA 1
ATOM 6556 C C . HIS B 1 239 ? 8.164 -5.637 -3.43 1 80.06 239 HIS B C 1
ATOM 6558 O O . HIS B 1 239 ? 7.105 -5.008 -3.508 1 80.06 239 HIS B O 1
ATOM 6564 N N . SER B 1 240 ? 8.469 -6.551 -2.623 1 81.44 240 SER B N 1
ATOM 6565 C CA . SER B 1 240 ? 7.504 -6.824 -1.563 1 81.44 240 SER B CA 1
ATOM 6566 C C . SER B 1 240 ? 7.34 -5.625 -0.637 1 81.44 240 SER B C 1
ATOM 6568 O O . SER B 1 240 ? 8.312 -4.922 -0.348 1 81.44 240 SER B O 1
ATOM 6570 N N . THR B 1 241 ? 6.152 -5.395 -0.238 1 77 241 THR B N 1
ATOM 6571 C CA . THR B 1 241 ? 5.875 -4.309 0.696 1 77 241 THR B CA 1
ATOM 6572 C C . THR B 1 241 ? 6.262 -4.707 2.117 1 77 241 THR B C 1
ATOM 6574 O O . THR B 1 241 ? 6.633 -3.854 2.928 1 77 241 THR B O 1
ATOM 6577 N N . LEU B 1 242 ? 6.109 -6.004 2.357 1 80.12 242 LEU B N 1
ATOM 6578 C CA . LEU B 1 242 ? 6.434 -6.488 3.695 1 80.12 242 LEU B CA 1
ATOM 6579 C C . LEU B 1 242 ? 7.934 -6.734 3.834 1 80.12 242 LEU B C 1
ATOM 6581 O O . LEU B 1 242 ? 8.516 -7.48 3.047 1 80.12 242 LEU B O 1
ATOM 6585 N N . GLY B 1 243 ? 8.547 -6.008 4.719 1 70.69 243 GLY B N 1
ATOM 6586 C CA . GLY B 1 243 ? 9.984 -6.121 4.922 1 70.69 243 GLY B CA 1
ATOM 6587 C C . GLY B 1 243 ? 10.367 -7.246 5.863 1 70.69 243 GLY B C 1
ATOM 6588 O O . GLY B 1 243 ? 9.5 -7.941 6.395 1 70.69 243 GLY B O 1
ATOM 6589 N N . ASP B 1 244 ? 11.617 -7.418 5.969 1 65.5 244 ASP B N 1
ATOM 6590 C CA . ASP B 1 244 ? 12.172 -8.477 6.805 1 65.5 244 ASP B CA 1
ATOM 6591 C C . ASP B 1 244 ? 11.773 -8.289 8.266 1 65.5 244 ASP B C 1
ATOM 6593 O O . ASP B 1 244 ? 11.523 -9.258 8.984 1 65.5 244 ASP B O 1
ATOM 6597 N N . ASP B 1 245 ? 11.656 -7.098 8.594 1 63.06 245 ASP B N 1
ATOM 6598 C CA . ASP B 1 245 ? 11.32 -6.812 9.992 1 63.06 245 ASP B CA 1
ATOM 6599 C C . ASP B 1 245 ? 9.922 -7.316 10.336 1 63.06 245 ASP B C 1
ATOM 6601 O O . ASP B 1 245 ? 9.703 -7.855 11.422 1 63.06 245 ASP B O 1
ATOM 6605 N N . HIS B 1 246 ? 9.141 -7.176 9.453 1 63.84 246 HIS B N 1
ATOM 6606 C CA . HIS B 1 246 ? 7.785 -7.652 9.68 1 63.84 246 HIS B CA 1
ATOM 6607 C C . HIS B 1 246 ? 7.742 -9.18 9.758 1 63.84 246 HIS B C 1
ATOM 6609 O O . HIS B 1 246 ? 7.098 -9.742 10.648 1 63.84 246 HIS B O 1
ATOM 6615 N N . VAL B 1 247 ? 8.445 -9.727 8.891 1 66.5 247 VAL B N 1
ATOM 6616 C CA . VAL B 1 247 ? 8.453 -11.18 8.789 1 66.5 247 VAL B CA 1
ATOM 6617 C C . VAL B 1 247 ? 9.094 -11.781 10.031 1 66.5 247 VAL B C 1
ATOM 6619 O O . VAL B 1 247 ? 8.586 -12.75 10.594 1 66.5 247 VAL B O 1
ATOM 6622 N N . HIS B 1 248 ? 10.117 -11.164 10.398 1 61.06 248 HIS B N 1
ATOM 6623 C CA . HIS B 1 248 ? 10.836 -11.695 11.555 1 61.06 248 HIS B CA 1
ATOM 6624 C C . HIS B 1 248 ? 9.992 -11.594 12.82 1 61.06 248 HIS B C 1
ATOM 6626 O O . HIS B 1 248 ? 10.078 -12.453 13.695 1 61.06 248 HIS B O 1
ATOM 6632 N N . HIS B 1 249 ? 9.25 -10.656 12.773 1 57.72 249 HIS B N 1
ATOM 6633 C CA . HIS B 1 249 ? 8.398 -10.461 13.938 1 57.72 249 HIS B CA 1
ATOM 6634 C C . HIS B 1 249 ? 7.348 -11.57 14.039 1 57.72 249 HIS B C 1
ATOM 6636 O O . HIS B 1 249 ? 7.035 -12.031 15.141 1 57.72 249 HIS B O 1
ATOM 6642 N N . PHE B 1 250 ? 6.996 -12.039 12.938 1 57.34 250 PHE B N 1
ATOM 6643 C CA . PHE B 1 250 ? 5.906 -13.008 12.922 1 57.34 250 PHE B CA 1
ATOM 6644 C C . PHE B 1 250 ? 6.445 -14.43 12.875 1 57.34 250 PHE B C 1
ATOM 6646 O O . PHE B 1 250 ? 5.707 -15.383 13.117 1 57.34 250 PHE B O 1
ATOM 6653 N N . LEU B 1 251 ? 7.688 -14.57 12.68 1 57.38 251 LEU B N 1
ATOM 6654 C CA . LEU B 1 251 ? 8.328 -15.852 12.391 1 57.38 251 LEU B CA 1
ATOM 6655 C C . LEU B 1 251 ? 8.117 -16.828 13.539 1 57.38 251 LEU B C 1
ATOM 6657 O O . LEU B 1 251 ? 7.801 -18 13.312 1 57.38 251 LEU B O 1
ATOM 6661 N N . PRO B 1 252 ? 8.273 -16.266 14.664 1 52.12 252 PRO B N 1
ATOM 6662 C CA . PRO B 1 252 ? 8.141 -17.266 15.734 1 52.12 252 PRO B CA 1
ATOM 6663 C C . PRO B 1 252 ? 6.746 -17.891 15.781 1 52.12 252 PRO B C 1
ATOM 6665 O O . PRO B 1 252 ? 6.598 -19.031 16.219 1 52.12 252 PRO B O 1
ATOM 6668 N N . ALA B 1 253 ? 5.848 -17.25 15.195 1 58.38 253 ALA B N 1
ATOM 6669 C CA . ALA B 1 253 ? 4.457 -17.703 15.25 1 58.38 253 ALA B CA 1
ATOM 6670 C C . ALA B 1 253 ? 4.137 -18.656 14.102 1 58.38 253 ALA B C 1
ATOM 6672 O O . ALA B 1 253 ? 3.158 -19.391 14.164 1 58.38 253 ALA B O 1
ATOM 6673 N N . ARG B 1 254 ? 4.965 -18.719 13.219 1 64.06 254 ARG B N 1
ATOM 6674 C CA . ARG B 1 254 ? 4.648 -19.531 12.055 1 64.06 254 ARG B CA 1
ATOM 6675 C C . ARG B 1 254 ? 4.539 -21 12.43 1 64.06 254 ARG B C 1
ATOM 6677 O O . ARG B 1 254 ? 3.586 -21.688 12.039 1 64.06 254 ARG B O 1
ATOM 6684 N N . GLN B 1 255 ? 5.441 -21.359 13.25 1 62.94 255 GLN B N 1
ATOM 6685 C CA . GLN B 1 255 ? 5.449 -22.766 13.594 1 62.94 255 GLN B CA 1
ATOM 6686 C C . GLN B 1 255 ? 4.301 -23.109 14.539 1 62.94 255 GLN B C 1
ATOM 6688 O O . GLN B 1 255 ? 3.66 -24.156 14.398 1 62.94 255 GLN B O 1
ATOM 6693 N N . GLN B 1 256 ? 4.051 -22.234 15.289 1 62.34 256 GLN B N 1
ATOM 6694 C CA . GLN B 1 256 ? 3.031 -22.516 16.297 1 62.34 256 GLN B CA 1
ATOM 6695 C C . GLN B 1 256 ? 1.634 -22.5 15.688 1 62.34 256 GLN B C 1
ATOM 6697 O O . GLN B 1 256 ? 0.783 -23.312 16.047 1 62.34 256 GLN B O 1
ATOM 6702 N N . VAL B 1 257 ? 1.493 -21.734 14.773 1 67.19 257 VAL B N 1
ATOM 6703 C CA . VAL B 1 257 ? 0.157 -21.516 14.227 1 67.19 257 VAL B CA 1
ATOM 6704 C C . VAL B 1 257 ? -0.154 -22.594 13.188 1 67.19 257 VAL B C 1
ATOM 6706 O O . VAL B 1 257 ? -1.277 -23.094 13.117 1 67.19 257 VAL B O 1
ATOM 6709 N N . TRP B 1 258 ? 0.819 -22.953 12.5 1 72.75 258 TRP B N 1
ATOM 6710 C CA . TRP B 1 258 ? 0.538 -23.812 11.344 1 72.75 258 TRP B CA 1
ATOM 6711 C C . TRP B 1 258 ? 0.892 -25.266 11.648 1 72.75 258 TRP B C 1
ATOM 6713 O O . TRP B 1 258 ? 0.43 -26.172 10.953 1 72.75 258 TRP B O 1
ATOM 6723 N N . ARG B 1 259 ? 1.759 -25.391 12.734 1 63.66 259 ARG B N 1
ATOM 6724 C CA . ARG B 1 259 ? 2.203 -26.75 13.016 1 63.66 259 ARG B CA 1
ATOM 6725 C C . ARG B 1 259 ? 1.647 -27.25 14.352 1 63.66 259 ARG B C 1
ATOM 6727 O O . ARG B 1 259 ? 2.162 -28.203 14.93 1 63.66 259 ARG B O 1
ATOM 6734 N N . GLU B 1 260 ? 0.747 -26.547 14.93 1 56.53 260 GLU B N 1
ATOM 6735 C CA . GLU B 1 260 ? 0.274 -26.844 16.281 1 56.53 260 GLU B CA 1
ATOM 6736 C C . GLU B 1 260 ? 0.372 -28.344 16.578 1 56.53 260 GLU B C 1
ATOM 6738 O O . GLU B 1 260 ? 0.776 -28.734 17.672 1 56.53 260 GLU B O 1
ATOM 6743 N N . ASN B 1 261 ? -0.451 -29.141 15.875 1 49.28 261 ASN B N 1
ATOM 6744 C CA . ASN B 1 261 ? -0.574 -30.516 16.344 1 49.28 261 ASN B CA 1
ATOM 6745 C C . ASN B 1 261 ? 0.647 -31.344 15.961 1 49.28 261 ASN B C 1
ATOM 6747 O O . ASN B 1 261 ? 0.598 -32.562 15.992 1 49.28 261 ASN B O 1
ATOM 6751 N N . LEU B 1 262 ? 1.584 -30.719 15.445 1 49 262 LEU B N 1
ATOM 6752 C CA . LEU B 1 262 ? 2.691 -31.625 15.133 1 49 262 LEU B CA 1
ATOM 6753 C C . LEU B 1 262 ? 3.465 -31.984 16.391 1 49 262 LEU B C 1
ATOM 6755 O O . LEU B 1 262 ? 4.207 -31.156 16.938 1 49 262 LEU B O 1
ATOM 6759 N N . SER B 1 263 ? 2.971 -32.469 17.391 1 43.38 263 SER B N 1
ATOM 6760 C CA . SER B 1 263 ? 3.783 -33.125 18.406 1 43.38 263 SER B CA 1
ATOM 6761 C C . SER B 1 263 ? 5.117 -33.594 17.844 1 43.38 263 SER B C 1
ATOM 6763 O O . SER B 1 263 ? 5.188 -34.031 16.688 1 43.38 263 SER B O 1
ATOM 6765 N N . GLU B 1 264 ? 6.27 -33.156 18.375 1 44.5 264 GLU B N 1
ATOM 6766 C CA . GLU B 1 264 ? 7.629 -33.594 18.078 1 44.5 264 GLU B CA 1
ATOM 6767 C C . GLU B 1 264 ? 7.629 -34.969 17.391 1 44.5 264 GLU B C 1
ATOM 6769 O O . GLU B 1 264 ? 8.57 -35.281 16.656 1 44.5 264 GLU B O 1
ATOM 6774 N N . VAL B 1 265 ? 7.059 -35.969 18.109 1 41.81 265 VAL B N 1
ATOM 6775 C CA . VAL B 1 265 ? 7.254 -37.375 17.875 1 41.81 265 VAL B CA 1
ATOM 6776 C C . VAL B 1 265 ? 6.766 -37.75 16.469 1 41.81 265 VAL B C 1
ATOM 6778 O O . VAL B 1 265 ? 7.402 -38.531 15.773 1 41.81 265 VAL B O 1
ATOM 6781 N N . ASP B 1 266 ? 5.332 -37.812 16.031 1 42.84 266 ASP B N 1
ATOM 6782 C CA . ASP B 1 266 ? 4.773 -38.594 14.938 1 42.84 266 ASP B CA 1
ATOM 6783 C C . ASP B 1 266 ? 4.637 -37.75 13.664 1 42.84 266 ASP B C 1
ATOM 6785 O O . ASP B 1 266 ? 3.73 -36.938 13.547 1 42.84 266 ASP B O 1
ATOM 6789 N N . ASP B 1 267 ? 5.656 -37.281 12.914 1 48.34 267 ASP B N 1
ATOM 6790 C CA . ASP B 1 267 ? 5.664 -37.125 11.461 1 48.34 267 ASP B CA 1
ATOM 6791 C C . ASP B 1 267 ? 4.395 -37.719 10.844 1 48.34 267 ASP B C 1
ATOM 6793 O O . ASP B 1 267 ? 4.281 -37.812 9.617 1 48.34 267 ASP B O 1
ATOM 6797 N N . THR B 1 268 ? 3.605 -38.469 11.523 1 52 268 THR B N 1
ATOM 6798 C CA . THR B 1 268 ? 2.584 -39.375 11.016 1 52 268 THR B CA 1
ATOM 6799 C C . THR B 1 268 ? 1.371 -38.625 10.516 1 52 268 THR B C 1
ATOM 6801 O O . THR B 1 268 ? 0.61 -39.125 9.68 1 52 268 THR B O 1
ATOM 6804 N N . SER B 1 269 ? 1.043 -37.219 10.898 1 64.88 269 SER B N 1
ATOM 6805 C CA . SER B 1 269 ? -0.202 -36.844 10.258 1 64.88 269 SER B CA 1
ATOM 6806 C C . SER B 1 269 ? -0.076 -35.438 9.617 1 64.88 269 SER B C 1
ATOM 6808 O O . SER B 1 269 ? -0.42 -34.438 10.234 1 64.88 269 SER B O 1
ATOM 6810 N N . LEU B 1 270 ? 0.655 -35.312 8.492 1 77.31 270 LEU B N 1
ATOM 6811 C CA . LEU B 1 270 ? 0.767 -34.094 7.715 1 77.31 270 LEU B CA 1
ATOM 6812 C C . LEU B 1 270 ? -0.605 -33.625 7.246 1 77.31 270 LEU B C 1
ATOM 6814 O O . LEU B 1 270 ? -1.436 -34.438 6.824 1 77.31 270 LEU B O 1
ATOM 6818 N N . THR B 1 271 ? -0.977 -32.406 7.621 1 81.12 271 THR B N 1
ATOM 6819 C CA . THR B 1 271 ? -2.186 -31.734 7.16 1 81.12 271 THR B CA 1
ATOM 6820 C C . THR B 1 271 ? -1.845 -30.656 6.133 1 81.12 271 THR B C 1
ATOM 6822 O O . THR B 1 271 ? -0.68 -30.281 5.984 1 81.12 271 THR B O 1
ATOM 6825 N N . PRO B 1 272 ? -2.781 -30.266 5.391 1 83.81 272 PRO B N 1
ATOM 6826 C CA . PRO B 1 272 ? -2.52 -29.156 4.465 1 83.81 272 PRO B CA 1
ATOM 6827 C C . PRO B 1 272 ? -1.929 -27.938 5.16 1 83.81 272 PRO B C 1
ATOM 6829 O O . PRO B 1 272 ? -1.051 -27.266 4.609 1 83.81 272 PRO B O 1
ATOM 6832 N N . ALA B 1 273 ? -2.326 -27.719 6.352 1 84.94 273 ALA B N 1
ATOM 6833 C CA . ALA B 1 273 ? -1.806 -26.594 7.117 1 84.94 273 ALA B CA 1
ATOM 6834 C C . ALA B 1 273 ? -0.326 -26.781 7.438 1 84.94 273 ALA B C 1
ATOM 6836 O O . ALA B 1 273 ? 0.457 -25.828 7.367 1 84.94 273 ALA B O 1
ATOM 6837 N N . SER B 1 274 ? 0.014 -27.953 7.773 1 84.31 274 SER B N 1
ATOM 6838 C CA . SER B 1 274 ? 1.415 -28.219 8.078 1 84.31 274 SER B CA 1
ATOM 6839 C C . SER B 1 274 ? 2.293 -28.062 6.844 1 84.31 274 SER B C 1
ATOM 6841 O O . SER B 1 274 ? 3.404 -27.531 6.93 1 84.31 274 SER B O 1
ATOM 6843 N N . VAL B 1 275 ? 1.787 -28.609 5.703 1 88.5 275 VAL B N 1
ATOM 6844 C CA . VAL B 1 275 ? 2.551 -28.469 4.465 1 88.5 275 VAL B CA 1
ATOM 6845 C C . VAL B 1 275 ? 2.686 -27 4.102 1 88.5 275 VAL B C 1
ATOM 6847 O O . VAL B 1 275 ? 3.736 -26.562 3.627 1 88.5 275 VAL B O 1
ATOM 6850 N N . PHE B 1 276 ? 1.619 -26.25 4.395 1 90.06 276 PHE B N 1
ATOM 6851 C CA . PHE B 1 276 ? 1.627 -24.828 4.102 1 90.06 276 PHE B CA 1
ATOM 6852 C C . PHE B 1 276 ? 2.697 -24.109 4.918 1 90.06 276 PHE B C 1
ATOM 6854 O O . PHE B 1 276 ? 3.297 -23.141 4.453 1 90.06 276 PHE B O 1
ATOM 6861 N N . SER B 1 277 ? 2.947 -24.562 6.086 1 86.31 277 SER B N 1
ATOM 6862 C CA . SER B 1 277 ? 3.994 -23.969 6.914 1 86.31 277 SER B CA 1
ATOM 6863 C C . SER B 1 277 ? 5.355 -24.078 6.242 1 86.31 277 SER B C 1
ATOM 6865 O O . SER B 1 277 ? 6.176 -23.156 6.34 1 86.31 277 SER B O 1
ATOM 6867 N N . TYR B 1 278 ? 5.617 -25.188 5.574 1 87.5 278 TYR B N 1
ATOM 6868 C CA . TYR B 1 278 ? 6.867 -25.344 4.84 1 87.5 278 TYR B CA 1
ATOM 6869 C C . TYR B 1 278 ? 6.863 -24.5 3.572 1 87.5 278 TYR B C 1
ATOM 6871 O O . TYR B 1 278 ? 7.906 -23.984 3.158 1 87.5 278 TYR B O 1
ATOM 6879 N N . GLN B 1 279 ? 5.672 -24.406 3.016 1 92.56 279 GLN B N 1
ATOM 6880 C CA . GLN B 1 279 ? 5.559 -23.531 1.849 1 92.56 279 GLN B CA 1
ATOM 6881 C C . GLN B 1 279 ? 5.887 -22.094 2.203 1 92.56 279 GLN B C 1
ATOM 6883 O O . GLN B 1 279 ? 6.445 -21.359 1.384 1 92.56 279 GLN B O 1
ATOM 6888 N N . LEU B 1 280 ? 5.52 -21.656 3.398 1 90.12 280 LEU B N 1
ATOM 6889 C CA . LEU B 1 280 ? 5.801 -20.297 3.844 1 90.12 280 LEU B CA 1
ATOM 6890 C C . LEU B 1 280 ? 7.305 -20.047 3.91 1 90.12 280 LEU B C 1
ATOM 6892 O O . LEU B 1 280 ? 7.77 -18.938 3.604 1 90.12 280 LEU B O 1
ATOM 6896 N N . GLU B 1 281 ? 8.062 -21.031 4.258 1 88.12 281 GLU B N 1
ATOM 6897 C CA . GLU B 1 281 ? 9.516 -20.906 4.246 1 88.12 281 GLU B CA 1
ATOM 6898 C C . GLU B 1 281 ? 10.039 -20.703 2.826 1 88.12 281 GLU B C 1
ATOM 6900 O O . GLU B 1 281 ? 10.977 -19.938 2.605 1 88.12 281 GLU B O 1
ATOM 6905 N N . LEU B 1 282 ? 9.43 -21.469 2.023 1 92.75 282 LEU B N 1
ATOM 6906 C CA . LEU B 1 282 ? 9.82 -21.344 0.624 1 92.75 282 LEU B CA 1
ATOM 6907 C C . LEU B 1 282 ? 9.453 -19.969 0.078 1 92.75 282 LEU B C 1
ATOM 6909 O O . LEU B 1 282 ? 10.18 -19.406 -0.749 1 92.75 282 LEU B O 1
ATOM 6913 N N . PHE B 1 283 ? 8.312 -19.438 0.498 1 92.69 283 PHE B N 1
ATOM 6914 C CA . PHE B 1 283 ? 7.918 -18.094 0.089 1 92.69 283 PHE B CA 1
ATOM 6915 C C . PHE B 1 283 ? 8.914 -17.062 0.588 1 92.69 283 PHE B C 1
ATOM 6917 O O . PHE B 1 283 ? 9.219 -16.094 -0.113 1 92.69 283 PHE B O 1
ATOM 6924 N N . ASP B 1 284 ? 9.406 -17.234 1.714 1 89.31 284 ASP B N 1
ATOM 6925 C CA . ASP B 1 284 ? 10.438 -16.344 2.238 1 89.31 284 ASP B CA 1
ATOM 6926 C C . ASP B 1 284 ? 11.688 -16.375 1.362 1 89.31 284 ASP B C 1
ATOM 6928 O O . ASP B 1 284 ? 12.273 -15.328 1.069 1 89.31 284 ASP B O 1
ATOM 6932 N N . LEU B 1 285 ? 12.047 -17.547 0.989 1 92.06 285 LEU B N 1
ATOM 6933 C CA . LEU B 1 285 ? 13.195 -17.688 0.098 1 92.06 285 LEU B CA 1
ATOM 6934 C C . LEU B 1 285 ? 12.914 -17.062 -1.259 1 92.06 285 LEU B C 1
ATOM 6936 O O . LEU B 1 285 ? 13.812 -16.484 -1.876 1 92.06 285 LEU B O 1
ATOM 6940 N N . SER B 1 286 ? 11.703 -17.281 -1.682 1 95.25 286 SER B N 1
ATOM 6941 C CA . SER B 1 286 ? 11.32 -16.719 -2.973 1 95.25 286 SER B CA 1
ATOM 6942 C C . SER B 1 286 ? 11.477 -15.211 -2.986 1 95.25 286 SER B C 1
ATOM 6944 O O . SER B 1 286 ? 11.82 -14.625 -4.016 1 95.25 286 SER B O 1
ATOM 6946 N N . ARG B 1 287 ? 11.18 -14.539 -1.923 1 91.5 287 ARG B N 1
ATOM 6947 C CA . ARG B 1 287 ? 11.367 -13.094 -1.816 1 91.5 287 ARG B CA 1
ATOM 6948 C C . ARG B 1 287 ? 12.828 -12.719 -2.016 1 91.5 287 ARG B C 1
ATOM 6950 O O . ARG B 1 287 ? 13.133 -11.758 -2.725 1 91.5 287 ARG B O 1
ATOM 6957 N N . ARG B 1 288 ? 13.711 -13.445 -1.428 1 91.44 288 ARG B N 1
ATOM 6958 C CA . ARG B 1 288 ? 15.141 -13.18 -1.566 1 91.44 288 ARG B CA 1
ATOM 6959 C C . ARG B 1 288 ? 15.617 -13.484 -2.984 1 91.44 288 ARG B C 1
ATOM 6961 O O . ARG B 1 288 ? 16.406 -12.727 -3.549 1 91.44 288 ARG B O 1
ATOM 6968 N N . ILE B 1 289 ? 15.133 -14.57 -3.455 1 95.94 289 ILE B N 1
ATOM 6969 C CA . ILE B 1 289 ? 15.477 -14.945 -4.824 1 95.94 289 ILE B CA 1
ATOM 6970 C C . ILE B 1 289 ? 15.008 -13.852 -5.789 1 95.94 289 ILE B C 1
ATOM 6972 O O . ILE B 1 289 ? 15.727 -13.492 -6.719 1 95.94 289 ILE B O 1
ATOM 6976 N N . HIS B 1 290 ? 13.836 -13.391 -5.547 1 94.25 290 HIS B N 1
ATOM 6977 C CA . HIS B 1 290 ? 13.289 -12.328 -6.383 1 94.25 290 HIS B CA 1
ATOM 6978 C C . HIS B 1 290 ? 14.156 -11.078 -6.324 1 94.25 290 HIS B C 1
ATOM 6980 O O . HIS B 1 290 ? 14.367 -10.406 -7.34 1 94.25 290 HIS B O 1
ATOM 6986 N N . ARG B 1 291 ? 14.672 -10.727 -5.188 1 91.19 291 ARG B N 1
ATOM 6987 C CA . ARG B 1 291 ? 15.57 -9.586 -5.047 1 91.19 291 ARG B CA 1
ATOM 6988 C C . ARG B 1 291 ? 16.828 -9.773 -5.879 1 91.19 291 ARG B C 1
ATOM 6990 O O . ARG B 1 291 ? 17.297 -8.844 -6.539 1 91.19 291 ARG B O 1
ATOM 6997 N N . VAL B 1 292 ? 17.375 -10.953 -5.836 1 94.12 292 VAL B N 1
ATOM 6998 C CA . VAL B 1 292 ? 18.547 -11.273 -6.633 1 94.12 292 VAL B CA 1
ATOM 6999 C C . VAL B 1 292 ? 18.234 -11.102 -8.117 1 94.12 292 VAL B C 1
ATOM 7001 O O . VAL B 1 292 ? 19.047 -10.578 -8.875 1 94.12 292 VAL B O 1
ATOM 7004 N N . GLY B 1 293 ? 17.047 -11.594 -8.453 1 92.81 293 GLY B N 1
ATOM 7005 C CA . GLY B 1 293 ? 16.625 -11.43 -9.836 1 92.81 293 GLY B CA 1
ATOM 7006 C C . GLY B 1 293 ? 16.484 -9.977 -10.25 1 92.81 293 GLY B C 1
ATOM 7007 O O . GLY B 1 293 ? 16.922 -9.586 -11.336 1 92.81 293 GLY B O 1
ATOM 7008 N N . MET B 1 294 ? 15.906 -9.18 -9.445 1 87.25 294 MET B N 1
ATOM 7009 C CA . MET B 1 294 ? 15.711 -7.766 -9.742 1 87.25 294 MET B CA 1
ATOM 7010 C C . MET B 1 294 ? 17.047 -7.043 -9.828 1 87.25 294 MET B C 1
ATOM 7012 O O . MET B 1 294 ? 17.234 -6.156 -10.664 1 87.25 294 MET B O 1
ATOM 7016 N N . GLU B 1 295 ? 17.969 -7.395 -9.016 1 87.75 295 GLU B N 1
ATOM 7017 C CA . GLU B 1 295 ? 19.297 -6.789 -9.016 1 87.75 295 GLU B CA 1
ATOM 7018 C C . GLU B 1 295 ? 20.062 -7.141 -10.289 1 87.75 295 GLU B C 1
ATOM 7020 O O . GLU B 1 295 ? 20.891 -6.355 -10.758 1 87.75 295 GLU B O 1
ATOM 7025 N N . TYR B 1 296 ? 19.828 -8.328 -10.789 1 89.44 296 TYR B N 1
ATOM 7026 C CA . TYR B 1 296 ? 20.453 -8.742 -12.031 1 89.44 296 TYR B CA 1
ATOM 7027 C C . TYR B 1 296 ? 20.172 -7.742 -13.148 1 89.44 296 TYR B C 1
ATOM 7029 O O . TYR B 1 296 ? 21.047 -7.449 -13.969 1 89.44 296 TYR B O 1
ATOM 7037 N N . SER B 1 297 ? 18.984 -7.176 -13.141 1 80.44 297 SER B N 1
ATOM 7038 C CA . SER B 1 297 ? 18.562 -6.27 -14.195 1 80.44 297 SER B CA 1
ATOM 7039 C C . SER B 1 297 ? 19.219 -4.902 -14.062 1 80.44 297 SER B C 1
ATOM 7041 O O . SER B 1 297 ? 19.234 -4.113 -15.008 1 80.44 297 SER B O 1
ATOM 7043 N N . THR B 1 298 ? 19.844 -4.676 -12.891 1 76.75 298 THR B N 1
ATOM 7044 C CA . THR B 1 298 ? 20.422 -3.361 -12.641 1 76.75 298 THR B CA 1
ATOM 7045 C C . THR B 1 298 ? 21.953 -3.414 -12.758 1 76.75 298 THR B C 1
ATOM 7047 O O . THR B 1 298 ? 22.625 -2.428 -12.469 1 76.75 298 THR B O 1
ATOM 7050 N N . LEU B 1 299 ? 22.609 -4.562 -12.961 1 80.06 299 LEU B N 1
ATOM 7051 C CA . LEU B 1 299 ? 24.047 -4.746 -12.953 1 80.06 299 LEU B CA 1
ATOM 7052 C C . LEU B 1 299 ? 24.719 -3.93 -14.062 1 80.06 299 LEU B C 1
ATOM 7054 O O . LEU B 1 299 ? 25.859 -3.494 -13.914 1 80.06 299 LEU B O 1
ATOM 7058 N N . TYR B 1 300 ? 24.125 -3.377 -14.852 1 69.69 300 TYR B N 1
ATOM 7059 C CA . TYR B 1 300 ? 24.75 -2.652 -15.953 1 69.69 300 TYR B CA 1
ATOM 7060 C C . TYR B 1 300 ? 26.219 -3.055 -16.109 1 69.69 300 TYR B C 1
ATOM 7062 O O . TYR B 1 300 ? 26.594 -4.184 -15.789 1 69.69 300 TYR B O 1
ATOM 7070 N N . ASN B 1 301 ? 27.172 -2.359 -16.75 1 69.94 301 ASN B N 1
ATOM 7071 C CA . ASN B 1 301 ? 28.578 -2.693 -16.938 1 69.94 301 ASN B CA 1
ATOM 7072 C C . ASN B 1 301 ? 29.422 -2.264 -15.734 1 69.94 301 ASN B C 1
ATOM 7074 O O . ASN B 1 301 ? 30.359 -1.486 -15.883 1 69.94 301 ASN B O 1
ATOM 7078 N N . ASN B 1 302 ? 28.906 -2.703 -14.555 1 78.38 302 ASN B N 1
ATOM 7079 C CA . ASN B 1 302 ? 29.625 -2.404 -13.32 1 78.38 302 ASN B CA 1
ATOM 7080 C C . ASN B 1 302 ? 30.203 -3.666 -12.68 1 78.38 302 ASN B C 1
ATOM 7082 O O . ASN B 1 302 ? 29.469 -4.449 -12.07 1 78.38 302 ASN B O 1
ATOM 7086 N N . GLN B 1 303 ? 31.484 -3.814 -12.758 1 79.38 303 GLN B N 1
ATOM 7087 C CA . GLN B 1 303 ? 32.156 -5.031 -12.344 1 79.38 303 GLN B CA 1
ATOM 7088 C C . GLN B 1 303 ? 32 -5.277 -10.852 1 79.38 303 GLN B C 1
ATOM 7090 O O . GLN B 1 303 ? 31.891 -6.426 -10.406 1 79.38 303 GLN B O 1
ATOM 7095 N N . GLU B 1 304 ? 32.062 -4.246 -10.094 1 85.31 304 GLU B N 1
ATOM 7096 C CA . GLU B 1 304 ? 31.891 -4.395 -8.648 1 85.31 304 GLU B CA 1
ATOM 7097 C C . GLU B 1 304 ? 30.5 -4.922 -8.305 1 85.31 304 GLU B C 1
ATOM 7099 O O . GLU B 1 304 ? 30.359 -5.789 -7.441 1 85.31 304 GLU B O 1
ATOM 7104 N N . LEU B 1 305 ? 29.547 -4.461 -8.977 1 87.19 305 LEU B N 1
ATOM 7105 C CA . LEU B 1 305 ? 28.188 -4.918 -8.758 1 87.19 305 LEU B CA 1
ATOM 7106 C C . LEU B 1 305 ? 28.016 -6.363 -9.211 1 87.19 305 LEU B C 1
ATOM 7108 O O . LEU B 1 305 ? 27.266 -7.129 -8.586 1 87.19 305 LEU B O 1
ATOM 7112 N N . GLU B 1 306 ? 28.75 -6.758 -10.234 1 90.69 306 GLU B N 1
ATOM 7113 C CA . GLU B 1 306 ? 28.656 -8.117 -10.75 1 90.69 306 GLU B CA 1
ATOM 7114 C C . GLU B 1 306 ? 29.203 -9.125 -9.742 1 90.69 306 GLU B C 1
ATOM 7116 O O . GLU B 1 306 ? 28.609 -10.188 -9.531 1 90.69 306 GLU B O 1
ATOM 7121 N N . SER B 1 307 ? 30.328 -8.75 -9.141 1 91.44 307 SER B N 1
ATOM 7122 C CA . SER B 1 307 ? 30.938 -9.641 -8.156 1 91.44 307 SER B CA 1
ATOM 7123 C C . SER B 1 307 ? 30.047 -9.781 -6.918 1 91.44 307 SER B C 1
ATOM 7125 O O . SER B 1 307 ? 29.906 -10.883 -6.379 1 91.44 307 SER B O 1
ATOM 7127 N N . THR B 1 308 ? 29.484 -8.664 -6.48 1 93.44 308 THR B N 1
ATOM 7128 C CA . THR B 1 308 ? 28.594 -8.688 -5.332 1 93.44 308 THR B CA 1
ATOM 7129 C C . THR B 1 308 ? 27.344 -9.516 -5.637 1 93.44 308 THR B C 1
ATOM 7131 O O . THR B 1 308 ? 26.875 -10.289 -4.793 1 93.44 308 THR B O 1
ATOM 7134 N N . TRP B 1 309 ? 26.859 -9.367 -6.863 1 94.62 309 TRP B N 1
ATOM 7135 C CA . TRP B 1 309 ? 25.672 -10.102 -7.273 1 94.62 309 TRP B CA 1
ATOM 7136 C C . TRP B 1 309 ? 25.938 -11.602 -7.309 1 94.62 309 TRP B C 1
ATOM 7138 O O . TRP B 1 309 ? 25.109 -12.406 -6.891 1 94.62 309 TRP B O 1
ATOM 7148 N N . LEU B 1 310 ? 27.125 -12.023 -7.859 1 94.94 310 LEU B N 1
ATOM 7149 C CA . LEU B 1 310 ? 27.484 -13.438 -7.93 1 94.94 310 LEU B CA 1
ATOM 7150 C C . LEU B 1 310 ? 27.578 -14.047 -6.535 1 94.94 310 LEU B C 1
ATOM 7152 O O . LEU B 1 310 ? 27.219 -15.211 -6.34 1 94.94 310 LEU B O 1
ATOM 7156 N N . GLY B 1 311 ? 28.047 -13.195 -5.613 1 95.81 311 GLY B N 1
ATOM 7157 C CA . GLY B 1 311 ? 28.078 -13.648 -4.23 1 95.81 311 GLY B CA 1
ATOM 7158 C C . GLY B 1 311 ? 26.688 -13.906 -3.668 1 95.81 311 GLY B C 1
ATOM 7159 O O . GLY B 1 311 ? 26.453 -14.922 -3.014 1 95.81 311 GLY B O 1
ATOM 7160 N N . GLU B 1 312 ? 25.766 -13.023 -3.92 1 96.44 312 GLU B N 1
ATOM 7161 C CA . GLU B 1 312 ? 24.391 -13.18 -3.469 1 96.44 312 GLU B CA 1
ATOM 7162 C C . GLU B 1 312 ? 23.719 -14.375 -4.152 1 96.44 312 GLU B C 1
ATOM 7164 O O . GLU B 1 312 ? 22.938 -15.094 -3.527 1 96.44 312 GLU B O 1
ATOM 7169 N N . PHE B 1 313 ? 24.031 -14.531 -5.441 1 97.06 313 PHE B N 1
ATOM 7170 C CA . PHE B 1 313 ? 23.516 -15.664 -6.203 1 97.06 313 PHE B CA 1
ATOM 7171 C C . PHE B 1 313 ? 23.938 -16.984 -5.562 1 97.06 313 PHE B C 1
ATOM 7173 O O . PHE B 1 313 ? 23.094 -17.859 -5.324 1 97.06 313 PHE B O 1
ATOM 7180 N N . HIS B 1 314 ? 25.156 -17.094 -5.234 1 97.38 314 HIS B N 1
ATOM 7181 C CA . HIS B 1 314 ? 25.672 -18.328 -4.668 1 97.38 314 HIS B CA 1
ATOM 7182 C C . HIS B 1 314 ? 25.062 -18.594 -3.291 1 97.38 314 HIS B C 1
ATOM 7184 O O . HIS B 1 314 ? 24.688 -19.734 -2.98 1 97.38 314 HIS B O 1
ATOM 7190 N N . ASN B 1 315 ? 24.984 -17.547 -2.537 1 96.81 315 ASN B N 1
ATOM 7191 C CA . ASN B 1 315 ? 24.406 -17.688 -1.201 1 96.81 315 ASN B CA 1
ATOM 7192 C C . ASN B 1 315 ? 22.953 -18.141 -1.258 1 96.81 315 ASN B C 1
ATOM 7194 O O . ASN B 1 315 ? 22.547 -19.047 -0.521 1 96.81 315 ASN B O 1
ATOM 7198 N N . THR B 1 316 ? 22.219 -17.516 -2.104 1 97.06 316 THR B N 1
ATOM 7199 C CA . THR B 1 316 ? 20.797 -17.828 -2.217 1 97.06 316 THR B CA 1
ATOM 7200 C C . THR B 1 316 ? 20.594 -19.203 -2.824 1 97.06 316 THR B C 1
ATOM 7202 O O . THR B 1 316 ? 19.688 -19.938 -2.418 1 97.06 316 THR B O 1
ATOM 7205 N N . ALA B 1 317 ? 21.391 -19.578 -3.826 1 96.94 317 ALA B N 1
ATOM 7206 C CA . ALA B 1 317 ? 21.312 -20.906 -4.422 1 96.94 317 ALA B CA 1
ATOM 7207 C C . ALA B 1 317 ? 21.609 -21.984 -3.393 1 96.94 317 ALA B C 1
ATOM 7209 O O . ALA B 1 317 ? 20.969 -23.031 -3.365 1 96.94 317 ALA B O 1
ATOM 7210 N N . ALA B 1 318 ? 22.609 -21.703 -2.605 1 96.38 318 ALA B N 1
ATOM 7211 C CA . ALA B 1 318 ? 22.969 -22.641 -1.557 1 96.38 318 ALA B CA 1
ATOM 7212 C C . ALA B 1 318 ? 21.844 -22.797 -0.542 1 96.38 318 ALA B C 1
ATOM 7214 O O . ALA B 1 318 ? 21.578 -23.906 -0.07 1 96.38 318 ALA B O 1
ATOM 7215 N N . GLU B 1 319 ? 21.234 -21.734 -0.191 1 95.94 319 GLU B N 1
ATOM 7216 C CA . GLU B 1 319 ? 20.125 -21.781 0.76 1 95.94 319 GLU B CA 1
ATOM 7217 C C . GLU B 1 319 ? 18.953 -22.562 0.198 1 95.94 319 GLU B C 1
ATOM 7219 O O . GLU B 1 319 ? 18.281 -23.312 0.925 1 95.94 319 GLU B O 1
ATOM 7224 N N . LEU B 1 320 ? 18.641 -22.375 -1.057 1 96.25 320 LEU B N 1
ATOM 7225 C CA . LEU B 1 320 ? 17.547 -23.094 -1.699 1 96.25 320 LEU B CA 1
ATOM 7226 C C . LEU B 1 320 ? 17.812 -24.594 -1.7 1 96.25 320 LEU B C 1
ATOM 7228 O O . LEU B 1 320 ? 16.906 -25.391 -1.405 1 96.25 320 LEU B O 1
ATOM 7232 N N . ASN B 1 321 ? 19.016 -24.922 -1.977 1 93.94 321 ASN B N 1
ATOM 7233 C CA . ASN B 1 321 ? 19.391 -26.328 -1.978 1 93.94 321 ASN B CA 1
ATOM 7234 C C . ASN B 1 321 ? 19.312 -26.922 -0.578 1 93.94 321 ASN B C 1
ATOM 7236 O O . ASN B 1 321 ? 18.859 -28.062 -0.409 1 93.94 321 ASN B O 1
ATOM 7240 N N . SER B 1 322 ? 19.75 -26.172 0.368 1 93.31 322 SER B N 1
ATOM 7241 C CA . SER B 1 322 ? 19.734 -26.641 1.75 1 93.31 322 SER B CA 1
ATOM 7242 C C . SER B 1 322 ? 18.312 -26.781 2.268 1 93.31 322 SER B C 1
ATOM 7244 O O . SER B 1 322 ? 18.016 -27.656 3.084 1 93.31 322 SER B O 1
ATOM 7246 N N . TRP B 1 323 ? 17.484 -25.922 1.824 1 92.94 323 TRP B N 1
ATOM 7247 C CA . TRP B 1 323 ? 16.094 -25.953 2.268 1 92.94 323 TRP B CA 1
ATOM 7248 C C . TRP B 1 323 ? 15.438 -27.281 1.925 1 92.94 323 TRP B C 1
ATOM 7250 O O . TRP B 1 323 ? 14.711 -27.859 2.742 1 92.94 323 TRP B O 1
ATOM 7260 N N . MET B 1 324 ? 15.656 -27.844 0.778 1 88.25 324 MET B N 1
ATOM 7261 C CA . MET B 1 324 ? 15.07 -29.109 0.332 1 88.25 324 MET B CA 1
ATOM 7262 C C . MET B 1 324 ? 15.5 -30.266 1.237 1 88.25 324 MET B C 1
ATOM 7264 O O . MET B 1 324 ? 14.711 -31.172 1.496 1 88.25 324 MET B O 1
ATOM 7268 N N . GLU B 1 325 ? 16.641 -30.094 1.81 1 86 325 GLU B N 1
ATOM 7269 C CA . GLU B 1 325 ? 17.203 -31.141 2.656 1 86 325 GLU B CA 1
ATOM 7270 C C . GLU B 1 325 ? 16.578 -31.109 4.055 1 86 325 GLU B C 1
ATOM 7272 O O . GLU B 1 325 ? 16.625 -32.094 4.785 1 86 325 GLU B O 1
ATOM 7277 N N . THR B 1 326 ? 15.992 -29.984 4.387 1 84.12 326 THR B N 1
ATOM 7278 C CA . THR B 1 326 ? 15.445 -29.828 5.73 1 84.12 326 THR B CA 1
ATOM 7279 C C . THR B 1 326 ? 14.008 -30.312 5.793 1 84.12 326 THR B C 1
ATOM 7281 O O . THR B 1 326 ? 13.43 -30.438 6.879 1 84.12 326 THR B O 1
ATOM 7284 N N . LEU B 1 327 ? 13.422 -30.703 4.668 1 84.19 327 LEU B N 1
ATOM 7285 C CA . LEU B 1 327 ? 12.031 -31.141 4.645 1 84.19 327 LEU B CA 1
ATOM 7286 C C . LEU B 1 327 ? 11.891 -32.5 5.328 1 84.19 327 LEU B C 1
ATOM 7288 O O . LEU B 1 327 ? 12.789 -33.344 5.246 1 84.19 327 LEU B O 1
ATOM 7292 N N . PRO B 1 328 ? 10.789 -32.656 6.012 1 80.62 328 PRO B N 1
ATOM 7293 C CA . PRO B 1 328 ? 10.547 -34 6.574 1 80.62 328 PRO B CA 1
ATOM 7294 C C . PRO B 1 328 ? 10.5 -35.094 5.512 1 80.62 328 PRO B C 1
ATOM 7296 O O . PRO B 1 328 ? 10.07 -34.844 4.383 1 80.62 328 PRO B O 1
ATOM 7299 N N . SER B 1 329 ? 10.875 -36.219 5.895 1 75.81 329 SER B N 1
ATOM 7300 C CA . SER B 1 329 ? 11.016 -37.344 4.98 1 75.81 329 SER B CA 1
ATOM 7301 C C . SER B 1 329 ? 9.695 -37.688 4.301 1 75.81 329 SER B C 1
ATOM 7303 O O . SER B 1 329 ? 9.672 -38.125 3.156 1 75.81 329 SER B O 1
ATOM 7305 N N . ARG B 1 330 ? 8.656 -37.375 4.977 1 76.19 330 ARG B N 1
ATOM 7306 C CA . ARG B 1 330 ? 7.34 -37.719 4.438 1 76.19 330 ARG B CA 1
ATOM 7307 C C . ARG B 1 330 ? 7.004 -36.844 3.232 1 76.19 330 ARG B C 1
ATOM 7309 O O . ARG B 1 330 ? 6.113 -37.188 2.447 1 76.19 330 ARG B O 1
ATOM 7316 N N . LEU B 1 331 ? 7.695 -35.781 3.119 1 80.25 331 LEU B N 1
ATOM 7317 C CA . LEU B 1 331 ? 7.43 -34.844 2.016 1 80.25 331 LEU B CA 1
ATOM 7318 C C . LEU B 1 331 ? 8.461 -35.031 0.908 1 80.25 331 LEU B C 1
ATOM 7320 O O . LEU B 1 331 ? 8.43 -34.312 -0.098 1 80.25 331 LEU B O 1
ATOM 7324 N N . PHE B 1 332 ? 9.414 -35.938 1.03 1 74.62 332 PHE B N 1
ATOM 7325 C CA . PHE B 1 332 ? 10.453 -36.062 0.017 1 74.62 332 PHE B CA 1
ATOM 7326 C C . PHE B 1 332 ? 9.891 -36.688 -1.26 1 74.62 332 PHE B C 1
ATOM 7328 O O . PHE B 1 332 ? 9.211 -37.719 -1.214 1 74.62 332 PHE B O 1
ATOM 7335 N N . TRP B 1 333 ? 9.969 -35.969 -2.314 1 63.88 333 TRP B N 1
ATOM 7336 C CA . TRP B 1 333 ? 9.492 -36.406 -3.629 1 63.88 333 TRP B CA 1
ATOM 7337 C C . TRP B 1 333 ? 10.445 -37.438 -4.242 1 63.88 333 TRP B C 1
ATOM 7339 O O . TRP B 1 333 ? 10.023 -38.312 -4.996 1 63.88 333 TRP B O 1
ATOM 7349 N N . HIS B 1 334 ? 11.812 -37.25 -4.141 1 55.16 334 HIS B N 1
ATOM 7350 C CA . HIS B 1 334 ? 12.758 -38.094 -4.879 1 55.16 334 HIS B CA 1
ATOM 7351 C C . HIS B 1 334 ? 12.422 -39.562 -4.73 1 55.16 334 HIS B C 1
ATOM 7353 O O . HIS B 1 334 ? 12.914 -40.406 -5.496 1 55.16 334 HIS B O 1
ATOM 7359 N N . ASN B 1 335 ? 12.117 -39.875 -3.523 1 44.31 335 ASN B N 1
ATOM 7360 C CA . ASN B 1 335 ? 11.992 -41.312 -3.533 1 44.31 335 ASN B CA 1
ATOM 7361 C C . ASN B 1 335 ? 10.781 -41.781 -4.34 1 44.31 335 ASN B C 1
ATOM 7363 O O . ASN B 1 335 ? 10.336 -42.906 -4.207 1 44.31 335 ASN B O 1
ATOM 7367 N N . HIS B 1 336 ? 10.578 -41.281 -5.59 1 45.47 336 HIS B N 1
ATOM 7368 C CA . HIS B 1 336 ? 9.633 -41.625 -6.645 1 45.47 336 HIS B CA 1
ATOM 7369 C C . HIS B 1 336 ? 8.25 -41.938 -6.07 1 45.47 336 HIS B C 1
ATOM 7371 O O . HIS B 1 336 ? 7.309 -42.219 -6.816 1 45.47 336 HIS B O 1
ATOM 7377 N N . SER B 1 337 ? 8.195 -42.062 -4.789 1 45.09 337 SER B N 1
ATOM 7378 C CA . SER B 1 337 ? 7.02 -42.625 -4.145 1 45.09 337 SER B CA 1
ATOM 7379 C C . SER B 1 337 ? 6.016 -41.562 -3.744 1 45.09 337 SER B C 1
ATOM 7381 O O . SER B 1 337 ? 5.016 -41.844 -3.09 1 45.09 337 SER B O 1
ATOM 7383 N N . ILE B 1 338 ? 6.293 -40.344 -3.637 1 49.66 338 ILE B N 1
ATOM 7384 C CA . ILE B 1 338 ? 5.359 -39.312 -3.148 1 49.66 338 ILE B CA 1
ATOM 7385 C C . ILE B 1 338 ? 4.004 -39.5 -3.822 1 49.66 338 ILE B C 1
ATOM 7387 O O . ILE B 1 338 ? 2.961 -39.406 -3.174 1 49.66 338 ILE B O 1
ATOM 7391 N N . VAL B 1 339 ? 4.004 -39.406 -5.262 1 48.75 339 VAL B N 1
ATOM 7392 C CA . VAL B 1 339 ? 2.795 -39.438 -6.078 1 48.75 339 VAL B CA 1
ATOM 7393 C C . VAL B 1 339 ? 2.082 -40.781 -5.902 1 48.75 339 VAL B C 1
ATOM 7395 O O . VAL B 1 339 ? 0.855 -40.875 -6 1 48.75 339 VAL B O 1
ATOM 7398 N N . GLU B 1 340 ? 2.848 -41.781 -6.148 1 48.84 340 GLU B N 1
ATOM 7399 C CA . GLU B 1 340 ? 2.066 -43 -6.293 1 48.84 340 GLU B CA 1
ATOM 7400 C C . GLU B 1 340 ? 1.226 -43.281 -5.051 1 48.84 340 GLU B C 1
ATOM 7402 O O . GLU B 1 340 ? 0.013 -43.469 -5.145 1 48.84 340 GLU B O 1
ATOM 7407 N N . ASP B 1 341 ? 1.727 -44.125 -4.062 1 51.66 341 ASP B N 1
ATOM 7408 C CA . ASP B 1 341 ? 0.887 -44.906 -3.174 1 51.66 341 ASP B CA 1
ATOM 7409 C C . ASP B 1 341 ? 0.879 -44.344 -1.759 1 51.66 341 ASP B C 1
ATOM 7411 O O . ASP B 1 341 ? -0.007 -44.656 -0.96 1 51.66 341 ASP B O 1
ATOM 7415 N N . ARG B 1 342 ? 1.925 -43.219 -1.342 1 55.25 342 ARG B N 1
ATOM 7416 C CA . ARG B 1 342 ? 2.02 -43.125 0.112 1 55.25 342 ARG B CA 1
ATOM 7417 C C . ARG B 1 342 ? 1.544 -41.781 0.611 1 55.25 342 ARG B C 1
ATOM 7419 O O . ARG B 1 342 ? 1.372 -41.562 1.815 1 55.25 342 ARG B O 1
ATOM 7426 N N . VAL B 1 343 ? 1.481 -40.688 -0.324 1 62.34 343 VAL B N 1
ATOM 7427 C CA . VAL B 1 343 ? 1.027 -39.438 0.238 1 62.34 343 VAL B CA 1
ATOM 7428 C C . VAL B 1 343 ? -0.497 -39.406 0.326 1 62.34 343 VAL B C 1
ATOM 7430 O O . VAL B 1 343 ? -1.184 -39.688 -0.661 1 62.34 343 VAL B O 1
ATOM 7433 N N . PRO B 1 344 ? -0.828 -39.188 1.538 1 68.19 344 PRO B N 1
ATOM 7434 C CA . PRO B 1 344 ? -2.283 -39.156 1.697 1 68.19 344 PRO B CA 1
ATOM 7435 C C . PRO B 1 344 ? -2.951 -38.156 0.744 1 68.19 344 PRO B C 1
ATOM 7437 O O . PRO B 1 344 ? -2.377 -37.094 0.436 1 68.19 344 PRO B O 1
ATOM 7440 N N . GLY B 1 345 ? -3.979 -38.531 0.188 1 72.38 345 GLY B N 1
ATOM 7441 C CA . GLY B 1 345 ? -4.742 -37.75 -0.782 1 72.38 345 GLY B CA 1
ATOM 7442 C C . GLY B 1 345 ? -5.02 -36.344 -0.33 1 72.38 345 GLY B C 1
ATOM 7443 O O . GLY B 1 345 ? -5.02 -35.406 -1.144 1 72.38 345 GLY B O 1
ATOM 7444 N N . ALA B 1 346 ? -5.055 -36.188 0.954 1 75.81 346 ALA B N 1
ATOM 7445 C CA . ALA B 1 346 ? -5.48 -34.906 1.506 1 75.81 346 ALA B CA 1
ATOM 7446 C C . ALA B 1 346 ? -4.379 -33.844 1.386 1 75.81 346 ALA B C 1
ATOM 7448 O O . ALA B 1 346 ? -4.652 -32.656 1.31 1 75.81 346 ALA B O 1
ATOM 7449 N N . ILE B 1 347 ? -3.166 -34.281 1.269 1 86.31 347 ILE B N 1
ATOM 7450 C CA . ILE B 1 347 ? -2.078 -33.312 1.278 1 86.31 347 ILE B CA 1
ATOM 7451 C C . ILE B 1 347 ? -1.415 -33.25 -0.096 1 86.31 347 ILE B C 1
ATOM 7453 O O . ILE B 1 347 ? -0.503 -32.469 -0.326 1 86.31 347 ILE B O 1
ATOM 7457 N N . ARG B 1 348 ? -1.872 -34.031 -1.021 1 86.31 348 ARG B N 1
ATOM 7458 C CA . ARG B 1 348 ? -1.242 -34.156 -2.332 1 86.31 348 ARG B CA 1
ATOM 7459 C C . ARG B 1 348 ? -1.203 -32.812 -3.041 1 86.31 348 ARG B C 1
ATOM 7461 O O . ARG B 1 348 ? -0.153 -32.375 -3.533 1 86.31 348 ARG B O 1
ATOM 7468 N N . PRO B 1 349 ? -2.346 -32.094 -3.074 1 90.5 349 PRO B N 1
ATOM 7469 C CA . PRO B 1 349 ? -2.293 -30.812 -3.756 1 90.5 349 PRO B CA 1
ATOM 7470 C C . PRO B 1 349 ? -1.27 -29.859 -3.139 1 90.5 349 PRO B C 1
ATOM 7472 O O . PRO B 1 349 ? -0.52 -29.203 -3.863 1 90.5 349 PRO B O 1
ATOM 7475 N N . ALA B 1 350 ? -1.209 -29.844 -1.855 1 91.75 350 ALA B N 1
ATOM 7476 C CA . ALA B 1 350 ? -0.262 -28.969 -1.164 1 91.75 350 ALA B CA 1
ATOM 7477 C C . ALA B 1 350 ? 1.178 -29.375 -1.465 1 91.75 350 ALA B C 1
ATOM 7479 O O . ALA B 1 350 ? 2.055 -28.516 -1.598 1 91.75 350 ALA B O 1
ATOM 7480 N N . THR B 1 351 ? 1.396 -30.625 -1.552 1 90.62 351 THR B N 1
ATOM 7481 C CA . THR B 1 351 ? 2.736 -31.125 -1.821 1 90.62 351 THR B CA 1
ATOM 7482 C C . THR B 1 351 ? 3.17 -30.781 -3.244 1 90.62 351 THR B C 1
ATOM 7484 O O . THR B 1 351 ? 4.324 -30.422 -3.475 1 90.62 351 THR B O 1
ATOM 7487 N N . PHE B 1 352 ? 2.211 -30.953 -4.133 1 91.75 352 PHE B N 1
ATOM 7488 C CA . PHE B 1 352 ? 2.52 -30.578 -5.512 1 91.75 352 PHE B CA 1
ATOM 7489 C C . PHE B 1 352 ? 2.822 -29.094 -5.617 1 91.75 352 PHE B C 1
ATOM 7491 O O . PHE B 1 352 ? 3.732 -28.688 -6.344 1 91.75 352 PHE B O 1
ATOM 7498 N N . MET B 1 353 ? 2.027 -28.266 -4.906 1 95.25 353 MET B N 1
ATOM 7499 C CA . MET B 1 353 ? 2.287 -26.844 -4.871 1 95.25 353 MET B CA 1
ATOM 7500 C C . MET B 1 353 ? 3.693 -26.547 -4.355 1 95.25 353 MET B C 1
ATOM 7502 O O . MET B 1 353 ? 4.395 -25.688 -4.891 1 95.25 353 MET B O 1
ATOM 7506 N N . LEU B 1 354 ? 4.078 -27.266 -3.352 1 94.12 354 LEU B N 1
ATOM 7507 C CA . LEU B 1 354 ? 5.363 -27.078 -2.689 1 94.12 354 LEU B CA 1
ATOM 7508 C C . LEU B 1 354 ? 6.516 -27.406 -3.633 1 94.12 354 LEU B C 1
ATOM 7510 O O . LEU B 1 354 ? 7.41 -26.594 -3.844 1 94.12 354 LEU B O 1
ATOM 7514 N N . TYR B 1 355 ? 6.492 -28.531 -4.258 1 93.62 355 TYR B N 1
ATOM 7515 C CA . TYR B 1 355 ? 7.586 -28.984 -5.121 1 93.62 355 TYR B CA 1
ATOM 7516 C C . TYR B 1 355 ? 7.594 -28.203 -6.43 1 93.62 355 TYR B C 1
ATOM 7518 O O . TYR B 1 355 ? 8.656 -27.891 -6.969 1 93.62 355 TYR B O 1
ATOM 7526 N N . GLY B 1 356 ? 6.371 -28 -6.949 1 95.69 356 GLY B N 1
ATOM 7527 C CA . GLY B 1 356 ? 6.32 -27.172 -8.141 1 95.69 356 GLY B CA 1
ATOM 7528 C C . GLY B 1 356 ? 7.004 -25.828 -7.965 1 95.69 356 GLY B C 1
ATOM 7529 O O . GLY B 1 356 ? 7.805 -25.422 -8.805 1 95.69 356 GLY B O 1
ATOM 7530 N N . TYR B 1 357 ? 6.691 -25.219 -6.848 1 97.44 357 TYR B N 1
ATOM 7531 C CA . TYR B 1 357 ? 7.25 -23.906 -6.57 1 97.44 357 TYR B CA 1
ATOM 7532 C C . TYR B 1 357 ? 8.758 -23.984 -6.336 1 97.44 357 TYR B C 1
ATOM 7534 O O . TYR B 1 357 ? 9.508 -23.094 -6.75 1 97.44 357 TYR B O 1
ATOM 7542 N N . TYR B 1 358 ? 9.219 -25.031 -5.711 1 96.5 358 TYR B N 1
ATOM 7543 C CA . TYR B 1 358 ? 10.648 -25.219 -5.465 1 96.5 358 TYR B CA 1
ATOM 7544 C C . TYR B 1 358 ? 11.43 -25.297 -6.77 1 96.5 358 TYR B C 1
ATOM 7546 O O . TYR B 1 358 ? 12.414 -24.578 -6.953 1 96.5 358 TYR B O 1
ATOM 7554 N N . TYR B 1 359 ? 11.023 -26.109 -7.609 1 97.12 359 TYR B N 1
ATOM 7555 C CA . TYR B 1 359 ? 11.766 -26.297 -8.859 1 97.12 359 TYR B CA 1
ATOM 7556 C C . TYR B 1 359 ? 11.648 -25.062 -9.742 1 97.12 359 TYR B C 1
ATOM 7558 O O . TYR B 1 359 ? 12.586 -24.734 -10.477 1 97.12 359 TYR B O 1
ATOM 7566 N N . ALA B 1 360 ? 10.477 -24.406 -9.672 1 98.25 360 ALA B N 1
ATOM 7567 C CA . ALA B 1 360 ? 10.344 -23.156 -10.422 1 98.25 360 ALA B CA 1
ATOM 7568 C C . ALA B 1 360 ? 11.352 -22.109 -9.93 1 98.25 360 ALA B C 1
ATOM 7570 O O . ALA B 1 360 ? 11.945 -21.391 -10.727 1 98.25 360 ALA B O 1
ATOM 7571 N N . LEU B 1 361 ? 11.508 -22.016 -8.594 1 98.31 361 LEU B N 1
ATOM 7572 C CA . LEU B 1 361 ? 12.453 -21.062 -8.023 1 98.31 361 LEU B CA 1
ATOM 7573 C C . LEU B 1 361 ? 13.883 -21.422 -8.422 1 98.31 361 LEU B C 1
ATOM 7575 O O . LEU B 1 361 ? 14.703 -20.531 -8.656 1 98.31 361 LEU B O 1
ATOM 7579 N N . ASP B 1 362 ? 14.148 -22.688 -8.453 1 98.12 362 ASP B N 1
ATOM 7580 C CA . ASP B 1 362 ? 15.461 -23.156 -8.883 1 98.12 362 ASP B CA 1
ATOM 7581 C C . ASP B 1 362 ? 15.75 -22.734 -10.32 1 98.12 362 ASP B C 1
ATOM 7583 O O . ASP B 1 362 ? 16.844 -22.25 -10.633 1 98.12 362 ASP B O 1
ATOM 7587 N N . ILE B 1 363 ? 14.805 -22.906 -11.172 1 98.44 363 ILE B N 1
ATOM 7588 C CA . ILE B 1 363 ? 14.953 -22.516 -12.57 1 98.44 363 ILE B CA 1
ATOM 7589 C C . ILE B 1 363 ? 15.062 -21 -12.664 1 98.44 363 ILE B C 1
ATOM 7591 O O . ILE B 1 363 ? 15.906 -20.469 -13.406 1 98.44 363 ILE B O 1
ATOM 7595 N N . TYR B 1 364 ? 14.188 -20.297 -11.945 1 97.81 364 TYR B N 1
ATOM 7596 C CA . TYR B 1 364 ? 14.148 -18.828 -11.961 1 97.81 364 TYR B CA 1
ATOM 7597 C C . TYR B 1 364 ? 15.508 -18.25 -11.586 1 97.81 364 TYR B C 1
ATOM 7599 O O . TYR B 1 364 ? 16.016 -17.359 -12.273 1 97.81 364 TYR B O 1
ATOM 7607 N N . LEU B 1 365 ? 16.062 -18.766 -10.523 1 98.06 365 LEU B N 1
ATOM 7608 C CA . LEU B 1 365 ? 17.328 -18.234 -10.016 1 98.06 365 LEU B CA 1
ATOM 7609 C C . LEU B 1 365 ? 18.484 -18.609 -10.953 1 98.06 365 LEU B C 1
ATOM 7611 O O . LEU B 1 365 ? 19.234 -17.734 -11.367 1 98.06 365 LEU B O 1
ATOM 7615 N N . ASN B 1 366 ? 18.609 -19.844 -11.336 1 97.94 366 ASN B N 1
ATOM 7616 C CA . ASN B 1 366 ? 19.719 -20.312 -12.141 1 97.94 366 ASN B CA 1
ATOM 7617 C C . ASN B 1 366 ? 19.578 -19.906 -13.602 1 97.94 366 ASN B C 1
ATOM 7619 O O . ASN B 1 366 ? 20.562 -19.891 -14.352 1 97.94 366 ASN B O 1
ATOM 7623 N N . GLY B 1 367 ? 18.375 -19.609 -14.016 1 97.19 367 GLY B N 1
ATOM 7624 C CA . GLY B 1 367 ? 18.125 -19.234 -15.391 1 97.19 367 GLY B CA 1
ATOM 7625 C C . GLY B 1 367 ? 18.906 -18.016 -15.828 1 97.19 367 GLY B C 1
ATOM 7626 O O . GLY B 1 367 ? 19.281 -17.906 -17 1 97.19 367 GLY B O 1
ATOM 7627 N N . PHE B 1 368 ? 19.219 -17.109 -14.898 1 95.31 368 PHE B N 1
ATOM 7628 C CA . PHE B 1 368 ? 19.906 -15.867 -15.211 1 95.31 368 PHE B CA 1
ATOM 7629 C C . PHE B 1 368 ? 21.328 -16.141 -15.68 1 95.31 368 PHE B C 1
ATOM 7631 O O . PHE B 1 368 ? 21.891 -15.359 -16.453 1 95.31 368 PHE B O 1
ATOM 7638 N N . LEU B 1 369 ? 21.891 -17.234 -15.188 1 96.31 369 LEU B N 1
ATOM 7639 C CA . LEU B 1 369 ? 23.266 -17.562 -15.57 1 96.31 369 LEU B CA 1
ATOM 7640 C C . LEU B 1 369 ? 23.281 -18.672 -16.609 1 96.31 369 LEU B C 1
ATOM 7642 O O . LEU B 1 369 ? 24.25 -18.828 -17.359 1 96.31 369 LEU B O 1
ATOM 7646 N N . ALA B 1 370 ? 22.172 -19.469 -16.672 1 96.62 370 ALA B N 1
ATOM 7647 C CA . ALA B 1 370 ? 22.078 -20.531 -17.672 1 96.62 370 ALA B CA 1
ATOM 7648 C C . ALA B 1 370 ? 21.922 -19.953 -19.078 1 96.62 370 ALA B C 1
ATOM 7650 O O . ALA B 1 370 ? 22.531 -20.438 -20.031 1 96.62 370 ALA B O 1
ATOM 7651 N N . VAL B 1 371 ? 21.094 -18.938 -19.203 1 92.94 371 VAL B N 1
ATOM 7652 C CA . VAL B 1 371 ? 20.891 -18.203 -20.453 1 92.94 371 VAL B CA 1
ATOM 7653 C C . VAL B 1 371 ? 21.062 -16.703 -20.188 1 92.94 371 VAL B C 1
ATOM 7655 O O . VAL B 1 371 ? 20.094 -15.938 -20.281 1 92.94 371 VAL B O 1
ATOM 7658 N N . PRO B 1 372 ? 22.344 -16.281 -20 1 90.69 372 PRO B N 1
ATOM 7659 C CA . PRO B 1 372 ? 22.562 -14.906 -19.562 1 90.69 372 PRO B CA 1
ATOM 7660 C C . PRO B 1 372 ? 22.312 -13.891 -20.672 1 90.69 372 PRO B C 1
ATOM 7662 O O . PRO B 1 372 ? 22.703 -14.109 -21.828 1 90.69 372 PRO B O 1
ATOM 7665 N N . CYS B 1 373 ? 21.641 -12.914 -20.297 1 84.81 373 CYS B N 1
ATOM 7666 C CA . CYS B 1 373 ? 21.438 -11.789 -21.219 1 84.81 373 CYS B CA 1
ATOM 7667 C C . CYS B 1 373 ? 22.422 -10.664 -20.922 1 84.81 373 CYS B C 1
ATOM 7669 O O . CYS B 1 373 ? 22.578 -9.75 -21.734 1 84.81 373 CYS B O 1
ATOM 7671 N N . HIS B 1 374 ? 23.062 -10.805 -19.797 1 81.94 374 HIS B N 1
ATOM 7672 C CA . HIS B 1 374 ? 24.141 -9.867 -19.469 1 81.94 374 HIS B CA 1
ATOM 7673 C C . HIS B 1 374 ? 25.438 -10.242 -20.172 1 81.94 374 HIS B C 1
ATOM 7675 O O . HIS B 1 374 ? 25.938 -11.359 -20 1 81.94 374 HIS B O 1
ATOM 7681 N N . PHE B 1 375 ? 26.062 -9.406 -20.844 1 82.75 375 PHE B N 1
ATOM 7682 C CA . PHE B 1 375 ? 27.172 -9.664 -21.75 1 82.75 375 PHE B CA 1
ATOM 7683 C C . PHE B 1 375 ? 28.359 -10.25 -21.016 1 82.75 375 PHE B C 1
ATOM 7685 O O . PHE B 1 375 ? 29 -11.195 -21.484 1 82.75 375 PHE B O 1
ATOM 7692 N N . ASN B 1 376 ? 28.594 -9.742 -19.844 1 85.5 376 ASN B N 1
ATOM 7693 C CA . ASN B 1 376 ? 29.75 -10.203 -19.078 1 85.5 376 ASN B CA 1
ATOM 7694 C C . ASN B 1 376 ? 29.625 -11.672 -18.688 1 85.5 376 ASN B C 1
ATOM 7696 O O . ASN B 1 376 ? 30.625 -12.383 -18.609 1 85.5 376 ASN B O 1
ATOM 7700 N N . PHE B 1 377 ? 28.469 -12.094 -18.469 1 91.38 377 PHE B N 1
ATOM 7701 C CA . PHE B 1 377 ? 28.25 -13.461 -18.016 1 91.38 377 PHE B CA 1
ATOM 7702 C C . PHE B 1 377 ? 28.234 -14.43 -19.203 1 91.38 377 PHE B C 1
ATOM 7704 O O . PHE B 1 377 ? 28.219 -15.648 -19.016 1 91.38 377 PHE B O 1
ATOM 7711 N N . GLN B 1 378 ? 28.297 -13.906 -20.438 1 89.31 378 GLN B N 1
ATOM 7712 C CA . GLN B 1 378 ? 28.359 -14.727 -21.641 1 89.31 378 GLN B CA 1
ATOM 7713 C C . GLN B 1 378 ? 29.797 -15.07 -22 1 89.31 378 GLN B C 1
ATOM 7715 O O . GLN B 1 378 ? 30.047 -15.977 -22.797 1 89.31 378 GLN B O 1
ATOM 7720 N N . SER B 1 379 ? 30.656 -14.367 -21.359 1 89.12 379 SER B N 1
ATOM 7721 C CA . SER B 1 379 ? 32.062 -14.539 -21.688 1 89.12 379 SER B CA 1
ATOM 7722 C C . SER B 1 379 ? 32.562 -15.922 -21.281 1 89.12 379 SER B C 1
ATOM 7724 O O . SER B 1 379 ? 31.906 -16.609 -20.5 1 89.12 379 SER B O 1
ATOM 7726 N N . ASP B 1 380 ? 33.75 -16.297 -21.703 1 91.69 380 ASP B N 1
ATOM 7727 C CA . ASP B 1 380 ? 34.344 -17.625 -21.484 1 91.69 380 ASP B CA 1
ATOM 7728 C C . ASP B 1 380 ? 34.75 -17.797 -20.016 1 91.69 380 ASP B C 1
ATOM 7730 O O . ASP B 1 380 ? 34.781 -18.922 -19.516 1 91.69 380 ASP B O 1
ATOM 7734 N N . SER B 1 381 ? 34.969 -16.719 -19.422 1 90.69 381 SER B N 1
ATOM 7735 C CA . SER B 1 381 ? 35.375 -16.797 -18.031 1 90.69 381 SER B CA 1
ATOM 7736 C C . SER B 1 381 ? 34.281 -17.375 -17.141 1 90.69 381 SER B C 1
ATOM 7738 O O . SER B 1 381 ? 34.562 -17.906 -16.062 1 90.69 381 SER B O 1
ATOM 7740 N N . HIS B 1 382 ? 33.031 -17.328 -17.641 1 92.69 382 HIS B N 1
ATOM 7741 C CA . HIS B 1 382 ? 31.906 -17.828 -16.859 1 92.69 382 HIS B CA 1
ATOM 7742 C C . HIS B 1 382 ? 31.297 -19.062 -17.484 1 92.69 382 HIS B C 1
ATOM 7744 O O . HIS B 1 382 ? 30.156 -19.422 -17.172 1 92.69 382 HIS B O 1
ATOM 7750 N N . HIS B 1 383 ? 32.031 -19.734 -18.297 1 94.56 383 HIS B N 1
ATOM 7751 C CA . HIS B 1 383 ? 31.531 -20.891 -19.016 1 94.56 383 HIS B CA 1
ATOM 7752 C C . HIS B 1 383 ? 31.141 -22.031 -18.062 1 94.56 383 HIS B C 1
ATOM 7754 O O . HIS B 1 383 ? 30.109 -22.672 -18.234 1 94.56 383 HIS B O 1
ATOM 7760 N N . GLU B 1 384 ? 31.953 -22.281 -17.047 1 95.31 384 GLU B N 1
ATOM 7761 C CA . GLU B 1 384 ? 31.688 -23.375 -16.141 1 95.31 384 GLU B CA 1
ATOM 7762 C C . GLU B 1 384 ? 30.422 -23.141 -15.312 1 95.31 384 GLU B C 1
ATOM 7764 O O . GLU B 1 384 ? 29.609 -24.047 -15.148 1 95.31 384 GLU B O 1
ATOM 7769 N N . ILE B 1 385 ? 30.266 -21.953 -14.797 1 95.69 385 ILE B N 1
ATOM 7770 C CA . ILE B 1 385 ? 29.094 -21.656 -13.992 1 95.69 385 ILE B CA 1
ATOM 7771 C C . ILE B 1 385 ? 27.844 -21.672 -14.867 1 95.69 385 ILE B C 1
ATOM 7773 O O . ILE B 1 385 ? 26.766 -22.078 -14.422 1 95.69 385 ILE B O 1
ATOM 7777 N N . ARG B 1 386 ? 27.922 -21.25 -16.031 1 96.19 386 ARG B N 1
ATOM 7778 C CA . ARG B 1 386 ? 26.797 -21.312 -16.969 1 96.19 386 ARG B CA 1
ATOM 7779 C C . ARG B 1 386 ? 26.359 -22.75 -17.234 1 96.19 386 ARG B C 1
ATOM 7781 O O . ARG B 1 386 ? 25.156 -23.047 -17.219 1 96.19 386 ARG B O 1
ATOM 7788 N N . ARG B 1 387 ? 27.375 -23.594 -17.469 1 96.31 387 ARG B N 1
ATOM 7789 C CA . ARG B 1 387 ? 27.078 -25 -17.719 1 96.31 387 ARG B CA 1
ATOM 7790 C C . ARG B 1 387 ? 26.406 -25.641 -16.5 1 96.31 387 ARG B C 1
ATOM 7792 O O . ARG B 1 387 ? 25.438 -26.391 -16.641 1 96.31 387 ARG B O 1
ATOM 7799 N N . GLN B 1 388 ? 26.922 -25.344 -15.352 1 97 388 GLN B N 1
ATOM 7800 C CA . GLN B 1 388 ? 26.344 -25.891 -14.117 1 97 388 GLN B CA 1
ATOM 7801 C C . GLN B 1 388 ? 24.906 -25.422 -13.922 1 97 388 GLN B C 1
ATOM 7803 O O . GLN B 1 388 ? 24.031 -26.203 -13.57 1 97 388 GLN B O 1
ATOM 7808 N N . CYS B 1 389 ? 24.703 -24.172 -14.133 1 97.94 389 CYS B N 1
ATOM 7809 C CA . CYS B 1 389 ? 23.375 -23.609 -13.984 1 97.94 389 CYS B CA 1
ATOM 7810 C C . CYS B 1 389 ? 22.422 -24.156 -15.039 1 97.94 389 CYS B C 1
ATOM 7812 O O . CYS B 1 389 ? 21.25 -24.391 -14.758 1 97.94 389 CYS B O 1
ATOM 7814 N N . LEU B 1 390 ? 22.891 -24.328 -16.234 1 97.19 390 LEU B N 1
ATOM 7815 C CA . LEU B 1 390 ? 22.078 -24.922 -17.297 1 97.19 390 LEU B CA 1
ATOM 7816 C C . LEU B 1 390 ? 21.641 -26.328 -16.938 1 97.19 390 LEU B C 1
ATOM 7818 O O . LEU B 1 390 ? 20.484 -26.688 -17.109 1 97.19 390 LEU B O 1
ATOM 7822 N N . GLU B 1 391 ? 22.578 -27.109 -16.469 1 97.19 391 GLU B N 1
ATOM 7823 C CA . GLU B 1 391 ? 22.266 -28.469 -16.078 1 97.19 391 GLU B CA 1
ATOM 7824 C C . GLU B 1 391 ? 21.25 -28.5 -14.938 1 97.19 391 GLU B C 1
ATOM 7826 O O . GLU B 1 391 ? 20.359 -29.344 -14.922 1 97.19 391 GLU B O 1
ATOM 7831 N N . ARG B 1 392 ? 21.406 -27.641 -14.062 1 97.25 392 ARG B N 1
ATOM 7832 C CA . ARG B 1 392 ? 20.484 -27.547 -12.938 1 97.25 392 ARG B CA 1
ATOM 7833 C C . ARG B 1 392 ? 19.078 -27.172 -13.406 1 97.25 392 ARG B C 1
ATOM 7835 O O . ARG B 1 392 ? 18.094 -27.75 -12.953 1 97.25 392 ARG B O 1
ATOM 7842 N N . CYS B 1 393 ? 19 -26.203 -14.266 1 98.06 393 CYS B N 1
ATOM 7843 C CA . CYS B 1 393 ? 17.703 -25.781 -14.805 1 98.06 393 CYS B CA 1
ATOM 7844 C C . CYS B 1 393 ? 17.047 -26.938 -15.555 1 98.06 393 CYS B C 1
ATOM 7846 O O . CYS B 1 393 ? 15.852 -27.188 -15.375 1 98.06 393 CYS B O 1
ATOM 7848 N N . LEU B 1 394 ? 17.812 -27.656 -16.359 1 96.69 394 LEU B N 1
ATOM 7849 C CA . LEU B 1 394 ? 17.234 -28.75 -17.141 1 96.69 394 LEU B CA 1
ATOM 7850 C C . LEU B 1 394 ? 16.781 -29.875 -16.234 1 96.69 394 LEU B C 1
ATOM 7852 O O . LEU B 1 394 ? 15.742 -30.5 -16.5 1 96.69 394 LEU B O 1
ATOM 7856 N N . SER B 1 395 ? 17.531 -30.109 -15.203 1 96.81 395 SER B N 1
ATOM 7857 C CA . SER B 1 395 ? 17.125 -31.125 -14.234 1 96.81 395 SER B CA 1
ATOM 7858 C C . SER B 1 395 ? 15.836 -30.734 -13.531 1 96.81 395 SER B C 1
ATOM 7860 O O . SER B 1 395 ? 14.953 -31.562 -13.328 1 96.81 395 SER B O 1
ATOM 7862 N N . SER B 1 396 ? 15.75 -29.516 -13.125 1 97.56 396 SER B N 1
ATOM 7863 C CA . SER B 1 396 ? 14.547 -29.016 -12.469 1 97.56 396 SER B CA 1
ATOM 7864 C C . SER B 1 396 ? 13.359 -29.016 -13.414 1 97.56 396 SER B C 1
ATOM 7866 O O . SER B 1 396 ? 12.227 -29.266 -13 1 97.56 396 SER B O 1
ATOM 7868 N N . VAL B 1 397 ? 13.57 -28.734 -14.688 1 97.88 397 VAL B N 1
ATOM 7869 C CA . VAL B 1 397 ? 12.516 -28.812 -15.695 1 97.88 397 VAL B CA 1
ATOM 7870 C C . VAL B 1 397 ? 12.008 -30.234 -15.812 1 97.88 397 VAL B C 1
ATOM 7872 O O . VAL B 1 397 ? 10.805 -30.469 -15.922 1 97.88 397 VAL B O 1
ATOM 7875 N N . GLN B 1 398 ? 12.922 -31.141 -15.797 1 95.56 398 GLN B N 1
ATOM 7876 C CA . GLN B 1 398 ? 12.547 -32.562 -15.867 1 95.56 398 GLN B CA 1
ATOM 7877 C C . GLN B 1 398 ? 11.703 -32.969 -14.664 1 95.56 398 GLN B C 1
ATOM 7879 O O . GLN B 1 398 ? 10.703 -33.656 -14.812 1 95.56 398 GLN B O 1
ATOM 7884 N N . ALA B 1 399 ? 12.117 -32.5 -13.5 1 93.94 399 ALA B N 1
ATOM 7885 C CA . ALA B 1 399 ? 11.359 -32.812 -12.289 1 93.94 399 ALA B CA 1
ATOM 7886 C C . ALA B 1 399 ? 9.953 -32.219 -12.367 1 93.94 399 ALA B C 1
ATOM 7888 O O . ALA B 1 399 ? 8.977 -32.875 -12.008 1 93.94 399 ALA B O 1
ATOM 7889 N N . LEU B 1 400 ? 9.844 -31.031 -12.82 1 95.81 400 LEU B N 1
ATOM 7890 C CA . LEU B 1 400 ? 8.547 -30.375 -12.938 1 95.81 400 LEU B CA 1
ATOM 7891 C C . LEU B 1 400 ? 7.676 -31.062 -13.977 1 95.81 400 LEU B C 1
ATOM 7893 O O . LEU B 1 400 ? 6.461 -31.172 -13.805 1 95.81 400 LEU B O 1
ATOM 7897 N N . ALA B 1 401 ? 8.289 -31.531 -15.086 1 95.62 401 ALA B N 1
ATOM 7898 C CA . ALA B 1 401 ? 7.547 -32.25 -16.109 1 95.62 401 ALA B CA 1
ATOM 7899 C C . ALA B 1 401 ? 6.961 -33.562 -15.523 1 95.62 401 ALA B C 1
ATOM 7901 O O . ALA B 1 401 ? 5.836 -33.938 -15.859 1 95.62 401 ALA B O 1
ATOM 7902 N N . GLN B 1 402 ? 7.719 -34.188 -14.672 1 91.81 402 GLN B N 1
ATOM 7903 C CA . GLN B 1 402 ? 7.227 -35.406 -14.016 1 91.81 402 GLN B CA 1
ATOM 7904 C C . GLN B 1 402 ? 6.051 -35.094 -13.094 1 91.81 402 GLN B C 1
ATOM 7906 O O . GLN B 1 402 ? 5.066 -35.812 -13.062 1 91.81 402 GLN B O 1
ATOM 7911 N N . ILE B 1 403 ? 6.152 -34 -12.367 1 91.5 403 ILE B N 1
ATOM 7912 C CA . ILE B 1 403 ? 5.078 -33.594 -11.469 1 91.5 403 ILE B CA 1
ATOM 7913 C C . ILE B 1 403 ? 3.824 -33.281 -12.273 1 91.5 403 ILE B C 1
ATOM 7915 O O . ILE B 1 403 ? 2.727 -33.719 -11.93 1 91.5 403 ILE B O 1
ATOM 7919 N N . VAL B 1 404 ? 3.994 -32.5 -13.352 1 95 404 VAL B N 1
ATOM 7920 C CA . VAL B 1 404 ? 2.873 -32.062 -14.18 1 95 404 VAL B CA 1
ATOM 7921 C C . VAL B 1 404 ? 2.18 -33.281 -14.789 1 95 404 VAL B C 1
ATOM 7923 O O . VAL B 1 404 ? 0.95 -33.344 -14.883 1 95 404 VAL B O 1
ATOM 7926 N N . THR B 1 405 ? 2.938 -34.25 -15.211 1 90.62 405 THR B N 1
ATOM 7927 C CA . THR B 1 405 ? 2.369 -35.5 -15.773 1 90.62 405 THR B CA 1
ATOM 7928 C C . THR B 1 405 ? 1.532 -36.219 -14.734 1 90.62 405 THR B C 1
ATOM 7930 O O . THR B 1 405 ? 0.482 -36.781 -15.062 1 90.62 405 THR B O 1
ATOM 7933 N N . LYS B 1 406 ? 1.947 -36.125 -13.57 1 83.25 406 LYS B N 1
ATOM 7934 C CA . LYS B 1 406 ? 1.236 -36.812 -12.5 1 83.25 406 LYS B CA 1
ATOM 7935 C C . LYS B 1 406 ? -0.03 -36.062 -12.102 1 83.25 406 LYS B C 1
ATOM 7937 O O . LYS B 1 406 ? -1.051 -36.688 -11.781 1 83.25 406 LYS B O 1
ATOM 7942 N N . VAL B 1 407 ? 0.088 -34.781 -12.062 1 85.5 407 VAL B N 1
ATOM 7943 C CA . VAL B 1 407 ? -1.005 -33.969 -11.562 1 85.5 407 VAL B CA 1
ATOM 7944 C C . VAL B 1 407 ? -2.082 -33.844 -12.641 1 85.5 407 VAL B C 1
ATOM 7946 O O . VAL B 1 407 ? -3.264 -33.656 -12.328 1 85.5 407 VAL B O 1
ATOM 7949 N N . ALA B 1 408 ? -1.768 -33.781 -13.805 1 75.06 408 ALA B N 1
ATOM 7950 C CA . ALA B 1 408 ? -2.697 -33.562 -14.914 1 75.06 408 ALA B CA 1
ATOM 7951 C C . ALA B 1 408 ? -3.859 -34.562 -14.844 1 75.06 408 ALA B C 1
ATOM 7953 O O . ALA B 1 408 ? -4.984 -34.219 -15.234 1 75.06 408 ALA B O 1
ATOM 7954 N N . ASP B 1 409 ? -3.682 -35.562 -14.273 1 67.94 409 ASP B N 1
ATOM 7955 C CA . ASP B 1 409 ? -4.664 -36.656 -14.305 1 67.94 409 ASP B CA 1
ATOM 7956 C C . ASP B 1 409 ? -5.672 -36.5 -13.164 1 67.94 409 ASP B C 1
ATOM 7958 O O . ASP B 1 409 ? -6.844 -36.844 -13.32 1 67.94 409 ASP B O 1
ATOM 7962 N N . GLN B 1 410 ? -5.266 -35.906 -12.094 1 71 410 GLN B N 1
ATOM 7963 C CA . GLN B 1 410 ? -6.195 -36.125 -10.992 1 71 410 GLN B CA 1
ATOM 7964 C C . GLN B 1 410 ? -6.363 -34.875 -10.141 1 71 410 GLN B C 1
ATOM 7966 O O . GLN B 1 410 ? -7.367 -34.719 -9.438 1 71 410 GLN B O 1
ATOM 7971 N N . THR B 1 411 ? -5.586 -33.938 -10.258 1 82.31 411 THR B N 1
ATOM 7972 C CA . THR B 1 411 ? -5.586 -32.969 -9.18 1 82.31 411 THR B CA 1
ATOM 7973 C C . THR B 1 411 ? -5.469 -31.547 -9.734 1 82.31 411 THR B C 1
ATOM 7975 O O . THR B 1 411 ? -5.117 -30.609 -9 1 82.31 411 THR B O 1
ATOM 7978 N N . VAL B 1 412 ? -5.898 -31.359 -11 1 89.19 412 VAL B N 1
ATOM 7979 C CA . VAL B 1 412 ? -5.641 -30.062 -11.617 1 89.19 412 VAL B CA 1
ATOM 7980 C C . VAL B 1 412 ? -6.562 -29 -11.016 1 89.19 412 VAL B C 1
ATOM 7982 O O . VAL B 1 412 ? -6.184 -27.844 -10.891 1 89.19 412 VAL B O 1
ATOM 7985 N N . ASP B 1 413 ? -7.723 -29.453 -10.547 1 92.69 413 ASP B N 1
ATOM 7986 C CA . ASP B 1 413 ? -8.711 -28.516 -10.023 1 92.69 413 ASP B CA 1
ATOM 7987 C C . ASP B 1 413 ? -8.406 -28.156 -8.57 1 92.69 413 ASP B C 1
ATOM 7989 O O . ASP B 1 413 ? -9.117 -27.344 -7.969 1 92.69 413 ASP B O 1
ATOM 7993 N N . LYS B 1 414 ? -7.352 -28.703 -8.023 1 94.06 414 LYS B N 1
ATOM 7994 C CA . LYS B 1 414 ? -7 -28.406 -6.633 1 94.06 414 LYS B CA 1
ATOM 7995 C C . LYS B 1 414 ? -5.648 -27.719 -6.543 1 94.06 414 LYS B C 1
ATOM 7997 O O . LYS B 1 414 ? -5.016 -27.703 -5.484 1 94.06 414 LYS B O 1
ATOM 8002 N N . LEU B 1 415 ? -5.18 -27.219 -7.605 1 95.75 415 LEU B N 1
ATOM 8003 C CA . LEU B 1 415 ? -3.922 -26.469 -7.629 1 95.75 415 LEU B CA 1
ATOM 8004 C C . LEU B 1 415 ? -4.172 -24.969 -7.766 1 95.75 415 LEU B C 1
ATOM 8006 O O . LEU B 1 415 ? -5.164 -24.562 -8.367 1 95.75 415 LEU B O 1
ATOM 8010 N N . GLY B 1 416 ? -3.332 -24.219 -7.16 1 96.88 416 GLY B N 1
ATOM 8011 C CA . GLY B 1 416 ? -3.451 -22.766 -7.238 1 96.88 416 GLY B CA 1
ATOM 8012 C C . GLY B 1 416 ? -2.691 -22.172 -8.406 1 96.88 416 GLY B C 1
ATOM 8013 O O . GLY B 1 416 ? -1.926 -22.875 -9.078 1 96.88 416 GLY B O 1
ATOM 8014 N N . TRP B 1 417 ? -2.955 -20.891 -8.695 1 97.25 417 TRP B N 1
ATOM 8015 C CA . TRP B 1 417 ? -2.357 -20.234 -9.852 1 97.25 41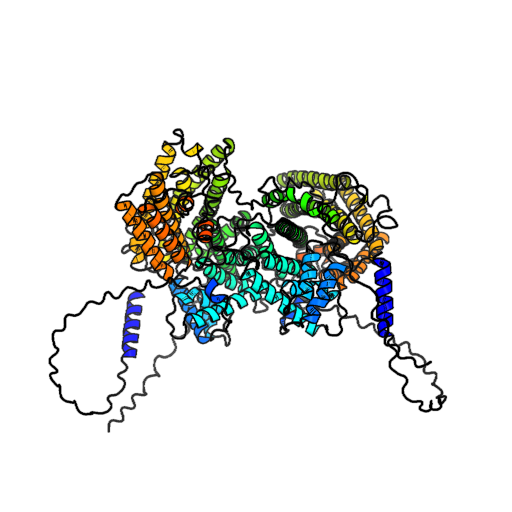7 TRP B CA 1
ATOM 8016 C C . TRP B 1 417 ? -0.844 -20.125 -9.695 1 97.25 417 TRP B C 1
ATOM 8018 O O . TRP B 1 417 ? -0.116 -20.047 -10.688 1 97.25 417 TRP B O 1
ATOM 8028 N N . PRO B 1 418 ? -0.282 -20.141 -8.43 1 97.38 418 PRO B N 1
ATOM 8029 C CA . PRO B 1 418 ? 1.18 -20.156 -8.336 1 97.38 418 PRO B CA 1
ATOM 8030 C C . PRO B 1 418 ? 1.799 -21.391 -9 1 97.38 418 PRO B C 1
ATOM 8032 O O . PRO B 1 418 ? 2.943 -21.344 -9.461 1 97.38 418 PRO B O 1
ATOM 8035 N N . PHE B 1 419 ? 1.055 -22.484 -9.008 1 97.5 419 PHE B N 1
ATOM 8036 C CA . PHE B 1 419 ? 1.551 -23.672 -9.719 1 97.5 419 PHE B CA 1
ATOM 8037 C C . PHE B 1 419 ? 1.607 -23.406 -11.219 1 97.5 419 PHE B C 1
ATOM 8039 O O . PHE B 1 419 ? 2.52 -23.875 -11.906 1 97.5 419 PHE B O 1
ATOM 8046 N N . ALA B 1 420 ? 0.582 -22.734 -11.719 1 97.62 420 ALA B N 1
ATOM 8047 C CA . ALA B 1 420 ? 0.627 -22.328 -13.117 1 97.62 420 ALA B CA 1
ATOM 8048 C C . ALA B 1 420 ? 1.879 -21.5 -13.414 1 97.62 420 ALA B C 1
ATOM 8050 O O . ALA B 1 420 ? 2.51 -21.672 -14.461 1 97.62 420 ALA B O 1
ATOM 8051 N N . TRP B 1 421 ? 2.195 -20.641 -12.523 1 97.38 421 TRP B N 1
ATOM 8052 C CA . TRP B 1 421 ? 3.398 -19.828 -12.68 1 97.38 421 TRP B CA 1
ATOM 8053 C C . TRP B 1 421 ? 4.648 -20.703 -12.695 1 97.38 421 TRP B C 1
ATOM 8055 O O . TRP B 1 421 ? 5.586 -20.438 -13.453 1 97.38 421 TRP B O 1
ATOM 8065 N N . SER B 1 422 ? 4.676 -21.703 -11.852 1 98.12 422 SER B N 1
ATOM 8066 C CA . SER B 1 422 ? 5.809 -22.625 -11.828 1 98.12 422 SER B CA 1
ATOM 8067 C C . SER B 1 422 ? 6.008 -23.281 -13.188 1 98.12 422 SER B C 1
ATOM 8069 O O . SER B 1 422 ? 7.133 -23.375 -13.68 1 98.12 422 SER B O 1
ATOM 8071 N N . VAL B 1 423 ? 4.906 -23.703 -13.734 1 98.38 423 VAL B N 1
ATOM 8072 C CA . VAL B 1 423 ? 4.957 -24.344 -15.047 1 98.38 423 VAL B CA 1
ATOM 8073 C C . VAL B 1 423 ? 5.371 -23.328 -16.109 1 98.38 423 VAL B C 1
ATOM 8075 O O . VAL B 1 423 ? 6.152 -23.641 -17 1 98.38 423 VAL B O 1
ATOM 8078 N N . TRP B 1 424 ? 4.863 -22.156 -15.977 1 98 424 TRP B N 1
ATOM 8079 C CA . TRP B 1 424 ? 5.219 -21.078 -16.891 1 98 424 TRP B CA 1
ATOM 8080 C C . TRP B 1 424 ? 6.723 -20.828 -16.875 1 98 424 TRP B C 1
ATOM 8082 O O . TRP B 1 424 ? 7.344 -20.672 -17.922 1 98 424 TRP B O 1
ATOM 8092 N N . VAL B 1 425 ? 7.34 -20.781 -15.719 1 97.81 425 VAL B N 1
ATOM 8093 C CA . VAL B 1 425 ? 8.766 -20.5 -15.57 1 97.81 425 VAL B CA 1
ATOM 8094 C C . VAL B 1 425 ? 9.578 -21.578 -16.297 1 97.81 425 VAL B C 1
ATOM 8096 O O . VAL B 1 425 ? 10.547 -21.25 -17 1 97.81 425 VAL B O 1
ATOM 8099 N N . ALA B 1 426 ? 9.172 -22.812 -16.172 1 98.44 426 ALA B N 1
ATOM 8100 C CA . ALA B 1 426 ? 9.867 -23.906 -16.844 1 98.44 426 ALA B CA 1
ATOM 8101 C C . ALA B 1 426 ? 9.703 -23.828 -18.359 1 98.44 426 ALA B C 1
ATOM 8103 O O . ALA B 1 426 ? 10.68 -23.953 -19.094 1 98.44 426 ALA B O 1
ATOM 8104 N N . ALA B 1 427 ? 8.508 -23.578 -18.781 1 98.19 427 ALA B N 1
ATOM 8105 C CA . ALA B 1 427 ? 8.242 -23.5 -20.219 1 98.19 427 ALA B CA 1
ATOM 8106 C C . ALA B 1 427 ? 8.977 -22.312 -20.828 1 98.19 427 ALA B C 1
ATOM 8108 O O . ALA B 1 427 ? 9.516 -22.422 -21.938 1 98.19 427 ALA B O 1
ATOM 8109 N N . ARG B 1 428 ? 8.938 -21.219 -20.156 1 96.88 428 ARG B N 1
ATOM 8110 C CA . ARG B 1 428 ? 9.625 -20.031 -20.656 1 96.88 428 ARG B CA 1
ATOM 8111 C C . ARG B 1 428 ? 11.125 -20.281 -20.766 1 96.88 428 ARG B C 1
ATOM 8113 O O . ARG B 1 428 ? 11.766 -19.859 -21.734 1 96.88 428 ARG B O 1
ATOM 8120 N N . PHE B 1 429 ? 11.68 -20.906 -19.797 1 97.5 429 PHE B N 1
ATOM 8121 C CA . PHE B 1 429 ? 13.109 -21.219 -19.828 1 97.5 429 PHE B CA 1
ATOM 8122 C C . PHE B 1 429 ? 13.453 -22.078 -21.031 1 97.5 429 PHE B C 1
ATOM 8124 O O . PHE B 1 429 ? 14.43 -21.812 -21.734 1 97.5 429 PHE B O 1
ATOM 8131 N N . LEU B 1 430 ? 12.641 -23.078 -21.281 1 97.12 430 LEU B N 1
ATOM 8132 C CA . LEU B 1 430 ? 12.875 -23.953 -22.422 1 97.12 430 LEU B CA 1
ATOM 8133 C C . LEU B 1 430 ? 12.773 -23.156 -23.734 1 97.12 430 LEU B C 1
ATOM 8135 O O . LEU B 1 430 ? 13.539 -23.391 -24.656 1 97.12 430 LEU B O 1
ATOM 8139 N N . THR B 1 431 ? 11.812 -22.281 -23.75 1 94.75 431 THR B N 1
ATOM 8140 C CA . THR B 1 431 ? 11.633 -21.438 -24.922 1 94.75 431 THR B CA 1
ATOM 8141 C C . THR B 1 431 ? 12.852 -20.547 -25.141 1 94.75 431 THR B C 1
ATOM 8143 O O . THR B 1 431 ? 13.328 -20.391 -26.266 1 94.75 431 THR B O 1
ATOM 8146 N N . ALA B 1 432 ? 13.32 -19.938 -24.062 1 94.25 432 ALA B N 1
ATOM 8147 C CA . ALA B 1 432 ? 14.516 -19.109 -24.141 1 94.25 432 ALA B CA 1
ATOM 8148 C C . ALA B 1 432 ? 15.727 -19.938 -24.562 1 94.25 432 ALA B C 1
ATOM 8150 O O . ALA B 1 432 ? 16.531 -19.484 -25.391 1 94.25 432 ALA B O 1
ATOM 8151 N N . HIS B 1 433 ? 15.867 -21.094 -23.984 1 93.56 433 HIS B N 1
ATOM 8152 C CA . HIS B 1 433 ? 16.953 -22 -24.344 1 93.56 433 HIS B CA 1
ATOM 8153 C C . HIS B 1 433 ? 16.938 -22.344 -25.828 1 93.56 433 HIS B C 1
ATOM 8155 O O . HIS B 1 433 ? 17.969 -22.312 -26.5 1 93.56 433 HIS B O 1
ATOM 8161 N N . ARG B 1 434 ? 15.797 -22.609 -26.359 1 91.81 434 ARG B N 1
ATOM 8162 C CA . ARG B 1 434 ? 15.648 -22.906 -27.781 1 91.81 434 ARG B CA 1
ATOM 8163 C C . ARG B 1 434 ? 15.984 -21.688 -28.625 1 91.81 434 ARG B C 1
ATOM 8165 O O . ARG B 1 434 ? 16.594 -21.812 -29.688 1 91.81 434 ARG B O 1
ATOM 8172 N N . TYR B 1 435 ? 15.586 -20.609 -28.172 1 90.75 435 TYR B N 1
ATOM 8173 C CA . TYR B 1 435 ? 15.82 -19.375 -28.891 1 90.75 435 TYR B CA 1
ATOM 8174 C C . TYR B 1 435 ? 17.312 -19.094 -29.047 1 90.75 435 TYR B C 1
ATOM 8176 O O . TYR B 1 435 ? 17.781 -18.734 -30.125 1 90.75 435 TYR B O 1
ATOM 8184 N N . PHE B 1 436 ? 18.094 -19.297 -28.016 1 88.75 436 PHE B N 1
ATOM 8185 C CA . PHE B 1 436 ? 19.5 -18.938 -28.016 1 88.75 436 PHE B CA 1
ATOM 8186 C C . PHE B 1 436 ? 20.344 -20.047 -28.656 1 88.75 436 PHE B C 1
ATOM 8188 O O . PHE B 1 436 ? 21.359 -19.766 -29.297 1 88.75 436 PHE B O 1
ATOM 8195 N N . THR B 1 437 ? 19.953 -21.281 -28.438 1 88.25 437 THR B N 1
ATOM 8196 C CA . THR B 1 437 ? 20.781 -22.375 -28.906 1 88.25 437 THR B CA 1
ATOM 8197 C C . THR B 1 437 ? 20.297 -22.875 -30.266 1 88.25 437 THR B C 1
ATOM 8199 O O . THR B 1 437 ? 21.047 -23.547 -30.984 1 88.25 437 THR B O 1
ATOM 8202 N N . GLY B 1 438 ? 19.016 -22.672 -30.562 1 85.75 438 GLY B N 1
ATOM 8203 C CA . GLY B 1 438 ? 18.438 -23.203 -31.781 1 85.75 438 GLY B CA 1
ATOM 8204 C C . GLY B 1 438 ? 18.094 -24.688 -31.672 1 85.75 438 GLY B C 1
ATOM 8205 O O . GLY B 1 438 ? 17.734 -25.312 -32.688 1 85.75 438 GLY B O 1
ATOM 8206 N N . GLU B 1 439 ? 18.203 -25.172 -30.484 1 83.56 439 GLU B N 1
ATOM 8207 C CA . GLU B 1 439 ? 17.922 -26.594 -30.266 1 83.56 439 GLU B CA 1
ATOM 8208 C C . GLU B 1 439 ? 16.453 -26.906 -30.5 1 83.56 439 GLU B C 1
ATOM 8210 O O . GLU B 1 439 ? 15.578 -26.203 -29.984 1 83.56 439 GLU B O 1
ATOM 8215 N N . THR B 1 440 ? 16.141 -27.938 -31.312 1 81.38 440 THR B N 1
ATOM 8216 C CA . THR B 1 440 ? 14.781 -28.359 -31.609 1 81.38 440 THR B CA 1
ATOM 8217 C C . THR B 1 440 ? 14.594 -29.844 -31.359 1 81.38 440 THR B C 1
ATOM 8219 O O . THR B 1 440 ? 13.844 -30.516 -32.062 1 81.38 440 THR B O 1
ATOM 8222 N N . GLY B 1 441 ? 15.195 -30.328 -30.391 1 86.56 441 GLY B N 1
ATOM 8223 C CA . GLY B 1 441 ? 15.07 -31.734 -30.047 1 86.56 441 GLY B CA 1
ATOM 8224 C C . GLY B 1 441 ? 13.656 -32.125 -29.688 1 86.56 441 GLY B C 1
ATOM 8225 O O . GLY B 1 441 ? 12.891 -31.328 -29.141 1 86.56 441 GLY B O 1
ATOM 8226 N N . PRO B 1 442 ? 13.297 -33.312 -29.984 1 90.12 442 PRO B N 1
ATOM 8227 C CA . PRO B 1 442 ? 11.922 -33.781 -29.734 1 90.12 442 PRO B CA 1
ATOM 8228 C C . PRO B 1 442 ? 11.555 -33.781 -28.266 1 90.12 442 PRO B C 1
ATOM 8230 O O . PRO B 1 442 ? 10.398 -33.5 -27.906 1 90.12 442 PRO B O 1
ATOM 8233 N N . GLU B 1 443 ? 12.539 -34.031 -27.438 1 92.69 443 GLU B N 1
ATOM 8234 C CA . GLU B 1 443 ? 12.258 -34.031 -26.016 1 92.69 443 GLU B CA 1
ATOM 8235 C C . GLU B 1 443 ? 11.867 -32.656 -25.5 1 92.69 443 GLU B C 1
ATOM 8237 O O . GLU B 1 443 ? 10.93 -32.531 -24.703 1 92.69 443 GLU B O 1
ATOM 8242 N N . ILE B 1 444 ? 12.617 -31.703 -25.922 1 92.81 444 ILE B N 1
ATOM 8243 C CA . ILE B 1 444 ? 12.352 -30.328 -25.484 1 92.81 444 ILE B CA 1
ATOM 8244 C C . ILE B 1 444 ? 10.992 -29.875 -26.016 1 92.81 444 ILE B C 1
ATOM 8246 O O . ILE B 1 444 ? 10.211 -29.25 -25.297 1 92.81 444 ILE B O 1
ATOM 8250 N N . MET B 1 445 ? 10.711 -30.219 -27.219 1 92.62 445 MET B N 1
ATOM 8251 C CA . MET B 1 445 ? 9.438 -29.844 -27.828 1 92.62 445 MET B CA 1
ATOM 8252 C C . MET B 1 445 ? 8.273 -30.531 -27.109 1 92.62 445 MET B C 1
ATOM 8254 O O . MET B 1 445 ? 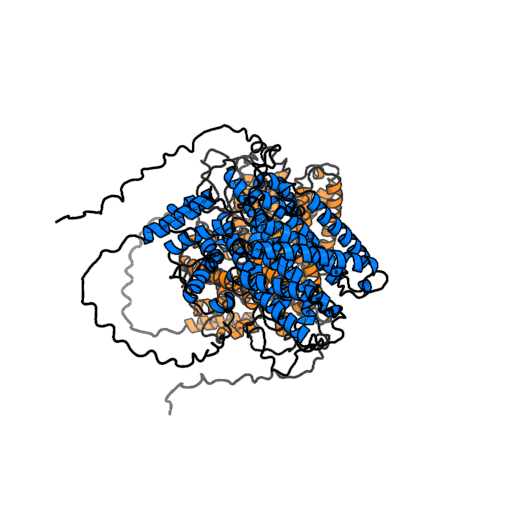7.227 -29.922 -26.906 1 92.62 445 MET B O 1
ATOM 8258 N N . ALA B 1 446 ? 8.484 -31.75 -26.781 1 95.31 446 ALA B N 1
ATOM 8259 C CA . ALA B 1 446 ? 7.453 -32.5 -26.062 1 95.31 446 ALA B CA 1
ATOM 8260 C C . ALA B 1 446 ? 7.164 -31.859 -24.703 1 95.31 446 ALA B C 1
ATOM 8262 O O . ALA B 1 446 ? 6.016 -31.828 -24.266 1 95.31 446 ALA B O 1
ATOM 8263 N N . ARG B 1 447 ? 8.203 -31.453 -24.062 1 96.06 447 ARG B N 1
ATOM 8264 C CA . ARG B 1 447 ? 8.039 -30.844 -22.75 1 96.06 447 ARG B CA 1
ATOM 8265 C C . ARG B 1 447 ? 7.309 -29.5 -22.859 1 96.06 447 ARG B C 1
ATOM 8267 O O . ARG B 1 447 ? 6.445 -29.203 -22.031 1 96.06 447 ARG B O 1
ATOM 8274 N N . VAL B 1 448 ? 7.672 -28.672 -23.797 1 96.31 448 VAL B N 1
ATOM 8275 C CA . VAL B 1 448 ? 6.996 -27.391 -24 1 96.31 448 VAL B CA 1
ATOM 8276 C C . VAL B 1 448 ? 5.516 -27.625 -24.297 1 96.31 448 VAL B C 1
ATOM 8278 O O . VAL B 1 448 ? 4.652 -26.906 -23.781 1 96.31 448 VAL B O 1
ATOM 8281 N N . SER B 1 449 ? 5.25 -28.625 -25.109 1 96.31 449 SER B N 1
ATOM 8282 C CA . SER B 1 449 ? 3.867 -28.969 -25.422 1 96.31 449 SER B CA 1
ATOM 8283 C C . SER B 1 449 ? 3.115 -29.438 -24.188 1 96.31 449 SER B C 1
ATOM 8285 O O . SER B 1 449 ? 1.954 -29.078 -23.984 1 96.31 449 SER B O 1
ATOM 8287 N N . LEU B 1 450 ? 3.781 -30.266 -23.422 1 97.31 450 LEU B N 1
ATOM 8288 C CA . LEU B 1 450 ? 3.195 -30.734 -22.172 1 97.31 450 LEU B CA 1
ATOM 8289 C C . LEU B 1 450 ? 2.824 -29.562 -21.266 1 97.31 450 LEU B C 1
ATOM 8291 O O . LEU B 1 450 ? 1.707 -29.516 -20.75 1 97.31 450 LEU B O 1
ATOM 8295 N N . PHE B 1 451 ? 3.744 -28.688 -21.078 1 98.38 451 PHE B N 1
ATOM 8296 C CA . PHE B 1 451 ? 3.523 -27.531 -20.219 1 98.38 451 PHE B CA 1
ATOM 8297 C C . PHE B 1 451 ? 2.424 -26.641 -20.766 1 98.38 451 PHE B C 1
ATOM 8299 O O . PHE B 1 451 ? 1.559 -26.172 -20.031 1 98.38 451 PHE B O 1
ATOM 8306 N N . THR B 1 452 ? 2.428 -26.391 -22.062 1 97.81 452 THR B N 1
ATOM 8307 C CA . THR B 1 452 ? 1.431 -25.531 -22.688 1 97.81 452 THR B CA 1
ATOM 8308 C C . THR B 1 452 ? 0.035 -26.125 -22.547 1 97.81 452 THR B C 1
ATOM 8310 O O . THR B 1 452 ? -0.923 -25.406 -22.234 1 97.81 452 THR B O 1
ATOM 8313 N N . THR B 1 453 ? -0.074 -27.422 -22.75 1 96.81 453 THR B N 1
ATOM 8314 C CA . THR B 1 453 ? -1.356 -28.109 -22.641 1 96.81 453 THR B CA 1
ATOM 8315 C C . THR B 1 453 ? -1.856 -28.062 -21.188 1 96.81 453 THR B C 1
ATOM 8317 O O . THR B 1 453 ? -3.045 -27.844 -20.953 1 96.81 453 THR B O 1
ATOM 8320 N N . PHE B 1 454 ? -1.005 -28.312 -20.297 1 97.25 454 PHE B N 1
ATOM 8321 C CA . PHE B 1 454 ? -1.371 -28.266 -18.891 1 97.25 454 PHE B CA 1
ATOM 8322 C C . PHE B 1 454 ? -1.882 -26.891 -18.516 1 97.25 454 PHE B C 1
ATOM 8324 O O . PHE B 1 454 ? -2.906 -26.75 -17.844 1 97.25 454 PHE B O 1
ATOM 8331 N N . LEU B 1 455 ? -1.113 -25.859 -18.891 1 97.88 455 LEU B N 1
ATOM 8332 C CA . LEU B 1 455 ? -1.513 -24.484 -18.594 1 97.88 455 LEU B CA 1
ATOM 8333 C C . LEU B 1 455 ? -2.867 -24.172 -19.219 1 97.88 455 LEU B C 1
ATOM 8335 O O . LEU B 1 455 ? -3.689 -23.484 -18.609 1 97.88 455 LEU B O 1
ATOM 8339 N N . SER B 1 456 ? -3.096 -24.625 -20.406 1 96.12 456 SER B N 1
ATOM 8340 C CA . SER B 1 456 ? -4.387 -24.438 -21.062 1 96.12 456 SER B CA 1
ATOM 8341 C C . SER B 1 456 ? -5.512 -25.078 -20.266 1 96.12 456 SER B C 1
ATOM 8343 O O . SER B 1 456 ? -6.586 -24.484 -20.109 1 96.12 456 SER B O 1
ATOM 8345 N N . THR B 1 457 ? -5.223 -26.234 -19.766 1 95.06 457 THR B N 1
ATOM 8346 C CA . THR B 1 457 ? -6.219 -26.953 -18.969 1 95.06 457 THR B CA 1
ATOM 8347 C C . THR B 1 457 ? -6.492 -26.203 -17.656 1 95.06 457 THR B C 1
ATOM 8349 O O . THR B 1 457 ? -7.645 -26.062 -17.25 1 95.06 457 THR B O 1
ATOM 8352 N N . MET B 1 458 ? -5.453 -25.766 -17.031 1 96.19 458 MET B N 1
ATOM 8353 C CA . MET B 1 458 ? -5.59 -25.031 -15.781 1 96.19 458 MET B CA 1
ATOM 8354 C C . MET B 1 458 ? -6.262 -23.688 -16.016 1 96.19 458 MET B C 1
ATOM 8356 O O . MET B 1 458 ? -6.77 -23.062 -15.07 1 96.19 458 MET B O 1
ATOM 8360 N N . GLY B 1 459 ? -6.281 -23.219 -17.266 1 95.12 459 GLY B N 1
ATOM 8361 C CA . GLY B 1 459 ? -6.895 -21.953 -17.641 1 95.12 459 GLY B CA 1
ATOM 8362 C C . GLY B 1 459 ? -8.391 -21.922 -17.375 1 95.12 459 GLY B C 1
ATOM 8363 O O . GLY B 1 459 ? -8.984 -20.844 -17.297 1 95.12 459 GLY B O 1
ATOM 8364 N N . ARG B 1 460 ? -8.938 -23.094 -17.203 1 92.38 460 ARG B N 1
ATOM 8365 C CA . ARG B 1 460 ? -10.359 -23.172 -16.875 1 92.38 460 ARG B CA 1
ATOM 8366 C C . ARG B 1 460 ? -10.633 -22.609 -15.484 1 92.38 460 ARG B C 1
ATOM 8368 O O . ARG B 1 460 ? -11.695 -22.031 -15.25 1 92.38 460 ARG B O 1
ATOM 8375 N N . PHE B 1 461 ? -9.672 -22.688 -14.617 1 94.25 461 PHE B N 1
ATOM 8376 C CA . PHE B 1 461 ? -9.875 -22.312 -13.227 1 94.25 461 PHE B CA 1
ATOM 8377 C C . PHE B 1 461 ? -9.203 -20.984 -12.93 1 94.25 461 PHE B C 1
ATOM 8379 O O . PHE B 1 461 ? -9.695 -20.203 -12.109 1 94.25 461 PHE B O 1
ATOM 8386 N N . TRP B 1 462 ? -8.086 -20.781 -13.555 1 96.56 462 TRP B N 1
ATOM 8387 C CA . TRP B 1 462 ? -7.32 -19.562 -13.359 1 96.56 462 TRP B CA 1
ATOM 8388 C C . TRP B 1 462 ? -7.016 -18.891 -14.695 1 96.56 462 TRP B C 1
ATOM 8390 O O . TRP B 1 462 ? -6.25 -19.422 -15.5 1 96.56 462 TRP B O 1
ATOM 8400 N N . GLN B 1 463 ? -7.488 -17.766 -14.93 1 93.88 463 GLN B N 1
ATOM 8401 C CA . GLN B 1 463 ? -7.375 -17.078 -16.219 1 93.88 463 GLN B CA 1
ATOM 8402 C C . GLN B 1 463 ? -5.918 -16.766 -16.547 1 93.88 463 GLN B C 1
ATOM 8404 O O . GLN B 1 463 ? -5.531 -16.75 -17.719 1 93.88 463 GLN B O 1
ATOM 8409 N N . ILE B 1 464 ? -5.129 -16.516 -15.602 1 93.94 464 ILE B N 1
ATOM 8410 C CA . ILE B 1 464 ? -3.729 -16.172 -15.82 1 93.94 464 ILE B CA 1
ATOM 8411 C C . ILE B 1 464 ? -3.016 -17.344 -16.5 1 93.94 464 ILE B C 1
ATOM 8413 O O . ILE B 1 464 ? -2.096 -17.141 -17.297 1 93.94 464 ILE B O 1
ATOM 8417 N N . SER B 1 465 ? -3.416 -18.578 -16.125 1 96 465 SER B N 1
ATOM 8418 C CA . SER B 1 465 ? -2.838 -19.766 -16.75 1 96 465 SER B CA 1
ATOM 8419 C C . SER B 1 465 ? -3.146 -19.812 -18.234 1 96 465 SER B C 1
ATOM 8421 O O . SER B 1 465 ? -2.293 -20.203 -19.031 1 96 465 SER B O 1
ATOM 8423 N N . ALA B 1 466 ? -4.336 -19.438 -18.594 1 93.62 466 ALA B N 1
ATOM 8424 C CA . ALA B 1 466 ? -4.699 -19.359 -20 1 93.62 466 ALA B CA 1
ATOM 8425 C C . ALA B 1 466 ? -3.852 -18.312 -20.734 1 93.62 466 ALA B C 1
ATOM 8427 O O . ALA B 1 466 ? -3.492 -18.5 -21.891 1 93.62 466 ALA B O 1
ATOM 8428 N N . SER B 1 467 ? -3.584 -17.25 -20.047 1 91.81 467 SER B N 1
ATOM 8429 C CA . SER B 1 467 ? -2.727 -16.219 -20.625 1 91.81 467 SER B CA 1
ATOM 8430 C C . SER B 1 467 ? -1.318 -16.75 -20.875 1 91.81 467 SER B C 1
ATOM 8432 O O . SER B 1 467 ? -0.715 -16.453 -21.906 1 91.81 467 SER B O 1
ATOM 8434 N N . TYR B 1 468 ? -0.782 -17.516 -19.906 1 95.31 468 TYR B N 1
ATOM 8435 C CA . TYR B 1 468 ? 0.521 -18.141 -20.094 1 95.31 468 TYR B CA 1
ATOM 8436 C C . TYR B 1 468 ? 0.524 -19.062 -21.312 1 95.31 468 TYR B C 1
ATOM 8438 O O . TYR B 1 468 ? 1.451 -19.016 -22.125 1 95.31 468 TYR B O 1
ATOM 8446 N N . ALA B 1 469 ? -0.542 -19.844 -21.438 1 95.81 469 ALA B N 1
ATOM 8447 C CA . ALA B 1 469 ? -0.639 -20.781 -22.562 1 95.81 469 ALA B CA 1
ATOM 8448 C C . ALA B 1 469 ? -0.68 -20.031 -23.891 1 95.81 469 ALA B C 1
ATOM 8450 O O . ALA B 1 469 ? -0.035 -20.453 -24.859 1 95.81 469 ALA B O 1
ATOM 8451 N N . ARG B 1 470 ? -1.381 -18.953 -23.906 1 91.75 470 ARG B N 1
ATOM 8452 C CA . ARG B 1 470 ? -1.479 -18.156 -25.125 1 91.75 470 ARG B CA 1
ATOM 8453 C C . ARG B 1 470 ? -0.121 -17.578 -25.5 1 91.75 470 ARG B C 1
ATOM 8455 O O . ARG B 1 470 ? 0.26 -17.609 -26.672 1 91.75 470 ARG B O 1
ATOM 8462 N N . MET B 1 471 ? 0.566 -17.078 -24.578 1 91.62 471 MET B N 1
ATOM 8463 C CA . MET B 1 471 ? 1.887 -16.5 -24.844 1 91.62 471 MET B CA 1
ATOM 8464 C C . MET B 1 471 ? 2.855 -17.578 -25.312 1 91.62 471 MET B C 1
ATOM 8466 O O . MET B 1 471 ? 3.645 -17.344 -26.234 1 91.62 471 MET B O 1
ATOM 8470 N N . LEU B 1 472 ? 2.762 -18.734 -24.719 1 95.12 472 LEU B N 1
ATOM 8471 C CA . LEU B 1 472 ? 3.65 -19.828 -25.094 1 95.12 472 LEU B CA 1
ATOM 8472 C C . LEU B 1 472 ? 3.338 -20.328 -26.5 1 95.12 472 LEU B C 1
ATOM 8474 O O . LEU B 1 472 ? 4.25 -20.656 -27.25 1 95.12 472 LEU B O 1
ATOM 8478 N N . ARG B 1 473 ? 2.062 -20.406 -26.844 1 93.62 473 ARG B N 1
ATOM 8479 C CA . ARG B 1 473 ? 1.672 -20.828 -28.188 1 93.62 473 ARG B CA 1
ATOM 8480 C C . ARG B 1 473 ? 2.201 -19.859 -29.234 1 93.62 473 ARG B C 1
ATOM 8482 O O . ARG B 1 473 ? 2.693 -20.266 -30.297 1 93.62 473 ARG B O 1
ATOM 8489 N N . ARG B 1 474 ? 2.104 -18.625 -28.875 1 89.69 474 ARG B N 1
ATOM 8490 C CA . ARG B 1 474 ? 2.615 -17.609 -29.797 1 89.69 474 ARG B CA 1
ATOM 8491 C C . ARG B 1 474 ? 4.129 -17.719 -29.938 1 89.69 474 ARG B C 1
ATOM 8493 O O . ARG B 1 474 ? 4.664 -17.625 -31.047 1 89.69 474 ARG B O 1
ATOM 8500 N N . ALA B 1 475 ? 4.797 -17.875 -28.875 1 91.44 475 ALA B N 1
ATOM 8501 C CA . ALA B 1 475 ? 6.25 -17.984 -28.906 1 91.44 475 ALA B CA 1
ATOM 8502 C C . ALA B 1 475 ? 6.688 -19.219 -29.688 1 91.44 475 ALA B C 1
ATOM 8504 O O . ALA B 1 475 ? 7.656 -19.172 -30.453 1 91.44 475 ALA B O 1
ATOM 8505 N N . THR B 1 476 ? 5.988 -20.328 -29.469 1 91.81 476 THR B N 1
ATOM 8506 C CA . THR B 1 476 ? 6.312 -21.562 -30.172 1 91.81 476 THR B CA 1
ATOM 8507 C C . THR B 1 476 ? 6.07 -21.406 -31.672 1 91.81 476 THR B C 1
ATOM 8509 O O . THR B 1 476 ? 6.863 -21.891 -32.469 1 91.81 476 THR B O 1
ATOM 8512 N N . SER B 1 477 ? 5.027 -20.703 -32 1 89 477 SER B N 1
ATOM 8513 C CA . SER B 1 477 ? 4.734 -20.453 -33.406 1 89 477 SER B CA 1
ATOM 8514 C C . SER B 1 477 ? 5.809 -19.578 -34.031 1 89 477 SER B C 1
ATOM 8516 O O . SER B 1 477 ? 6.238 -19.844 -35.156 1 89 477 SER B O 1
ATOM 8518 N N . ASP B 1 478 ? 6.246 -18.562 -33.344 1 87.31 478 ASP B N 1
ATOM 8519 C CA . ASP B 1 478 ? 7.297 -17.672 -33.812 1 87.31 478 ASP B CA 1
ATOM 8520 C C . ASP B 1 478 ? 8.609 -18.422 -34 1 87.31 478 ASP B C 1
ATOM 8522 O O . ASP B 1 478 ? 9.352 -18.172 -34.969 1 87.31 478 ASP B O 1
ATOM 8526 N N . LEU B 1 479 ? 8.953 -19.281 -33.125 1 88.69 479 LEU B N 1
ATOM 8527 C CA . LEU B 1 479 ? 10.18 -20.062 -33.188 1 88.69 479 LEU B CA 1
ATOM 8528 C C . LEU B 1 479 ? 10.141 -21.016 -34.375 1 88.69 479 LEU B C 1
ATOM 8530 O O . LEU B 1 479 ? 11.148 -21.203 -35.062 1 88.69 479 LEU B O 1
ATOM 8534 N N . ASP B 1 480 ? 9.023 -21.625 -34.562 1 86.5 480 ASP B N 1
ATOM 8535 C CA . ASP B 1 480 ? 8.883 -22.609 -35.625 1 86.5 480 ASP B CA 1
ATOM 8536 C C . ASP B 1 480 ? 8.867 -21.938 -37 1 86.5 480 ASP B C 1
ATOM 8538 O O . ASP B 1 480 ? 9.312 -22.516 -38 1 86.5 480 ASP B O 1
ATOM 8542 N N . ALA B 1 481 ? 8.352 -20.719 -37.031 1 82.69 481 ALA B N 1
ATOM 8543 C CA . ALA B 1 481 ? 8.312 -19.969 -38.281 1 82.69 481 ALA B CA 1
ATOM 8544 C C . ALA B 1 481 ? 9.688 -19.406 -38.656 1 82.69 481 ALA B C 1
ATOM 8546 O O . ALA B 1 481 ? 9.938 -19.016 -39.781 1 82.69 481 ALA B O 1
ATOM 8547 N N . GLY B 1 482 ? 10.68 -19.547 -37.844 1 73.69 482 GLY B N 1
ATOM 8548 C CA . GLY B 1 482 ? 12.008 -19.016 -38.094 1 73.69 482 GLY B CA 1
ATOM 8549 C C . GLY B 1 482 ? 12.016 -17.5 -38.219 1 73.69 482 GLY B C 1
ATOM 8550 O O . GLY B 1 482 ? 12.805 -16.938 -39 1 73.69 482 GLY B O 1
ATOM 8551 N N . THR B 1 483 ? 11 -16.844 -37.656 1 63.75 483 THR B N 1
ATOM 8552 C CA . THR B 1 483 ? 10.875 -15.391 -37.812 1 63.75 483 THR B CA 1
ATOM 8553 C C . THR B 1 483 ? 12.07 -14.68 -37.188 1 63.75 483 THR B C 1
ATOM 8555 O O . THR B 1 483 ? 12.523 -15.062 -36.094 1 63.75 483 THR B O 1
ATOM 8558 N N . GLU B 1 484 ? 12.734 -13.773 -38 1 59.19 484 GLU B N 1
ATOM 8559 C CA . GLU B 1 484 ? 13.898 -13.008 -37.562 1 59.19 484 GLU B CA 1
ATOM 8560 C C . GLU B 1 484 ? 13.578 -12.156 -36.344 1 59.19 484 GLU B C 1
ATOM 8562 O O . GLU B 1 484 ? 12.461 -11.641 -36.219 1 59.19 484 GLU B O 1
ATOM 8567 N N . PRO B 1 485 ? 14.625 -12.141 -35.375 1 58 485 PRO B N 1
ATOM 8568 C CA . PRO B 1 485 ? 14.492 -11.266 -34.219 1 58 485 PRO B CA 1
ATOM 8569 C C . PRO B 1 485 ? 14.172 -9.82 -34.594 1 58 485 PRO B C 1
ATOM 8571 O O . PRO B 1 485 ? 14.688 -9.312 -35.594 1 58 485 PRO B O 1
ATOM 8574 N N . GLY B 1 486 ? 13.273 -9.102 -34.062 1 51.03 486 GLY B N 1
ATOM 8575 C CA . GLY B 1 486 ? 12.961 -7.711 -34.344 1 51.03 486 GLY B CA 1
ATOM 8576 C C . GLY B 1 486 ? 11.609 -7.523 -35.031 1 51.03 486 GLY B C 1
ATOM 8577 O O . GLY B 1 486 ? 11.07 -6.414 -35.031 1 51.03 486 GLY B O 1
ATOM 8578 N N . GLN B 1 487 ? 11.141 -8.492 -35.719 1 49.78 487 GLN B N 1
ATOM 8579 C CA . GLN B 1 487 ? 9.977 -8.336 -36.594 1 49.78 487 GLN B CA 1
ATOM 8580 C C . GLN B 1 487 ? 8.68 -8.539 -35.812 1 49.78 487 GLN B C 1
ATOM 8582 O O . GLN B 1 487 ? 7.824 -9.336 -36.219 1 49.78 487 GLN B O 1
ATOM 8587 N N . GLY B 1 488 ? 8.516 -7.883 -34.656 1 58.31 488 GLY B N 1
ATOM 8588 C CA . GLY B 1 488 ? 7.207 -7.863 -34 1 58.31 488 GLY B CA 1
ATOM 8589 C C . GLY B 1 488 ? 6.906 -9.133 -33.219 1 58.31 488 GLY B C 1
ATOM 8590 O O . GLY B 1 488 ? 5.742 -9.5 -33.062 1 58.31 488 GLY B O 1
ATOM 8591 N N . THR B 1 489 ? 7.871 -9.891 -32.906 1 68.12 489 THR B N 1
ATOM 8592 C CA . THR B 1 489 ? 7.645 -11.164 -32.219 1 68.12 489 THR B CA 1
ATOM 8593 C C . THR B 1 489 ? 7.797 -11.008 -30.719 1 68.12 489 THR B C 1
ATOM 8595 O O . THR B 1 489 ? 8.328 -10 -30.25 1 68.12 489 THR B O 1
ATOM 8598 N N . ILE B 1 490 ? 7.184 -11.977 -30.016 1 81.19 490 ILE B N 1
ATOM 8599 C CA . ILE B 1 490 ? 7.227 -11.977 -28.547 1 81.19 490 ILE B CA 1
ATOM 8600 C C . ILE B 1 490 ? 8.508 -12.656 -28.078 1 81.19 490 ILE B C 1
ATOM 8602 O O . ILE B 1 490 ? 8.805 -12.672 -26.875 1 81.19 490 ILE B O 1
ATOM 8606 N N . LEU B 1 491 ? 9.336 -13.156 -29.047 1 84.88 491 LEU B N 1
ATOM 8607 C CA . LEU B 1 491 ? 10.43 -14.062 -28.734 1 84.88 491 LEU B CA 1
ATOM 8608 C C . LEU B 1 491 ? 11.531 -13.344 -27.969 1 84.88 491 LEU B C 1
ATOM 8610 O O . LEU B 1 491 ? 12.109 -13.891 -27.031 1 84.88 491 LEU B O 1
ATOM 8614 N N . GLN B 1 492 ? 11.789 -12.141 -28.359 1 83 492 GLN B N 1
ATOM 8615 C CA . GLN B 1 492 ? 12.844 -11.406 -27.672 1 83 492 GLN B CA 1
ATOM 8616 C C . GLN B 1 492 ? 12.477 -11.141 -26.219 1 83 492 GLN B C 1
ATOM 8618 O O . GLN B 1 492 ? 13.328 -11.234 -25.328 1 83 492 GLN B O 1
ATOM 8623 N N . LEU B 1 493 ? 11.203 -10.867 -25.984 1 84.56 493 LEU B N 1
ATOM 8624 C CA . LEU B 1 493 ? 10.734 -10.625 -24.625 1 84.56 493 LEU B CA 1
ATOM 8625 C C . LEU B 1 493 ? 10.727 -11.914 -23.812 1 84.56 493 LEU B C 1
ATOM 8627 O O . LEU B 1 493 ? 11.062 -11.906 -22.625 1 84.56 493 LEU B O 1
ATOM 8631 N N . MET B 1 494 ? 10.398 -12.953 -24.5 1 89.62 494 MET B N 1
ATOM 8632 C CA . MET B 1 494 ? 10.32 -14.258 -23.844 1 89.62 494 MET B CA 1
ATOM 8633 C C . MET B 1 494 ? 11.711 -14.781 -23.5 1 89.62 494 MET B C 1
ATOM 8635 O O . MET B 1 494 ? 11.891 -15.438 -22.484 1 89.62 494 MET B O 1
ATOM 8639 N N . ALA B 1 495 ? 12.602 -14.484 -24.344 1 90.38 495 ALA B N 1
ATOM 8640 C CA . ALA B 1 495 ? 13.945 -15.055 -24.203 1 90.38 495 ALA B CA 1
ATOM 8641 C C . ALA B 1 495 ? 14.75 -14.281 -23.156 1 90.38 495 ALA B C 1
ATOM 8643 O O . ALA B 1 495 ? 15.664 -14.828 -22.547 1 90.38 495 ALA B O 1
ATOM 8644 N N . ASP B 1 496 ? 14.414 -13.031 -22.969 1 88.56 496 ASP B N 1
ATOM 8645 C CA . ASP B 1 496 ? 15.102 -12.227 -21.969 1 88.56 496 ASP B CA 1
ATOM 8646 C C . ASP B 1 496 ? 14.469 -12.406 -20.594 1 88.56 496 ASP B C 1
ATOM 8648 O O . ASP B 1 496 ? 13.461 -11.766 -20.266 1 88.56 496 ASP B O 1
ATOM 8652 N N . LEU B 1 497 ? 15.109 -13.172 -19.766 1 90.69 497 LEU B N 1
ATOM 8653 C CA . LEU B 1 497 ? 14.555 -13.539 -18.469 1 90.69 497 LEU B CA 1
ATOM 8654 C C . LEU B 1 497 ? 14.562 -12.344 -17.516 1 90.69 497 LEU B C 1
ATOM 8656 O O . LEU B 1 497 ? 13.992 -12.414 -16.422 1 90.69 497 LEU B O 1
ATOM 8660 N N . ARG B 1 498 ? 15.172 -11.188 -17.906 1 86.31 498 ARG B N 1
ATOM 8661 C CA . ARG B 1 498 ? 15.109 -9.953 -17.125 1 86.31 498 ARG B CA 1
ATOM 8662 C C . ARG B 1 498 ? 13.727 -9.32 -17.219 1 86.31 498 ARG B C 1
ATOM 8664 O O . ARG B 1 498 ? 13.344 -8.523 -16.359 1 86.31 498 ARG B O 1
ATOM 8671 N N . VAL B 1 499 ? 13.078 -9.641 -18.297 1 83.88 499 VAL B N 1
ATOM 8672 C CA . VAL B 1 499 ? 11.758 -9.086 -18.531 1 83.88 499 VAL B CA 1
ATOM 8673 C C . VAL B 1 499 ? 10.719 -9.82 -17.688 1 83.88 499 VAL B C 1
ATOM 8675 O O . VAL B 1 499 ? 10.57 -11.039 -17.797 1 83.88 499 VAL B O 1
ATOM 8678 N N . PRO B 1 500 ? 10.031 -9.062 -16.922 1 82.12 500 PRO B N 1
ATOM 8679 C CA . PRO B 1 500 ? 9.039 -9.727 -16.078 1 82.12 500 PRO B CA 1
ATOM 8680 C C . PRO B 1 500 ? 7.852 -10.266 -16.875 1 82.12 500 PRO B C 1
ATOM 8682 O O . PRO B 1 500 ? 7.547 -9.758 -17.953 1 82.12 500 PRO B O 1
ATOM 8685 N N . THR B 1 501 ? 7.258 -11.211 -16.234 1 83.25 501 THR B N 1
ATOM 8686 C CA . THR B 1 501 ? 6.109 -11.852 -16.859 1 83.25 501 THR B CA 1
ATOM 8687 C C . THR B 1 501 ? 4.996 -10.836 -17.109 1 83.25 501 THR B C 1
ATOM 8689 O O . THR B 1 501 ? 4.305 -10.898 -18.125 1 83.25 501 THR B O 1
ATOM 8692 N N . SER B 1 502 ? 4.797 -9.945 -16.219 1 79.69 502 SER B N 1
ATOM 8693 C CA . SER B 1 502 ? 3.746 -8.938 -16.344 1 79.69 502 SER B CA 1
ATOM 8694 C C . SER B 1 502 ? 3.961 -8.062 -17.578 1 79.69 502 SER B C 1
ATOM 8696 O O . SER B 1 502 ? 3.002 -7.676 -18.25 1 79.69 502 SER B O 1
ATOM 8698 N N . HIS B 1 503 ? 5.172 -7.812 -17.906 1 77.12 503 HIS B N 1
ATOM 8699 C CA . HIS B 1 503 ? 5.492 -7.004 -19.078 1 77.12 503 HIS B CA 1
ATOM 8700 C C . HIS B 1 503 ? 5.148 -7.746 -20.359 1 77.12 503 HIS B C 1
ATOM 8702 O O . HIS B 1 503 ? 4.672 -7.137 -21.328 1 77.12 503 HIS B O 1
ATOM 8708 N N . ILE B 1 504 ? 5.422 -8.984 -20.375 1 79.75 504 ILE B N 1
ATOM 8709 C CA . ILE B 1 504 ? 5.082 -9.789 -21.531 1 79.75 504 ILE B CA 1
ATOM 8710 C C . ILE B 1 504 ? 3.566 -9.828 -21.719 1 79.75 504 ILE B C 1
ATOM 8712 O O . ILE B 1 504 ? 3.062 -9.68 -22.828 1 79.75 504 ILE B O 1
ATOM 8716 N N . GLU B 1 505 ? 2.873 -9.984 -20.609 1 77.75 505 GLU B N 1
ATOM 8717 C CA . GLU B 1 505 ? 1.414 -10.016 -20.641 1 77.75 505 GLU B CA 1
ATOM 8718 C C . GLU B 1 505 ? 0.842 -8.695 -21.156 1 77.75 505 GLU B C 1
ATOM 8720 O O . GLU B 1 505 ? -0.141 -8.695 -21.906 1 77.75 505 GLU B O 1
ATOM 8725 N N . ASP B 1 506 ? 1.378 -7.641 -20.734 1 68.69 506 ASP B N 1
ATOM 8726 C CA . ASP B 1 506 ? 0.901 -6.32 -21.141 1 68.69 506 ASP B CA 1
ATOM 8727 C C . ASP B 1 506 ? 1.015 -6.133 -22.656 1 68.69 506 ASP B C 1
ATOM 8729 O O . ASP B 1 506 ? 0.176 -5.469 -23.266 1 68.69 506 ASP B O 1
ATOM 8733 N N . GLN B 1 507 ? 2.033 -6.664 -23.172 1 64.56 507 GLN B N 1
ATOM 8734 C CA . GLN B 1 507 ? 2.26 -6.504 -24.609 1 64.56 507 GLN B CA 1
ATOM 8735 C C . GLN B 1 507 ? 1.281 -7.348 -25.422 1 64.56 507 GLN B C 1
ATOM 8737 O O . GLN B 1 507 ? 0.975 -7.023 -26.578 1 64.56 507 GLN B O 1
ATOM 8742 N N . PHE B 1 508 ? 0.705 -8.297 -24.812 1 61.69 508 PHE B N 1
ATOM 8743 C CA . PHE B 1 508 ? -0.14 -9.211 -25.578 1 61.69 508 PHE B CA 1
ATOM 8744 C C . PHE B 1 508 ? -1.561 -9.219 -25.031 1 61.69 508 PHE B C 1
ATOM 8746 O O . PHE B 1 508 ? -2.291 -10.195 -25.203 1 61.69 508 PHE B O 1
ATOM 8753 N N . ARG B 1 509 ? -1.823 -8.266 -24.203 1 57.5 509 ARG B N 1
ATOM 8754 C CA . ARG B 1 509 ? -3.207 -8.156 -23.75 1 57.5 509 ARG B CA 1
ATOM 8755 C C . ARG B 1 509 ? -4.133 -7.812 -24.906 1 57.5 509 ARG B C 1
ATOM 8757 O O . ARG B 1 509 ? -3.803 -6.969 -25.75 1 57.5 509 ARG B O 1
ATOM 8764 N N . PRO B 1 510 ? -5.152 -8.719 -25.281 1 46.31 510 PRO B N 1
ATOM 8765 C CA . PRO B 1 510 ? -6.047 -8.438 -26.406 1 46.31 510 PRO B CA 1
ATOM 8766 C C . PRO B 1 510 ? -6.711 -7.07 -26.297 1 46.31 510 PRO B C 1
ATOM 8768 O O . PRO B 1 510 ? -7.402 -6.641 -27.234 1 46.31 510 PRO B O 1
ATOM 8771 N N . ASP B 1 511 ? -6.688 -6.543 -25.297 1 41.44 511 ASP B N 1
ATOM 8772 C CA . ASP B 1 511 ? -7.441 -5.309 -25.094 1 41.44 511 ASP B CA 1
ATOM 8773 C C . ASP B 1 511 ? -6.922 -4.191 -25.984 1 41.44 511 ASP B C 1
ATOM 8775 O O . ASP B 1 511 ? -5.723 -3.896 -26 1 41.44 511 ASP B O 1
ATOM 8779 N N . SER B 1 512 ? -7.688 -3.916 -27.016 1 35.66 512 SER B N 1
ATOM 8780 C CA . SER B 1 512 ? -7.516 -2.855 -28.016 1 35.66 512 SER B CA 1
ATOM 8781 C C . SER B 1 512 ? -7.004 -1.575 -27.359 1 35.66 512 SER B C 1
ATOM 8783 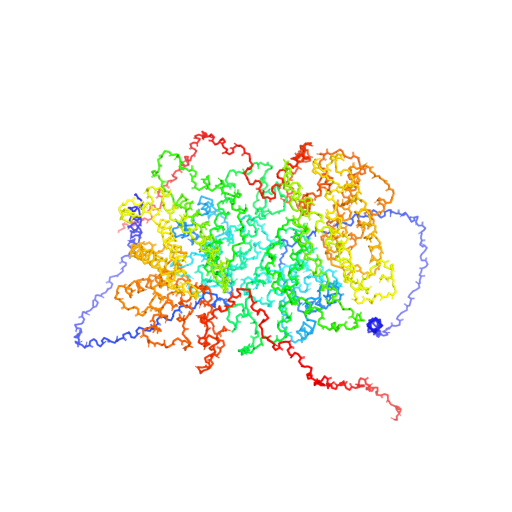O O . SER B 1 512 ? -6.605 -0.636 -28.062 1 35.66 512 SER B O 1
ATOM 8785 N N . MET B 1 513 ? -7.41 -1.354 -26.281 1 33.28 513 MET B N 1
ATOM 8786 C CA . MET B 1 513 ? -7.133 -0.054 -25.688 1 33.28 513 MET B CA 1
ATOM 8787 C C . MET B 1 513 ? -5.637 0.124 -25.438 1 33.28 513 MET B C 1
ATOM 8789 O O . MET B 1 513 ? -5.168 1.244 -25.219 1 33.28 513 MET B O 1
ATOM 8793 N N . LEU B 1 514 ? -5.02 -0.949 -25.141 1 37.69 514 LEU B N 1
ATOM 8794 C CA . LEU B 1 514 ? -3.574 -0.876 -24.953 1 37.69 514 LEU B CA 1
ATOM 8795 C C . LEU B 1 514 ? -2.863 -0.772 -26.312 1 37.69 514 LEU B C 1
ATOM 8797 O O . LEU B 1 514 ? -1.775 -0.2 -26.391 1 37.69 514 LEU B O 1
ATOM 8801 N N . HIS B 1 515 ? -3.34 -1.728 -27.344 1 32.94 515 HIS B N 1
ATOM 8802 C CA . HIS B 1 515 ? -2.717 -1.723 -28.656 1 32.94 515 HIS B CA 1
ATOM 8803 C C . HIS B 1 515 ? -3.17 -0.52 -29.484 1 32.94 515 HIS B C 1
ATOM 8805 O O . HIS B 1 515 ? -4.336 -0.43 -29.859 1 32.94 515 HIS B O 1
ATOM 8811 N N . GLY B 1 516 ? -2.928 0.644 -29.141 1 30.95 516 GLY B N 1
ATOM 8812 C CA . GLY B 1 516 ? -3.119 1.529 -30.281 1 30.95 516 GLY B CA 1
ATOM 8813 C C . GLY B 1 516 ? -3.121 0.8 -31.609 1 30.95 516 GLY B C 1
ATOM 8814 O O . GLY B 1 516 ? -2.564 -0.294 -31.734 1 30.95 516 GLY B O 1
ATOM 8815 N N . VAL B 1 517 ? -4.145 1.096 -32.469 1 29.75 517 VAL B N 1
ATOM 8816 C CA . VAL B 1 517 ? -4.105 0.666 -33.875 1 29.75 517 VAL B CA 1
ATOM 8817 C C . VAL B 1 517 ? -2.66 0.612 -34.344 1 29.75 517 VAL B C 1
ATOM 8819 O O . VAL B 1 517 ? -2.025 1.651 -34.562 1 29.75 517 VAL B O 1
ATOM 8822 N N . ILE B 1 518 ? -1.85 -0.144 -33.938 1 30.52 518 ILE B N 1
ATOM 8823 C CA . ILE B 1 518 ? -0.773 -0.346 -34.875 1 30.52 518 ILE B CA 1
ATOM 8824 C C . ILE B 1 518 ? -1.359 -0.522 -36.281 1 30.52 518 ILE B C 1
ATOM 8826 O O . ILE B 1 518 ? -2.143 -1.444 -36.531 1 30.52 518 ILE B O 1
ATOM 8830 N N . SER B 1 519 ? -1.559 0.598 -36.969 1 28.31 519 SER B N 1
ATOM 8831 C CA . SER B 1 519 ? -1.708 0.274 -38.375 1 28.31 519 SER B CA 1
ATOM 8832 C C . SER B 1 519 ? -0.893 -0.958 -38.75 1 28.31 519 SER B C 1
ATOM 8834 O O . SER B 1 519 ? 0.208 -1.161 -38.25 1 28.31 519 SER B O 1
ATOM 8836 N N . PRO B 1 520 ? -1.43 -1.979 -39.438 1 30.83 520 PRO B N 1
ATOM 8837 C CA . PRO B 1 520 ? -0.685 -3.158 -39.875 1 30.83 520 PRO B CA 1
ATOM 8838 C C . PRO B 1 520 ? 0.801 -2.873 -40.094 1 30.83 520 PRO B C 1
ATOM 8840 O O . PRO B 1 520 ? 1.631 -3.775 -39.938 1 30.83 520 PRO B O 1
ATOM 8843 N N . GLY B 1 521 ? 1.194 -1.849 -40.781 1 29.02 521 GLY B N 1
ATOM 8844 C CA . GLY B 1 521 ? 2.527 -1.555 -41.281 1 29.02 521 GLY B CA 1
ATOM 8845 C C . GLY B 1 521 ? 3.463 -1.02 -40.219 1 29.02 521 GLY B C 1
ATOM 8846 O O . GLY B 1 521 ? 4.664 -0.87 -40.438 1 29.02 521 GLY B O 1
ATOM 8847 N N . GLN B 1 522 ? 2.963 -0.078 -39.406 1 30.06 522 GLN B N 1
ATOM 8848 C CA . GLN B 1 522 ? 4.012 0.582 -38.625 1 30.06 522 GLN B CA 1
ATOM 8849 C C . GLN B 1 522 ? 4.363 -0.222 -37.375 1 30.06 522 GLN B C 1
ATOM 8851 O O . GLN B 1 522 ? 3.5 -0.489 -36.531 1 30.06 522 GLN B O 1
ATOM 8856 N N . SER B 1 523 ? 5.285 -1.168 -37.438 1 30.09 523 SER B N 1
ATOM 8857 C CA . SER B 1 523 ? 6.078 -1.889 -36.469 1 30.09 523 SER B CA 1
ATOM 8858 C C . SER B 1 523 ? 6.457 -0.987 -35.281 1 30.09 523 SER B C 1
ATOM 8860 O O . SER B 1 523 ? 7.172 0.001 -35.469 1 30.09 523 SER B O 1
ATOM 8862 N N . VAL B 1 524 ? 5.621 -0.424 -34.688 1 32.84 524 VAL B N 1
ATOM 8863 C CA . VAL B 1 524 ? 6.168 0.362 -33.594 1 32.84 524 VAL B CA 1
ATOM 8864 C C . VAL B 1 524 ? 7.258 -0.434 -32.875 1 32.84 524 VAL B C 1
ATOM 8866 O O . VAL B 1 524 ? 6.961 -1.368 -32.125 1 32.84 524 VAL B O 1
ATOM 8869 N N . SER B 1 525 ? 8.336 -0.857 -33.531 1 31.42 525 SER B N 1
ATOM 8870 C CA . SER B 1 525 ? 9.625 -1.495 -33.312 1 31.42 525 SER B CA 1
ATOM 8871 C C . SER B 1 525 ? 10.414 -0.783 -32.188 1 31.42 525 SER B C 1
ATOM 8873 O O . SER B 1 525 ? 11.32 0.003 -32.5 1 31.42 525 SER B O 1
ATOM 8875 N N . THR B 1 526 ? 9.758 -0.03 -31.328 1 33.31 526 THR B N 1
ATOM 8876 C CA . THR B 1 526 ? 10.773 0.457 -30.391 1 33.31 526 THR B CA 1
ATOM 8877 C C . THR B 1 526 ? 11.703 -0.677 -29.969 1 33.31 526 THR B C 1
ATOM 8879 O O . THR B 1 526 ? 12.789 -0.43 -29.438 1 33.31 526 THR B O 1
ATOM 8882 N N . TYR B 1 527 ? 11.195 -1.865 -29.938 1 32.12 527 TYR B N 1
ATOM 8883 C CA . TYR B 1 527 ? 12.039 -3.039 -29.75 1 32.12 527 TYR B CA 1
ATOM 8884 C C . TYR B 1 527 ? 12.75 -3.416 -31.047 1 32.12 527 TYR B C 1
ATOM 8886 O O . TYR B 1 527 ? 13.414 -4.453 -31.109 1 32.12 527 TYR B O 1
ATOM 8894 N N . ASP B 1 528 ? 12.508 -2.84 -32.156 1 32.47 528 ASP B N 1
ATOM 8895 C CA . ASP B 1 528 ? 13.227 -3.111 -33.375 1 32.47 528 ASP B CA 1
ATOM 8896 C C . ASP B 1 528 ? 14.68 -2.639 -33.312 1 32.47 528 ASP B C 1
ATOM 8898 O O . ASP B 1 528 ? 15.359 -2.525 -34.312 1 32.47 528 ASP B O 1
ATOM 8902 N N . ASN B 1 529 ? 14.969 -1.79 -32.281 1 30.23 529 ASN B N 1
ATOM 8903 C CA . ASN B 1 529 ? 16.406 -1.57 -32.25 1 30.23 529 ASN B CA 1
ATOM 8904 C C . ASN B 1 529 ? 17.172 -2.877 -32.031 1 30.23 529 ASN B C 1
ATOM 8906 O O . ASN B 1 529 ? 16.969 -3.574 -31.047 1 30.23 529 ASN B O 1
ATOM 8910 N N . PRO B 1 530 ? 17.688 -3.488 -33.094 1 32.66 530 PRO B N 1
ATOM 8911 C CA . PRO B 1 530 ? 18.547 -4.66 -32.969 1 32.66 530 PRO B CA 1
ATOM 8912 C C . PRO B 1 530 ? 19.344 -4.672 -31.672 1 32.66 530 PRO B C 1
ATOM 8914 O O . PRO B 1 530 ? 19.828 -5.727 -31.25 1 32.66 530 PRO B O 1
ATOM 8917 N N . SER B 1 531 ? 19.938 -3.498 -31.297 1 29.41 531 SER B N 1
ATOM 8918 C CA . SER B 1 531 ? 20.75 -3.406 -30.078 1 29.41 531 SER B CA 1
ATOM 8919 C C . SER B 1 531 ? 19.875 -3.506 -28.828 1 29.41 531 SER B C 1
ATOM 8921 O O . SER B 1 531 ? 20.203 -2.941 -27.781 1 29.41 531 SER B O 1
ATOM 8923 N N . TYR B 1 532 ? 18.812 -3.766 -29 1 31.44 532 TYR B N 1
ATOM 8924 C CA . TYR B 1 532 ? 17.875 -3.918 -27.891 1 31.44 532 TYR B CA 1
ATOM 8925 C C . TYR B 1 532 ? 18.469 -4.766 -26.781 1 31.44 532 TYR B C 1
ATOM 8927 O O . TYR B 1 532 ? 17.984 -4.754 -25.641 1 31.44 532 TYR B O 1
ATOM 8935 N N . MET B 1 533 ? 19.141 -5.793 -27.266 1 32.88 533 MET B N 1
ATOM 8936 C CA . MET B 1 533 ? 19.906 -6.5 -26.234 1 32.88 533 MET B CA 1
ATOM 8937 C C . MET B 1 533 ? 20.75 -5.531 -25.422 1 32.88 533 MET B C 1
ATOM 8939 O O . MET B 1 533 ? 21.469 -5.941 -24.5 1 32.88 533 MET B O 1
ATOM 8943 N N . ASP B 1 534 ? 21.219 -4.543 -26.141 1 31.23 534 ASP B N 1
ATOM 8944 C CA . ASP B 1 534 ? 21.875 -3.545 -25.297 1 31.23 534 ASP B CA 1
ATOM 8945 C C . ASP B 1 534 ? 20.922 -2.99 -24.25 1 31.23 534 ASP B C 1
ATOM 8947 O O . ASP B 1 534 ? 20.25 -1.98 -24.484 1 31.23 534 ASP B O 1
ATOM 8951 N N . VAL B 1 535 ? 20.047 -3.709 -23.875 1 34.34 535 VAL B N 1
ATOM 8952 C CA . VAL B 1 535 ? 19.078 -3.721 -22.781 1 34.34 535 VAL B CA 1
ATOM 8953 C C . VAL B 1 535 ? 19.578 -2.824 -21.641 1 34.34 535 VAL B C 1
ATOM 8955 O O . VAL B 1 535 ? 20.375 -3.252 -20.797 1 34.34 535 VAL B O 1
ATOM 8958 N N . GLU B 1 536 ? 20.172 -1.827 -21.953 1 33.59 536 GLU B N 1
ATOM 8959 C CA . GLU B 1 536 ? 20.641 -0.996 -20.844 1 33.59 536 GLU B CA 1
ATOM 8960 C C . GLU B 1 536 ? 19.609 -0.962 -19.719 1 33.59 536 GLU B C 1
ATOM 8962 O O . GLU B 1 536 ? 19.734 -1.686 -18.734 1 33.59 536 GLU B O 1
ATOM 8967 N N . ARG B 1 537 ? 19.062 0.393 -19.328 1 35.25 537 ARG B N 1
ATOM 8968 C CA . ARG B 1 537 ? 18.5 0.75 -18.031 1 35.25 537 ARG B CA 1
ATOM 8969 C C . ARG B 1 537 ? 17.047 0.288 -17.906 1 35.25 537 ARG B C 1
ATOM 8971 O O . ARG B 1 537 ? 16.156 0.902 -18.484 1 35.25 537 ARG B O 1
ATOM 8978 N N . LEU B 1 538 ? 16.812 -0.981 -18.172 1 34.31 538 LEU B N 1
ATOM 8979 C CA . LEU B 1 538 ? 15.516 -1.413 -17.672 1 34.31 538 LEU B CA 1
ATOM 8980 C C . LEU B 1 538 ? 15.219 -0.786 -16.312 1 34.31 538 LEU B C 1
ATOM 8982 O O . LEU B 1 538 ? 15.531 -1.373 -15.266 1 34.31 538 LEU B O 1
ATOM 8986 N N . ASP B 1 539 ? 15.578 0.389 -16.203 1 35.75 539 ASP B N 1
ATOM 8987 C CA . ASP B 1 539 ? 15.273 1.075 -14.961 1 35.75 539 ASP B CA 1
ATOM 8988 C C . ASP B 1 539 ? 13.805 0.893 -14.578 1 35.75 539 ASP B C 1
ATOM 8990 O O . ASP B 1 539 ? 12.906 1.262 -15.344 1 35.75 539 ASP B O 1
ATOM 8994 N N . THR B 1 540 ? 13.664 -0.248 -14.133 1 37.66 540 THR B N 1
ATOM 8995 C CA . THR B 1 540 ? 12.352 -0.549 -13.578 1 37.66 540 THR B CA 1
ATOM 8996 C C . THR B 1 540 ? 11.648 0.728 -13.125 1 37.66 540 THR B C 1
ATOM 8998 O O . THR B 1 540 ? 10.469 0.7 -12.758 1 37.66 540 THR B O 1
ATOM 9001 N N . LEU B 1 541 ? 12.492 1.691 -12.805 1 33.69 541 LEU B N 1
ATOM 9002 C CA . LEU B 1 541 ? 11.828 2.938 -12.438 1 33.69 541 LEU B CA 1
ATOM 9003 C C . LEU B 1 541 ? 11.422 3.725 -13.68 1 33.69 541 LEU B C 1
ATOM 9005 O O . LEU B 1 541 ? 12.117 3.684 -14.703 1 33.69 541 LEU B O 1
ATOM 9009 N N . LEU B 1 542 ? 10.391 3.82 -13.984 1 34.66 542 LEU B N 1
ATOM 9010 C CA . LEU B 1 542 ? 9.812 4.562 -15.109 1 34.66 542 LEU B CA 1
ATOM 9011 C C . LEU B 1 542 ? 10.836 5.523 -15.703 1 34.66 542 LEU B C 1
ATOM 9013 O O . LEU B 1 542 ? 11.469 6.297 -14.977 1 34.66 542 LEU B O 1
ATOM 9017 N N . PRO B 1 543 ? 11.484 5.223 -16.969 1 33.31 543 PRO B N 1
ATOM 9018 C CA . PRO B 1 543 ? 12.133 6.352 -17.625 1 33.31 543 PRO B CA 1
ATOM 9019 C C . PRO B 1 543 ? 11.273 7.613 -17.625 1 33.31 543 PRO B C 1
ATOM 9021 O O . PRO B 1 543 ? 10.43 7.793 -18.5 1 33.31 543 PRO B O 1
ATOM 9024 N N . VAL B 1 544 ? 10.711 7.887 -16.703 1 33.31 544 VAL B N 1
ATOM 9025 C CA . VAL B 1 544 ? 9.898 9.086 -16.844 1 33.31 544 VAL B CA 1
ATOM 9026 C C . VAL B 1 544 ? 10.617 10.102 -17.734 1 33.31 544 VAL B C 1
ATOM 9028 O O . VAL B 1 544 ? 9.977 10.922 -18.406 1 33.31 544 VAL B O 1
ATOM 9031 N N . PHE B 1 545 ? 11.984 10.352 -17.516 1 31.62 545 PHE B N 1
ATOM 9032 C CA . PHE B 1 545 ? 12.664 11.484 -18.141 1 31.62 545 PHE B CA 1
ATOM 9033 C C . PHE B 1 545 ? 13.562 11.023 -19.281 1 31.62 545 PHE B C 1
ATOM 9035 O O . PHE B 1 545 ? 14.75 10.766 -19.062 1 31.62 545 PHE B O 1
ATOM 9042 N N . ALA B 1 546 ? 13.266 10.289 -20.062 1 29.94 546 ALA B N 1
ATOM 9043 C CA . ALA B 1 546 ? 14.227 9.945 -21.109 1 29.94 546 ALA B CA 1
ATOM 9044 C C . ALA B 1 546 ? 14.766 11.203 -21.781 1 29.94 546 ALA B C 1
ATOM 9046 O O . ALA B 1 546 ? 15.984 11.367 -21.922 1 29.94 546 ALA B O 1
ATOM 9047 N N . ASP B 1 547 ? 14.117 11.594 -23.047 1 28.41 547 ASP B N 1
ATOM 9048 C CA . ASP B 1 547 ? 14.742 12.312 -24.156 1 28.41 547 ASP B CA 1
ATOM 9049 C C . ASP B 1 547 ? 15.234 13.688 -23.719 1 28.41 547 ASP B C 1
ATOM 9051 O O . ASP B 1 547 ? 14.648 14.305 -22.812 1 28.41 547 ASP B O 1
ATOM 9055 N N . ASP B 1 548 ? 16.344 14.219 -24.406 1 29.41 548 ASP B N 1
ATOM 9056 C CA . ASP B 1 548 ? 17 15.508 -24.609 1 29.41 548 ASP B CA 1
ATOM 9057 C C . ASP B 1 548 ? 15.984 16.609 -24.891 1 29.41 548 ASP B C 1
ATOM 9059 O O . ASP B 1 548 ? 16.359 17.766 -25.078 1 29.41 548 ASP B O 1
ATOM 9063 N N . ALA B 1 549 ? 14.938 16.281 -25.641 1 28.72 549 ALA B N 1
ATOM 9064 C CA . ALA B 1 549 ? 14.07 17.328 -26.156 1 28.72 549 ALA B CA 1
ATOM 9065 C C . ALA B 1 549 ? 13.469 18.156 -25.031 1 28.72 549 ALA B C 1
ATOM 9067 O O . ALA B 1 549 ? 12.82 19.188 -25.266 1 28.72 549 ALA B O 1
ATOM 9068 N N . CYS B 1 550 ? 13.203 17.547 -23.953 1 29.75 550 CYS B N 1
ATOM 9069 C CA . CYS B 1 550 ? 12.641 18.531 -23.047 1 29.75 550 CYS B CA 1
ATOM 9070 C C . CYS B 1 550 ? 13.664 19.609 -22.703 1 29.75 550 CYS B C 1
ATOM 9072 O O . CYS B 1 550 ? 13.359 20.562 -21.984 1 29.75 550 CYS B O 1
ATOM 9074 N N . PHE B 1 551 ? 14.867 19.281 -23.016 1 28.53 551 PHE B N 1
ATOM 9075 C CA . PHE B 1 551 ? 15.75 20.406 -22.75 1 28.53 551 PHE B CA 1
ATOM 9076 C C . PHE B 1 551 ? 15.695 21.422 -23.891 1 28.53 551 PHE B C 1
ATOM 9078 O O . PHE B 1 551 ? 16.328 22.469 -23.844 1 28.53 551 PHE B O 1
ATOM 9085 N N . ASP B 1 552 ? 15.414 20.922 -25.109 1 25.05 552 ASP B N 1
ATOM 9086 C CA . ASP B 1 552 ? 15.414 22.031 -26.047 1 25.05 552 ASP B CA 1
ATOM 9087 C C . ASP B 1 552 ? 14.109 22.812 -25.984 1 25.05 552 ASP B C 1
ATOM 9089 O O . ASP B 1 552 ? 13.172 22.531 -26.734 1 25.05 552 ASP B O 1
ATOM 9093 N N . MET B 1 553 ? 13.703 23.047 -24.859 1 27.94 553 MET B N 1
ATOM 9094 C CA . MET B 1 553 ? 12.641 24.047 -24.75 1 27.94 553 MET B CA 1
ATOM 9095 C C . MET B 1 553 ? 13.047 25.328 -25.469 1 27.94 553 MET B C 1
ATOM 9097 O O . MET B 1 553 ? 13.492 26.297 -24.844 1 27.94 553 MET B O 1
ATOM 9101 N N . SER B 1 554 ? 13.508 25.25 -26.656 1 24.02 554 SER B N 1
ATOM 9102 C CA . SER B 1 554 ? 13.5 26.531 -27.344 1 24.02 554 SER B CA 1
ATOM 9103 C C . SER B 1 554 ? 12.094 27.109 -27.422 1 24.02 554 SER B C 1
ATOM 9105 O O . SER B 1 554 ? 11.148 26.406 -27.781 1 24.02 554 SER B O 1
ATOM 9107 N N . GLN B 1 555 ? 11.883 28.219 -26.828 1 24.41 555 GLN B N 1
ATOM 9108 C CA . GLN B 1 555 ? 10.82 29.219 -26.797 1 24.41 555 GLN B CA 1
ATOM 9109 C C . GLN B 1 555 ? 10.289 29.5 -28.188 1 24.41 555 GLN B C 1
ATOM 9111 O O . GLN B 1 555 ? 10.914 30.234 -28.969 1 24.41 555 GLN B O 1
ATOM 9116 N N . ASP B 1 556 ? 9.875 28.719 -29.062 1 23.52 556 ASP B N 1
ATOM 9117 C CA . ASP B 1 556 ? 9.164 29.531 -30.031 1 23.52 556 ASP B CA 1
ATOM 9118 C C . ASP B 1 556 ? 7.98 30.25 -29.391 1 23.52 556 ASP B C 1
ATOM 9120 O O . ASP B 1 556 ? 7.262 29.672 -28.578 1 23.52 556 ASP B O 1
ATOM 9124 N N . GLN B 1 557 ? 7.82 31.656 -29.531 1 23.33 557 GLN B N 1
ATOM 9125 C CA . GLN B 1 557 ? 6.973 32.781 -29.109 1 23.33 557 GLN B CA 1
ATOM 9126 C C . GLN B 1 557 ? 5.523 32.531 -29.531 1 23.33 557 GLN B C 1
ATOM 9128 O O . GLN B 1 557 ? 4.746 33.469 -29.641 1 23.33 557 GLN B O 1
ATOM 9133 N N . ASP B 1 558 ? 4.996 31.562 -30.031 1 22.77 558 ASP B N 1
ATOM 9134 C CA . ASP B 1 558 ? 3.715 31.812 -30.672 1 22.77 558 ASP B CA 1
ATOM 9135 C C . ASP B 1 558 ? 2.676 32.312 -29.672 1 22.77 558 ASP B C 1
ATOM 9137 O O . ASP B 1 558 ? 2.568 31.766 -28.578 1 22.77 558 ASP B O 1
ATOM 9141 N N . ASN B 1 559 ? 1.99 33.594 -29.922 1 20.84 559 ASN B N 1
ATOM 9142 C CA . ASN B 1 559 ? 1.062 34.625 -29.453 1 20.84 559 ASN B CA 1
ATOM 9143 C C . ASN B 1 559 ? -0.338 34.062 -29.234 1 20.84 559 ASN B C 1
ATOM 9145 O O . ASN B 1 559 ? -1.317 34.781 -29.203 1 20.84 559 ASN B O 1
ATOM 9149 N N . TRP B 1 560 ? -0.591 32.969 -29.281 1 20.27 560 TRP B N 1
ATOM 9150 C CA . TRP B 1 560 ? -1.917 32.594 -29.75 1 20.27 560 TRP B CA 1
ATOM 9151 C C . TRP B 1 560 ? -2.996 33.031 -28.781 1 20.27 560 TRP B C 1
ATOM 9153 O O . TRP B 1 560 ? -4.18 32.75 -28.984 1 20.27 560 TRP B O 1
ATOM 9163 N N . PHE B 1 561 ? -2.705 33.438 -27.594 1 20.09 561 PHE B N 1
ATOM 9164 C CA . PHE B 1 561 ? -3.877 33.469 -26.719 1 20.09 561 PHE B CA 1
ATOM 9165 C C . PHE B 1 561 ? -4.789 34.656 -27.078 1 20.09 561 PHE B C 1
ATOM 9167 O O . PHE B 1 561 ? -4.973 35.562 -26.281 1 20.09 561 PHE B O 1
ATOM 9174 N N . ARG B 1 562 ? -4.906 35.031 -28.453 1 20.59 562 ARG B N 1
ATOM 9175 C CA . ARG B 1 562 ? -5.766 36.219 -28.625 1 20.59 562 ARG B CA 1
ATOM 9176 C C . ARG B 1 562 ? -7.238 35.812 -28.531 1 20.59 562 ARG B C 1
ATOM 9178 O O . ARG B 1 562 ? -7.91 35.656 -29.547 1 20.59 562 ARG B O 1
ATOM 9185 N N . MET B 1 563 ? -7.688 34.875 -27.938 1 19.06 563 MET B N 1
ATOM 9186 C CA . MET B 1 563 ? -9.094 34.781 -28.297 1 19.06 563 MET B CA 1
ATOM 9187 C C . MET B 1 563 ? -9.875 36 -27.812 1 19.06 563 MET B C 1
ATOM 9189 O O . MET B 1 563 ? -9.633 36.5 -26.719 1 19.06 563 MET B O 1
ATOM 9193 N N . PRO B 1 564 ? -10.641 36.625 -28.656 1 17.8 564 PRO B N 1
ATOM 9194 C CA . PRO B 1 564 ? -11.438 37.844 -28.453 1 17.8 564 PRO B CA 1
ATOM 9195 C C . PRO B 1 564 ? -12.406 37.719 -27.281 1 17.8 564 PRO B C 1
ATOM 9197 O O . PRO B 1 564 ? -12.891 36.625 -26.969 1 17.8 564 PRO B O 1
ATOM 9200 N N . LEU B 1 565 ? -12.375 38.625 -26.344 1 18.81 565 LEU B N 1
ATOM 9201 C CA . LEU B 1 565 ? -13.141 39 -25.156 1 18.81 565 LEU B CA 1
ATOM 9202 C C . LEU B 1 565 ? -14.617 39.188 -25.516 1 18.81 565 LEU B C 1
ATOM 9204 O O . LEU B 1 565 ? -14.969 40.094 -26.25 1 18.81 565 LEU B O 1
ATOM 9208 N N . PHE B 1 566 ? -15.367 38.156 -25.922 1 18.5 566 PHE B N 1
ATOM 9209 C CA . PHE B 1 566 ? -16.703 38.469 -26.422 1 18.5 566 PHE B CA 1
ATOM 9210 C C . PHE B 1 566 ? -17.391 39.5 -25.547 1 18.5 566 PHE B C 1
ATOM 9212 O O . PHE B 1 566 ? -17.031 39.656 -24.375 1 18.5 566 PHE B O 1
ATOM 9219 N N . ALA B 1 567 ? -18.562 40.188 -26.188 1 16.97 567 ALA B N 1
ATOM 9220 C CA . ALA B 1 567 ? -19.453 41.344 -26.125 1 16.97 567 ALA B CA 1
ATOM 9221 C C . ALA B 1 567 ? -20.25 41.375 -24.828 1 16.97 567 ALA B C 1
ATOM 9223 O O . ALA B 1 567 ? -20.562 40.312 -24.266 1 16.97 567 ALA B O 1
ATOM 9224 N N . SER B 1 568 ? -20.328 42.562 -24.062 1 18.77 568 SER B N 1
ATOM 9225 C CA . SER B 1 568 ? -20.844 43.281 -22.906 1 18.77 568 SER B CA 1
ATOM 9226 C C . SER B 1 568 ? -22.344 43.094 -22.766 1 18.77 568 SER B C 1
ATOM 9228 O O . SER B 1 568 ? -22.859 43.031 -21.641 1 18.77 568 SER B O 1
ATOM 9230 N N . SER B 1 569 ? -23.203 43.312 -23.828 1 18.53 569 SER B N 1
ATOM 9231 C CA . SER B 1 569 ? -24.328 44.25 -23.766 1 18.53 569 SER B CA 1
ATOM 9232 C C . SER B 1 569 ? -25.531 43.625 -23.078 1 18.53 569 SER B C 1
ATOM 9234 O O . SER B 1 569 ? -26.281 44.312 -22.391 1 18.53 569 SER B O 1
ATOM 9236 N N . ALA B 1 570 ? -26.016 42.438 -23.547 1 19.16 570 ALA B N 1
ATOM 9237 C CA . ALA B 1 570 ? -27.438 42.469 -23.875 1 19.16 570 ALA B CA 1
ATOM 9238 C C . ALA B 1 570 ? -28.281 42.469 -22.594 1 19.16 570 ALA B C 1
ATOM 9240 O O . ALA B 1 570 ? -29.5 42.375 -22.656 1 19.16 570 ALA B O 1
ATOM 9241 N N . TYR B 1 571 ? -27.719 42.156 -21.406 1 18.25 571 TYR B N 1
ATOM 9242 C CA . TYR B 1 571 ? -28.781 42.094 -20.391 1 18.25 571 TYR B CA 1
ATOM 9243 C C . TYR B 1 571 ? -29.281 43.5 -20.047 1 18.25 571 TYR B C 1
ATOM 9245 O O . TYR B 1 571 ? -28.953 44.031 -18.984 1 18.25 571 TYR B O 1
ATOM 9253 N N . GLN B 1 572 ? -29.078 44.5 -21.078 1 18.88 572 GLN B N 1
ATOM 9254 C CA . GLN B 1 572 ? -29.641 45.844 -20.844 1 18.88 572 GLN B CA 1
ATOM 9255 C C . GLN B 1 572 ? -31.109 45.75 -20.438 1 18.88 572 GLN B C 1
ATOM 9257 O O . GLN B 1 572 ? -31.531 46.375 -19.484 1 18.88 572 GLN B O 1
ATOM 9262 N N . GLN B 1 573 ? -31.922 45.531 -21.422 1 19.44 573 GLN B N 1
ATOM 9263 C CA . GLN B 1 573 ? -33 46.469 -21.734 1 19.44 573 GLN B CA 1
ATOM 9264 C C . GLN B 1 573 ? -34.25 46.156 -20.922 1 19.44 573 GLN B C 1
ATOM 9266 O O . GLN B 1 573 ? -35.375 46.5 -21.328 1 19.44 573 GLN B O 1
ATOM 9271 N N . PHE B 1 574 ? -34.281 45.156 -19.969 1 19.41 574 PHE B N 1
ATOM 9272 C CA . PHE B 1 574 ? -35.719 44.938 -19.766 1 19.41 574 PHE B CA 1
ATOM 9273 C C . PHE B 1 574 ? -36.375 46.125 -19.062 1 19.41 574 PHE B C 1
ATOM 9275 O O . PHE B 1 574 ? -36.719 46.031 -17.875 1 19.41 574 PHE B O 1
ATOM 9282 N N . ASN B 1 575 ? -35.531 47.344 -18.781 1 19.56 575 ASN B N 1
ATOM 9283 C CA . ASN B 1 575 ? -36.312 48.406 -18.141 1 19.56 575 ASN B CA 1
ATOM 9284 C C . ASN B 1 575 ? -37.438 48.906 -19.031 1 19.56 575 ASN B C 1
ATOM 9286 O O . ASN B 1 575 ? -37.219 49.656 -19.969 1 19.56 575 ASN B O 1
ATOM 9290 N N . ALA B 1 576 ? -38.375 48.125 -19.625 1 19.69 576 ALA B N 1
ATOM 9291 C CA . ALA B 1 576 ? -39.531 48.781 -20.25 1 19.69 576 ALA B CA 1
ATOM 9292 C C . ALA B 1 576 ? -40.219 49.719 -19.25 1 19.69 576 ALA B C 1
ATOM 9294 O O . ALA B 1 576 ? -40.812 49.25 -18.281 1 19.69 576 ALA B O 1
ATOM 9295 N N . PRO B 1 577 ? -39.438 50.844 -18.641 1 19.67 577 PRO B N 1
ATOM 9296 C CA . PRO B 1 577 ? -40.281 51.812 -17.969 1 19.67 577 PRO B CA 1
ATOM 9297 C C . PRO B 1 577 ? -41.5 52.219 -18.797 1 19.67 577 PRO B C 1
ATOM 9299 O O . PRO B 1 577 ? -41.344 52.719 -19.922 1 19.67 577 PRO B O 1
ATOM 9302 N N . GLU B 1 578 ? -42.625 51.438 -18.953 1 19.72 578 GLU B N 1
ATOM 9303 C CA . GLU B 1 578 ? -43.906 52 -19.406 1 19.72 578 GLU B CA 1
ATOM 9304 C C . GLU B 1 578 ? -44.25 53.281 -18.641 1 19.72 578 GLU B C 1
ATOM 9306 O O . GLU B 1 578 ? -44.406 53.25 -17.406 1 19.72 578 GLU B O 1
ATOM 9311 N N . GLN B 1 579 ? -43.562 54.469 -18.719 1 17.98 579 GLN B N 1
ATOM 9312 C CA . GLN B 1 579 ? -44.031 55.812 -18.484 1 17.98 579 GLN B CA 1
ATOM 9313 C C . GLN B 1 579 ? -45.406 56.031 -19.094 1 17.98 579 GLN B C 1
ATOM 9315 O O . GLN B 1 579 ? -45.562 55.969 -20.328 1 17.98 579 GLN B O 1
ATOM 9320 N N . GLU B 1 580 ? -46.562 55.281 -18.734 1 20.17 580 GLU B N 1
ATOM 9321 C CA . GLU B 1 580 ? -47.656 56.188 -18.594 1 20.17 580 GLU B CA 1
ATOM 9322 C C . GLU B 1 580 ? -47.5 57.031 -17.328 1 20.17 580 GLU B C 1
ATOM 9324 O O . GLU B 1 580 ? -47.062 56.562 -16.297 1 20.17 580 GLU B O 1
#